Protein 9JFJ (pdb70)

Radius of gyration: 39.95 Å; Cα contacts (8 Å, |Δi|>4): 1536; chains: 4; bounding box: 92×127×70 Å

InterPro domains:
  IPR003594 Histidine kinase/HSP90-like ATPase domain [PF02518] (353-457)
  IPR003594 Histidine kinase/HSP90-like ATPase domain [SM00387] (352-458)
  IPR003661 Signal transduction histidine kinase, dimerisation/phosphoacceptor domain [PF00512] (245-307)
  IPR003661 Signal transduction histidine kinase, dimerisation/phosphoacceptor domain [SM00388] (244-310)
  IPR003661 Signal transduction histidine kinase, dimerisation/phosphoacceptor domain [cd00082] (242-306)
  IPR004358 Signal transduction histidine kinase-related protein, C-terminal [PR00344] (389-403)
  IPR004358 Signal transduction histidine kinase-related protein, C-terminal [PR00344] (407-417)
  IPR004358 Signal transduction histidine kinase-related protein, C-terminal [PR00344] (418-436)
  IPR004358 Signal transduction histidine kinase-related protein, C-terminal [PR00344] (442-455)
  IPR005467 Histidine kinase domain [PS50109] (251-458)
  IPR029151 Periplasmic sensor-like domain superfamily [SSF103190] (35-152)
  IPR036097 Signal transduction histidine kinase, dimerisation/phosphoacceptor domain superfamily [SSF47384] (231-307)
  IPR036890 Histidine kinase/HSP90-like ATPase superfamily [G3DSA:3.30.565.10] (310-462)
  IPR036890 Histidine kinase/HSP90-like ATPase superfamily [SSF55874] (300-456)

Organism: Escherichia coli (strain K12) (NCBI:txid83333)

B-factor: mean 94.65, std 24.34, range [53.26, 182.27]

Solvent-accessible surface area: 45719 Å² total; per-residue (Å²): 132,224,71,118,117,130,70,9,105,68,86,87,51,85,24,65,47,38,4,110,108,1,12,41,24,0,104,72,0,71,64,0,1,50,33,0,82,41,22,0,59,56,0,1,136,120,9,108,86,64,32,144,8,38,96,66,0,73,78,19,13,90,40,2,46,20,2,16,86,2,0,33,29,2,26,46,15,5,76,20,79,134,39,66,81,108,73,12,65,1,12,93,20,0,70,87,0,15,64,56,21,35,40,78,0,104,43,99,112,6,122,53,33,41,118,50,75,136,100,13,39,114,2,64,0,11,27,109,31,4,24,58,0,3,53,31,6,0,93,43,4,10,70,37,22,25,112,140,15,60,1,46,4,71,15,54,98,36,88,66,0,0,65,3,18,3,42,20,47,6,131,9,34,32,82,88,71,52,63,30,24,44,32,7,33,71,49,90,74,102,63,6,33,10,0,12,17,10,2,0,60,39,2,1,95,37,1,52,14,54,16,76,28,70,23,121,111,54,72,10,5,38,18,20,3,66,1,13,49,73,50,147,112,98,57,100,60,64,19,51,21,30,25,68,58,24,8,8,22,56,8,2,53,16,0,4,113,35,0,88,85,16,13,83,48,5,86,40,8,1,134,116,16,14,130,67,13,93,96,54,29,109,3,43,110,52,0,89,63,0,25,131,26,1,62,70,0,59,130,7,1,38,96,4,43,110,51,9,124,51,100,161,29,67,77,96,77,12,63,5,16,89,20,2,64,86,0,15,111,91,5,40,156,60,0,113,104,35,89,15,48,58,53,40,121,56,56,103,111,10,42,55,1,80,2,10,25,103,48,6,15,28,0,8,16,10,4,4,46,47,5,23,139,27,22,55,121,66,12,85,8,34,3,69,12,42,107,50,73,83,2,0,49,6,15,1,53,7,42,14,123,12,38,52,79,96,90,75,111,34,20,34,62,33,52,39,52,98,148,76,72,47,59,11,12,11,26,6,5,0,75,53,10,1,117,55,2,53,12,71,21,103,29,57,12,98,77,67,147,7,6,38,15,31,2,60,3,24,53,80,105,170,225,80,169,91,124,123,76,73,57,124,127,155,83,75,63,58,63,51,56,17,110,109,0,37,48,29,5,114,70,0,100,73,0,5,61,43,1,91,41,22,1,133,53,5,9,130,154,120,50,115,42,104,53,51,2,79,96,2,24,62,16,1,68,42,0,36,109,0,2,32,16,4,16,34,21,22,31,100,22,164,17,58,89,100,63,7,49,1,11,92,15,0,81,109,0,13,68,62,8,39,148,57,0,108,68,69,81,6,108,46,123,39,117,42,90,118,109,16,61,88,3,64,0,7,34,94,70,8,18,70,1,7,52,24,8,1,49,76,8,1,99,22,19,23,78,119,18,53,0,22,5,70,12,48,66,57,78,90,1,0,26,10,18,2,56,6,48,4,108,15,32,44,88,100,103,40,120,38,28,44,55,10,46,64,54,130,58,105,89,16,37,16,0,13,23,9,4,1,92,51,10,2,55,68,2,49,15,81,38,122,37,68,25,136,102,40,68,6,13,34,37,26,7,74,5,14,48,85,58,159,95,66,53,66,157,39,55,66,85,2,103,27,39,23,156,80,8,40,60,14,19,12,15,19,57,6,1,52,12,0,23,131,31,8,54,102,19,8,71,58,0,83,40,27,1,85,76,18,17,118,73,14,101,92,60,25,114,4,38,105,54,1,82,71,0,20,134,28,1,60,66,0,45,155,17,4,65,50,6,46,86,40,7,123,39,97,171,38,65,84,58,63,0,43,5,19,62,4,1,93,28,0,17,61,38,29,56,155,51,7,128,88,22,115,12,39,50,69,37,116,66,63,128,100,18,44,107,2,70,1,6,1,38,28,9,3,7,0,3,12,15,6,2,51,63,6,35,135,40,10,53,124,82,10,66,5,39,6,71,7,48,100,61,55,80,1,0,24,7,24,5,38,14,46,20,68,24,28,49,58,126,84,33,135,36,25,36,59,30,63,60,60,122,128,101,154,27,91,16,8,14,17,9,2,0,70,63,3,2,117,55,9,48,11,69,17,120,25,78,25,54,116,55,64,42,1,40,22,41,3,75,2,20,54,66,104

GO terms:
  GO:0004673 protein histidine kinase activity (F, IDA)
  GO:0005886 plasma membrane (C, IDA)
  GO:0036460 cellular response to cell envelope stress (P, IEP)
  GO:0046777 protein autophosphorylation (P, IDA)
  GO:0071284 cellular response to lead ion (P, IEP)
  GO:0071294 cellular response to zinc ion (P, IEP)
  GO:0007165 signal transduction (P, IDA)
  GO:0016020 membrane (C, IDA)

Sequence (928 aa):
SRQLLQDEMKRKEKLVALGHLAAGVAHEIRNPLSSIKGLAKYFAERAPAGGEAHQLAQVMAKEADRLNRVVSELLELVKPTHLALQAVDLNTLINHSLQLVSQDANSREIQLRFTANDTLPEIQADPDRLTQVLLNLYLNAIQAIGQHGVISVTASESGAGVKISVTDSGKGIAADQLDAIFTPYFTTKAEGTGLGLAVVHNIVEQHGGTIQVASQEGKGSTFTLWLPVNITQLLQDEMKRKEKLVALGHLAAGVAHEIRNPLSSIKGLAKYFAERAPAGGEAHQLAQVMAKEADRLNRVVSELLELVKPTHLALQAVDLNTLINHSLQLVSQDANSREIQLRFTANDTLPEIQADPDRLTQVLLNLYLNAIQAIGQHGVISVTASESGAGVKISVTDSGKGIAADQLDAIFTPYFTTKAEGTGLGLAVVHNIVEQHGGTIQVASQEGKGSTFTLWLPVNILRSRQLLQDEMKRKEKLVALGHLAAGVAHEIRNPLSSIKGLAKYFAERGGEAHQLAQVMAKEADRLNRVVSELLELVKPTHLALQAVDLNTLINHSLQLVSQDANSREIQLRFTANDTLPEIQADPDRLTQVLLNLYLNAIQAIGQHGVISVTASESGAGVKISVTDSGKGIAADQLDAIFTPYFTTKAEGTGLGLAVVHNIVEQHGGTIQVASQEGKGSTFTLWLPVNITMAYLRSRQLLQDEMKRKEKLVALGHLAAGVAHEIRNPLSSIKGLAKYFAERAPAGGEAHQLAQVMAKEADRLNRVVSELLELVKPTHLALQAVDLNTLINHSLQLVSQDANSREIQLRFTANDTLPEIQADPDRLTQVLLNLYLNAIQAIGQHGVISVTASESGAGVKISVTDSGKGIAADQLDAIFTPYFTTKAEGTGLGLAVVHNIVEQHGGTIQVASQEGKGSTFTLWLPVNI

Nearest PDB structures (foldseek):
  4q20-assembly1_B  TM=7.118E-01  e=1.678E-16  Caulobacter vibrioides CB15
  4q20-assembly1_A  TM=7.034E-01  e=3.995E-16  Caulobacter vibrioides CB15
  3a0w-assembly1_A  TM=9.115E-01  e=8.647E-14  Thermotoga maritima
  3a0y-assembly1_A  TM=9.146E-01  e=6.932E-13  Thermotoga maritima
  3a0r-assembly1_A-2  TM=7.101E-01  e=2.882E-14  Thermotoga maritima

Foldseek 3Di:
DVVVVVVVVVVVVVLQVVLVVLLVVLVVVLVVLVVLLVVLVVQLVVDDPPDPSNVVSVLSNLVSVLVNVLSVLVSLVSHPDDWPWDWADVVVLVVVLCVVCVVVCVVQAEAEAEDDDPPGGTATGRSVLVSLLVNLVVVVQCVFQSHNWYWYWYWDDDDAWIKIKIKIQGQWDDPVCQPCQLPAQDDPDPSDGSCSSVSNQSRLVSQVKDWHKDTDGNRIIMIMITGGRYSD/DVLVVVLVVLLVLLVLLVVLVVVLVVLPVCLVVLLVVLVVQLVVDDPPDPSNVVSVVSNVVSVVVNVVSVVSNVVSPDDAWPWDWADVVVLLVVLVVVCVPVCVVLAEAEDEDDDPPDGTATGHSVLVSLLSNLVVVVQCQLPRHDKYWYWYWADDDQWIKIKIKMQGQWDDPVCFVVLQDFQDDPDPDDGSRSSVSNQVRLVSQPWDKHKDIDGNGIIMIMIIGGRYD/DVVVVVVVVVVVVVCVPCVVLVVVLVVLVVVVVVLVVQLVVLVVQCVVPPVSVVVSVVSNLVSVLVNVLSVLVSLLSHPPDWPWDWADVVVLLVVLCVVCVVVCVQLQEAEADDDPVPDGTATGHSVLVSLLVNLVVVVLPVQAGRHWYWYWYWDDDPQKIKIKTKIQGQWDDPVCVVCQLPAPDDPDPRHNRRNSVSNVSRLVVQVKDWDKDIDGNGIIMIMIIGGRDSD/DDEDLDLVVLVVVLVVLLVLLVLLVVLVVVLVVQPVVLVVLLVVLVVQLVVDDPPDDSVVVSVVSNVVSVVVNVVSVVSNVVSDDDAADWDWADVVVLVVSLCVSCVVVCVVAVEAEEEDDPVPDGIAGAHSSLVSLLSNLVVVVLCVFAVHDKYWYWYKAADVQWIKIKIKHQGFKDQQPCQVVLLPAQDDDDPPDRSSRSVSVQSRLVSQVKDWDWDIHGRGITMIMIIGGRYD

Secondary structure (DSSP, 8-state):
-HHHHHHHHHHHHHHHHHHHHHHHHHHHHHHHHHHHHHHHHHHHHHSPTTSHHHHHHHHHHHHHHHHHHHHHHHHHHHSPP----EEE-HHHHHHHHHHHHHHHHHHTTEEEEE---TTPPPEEE-HHHHHHHHHHHHHHHHHHH-SSEEEEEEEEE-SSSEEEEEE--S----TTTTTGGGSTT--SSTT--TTHHHHHHHHHHHTT-EEEEEEETTTEEEEEEEE-SS--/-HHHHHHHHHHHHHHHHHHHHHHHHHHHHHHHHHHHHHHHHHHHSPTTSHHHHHHHHHHHHHHHHHHHHHHHHHHHSPPPP--EEE-HHHHHHHHHHHTHHHHHHTTEEEEE---TTPPPEEE-HHHHHHHHHHHHHHHHHH-SSSEEEEEEEEEETTEEEEEEEE-S----TTSSGGGGSTT--SSSSS-S-HHHHHHHHHHHHT-EEEEEEETTTEEEEEEEEES--/-HHHHHHHHHHHHHHHTTHHHHHHHHHHHHHHHHHHHHHHHHHHHHH---HHHHHHHHHHHHHHHHHHHHHHHHHHHS------EEE-HHHHHHHHHHHHHHHHHHTTEEEE----S-PPPEEE-HHHHHHHHHHHHHHHHHHHTTSEEEEEEEEEETTEEEEEEEE-SS---STTSGGGGSTT--SSSS--S-HHHHHHHHHHHTT-EEEEEEETTTEEEEEEEEESS--/------HHHHHHHHHHHHHHHHHHHHHHHHHHHHHHHHHHHHHHHHHHHHHSPTTSHHHHHHHHHHHHHHHHHHHHHHHHHHHSPPPP--EEE-HHHHHHHHHHHTHHHHHHTTEEEE----S-PPPEEE-HHHHHHHHHHHHHHHHHHSSSSEEEEEEEEE-SSEEEEEEEEESS---SSGGGGTTSTT---SSS--TTHHHHHHHHHHHHT-EEEEE--SSSEEEEEEEEES--

Structure (mmCIF, N/CA/C/O backbone):
data_9JFJ
#
_entry.id   9JFJ
#
_cell.length_a   127.870
_cell.length_b   121.790
_cell.length_c   88.430
_cell.angle_alpha   90.000
_cell.angle_beta   126.044
_cell.angle_gamma   90.000
#
_symmetry.space_group_name_H-M   'C 1 2 1'
#
loop_
_entity.id
_entity.type
_entity.pdbx_description
1 polymer 'Sensor histidine kinase ZraS'
2 non-polymer 'MAGNESIUM ION'
3 non-polymer "ADENOSINE-5'-DIPHOSPHATE"
#
loop_
_atom_site.group_PDB
_atom_site.id
_atom_site.type_symbol
_atom_site.label_atom_id
_atom_site.label_alt_id
_atom_site.label_comp_id
_atom_site.label_asym_id
_atom_site.label_entity_id
_atom_site.label_seq_id
_atom_site.pdbx_PDB_ins_code
_atom_site.Cartn_x
_atom_site.Cartn_y
_atom_site.Cartn_z
_atom_site.occupancy
_atom_site.B_iso_or_equiv
_atom_site.auth_seq_id
_atom_site.auth_comp_id
_atom_site.auth_asym_id
_atom_site.auth_atom_id
_atom_site.pdbx_PDB_model_num
ATOM 1 N N . SER A 1 7 ? 22.30072 -34.29628 9.92076 1.000 136.53091 228 SER A N 1
ATOM 2 C CA . SER A 1 7 ? 23.01887 -33.04337 10.26179 1.000 136.99895 228 SER A CA 1
ATOM 3 C C . SER A 1 7 ? 22.78596 -31.97131 9.19283 1.000 139.57434 228 SER A C 1
ATOM 4 O O . SER A 1 7 ? 22.52210 -30.81429 9.59588 1.000 145.73669 228 SER A O 1
ATOM 7 N N . ARG A 1 8 ? 22.84489 -32.33327 7.90981 1.000 133.19794 229 ARG A N 1
ATOM 8 C CA . ARG A 1 8 ? 22.71198 -31.32722 6.82785 1.000 138.17665 229 ARG A CA 1
ATOM 9 C C . ARG A 1 8 ? 21.35606 -30.63707 6.93991 1.000 141.81935 229 ARG A C 1
ATOM 10 O O . ARG A 1 8 ? 21.31019 -29.40706 6.81995 1.000 139.90376 229 ARG A O 1
ATOM 18 N N . GLN A 1 9 ? 20.29698 -31.40696 7.15791 1.000 150.20058 230 GLN A N 1
ATOM 19 C CA . GLN A 1 9 ? 18.92004 -30.87781 7.24296 1.000 150.10382 230 GLN A CA 1
ATOM 20 C C . GLN A 1 9 ? 18.77016 -30.04284 8.51599 1.000 153.92137 230 GLN A C 1
ATOM 21 O O . GLN A 1 9 ? 18.04527 -29.05175 8.46504 1.000 155.61212 230 GLN A O 1
ATOM 23 N N . LEU A 1 10 ? 19.42714 -30.44895 9.60896 1.000 149.21600 231 LEU A N 1
ATOM 24 C CA . LEU A 1 10 ? 19.25025 -29.74497 10.90599 1.000 149.44313 231 LEU A CA 1
ATOM 25 C C . LEU A 1 10 ? 19.81641 -28.33503 10.79102 1.000 149.97925 231 LEU A C 1
ATOM 26 O O . LEU A 1 10 ? 19.19152 -27.40198 11.31107 1.000 149.90517 231 LEU A O 1
ATOM 31 N N . LEU A 1 11 ? 20.98341 -28.20514 10.16700 1.000 150.07041 232 LEU A N 1
ATOM 32 C CA . LEU A 1 11 ? 21.57455 -26.86520 9.94203 1.000 151.07719 232 LEU A CA 1
ATOM 33 C C . LEU A 1 11 ? 20.65562 -26.08406 9.00108 1.000 151.11815 232 LEU A C 1
ATOM 34 O O . LEU A 1 11 ? 20.36275 -24.92004 9.30513 1.000 150.54068 232 LEU A O 1
ATOM 39 N N . GLN A 1 12 ? 20.17552 -26.72597 7.93807 1.000 147.52719 233 GLN A N 1
ATOM 40 C CA . GLN A 1 12 ? 19.23157 -26.06883 7.00712 1.000 143.36716 233 GLN A CA 1
ATOM 41 C C . GLN A 1 12 ? 18.06965 -25.53273 7.83816 1.000 148.27916 233 GLN A C 1
ATOM 42 O O . GLN A 1 12 ? 17.59677 -24.42867 7.52621 1.000 143.75555 233 GLN A O 1
ATOM 48 N N . ASP A 1 13 ? 17.67859 -26.25973 8.88815 1.000 169.09244 234 ASP A N 1
ATOM 49 C CA . ASP A 1 13 ? 16.54366 -25.83963 9.74819 1.000 168.35301 234 ASP A CA 1
ATOM 50 C C . ASP A 1 13 ? 16.94082 -24.63070 10.58822 1.000 168.34162 234 ASP A C 1
ATOM 51 O O . ASP A 1 13 ? 16.19893 -23.64162 10.58727 1.000 167.47884 234 ASP A O 1
ATOM 56 N N . GLU A 1 14 ? 18.05182 -24.71985 11.30719 1.000 150.09667 235 GLU A N 1
ATOM 57 C CA . GLU A 1 14 ? 18.36497 -23.58292 12.20122 1.000 144.79782 235 GLU A CA 1
ATOM 58 C C . GLU A 1 14 ? 18.51909 -22.35590 11.31526 1.000 131.85167 235 GLU A C 1
ATOM 59 O O . GLU A 1 14 ? 18.05222 -21.24187 11.69431 1.000 122.00878 235 GLU A O 1
ATOM 62 N N . MET A 1 15 ? 19.13903 -22.60093 10.12424 1.000 134.59860 236 MET A N 1
ATOM 63 C CA . MET A 1 15 ? 19.38214 -21.43593 9.24528 1.000 129.91828 236 MET A CA 1
ATOM 64 C C . MET A 1 15 ? 18.03420 -20.83576 8.85533 1.000 123.74959 236 MET A C 1
ATOM 65 O O . MET A 1 15 ? 17.94333 -19.60775 8.77637 1.000 120.57041 236 MET A O 1
ATOM 70 N N . LYS A 1 16 ? 17.03111 -21.62464 8.62832 1.000 118.03577 237 LYS A N 1
ATOM 71 C CA . LYS A 1 16 ? 15.67015 -21.17348 8.25837 1.000 112.27395 237 LYS A CA 1
ATOM 72 C C . LYS A 1 16 ? 14.99526 -20.42044 9.39841 1.000 109.41199 237 LYS A C 1
ATOM 73 O O . LYS A 1 16 ? 14.38837 -19.37937 9.11746 1.000 109.43344 237 LYS A O 1
ATOM 76 N N . ARG A 1 17 ? 15.09423 -20.89350 10.63039 1.000 96.55332 238 ARG A N 1
ATOM 77 C CA . ARG A 1 17 ? 14.47135 -20.08647 11.70444 1.000 97.54426 238 ARG A CA 1
ATOM 78 C C . ARG A 1 17 ? 15.15951 -18.71755 11.80547 1.000 95.79747 238 ARG A C 1
ATOM 79 O O . ARG A 1 17 ? 14.45163 -17.64847 11.95952 1.000 96.35829 238 ARG A O 1
ATOM 87 N N . LYS A 1 18 ? 16.47651 -18.68969 11.71844 1.000 93.59808 239 LYS A N 1
ATOM 88 C CA . LYS A 1 18 ? 17.16365 -17.39377 11.87147 1.000 96.72499 239 LYS A CA 1
ATOM 89 C C . LYS A 1 18 ? 16.71673 -16.50968 10.72351 1.000 89.08626 239 LYS A C 1
ATOM 90 O O . LYS A 1 18 ? 16.49186 -15.32466 10.94456 1.000 87.16180 239 LYS A O 1
ATOM 96 N N . GLU A 1 19 ? 16.56463 -17.09362 9.54849 1.000 90.28963 240 GLU A N 1
ATOM 97 C CA . GLU A 1 19 ? 16.21969 -16.32254 8.34153 1.000 92.29367 240 GLU A CA 1
ATOM 98 C C . GLU A 1 19 ? 14.84276 -15.71640 8.53458 1.000 84.38792 240 GLU A C 1
ATOM 99 O O . GLU A 1 19 ? 14.67488 -14.57137 8.20762 1.000 86.28984 240 GLU A O 1
ATOM 101 N N . LYS A 1 20 ? 13.91969 -16.48931 9.08258 1.000 83.27206 241 LYS A N 1
ATOM 102 C CA . LYS A 1 20 ? 12.55375 -15.97517 9.30563 1.000 83.77223 241 LYS A CA 1
ATOM 103 C C . LYS A 1 20 ? 12.65191 -14.78521 10.25266 1.000 78.58746 241 LYS A C 1
ATOM 104 O O . LYS A 1 20 ? 12.11702 -13.71314 9.90071 1.000 74.35352 241 LYS A O 1
ATOM 108 N N . LEU A 1 21 ? 13.45493 -14.79934 11.30365 1.000 75.35505 242 LEU A N 1
ATOM 109 C CA . LEU A 1 21 ? 13.45009 -13.59737 12.19069 1.000 76.36972 242 LEU A CA 1
ATOM 110 C C . LEU A 1 21 ? 14.01021 -12.35841 11.48172 1.000 78.75127 242 LEU A C 1
ATOM 111 O O . LEU A 1 21 ? 13.40834 -11.24034 11.59277 1.000 74.88034 242 LEU A O 1
ATOM 116 N N . VAL A 1 22 ? 15.13317 -12.51851 10.79169 1.000 74.18678 243 VAL A N 1
ATOM 117 C CA . VAL A 1 22 ? 15.77829 -11.36256 10.11671 1.000 81.13609 243 VAL A CA 1
ATOM 118 C C . VAL A 1 22 ? 14.85332 -10.81341 9.02975 1.000 68.80324 243 VAL A C 1
ATOM 119 O O . VAL A 1 22 ? 14.83846 -9.59441 8.81179 1.000 73.07939 243 VAL A O 1
ATOM 123 N N . ALA A 1 23 ? 14.14121 -11.69131 8.34774 1.000 69.69620 244 ALA A N 1
ATOM 124 C CA . ALA A 1 23 ? 13.20823 -11.27117 7.28777 1.000 75.25714 244 ALA A CA 1
ATOM 125 C C . ALA A 1 23 ? 12.07934 -10.44606 7.88583 1.000 68.87664 244 ALA A C 1
ATOM 126 O O . ALA A 1 23 ? 11.64443 -9.48999 7.24487 1.000 72.41690 244 ALA A O 1
ATOM 128 N N . LEU A 1 24 ? 11.58132 -10.87305 9.03583 1.000 58.26784 245 LEU A N 1
ATOM 129 C CA . LEU A 1 24 ? 10.49442 -10.13595 9.70288 1.000 68.90576 245 LEU A CA 1
ATOM 130 C C . LEU A 1 24 ? 11.06058 -8.76903 10.04191 1.000 64.51309 245 LEU A C 1
ATOM 131 O O . LEU A 1 24 ? 10.39568 -7.78794 9.74496 1.000 61.51041 245 LEU A O 1
ATOM 136 N N . GLY A 1 25 ? 12.30659 -8.72418 10.49688 1.000 61.96472 246 GLY A N 1
ATOM 137 C CA . GLY A 1 25 ? 12.91175 -7.40226 10.74592 1.000 69.09940 246 GLY A CA 1
ATOM 138 C C . GLY A 1 25 ? 12.97482 -6.52222 9.51194 1.000 72.36716 246 GLY A C 1
ATOM 139 O O . GLY A 1 25 ? 12.60995 -5.33418 9.59899 1.000 67.00059 246 GLY A O 1
ATOM 140 N N . HIS A 1 26 ? 13.33872 -7.12122 8.38992 1.000 70.54829 247 HIS A N 1
ATOM 141 C CA . HIS A 1 26 ? 13.46378 -6.36919 7.12394 1.000 68.05064 247 HIS A CA 1
ATOM 142 C C . HIS A 1 26 ? 12.09482 -5.84803 6.69699 1.000 68.88018 247 HIS A C 1
ATOM 143 O O . HIS A 1 26 ? 12.02194 -4.70800 6.26603 1.000 80.58235 247 HIS A O 1
ATOM 150 N N . LEU A 1 27 ? 11.07274 -6.66492 6.83198 1.000 62.98636 248 LEU A N 1
ATOM 151 C CA . LEU A 1 27 ? 9.72677 -6.24375 6.40003 1.000 74.03287 248 LEU A CA 1
ATOM 152 C C . LEU A 1 27 ? 9.24292 -5.13573 7.33908 1.000 77.38500 248 LEU A C 1
ATOM 153 O O . LEU A 1 27 ? 8.59601 -4.21064 6.85813 1.000 70.65906 248 LEU A O 1
ATOM 158 N N . ALA A 1 28 ? 9.57894 -5.22781 8.61707 1.000 67.74518 249 ALA A N 1
ATOM 159 C CA . ALA A 1 28 ? 9.17907 -4.21980 9.60411 1.000 67.62414 249 ALA A CA 1
ATOM 160 C C . ALA A 1 28 ? 9.82822 -2.88586 9.26115 1.000 68.06483 249 ALA A C 1
ATOM 161 O O . ALA A 1 28 ? 9.14333 -1.84779 9.35420 1.000 65.72873 249 ALA A O 1
ATOM 163 N N . ALA A 1 29 ? 11.08820 -2.93099 8.85711 1.000 66.27802 250 ALA A N 1
ATOM 164 C CA . ALA A 1 29 ? 11.76833 -1.69005 8.43814 1.000 69.01107 250 ALA A CA 1
ATOM 165 C C . ALA A 1 29 ? 11.04237 -1.08893 7.23718 1.000 66.55383 250 ALA A C 1
ATOM 166 O O . ALA A 1 29 ? 10.78151 0.14110 7.22423 1.000 68.56890 250 ALA A O 1
ATOM 168 N N . GLY A 1 30 ? 10.65025 -1.92885 6.29116 1.000 60.06025 251 GLY A N 1
ATOM 169 C CA . GLY A 1 30 ? 9.89629 -1.35473 5.16520 1.000 63.46803 251 GLY A CA 1
ATOM 170 C C . GLY A 1 30 ? 8.59437 -0.70460 5.58925 1.000 64.00333 251 GLY A C 1
ATOM 171 O O . GLY A 1 30 ? 8.24149 0.42046 5.07630 1.000 73.97221 251 GLY A O 1
ATOM 172 N N . VAL A 1 31 ? 7.87732 -1.37055 6.48124 1.000 58.57546 252 VAL A N 1
ATOM 173 C CA . VAL A 1 31 ? 6.56739 -0.81141 6.87329 1.000 60.89613 252 VAL A CA 1
ATOM 174 C C . VAL A 1 31 ? 6.80356 0.52854 7.57834 1.000 63.59032 252 VAL A C 1
ATOM 175 O O . VAL A 1 31 ? 6.04566 1.49563 7.35239 1.000 57.64914 252 VAL A O 1
ATOM 179 N N . ALA A 1 32 ? 7.85558 0.59339 8.37731 1.000 58.25809 253 ALA A N 1
ATOM 180 C CA . ALA A 1 32 ? 8.17674 1.84333 9.07535 1.000 65.36323 253 ALA A CA 1
ATOM 181 C C . ALA A 1 32 ? 8.52284 2.97133 8.09638 1.000 63.80451 253 ALA A C 1
ATOM 182 O O . ALA A 1 32 ? 8.10498 4.14136 8.33643 1.000 69.88120 253 ALA A O 1
ATOM 184 N N . HIS A 1 33 ? 9.20678 2.61929 7.01735 1.000 57.40649 254 HIS A N 1
ATOM 185 C CA . HIS A 1 33 ? 9.57987 3.61928 5.99938 1.000 65.33119 254 HIS A CA 1
ATOM 186 C C . HIS A 1 33 ? 8.30791 4.13445 5.33443 1.000 64.11285 254 HIS A C 1
ATOM 187 O O . HIS A 1 33 ? 8.25403 5.32146 5.06647 1.000 71.71980 254 HIS A O 1
ATOM 194 N N . GLU A 1 34 ? 7.33381 3.26656 5.16542 1.000 54.16200 255 GLU A N 1
ATOM 195 C CA . GLU A 1 34 ? 6.06684 3.67072 4.53146 1.000 67.71498 255 GLU A CA 1
ATOM 196 C C . GLU A 1 34 ? 5.24496 4.52378 5.50251 1.000 64.02198 255 GLU A C 1
ATOM 197 O O . GLU A 1 34 ? 4.47703 5.32389 5.00656 1.000 73.47712 255 GLU A O 1
ATOM 203 N N . ILE A 1 35 ? 5.34196 4.31773 6.81650 1.000 60.80362 256 ILE A N 1
ATOM 204 C CA . ILE A 1 35 ? 4.69408 5.17876 7.84955 1.000 69.73715 256 ILE A CA 1
ATOM 205 C C . ILE A 1 35 ? 5.31024 6.57270 7.75258 1.000 58.43830 256 ILE A C 1
ATOM 206 O O . ILE A 1 35 ? 4.55135 7.57478 7.68763 1.000 64.48062 256 ILE A O 1
ATOM 211 N N . ARG A 1 36 ? 6.61424 6.67456 7.52855 1.000 61.61617 257 ARG A N 1
ATOM 212 C CA . ARG A 1 36 ? 7.28339 7.99449 7.38358 1.000 65.55783 257 ARG A CA 1
ATOM 213 C C . ARG A 1 36 ? 6.68345 8.81260 6.23663 1.000 65.82847 257 ARG A C 1
ATOM 214 O O . ARG A 1 36 ? 6.68259 10.03159 6.33067 1.000 71.74924 257 ARG A O 1
ATOM 222 N N . ASN A 1 37 ? 6.19836 8.17169 5.18462 1.000 63.96409 258 ASN A N 1
ATOM 223 C CA . ASN A 1 37 ? 5.71942 8.96078 4.02965 1.000 59.54551 258 ASN A CA 1
ATOM 224 C C . ASN A 1 37 ? 4.43851 9.73691 4.32771 1.000 64.27082 258 ASN A C 1
ATOM 225 O O . ASN A 1 37 ? 4.46564 10.94492 4.12375 1.000 58.40627 258 ASN A O 1
ATOM 230 N N . PRO A 1 38 ? 3.32346 9.15102 4.81372 1.000 67.40902 259 PRO A N 1
ATOM 231 C CA . PRO A 1 38 ? 2.15755 9.91814 5.20877 1.000 55.01741 259 PRO A CA 1
ATOM 232 C C . PRO A 1 38 ? 2.41469 10.87007 6.38180 1.000 63.18859 259 PRO A C 1
ATOM 233 O O . PRO A 1 38 ? 1.81480 11.88413 6.40685 1.000 55.65162 259 PRO A O 1
ATOM 237 N N . LEU A 1 39 ? 3.33267 10.52693 7.27576 1.000 61.85428 260 LEU A N 1
ATOM 238 C CA . LEU A 1 39 ? 3.64280 11.45486 8.38279 1.000 59.40773 260 LEU A CA 1
ATOM 239 C C . LEU A 1 39 ? 4.29293 12.70681 7.80882 1.000 63.39644 260 LEU A C 1
ATOM 240 O O . LEU A 1 39 ? 3.95106 13.79383 8.25586 1.000 66.35662 260 LEU A O 1
ATOM 245 N N . SER A 1 40 ? 5.22188 12.53374 6.86979 1.000 61.12944 261 SER A N 1
ATOM 246 C CA . SER A 1 40 ? 5.89800 13.70068 6.26381 1.000 62.27983 261 SER A CA 1
ATOM 247 C C . SER A 1 40 ? 4.87507 14.51582 5.47687 1.000 64.90404 261 SER A C 1
ATOM 248 O O . SER A 1 40 ? 4.94321 15.73682 5.51291 1.000 56.74155 261 SER A O 1
ATOM 251 N N . SER A 1 41 ? 3.96198 13.84195 4.79487 1.000 57.34798 262 SER A N 1
ATOM 252 C CA . SER A 1 41 ? 2.88105 14.56210 4.10292 1.000 56.08895 262 SER A CA 1
ATOM 253 C C . SER A 1 41 ? 2.10015 15.29915 5.16796 1.000 62.90966 262 SER A C 1
ATOM 254 O O . SER A 1 41 ? 1.82428 16.47118 4.96401 1.000 63.16929 262 SER A O 1
ATOM 257 N N . ILE A 1 42 ? 1.74510 14.61515 6.25294 1.000 62.63730 263 ILE A N 1
ATOM 258 C CA . ILE A 1 42 ? 0.89421 15.33221 7.24699 1.000 58.59675 263 ILE A CA 1
ATOM 259 C C . ILE A 1 42 ? 1.66135 16.53610 7.78601 1.000 63.98203 263 ILE A C 1
ATOM 260 O O . ILE A 1 42 ? 1.07347 17.60517 7.87006 1.000 60.97596 263 ILE A O 1
ATOM 265 N N . LYS A 1 43 ? 2.94234 16.37295 8.06798 1.000 62.99137 264 LYS A N 1
ATOM 266 C CA . LYS A 1 43 ? 3.72748 17.47584 8.65700 1.000 63.67383 264 LYS A CA 1
ATOM 267 C C . LYS A 1 43 ? 3.75059 18.64687 7.69204 1.000 69.66770 264 LYS A C 1
ATOM 268 O O . LYS A 1 43 ? 3.53772 19.76988 8.14008 1.000 73.79272 264 LYS A O 1
ATOM 274 N N . GLY A 1 44 ? 3.97553 18.38889 6.41702 1.000 63.40534 265 GLY A N 1
ATOM 275 C CA . GLY A 1 44 ? 3.93564 19.53893 5.51306 1.000 66.18139 265 GLY A CA 1
ATOM 276 C C . GLY A 1 44 ? 2.57870 20.18208 5.40612 1.000 65.91376 265 GLY A C 1
ATOM 277 O O . GLY A 1 44 ? 2.53084 21.39709 5.44716 1.000 63.05857 265 GLY A O 1
ATOM 278 N N . LEU A 1 45 ? 1.52061 19.39321 5.27012 1.000 65.12826 266 LEU A N 1
ATOM 279 C CA . LEU A 1 45 ? 0.19268 20.01336 5.02517 1.000 62.94656 266 LEU A CA 1
ATOM 280 C C . LEU A 1 45 ? -0.30421 20.73238 6.27821 1.000 66.82491 266 LEU A C 1
ATOM 281 O O . LEU A 1 45 ? -1.01411 21.72446 6.14826 1.000 60.51800 266 LEU A O 1
ATOM 286 N N . ALA A 1 46 ? 0.07176 20.23829 7.45018 1.000 65.99174 267 ALA A N 1
ATOM 287 C CA . ALA A 1 46 ? -0.30414 20.91829 8.68421 1.000 59.25035 267 ALA A CA 1
ATOM 288 C C . ALA A 1 46 ? 0.42802 22.24321 8.83024 1.000 75.31157 267 ALA A C 1
ATOM 289 O O . ALA A 1 46 ? -0.16086 23.23026 9.27629 1.000 63.62381 267 ALA A O 1
ATOM 291 N N . LYS A 1 47 ? 1.66102 22.34508 8.33622 1.000 69.60076 268 LYS A N 1
ATOM 292 C CA . LYS A 1 47 ? 2.39416 23.64700 8.34224 1.000 67.57949 268 LYS A CA 1
ATOM 293 C C . LYS A 1 47 ? 1.70925 24.63911 7.39929 1.000 75.27604 268 LYS A C 1
ATOM 294 O O . LYS A 1 47 ? 1.57439 25.79911 7.77834 1.000 72.29055 268 LYS A O 1
ATOM 297 N N . TYR A 1 48 ? 1.35217 24.20119 6.20229 1.000 68.20152 269 TYR A N 1
ATOM 298 C CA . TYR A 1 48 ? 0.61525 25.06831 5.26833 1.000 73.23398 269 TYR A CA 1
ATOM 299 C C . TYR A 1 48 ? -0.63568 25.55242 5.96938 1.000 60.92791 269 TYR A C 1
ATOM 300 O O . TYR A 1 48 ? -0.86755 26.75145 5.97843 1.000 73.54767 269 TYR A O 1
ATOM 309 N N . PHE A 1 49 ? -1.40877 24.63349 6.53637 1.000 63.06859 270 PHE A N 1
ATOM 310 C CA . PHE A 1 49 ? -2.66770 25.12061 7.09641 1.000 64.13606 270 PHE A CA 1
ATOM 311 C C . PHE A 1 49 ? -2.42557 26.07954 8.25744 1.000 79.86198 270 PHE A C 1
ATOM 312 O O . PHE A 1 49 ? -3.16246 27.05762 8.41749 1.000 69.98097 270 PHE A O 1
ATOM 320 N N . ALA A 1 50 ? -1.42359 25.74440 9.08741 1.000 80.53335 271 ALA A N 1
ATOM 321 C CA . ALA A 1 50 ? -1.08346 26.66233 10.16943 1.000 79.56131 271 ALA A CA 1
ATOM 322 C C . ALA A 1 50 ? -0.71832 28.03231 9.62247 1.000 82.58966 271 ALA A C 1
ATOM 323 O O . ALA A 1 50 ? -1.18719 29.05934 10.12352 1.000 91.16222 271 ALA A O 1
ATOM 325 N N . GLU A 1 51 ? 0.14767 28.13125 8.58445 1.000 83.11596 272 GLU A N 1
ATOM 326 C CA . GLU A 1 51 ? 0.53480 29.40922 8.00549 1.000 73.03271 272 GLU A CA 1
ATOM 327 C C . GLU A 1 51 ? -0.66314 30.13638 7.41854 1.000 86.98009 272 GLU A C 1
ATOM 328 O O . GLU A 1 51 ? -0.81800 31.34739 7.61359 1.000 93.16802 272 GLU A O 1
ATOM 334 N N . ARG A 1 52 ? -1.57023 29.43950 6.76154 1.000 76.23941 273 ARG A N 1
ATOM 335 C CA . ARG A 1 52 ? -2.67516 30.16265 6.08159 1.000 80.91071 273 ARG A CA 1
ATOM 336 C C . ARG A 1 52 ? -3.78510 30.49974 7.07163 1.000 85.15465 273 ARG A C 1
ATOM 337 O O . ARG A 1 52 ? -4.54900 31.44183 6.80868 1.000 83.36112 273 ARG A O 1
ATOM 345 N N . ALA A 1 53 ? -3.85716 29.79371 8.19760 1.000 94.16368 274 ALA A N 1
ATOM 346 C CA . ALA A 1 53 ? -4.97811 30.00680 9.09764 1.000 100.31847 274 ALA A CA 1
ATOM 347 C C . ALA A 1 53 ? -4.85294 31.33776 9.84068 1.000 102.45740 274 ALA A C 1
ATOM 348 O O . ALA A 1 53 ? -3.74488 31.81763 10.08967 1.000 90.07625 274 ALA A O 1
ATOM 350 N N . PRO A 1 54 ? -5.98587 31.95487 10.19673 1.000 113.28772 275 PRO A N 1
ATOM 351 C CA . PRO A 1 54 ? -5.95071 33.17084 11.02377 1.000 113.89743 275 PRO A CA 1
ATOM 352 C C . PRO A 1 54 ? -5.24070 32.94972 12.35075 1.000 114.49145 275 PRO A C 1
ATOM 353 O O . PRO A 1 54 ? -5.64078 32.09573 13.14573 1.000 112.74909 275 PRO A O 1
ATOM 357 N N . ALA A 1 55 ? -4.19261 33.73059 12.60675 1.000 96.83116 276 ALA A N 1
ATOM 358 C CA . ALA A 1 55 ? -3.34861 33.50746 13.76872 1.000 98.26524 276 ALA A CA 1
ATOM 359 C C . ALA A 1 55 ? -4.12455 33.73950 15.06475 1.000 103.40463 276 ALA A C 1
ATOM 360 O O . ALA A 1 55 ? -5.14748 34.42461 15.09780 1.000 110.54714 276 ALA A O 1
ATOM 362 N N . GLY A 1 56 ? -3.62460 33.13140 16.13671 1.000 96.66636 277 GLY A N 1
ATOM 363 C CA . GLY A 1 56 ? -4.21455 33.28542 17.44973 1.000 96.33999 277 GLY A CA 1
ATOM 364 C C . GLY A 1 56 ? -5.40364 32.38755 17.70573 1.000 111.25084 277 GLY A C 1
ATOM 365 O O . GLY A 1 56 ? -5.69165 32.05154 18.85673 1.000 122.05194 277 GLY A O 1
ATOM 366 N N . GLY A 1 57 ? -6.09571 31.98366 16.64373 1.000 112.18146 278 GLY A N 1
ATOM 367 C CA . GLY A 1 57 ? -7.28880 31.17779 16.78373 1.000 114.63238 278 GLY A CA 1
ATOM 368 C C . GLY A 1 57 ? -6.98295 29.75474 17.21268 1.000 105.93914 278 GLY A C 1
ATOM 369 O O . GLY A 1 57 ? -5.84099 29.36361 17.45364 1.000 106.03417 278 GLY A O 1
ATOM 370 N N . GLU A 1 58 ? -8.05203 28.96786 17.32267 1.000 102.53174 279 GLU A N 1
ATOM 371 C CA . GLU A 1 58 ? -7.88718 27.56383 17.68762 1.000 114.49464 279 GLU A CA 1
ATOM 372 C C . GLU A 1 58 ? -7.31730 26.76280 16.53158 1.000 107.43238 279 GLU A C 1
ATOM 373 O O . GLU A 1 58 ? -6.53340 25.82771 16.74353 1.000 100.68882 279 GLU A O 1
ATOM 379 N N . ALA A 1 59 ? -7.68129 27.12289 15.29860 1.000 116.58296 280 ALA A N 1
ATOM 380 C CA . ALA A 1 59 ? -7.15939 26.41987 14.13456 1.000 110.30231 280 ALA A CA 1
ATOM 381 C C . ALA A 1 59 ? -5.64738 26.56370 14.03753 1.000 108.08510 280 ALA A C 1
ATOM 382 O O . ALA A 1 59 ? -4.94150 25.58363 13.76248 1.000 105.49322 280 ALA A O 1
ATOM 384 N N . HIS A 1 60 ? -5.13124 27.76664 14.27156 1.000 95.69804 281 HIS A N 1
ATOM 385 C CA . HIS A 1 60 ? -3.69122 27.98648 14.17054 1.000 94.81690 281 HIS A CA 1
ATOM 386 C C . HIS A 1 60 ? -2.93928 27.20536 15.24049 1.000 95.73773 281 HIS A C 1
ATOM 387 O O . HIS A 1 60 ? -1.93036 26.54626 14.95145 1.000 100.32665 281 HIS A O 1
ATOM 394 N N . GLN A 1 61 ? -3.50325 27.18738 16.43050 1.000 89.96606 282 GLN A N 1
ATOM 395 C CA . GLN A 1 61 ? -2.77830 26.51426 17.51946 1.000 95.22229 282 GLN A CA 1
ATOM 396 C C . GLN A 1 61 ? -2.78848 25.02327 17.20941 1.000 85.73790 282 GLN A C 1
ATOM 397 O O . GLN A 1 61 ? -1.72754 24.41015 17.28037 1.000 87.44618 282 GLN A O 1
ATOM 403 N N . LEU A 1 62 ? -3.94154 24.49842 16.81442 1.000 87.03611 283 LEU A N 1
ATOM 404 C CA . LEU A 1 62 ? -4.05671 23.07044 16.54837 1.000 87.36389 283 LEU A CA 1
ATOM 405 C C . LEU A 1 62 ? -3.15179 22.64738 15.40134 1.000 82.74916 283 LEU A C 1
ATOM 406 O O . LEU A 1 62 ? -2.48590 21.60730 15.47729 1.000 77.31870 283 LEU A O 1
ATOM 411 N N . ALA A 1 63 ? -3.09772 23.43841 14.32636 1.000 78.53121 284 ALA A N 1
ATOM 412 C CA . ALA A 1 63 ? -2.23479 23.08435 13.21133 1.000 80.01680 284 ALA A CA 1
ATOM 413 C C . ALA A 1 63 ? -0.76677 23.12917 13.61330 1.000 82.96285 284 ALA A C 1
ATOM 414 O O . ALA A 1 63 ? 0.02312 22.27410 13.19525 1.000 79.46366 284 ALA A O 1
ATOM 416 N N . GLN A 1 64 ? -0.38065 24.05910 14.46532 1.000 80.24289 285 GLN A N 1
ATOM 417 C CA . GLN A 1 64 ? 1.05936 24.09693 14.78129 1.000 81.20877 285 GLN A CA 1
ATOM 418 C C . GLN A 1 64 ? 1.39525 22.91986 15.69324 1.000 77.47255 285 GLN A C 1
ATOM 419 O O . GLN A 1 64 ? 2.46218 22.30575 15.50919 1.000 76.48011 285 GLN A O 1
ATOM 425 N N . VAL A 1 65 ? 0.49924 22.61593 16.62825 1.000 67.42025 286 VAL A N 1
ATOM 426 C CA . VAL A 1 65 ? 0.75414 21.49586 17.57121 1.000 71.99558 286 VAL A CA 1
ATOM 427 C C . VAL A 1 65 ? 0.81597 20.19889 16.77116 1.000 72.70921 286 VAL A C 1
ATOM 428 O O . VAL A 1 65 ? 1.70589 19.40778 17.03211 1.000 60.57456 286 VAL A O 1
ATOM 432 N N . MET A 1 66 ? -0.07207 20.03602 15.80518 1.000 65.31595 287 MET A N 1
ATOM 433 C CA . MET A 1 66 ? -0.06422 18.82705 14.96613 1.000 70.30414 287 MET A CA 1
ATOM 434 C C . MET A 1 66 ? 1.21775 18.74193 14.14210 1.000 68.87771 287 MET A C 1
ATOM 435 O O . MET A 1 66 ? 1.74262 17.65788 14.03505 1.000 62.05610 287 MET A O 1
ATOM 440 N N . ALA A 1 67 ? 1.72486 19.84589 13.61813 1.000 66.32202 288 ALA A N 1
ATOM 441 C CA . ALA A 1 67 ? 3.00384 19.81878 12.88610 1.000 65.84915 288 ALA A CA 1
ATOM 442 C C . ALA A 1 67 ? 4.12181 19.38962 13.81805 1.000 70.13534 288 ALA A C 1
ATOM 443 O O . ALA A 1 67 ? 4.96171 18.54654 13.42201 1.000 78.89571 288 ALA A O 1
ATOM 445 N N . LYS A 1 68 ? 4.12490 19.93358 15.02207 1.000 66.71340 289 LYS A N 1
ATOM 446 C CA . LYS A 1 68 ? 5.23489 19.58742 15.92304 1.000 71.14149 289 LYS A CA 1
ATOM 447 C C . LYS A 1 68 ? 5.13072 18.09242 16.21099 1.000 59.48939 289 LYS A C 1
ATOM 448 O O . LYS A 1 68 ? 6.16565 17.40531 16.22594 1.000 68.11771 289 LYS A O 1
ATOM 452 N N . GLU A 1 69 ? 3.90768 17.62055 16.38700 1.000 60.08461 290 GLU A N 1
ATOM 453 C CA . GLU A 1 69 ? 3.71153 16.19956 16.74395 1.000 66.75182 290 GLU A CA 1
ATOM 454 C C . GLU A 1 69 ? 4.14440 15.31555 15.58191 1.000 58.52660 290 GLU A C 1
ATOM 455 O O . GLU A 1 69 ? 4.70729 14.29748 15.86086 1.000 61.17710 290 GLU A O 1
ATOM 461 N N . ALA A 1 70 ? 3.85941 15.70863 14.34693 1.000 60.92599 291 ALA A N 1
ATOM 462 C CA . ALA A 1 70 ? 4.29330 14.93562 13.16890 1.000 62.52463 291 ALA A CA 1
ATOM 463 C C . ALA A 1 70 ? 5.80930 14.91046 13.08186 1.000 63.78111 291 ALA A C 1
ATOM 464 O O . ALA A 1 70 ? 6.35117 13.87141 12.76381 1.000 70.70499 291 ALA A O 1
ATOM 466 N N . ASP A 1 71 ? 6.47343 16.01437 13.37788 1.000 62.72347 292 ASP A N 1
ATOM 467 C CA . ASP A 1 71 ? 7.95442 15.94421 13.37584 1.000 68.86727 292 ASP A CA 1
ATOM 468 C C . ASP A 1 71 ? 8.42033 14.96612 14.45280 1.000 63.32160 292 ASP A C 1
ATOM 469 O O . ASP A 1 71 ? 9.35724 14.16702 14.20375 1.000 73.76924 292 ASP A O 1
ATOM 474 N N . ARG A 1 72 ? 7.79437 15.02915 15.62182 1.000 65.91298 293 ARG A N 1
ATOM 475 C CA . ARG A 1 72 ? 8.27230 14.16105 16.71678 1.000 64.70158 293 ARG A CA 1
ATOM 476 C C . ARG A 1 72 ? 8.05413 12.73709 16.24873 1.000 58.82139 293 ARG A C 1
ATOM 477 O O . ARG A 1 72 ? 8.90704 11.91399 16.50168 1.000 71.01212 293 ARG A O 1
ATOM 485 N N . LEU A 1 73 ? 6.94008 12.49724 15.58775 1.000 57.76493 294 LEU A N 1
ATOM 486 C CA . LEU A 1 73 ? 6.58792 11.14430 15.13071 1.000 62.90110 294 LEU A CA 1
ATOM 487 C C . LEU A 1 73 ? 7.57084 10.65522 14.07067 1.000 56.93965 294 LEU A C 1
ATOM 488 O O . LEU A 1 73 ? 7.89371 9.49919 14.10962 1.000 64.30748 294 LEU A O 1
ATOM 493 N N . ASN A 1 74 ? 7.99992 11.51021 13.15969 1.000 56.85067 295 ASN A N 1
ATOM 494 C CA . ASN A 1 74 ? 9.02385 11.08913 12.17565 1.000 64.93879 295 ASN A CA 1
ATOM 495 C C . ASN A 1 74 ? 10.30183 10.74096 12.91961 1.000 63.21560 295 ASN A C 1
ATOM 496 O O . ASN A 1 74 ? 10.86370 9.68691 12.63456 1.000 63.99544 295 ASN A O 1
ATOM 501 N N . ARG A 1 75 ? 10.65393 11.43788 13.93062 1.000 57.18041 296 ARG A N 1
ATOM 502 C CA . ARG A 1 75 ? 11.91491 11.09872 14.60458 1.000 57.42638 296 ARG A CA 1
ATOM 503 C C . ARG A 1 75 ? 11.73178 9.78171 15.35754 1.000 66.01607 296 ARG A C 1
ATOM 504 O O . ARG A 1 75 ? 12.70169 9.03360 15.43949 1.000 61.81897 296 ARG A O 1
ATOM 512 N N . VAL A 1 76 ? 10.53577 9.58283 15.88856 1.000 58.01164 297 VAL A N 1
ATOM 513 C CA . VAL A 1 76 ? 10.25164 8.33183 16.64053 1.000 57.60525 297 VAL A CA 1
ATOM 514 C C . VAL A 1 76 ? 10.35149 7.18086 15.65748 1.000 61.75580 297 VAL A C 1
ATOM 515 O O . VAL A 1 76 ? 11.03439 6.23277 15.98343 1.000 64.67834 297 VAL A O 1
ATOM 519 N N . VAL A 1 77 ? 9.76248 7.32196 14.47150 1.000 56.71873 298 VAL A N 1
ATOM 520 C CA . VAL A 1 77 ? 9.73034 6.24500 13.45547 1.000 61.09665 298 VAL A CA 1
ATOM 521 C C . VAL A 1 77 ? 11.13629 5.95086 12.94442 1.000 57.21596 298 VAL A C 1
ATOM 522 O O . VAL A 1 77 ? 11.45216 4.79784 12.76337 1.000 66.69073 298 VAL A O 1
ATOM 526 N N . SER A 1 78 ? 11.95040 6.96978 12.76644 1.000 56.44403 299 SER A N 1
ATOM 527 C CA . SER A 1 78 ? 13.33636 6.73264 12.32240 1.000 61.42712 299 SER A CA 1
ATOM 528 C C . SER A 1 78 ? 14.09430 5.91252 13.36435 1.000 58.89972 299 SER A C 1
ATOM 529 O O . SER A 1 78 ? 14.78618 4.93445 13.00230 1.000 65.96343 299 SER A O 1
ATOM 532 N N . GLU A 1 79 ? 13.92537 6.26949 14.63137 1.000 57.23174 300 GLU A N 1
ATOM 533 C CA . GLU A 1 79 ? 14.60330 5.47338 15.68832 1.000 64.09027 300 GLU A CA 1
ATOM 534 C C . GLU A 1 79 ? 14.02514 4.05244 15.77329 1.000 59.29806 300 GLU A C 1
ATOM 535 O O . GLU A 1 79 ? 14.77805 3.11835 16.08824 1.000 58.46121 300 GLU A O 1
ATOM 538 N N . LEU A 1 80 ? 12.72412 3.91060 15.56131 1.000 57.22586 301 LEU A N 1
ATOM 539 C CA . LEU A 1 80 ? 12.08498 2.58167 15.57928 1.000 60.30470 301 LEU A CA 1
ATOM 540 C C . LEU A 1 80 ? 12.69086 1.76064 14.45524 1.000 59.46480 301 LEU A C 1
ATOM 541 O O . LEU A 1 80 ? 12.87973 0.60961 14.66620 1.000 56.91735 301 LEU A O 1
ATOM 546 N N . LEU A 1 81 ? 12.93790 2.36365 13.29625 1.000 56.53056 302 LEU A N 1
ATOM 547 C CA . LEU A 1 81 ? 13.52379 1.66263 12.13222 1.000 60.28685 302 LEU A CA 1
ATOM 548 C C . LEU A 1 81 ? 14.92275 1.22446 12.53917 1.000 64.23037 302 LEU A C 1
ATOM 549 O O . LEU A 1 81 ? 15.27062 0.06342 12.32812 1.000 64.65496 302 LEU A O 1
ATOM 554 N N . GLU A 1 82 ? 15.63287 2.10335 13.21318 1.000 57.08296 303 GLU A N 1
ATOM 555 C CA . GLU A 1 82 ? 16.99984 1.74519 13.60714 1.000 60.85848 303 GLU A CA 1
ATOM 556 C C . GLU A 1 82 ? 16.93972 0.52916 14.52110 1.000 61.44839 303 GLU A C 1
ATOM 557 O O . GLU A 1 82 ? 17.82162 -0.31494 14.44005 1.000 73.97788 303 GLU A O 1
ATOM 563 N N . LEU A 1 83 ? 15.96274 0.49924 15.41312 1.000 61.96149 304 LEU A N 1
ATOM 564 C CA . LEU A 1 83 ? 15.79463 -0.64177 16.34508 1.000 58.22756 304 LEU A CA 1
ATOM 565 C C . LEU A 1 83 ? 15.31047 -1.92670 15.66405 1.000 64.69191 304 LEU A C 1
ATOM 566 O O . LEU A 1 83 ? 15.82336 -2.98177 16.03000 1.000 77.95317 304 LEU A O 1
ATOM 571 N N . VAL A 1 84 ? 14.37746 -1.84956 14.72207 1.000 60.92841 305 VAL A N 1
ATOM 572 C CA . VAL A 1 84 ? 13.75531 -3.06247 14.12405 1.000 57.09329 305 VAL A CA 1
ATOM 573 C C . VAL A 1 84 ? 14.65922 -3.65453 13.04901 1.000 71.16264 305 VAL A C 1
ATOM 574 O O . VAL A 1 84 ? 14.48708 -4.83150 12.71397 1.000 68.74805 305 VAL A O 1
ATOM 578 N N . LYS A 1 85 ? 15.60530 -2.86862 12.57301 1.000 74.00922 306 LYS A N 1
ATOM 579 C CA . LYS A 1 85 ? 16.49622 -3.32968 11.49797 1.000 65.09918 306 LYS A CA 1
ATOM 580 C C . LYS A 1 85 ? 17.33510 -4.48980 12.01991 1.000 71.54682 306 LYS A C 1
ATOM 581 O O . LYS A 1 85 ? 17.75114 -4.42188 13.17491 1.000 75.31066 306 LYS A O 1
ATOM 587 N N . PRO A 1 86 ? 17.57896 -5.55880 11.23787 1.000 80.83819 307 PRO A N 1
ATOM 588 C CA . PRO A 1 86 ? 18.46985 -6.63591 11.67481 1.000 84.63442 307 PRO A CA 1
ATOM 589 C C . PRO A 1 86 ? 19.85692 -6.10008 11.98580 1.000 87.13513 307 PRO A C 1
ATOM 590 O O . PRO A 1 86 ? 20.30302 -5.10411 11.41582 1.000 83.47445 307 PRO A O 1
ATOM 594 N N . THR A 1 87 ? 20.52287 -6.76718 12.92176 1.000 92.40549 308 THR A N 1
ATOM 595 C CA . THR A 1 87 ? 21.86792 -6.36735 13.31074 1.000 100.57579 308 THR A CA 1
ATOM 596 C C . THR A 1 87 ? 22.79789 -6.40241 12.10372 1.000 100.62480 308 THR A C 1
ATOM 597 O O . THR A 1 87 ? 22.91876 -7.42940 11.43168 1.000 108.99356 308 THR A O 1
ATOM 601 N N . HIS A 1 88 ? 23.43101 -5.26247 11.82074 1.000 103.93178 309 HIS A N 1
ATOM 602 C CA . HIS A 1 88 ? 24.35100 -5.15353 10.65873 1.000 102.49086 309 HIS A CA 1
ATOM 603 C C . HIS A 1 88 ? 25.51311 -4.24368 11.04973 1.000 90.58620 309 HIS A C 1
ATOM 604 O O . HIS A 1 88 ? 25.38524 -3.04066 10.85877 1.000 98.56007 309 HIS A O 1
ATOM 611 N N . LEU A 1 89 ? 26.59506 -4.80282 11.58968 1.000 82.93161 310 LEU A N 1
ATOM 612 C CA . LEU A 1 89 ? 27.70416 -3.95496 12.08269 1.000 85.48228 310 LEU A CA 1
ATOM 613 C C . LEU A 1 89 ? 28.90713 -4.00806 11.14066 1.000 87.09880 310 LEU A C 1
ATOM 614 O O . LEU A 1 89 ? 29.33700 -5.10910 10.81361 1.000 98.03488 310 LEU A O 1
ATOM 619 N N . ALA A 1 90 ? 29.42125 -2.85510 10.72969 1.000 77.50143 311 ALA A N 1
ATOM 620 C CA . ALA A 1 90 ? 30.60925 -2.75521 9.88066 1.000 80.93660 311 ALA A CA 1
ATOM 621 C C . ALA A 1 90 ? 31.81129 -2.58337 10.79664 1.000 75.79031 311 ALA A C 1
ATOM 622 O O . ALA A 1 90 ? 32.27142 -1.47243 11.04767 1.000 76.48146 311 ALA A O 1
ATOM 624 N N . LEU A 1 91 ? 32.32817 -3.70445 11.29859 1.000 84.05198 312 LEU A N 1
ATOM 625 C CA . LEU A 1 91 ? 33.40020 -3.66360 12.28156 1.000 87.39009 312 LEU A CA 1
ATOM 626 C C . LEU A 1 91 ? 34.67125 -3.06972 11.68856 1.000 89.27549 312 LEU A C 1
ATOM 627 O O . LEU A 1 91 ? 34.95621 -3.20071 10.49554 1.000 87.40152 312 LEU A O 1
ATOM 632 N N . GLN A 1 92 ? 35.43935 -2.40484 12.54656 1.000 88.24016 313 GLN A N 1
ATOM 633 C CA . GLN A 1 92 ? 36.67841 -1.75196 12.15355 1.000 92.74263 313 GLN A CA 1
ATOM 634 C C . GLN A 1 92 ? 37.49447 -1.47510 13.40854 1.000 96.57286 313 GLN A C 1
ATOM 635 O O . GLN A 1 92 ? 36.93252 -1.29007 14.49056 1.000 101.46251 313 GLN A O 1
ATOM 641 N N . ALA A 1 93 ? 38.81547 -1.47024 13.25651 1.000 114.88803 314 ALA A N 1
ATOM 642 C CA . ALA A 1 93 ? 39.70753 -1.14038 14.35850 1.000 115.78083 314 ALA A CA 1
ATOM 643 C C . ALA A 1 93 ? 39.79470 0.37461 14.47256 1.000 115.26862 314 ALA A C 1
ATOM 644 O O . ALA A 1 93 ? 40.27776 1.04558 13.55357 1.000 115.05719 314 ALA A O 1
ATOM 646 N N . VAL A 1 94 ? 39.32979 0.91762 15.59158 1.000 107.46977 315 VAL A N 1
ATOM 647 C CA . VAL A 1 94 ? 39.15895 2.35463 15.76064 1.000 111.30216 315 VAL A CA 1
ATOM 648 C C . VAL A 1 94 ? 39.89603 2.79951 17.01464 1.000 103.75855 315 VAL A C 1
ATOM 649 O O . VAL A 1 94 ? 39.92098 2.07947 18.02161 1.000 105.06926 315 VAL A O 1
ATOM 653 N N . ASP A 1 95 ? 40.53416 3.96444 16.93866 1.000 108.03951 316 ASP A N 1
ATOM 654 C CA . ASP A 1 95 ? 41.09226 4.59233 18.12467 1.000 111.81408 316 ASP A CA 1
ATOM 655 C C . ASP A 1 95 ? 39.97737 5.41844 18.75173 1.000 109.49127 316 ASP A C 1
ATOM 656 O O . ASP A 1 95 ? 39.34444 6.23553 18.07477 1.000 107.22431 316 ASP A O 1
ATOM 661 N N . LEU A 1 96 ? 39.73037 5.19842 20.04172 1.000 110.13769 317 LEU A N 1
ATOM 662 C CA . LEU A 1 96 ? 38.58946 5.83753 20.67877 1.000 106.93914 317 LEU A CA 1
ATOM 663 C C . LEU A 1 96 ? 38.82863 7.31649 20.92682 1.000 103.19748 317 LEU A C 1
ATOM 664 O O . LEU A 1 96 ? 37.87172 8.09760 20.94887 1.000 101.93605 317 LEU A O 1
ATOM 669 N N . ASN A 1 97 ? 40.08268 7.72834 21.12080 1.000 103.54599 318 ASN A N 1
ATOM 670 C CA . ASN A 1 97 ? 40.36184 9.13930 21.35585 1.000 99.88406 318 ASN A CA 1
ATOM 671 C C . ASN A 1 97 ? 39.92291 9.98739 20.17289 1.000 100.95311 318 ASN A C 1
ATOM 672 O O . ASN A 1 97 ? 39.25103 11.01146 20.33994 1.000 104.25927 318 ASN A O 1
ATOM 677 N N . THR A 1 98 ? 40.27083 9.55240 18.96086 1.000 96.70169 319 THR A N 1
ATOM 678 C CA . THR A 1 98 ? 39.89689 10.30248 17.76490 1.000 93.33833 319 THR A CA 1
ATOM 679 C C . THR A 1 98 ? 38.38789 10.36066 17.58494 1.000 87.71840 319 THR A C 1
ATOM 680 O O . THR A 1 98 ? 37.83400 11.41373 17.26099 1.000 86.60752 319 THR A O 1
ATOM 684 N N . LEU A 1 99 ? 37.71877 9.23972 17.84791 1.000 89.34281 320 LEU A N 1
ATOM 685 C CA . LEU A 1 99 ? 36.25176 9.14889 17.63694 1.000 89.35659 320 LEU A CA 1
ATOM 686 C C . LEU A 1 99 ? 35.54088 10.03694 18.65299 1.000 84.51257 320 LEU A C 1
ATOM 687 O O . LEU A 1 99 ? 34.59795 10.73706 18.29204 1.000 82.09774 320 LEU A O 1
ATOM 692 N N . ILE A 1 100 ? 35.99290 9.98684 19.88698 1.000 79.96216 321 ILE A N 1
ATOM 693 C CA . ILE A 1 100 ? 35.40802 10.81087 20.94202 1.000 83.59616 321 ILE A CA 1
ATOM 694 C C . ILE A 1 100 ? 35.63718 12.28886 20.64807 1.000 90.16596 321 ILE A C 1
ATOM 695 O O . ILE A 1 100 ? 34.72828 13.11295 20.82412 1.000 83.58385 321 ILE A O 1
ATOM 700 N N . ASN A 1 101 ? 36.84421 12.64474 20.20905 1.000 87.30690 322 ASN A N 1
ATOM 701 C CA . ASN A 1 101 ? 37.11836 14.02972 19.86109 1.000 85.19966 322 ASN A CA 1
ATOM 702 C C . ASN A 1 101 ? 36.22638 14.49186 18.71613 1.000 84.20727 322 ASN A C 1
ATOM 703 O O . ASN A 1 101 ? 35.73351 15.62391 18.72418 1.000 84.08737 322 ASN A O 1
ATOM 708 N N . HIS A 1 102 ? 36.01826 13.62992 17.72011 1.000 79.65833 323 HIS A N 1
ATOM 709 C CA . HIS A 1 102 ? 35.15428 13.99805 16.60414 1.000 77.36237 323 HIS A CA 1
ATOM 710 C C . HIS A 1 102 ? 33.71931 14.21420 17.06418 1.000 70.66990 323 HIS A C 1
ATOM 711 O O . HIS A 1 102 ? 33.05141 15.15829 16.63123 1.000 68.46663 323 HIS A O 1
ATOM 718 N N . SER A 1 103 ? 33.22324 13.35022 17.95216 1.000 63.40821 324 SER A N 1
ATOM 719 C CA . SER A 1 103 ? 31.86727 13.52235 18.47220 1.000 72.75461 324 SER A CA 1
ATOM 720 C C . SER A 1 103 ? 31.74543 14.81034 19.28325 1.000 74.20542 324 SER A C 1
ATOM 721 O O . SER A 1 103 ? 30.75251 15.54645 19.16930 1.000 71.58121 324 SER A O 1
ATOM 724 N N . LEU A 1 104 ? 32.74648 15.09120 20.11423 1.000 73.07965 325 LEU A N 1
ATOM 725 C CA . LEU A 1 104 ? 32.73964 16.32017 20.89728 1.000 69.12398 325 LEU A CA 1
ATOM 726 C C . LEU A 1 104 ? 32.75075 17.54220 19.99532 1.000 71.67682 325 LEU A C 1
ATOM 727 O O . LEU A 1 104 ? 32.04887 18.52527 20.25637 1.000 80.93835 325 LEU A O 1
ATOM 732 N N . GLN A 1 105 ? 33.54672 17.50715 18.92430 1.000 66.03031 326 GLN A N 1
ATOM 733 C CA . GLN A 1 105 ? 33.53082 18.60219 17.96334 1.000 74.62022 326 GLN A CA 1
ATOM 734 C C . GLN A 1 105 ? 32.18782 18.70336 17.25237 1.000 74.90382 326 GLN A C 1
ATOM 735 O O . GLN A 1 105 ? 31.76593 19.80442 16.88542 1.000 79.68521 326 GLN A O 1
ATOM 737 N N . LEU A 1 106 ? 31.51469 17.57144 17.04535 1.000 69.54969 327 LEU A N 1
ATOM 738 C CA . LEU A 1 106 ? 30.19068 17.60361 16.43438 1.000 73.13814 327 LEU A CA 1
ATOM 739 C C . LEU A 1 106 ? 29.18878 18.32069 17.33043 1.000 75.86363 327 LEU A C 1
ATOM 740 O O . LEU A 1 106 ? 28.31185 19.03981 16.83647 1.000 77.41293 327 LEU A O 1
ATOM 745 N N . VAL A 1 107 ? 29.34280 18.23463 18.65242 1.000 74.43322 328 VAL A N 1
ATOM 746 C CA . VAL A 1 107 ? 28.32789 18.83271 19.58547 1.000 77.32071 328 VAL A CA 1
ATOM 747 C C . VAL A 1 107 ? 28.83105 20.16564 20.13750 1.000 74.63972 328 VAL A C 1
ATOM 748 O O . VAL A 1 107 ? 28.04714 20.84870 20.83454 1.000 80.24685 328 VAL A O 1
ATOM 752 N N . SER A 1 108 ? 30.02709 20.58752 19.74149 1.000 80.22539 329 SER A N 1
ATOM 753 C CA . SER A 1 108 ? 30.66024 21.80943 20.29452 1.000 84.64392 329 SER A CA 1
ATOM 754 C C . SER A 1 108 ? 29.80337 23.04553 20.07258 1.000 82.31000 329 SER A C 1
ATOM 755 O O . SER A 1 108 ? 29.68948 23.83851 20.99661 1.000 80.49312 329 SER A O 1
ATOM 758 N N . GLN A 1 109 ? 29.25136 23.21563 18.88660 1.000 88.87212 330 GLN A N 1
ATOM 759 C CA . GLN A 1 109 ? 28.52850 24.47272 18.63866 1.000 89.36721 330 GLN A CA 1
ATOM 760 C C . GLN A 1 109 ? 27.34353 24.54082 19.58369 1.000 92.48659 330 GLN A C 1
ATOM 761 O O . GLN A 1 109 ? 27.16566 25.57582 20.23673 1.000 93.34314 330 GLN A O 1
ATOM 763 N N . ASP A 1 110 ? 26.58741 23.46090 19.67567 1.000 84.58394 331 ASP A N 1
ATOM 764 C CA . ASP A 1 110 ? 25.36543 23.48301 20.50970 1.000 89.36574 331 ASP A CA 1
ATOM 765 C C . ASP A 1 110 ? 25.76448 23.61991 21.98369 1.000 84.08884 331 ASP A C 1
ATOM 766 O O . ASP A 1 110 ? 25.01457 24.24197 22.73673 1.000 83.84083 331 ASP A O 1
ATOM 771 N N . ALA A 1 111 ? 26.92143 23.09377 22.36465 1.000 80.58349 332 ALA A N 1
ATOM 772 C CA . ALA A 1 111 ? 27.36748 23.26167 23.75864 1.000 81.72618 332 ALA A CA 1
ATOM 773 C C . ALA A 1 111 ? 27.69265 24.71763 24.04569 1.000 82.44524 332 ALA A C 1
ATOM 774 O O . ALA A 1 111 ? 27.22573 25.23364 25.05372 1.000 86.73354 332 ALA A O 1
ATOM 776 N N . ASN A 1 112 ? 28.43370 25.35458 23.15169 1.000 87.48809 333 ASN A N 1
ATOM 777 C CA . ASN A 1 112 ? 28.86486 26.74852 23.38773 1.000 84.43434 333 ASN A CA 1
ATOM 778 C C . ASN A 1 112 ? 27.61896 27.62966 23.39779 1.000 76.46729 333 ASN A C 1
ATOM 779 O O . ASN A 1 112 ? 27.55108 28.54964 24.20682 1.000 81.72367 333 ASN A O 1
ATOM 784 N N . SER A 1 113 ? 26.66491 27.32579 22.52680 1.000 78.71726 334 SER A N 1
ATOM 785 C CA . SER A 1 113 ? 25.45400 28.16893 22.45586 1.000 76.31322 334 SER A CA 1
ATOM 786 C C . SER A 1 113 ? 24.76802 28.09896 23.80887 1.000 84.48499 334 SER A C 1
ATOM 787 O O . SER A 1 113 ? 24.17914 29.10401 24.22992 1.000 84.82374 334 SER A O 1
ATOM 790 N N . ARG A 1 114 ? 24.84691 26.94193 24.45283 1.000 86.77609 335 ARG A N 1
ATOM 791 C CA . ARG A 1 114 ? 24.09592 26.78597 25.71884 1.000 88.88976 335 ARG A CA 1
ATOM 792 C C . ARG A 1 114 ? 25.07597 26.97682 26.87083 1.000 87.24377 335 ARG A C 1
ATOM 793 O O . ARG A 1 114 ? 24.63698 26.83783 28.04383 1.000 80.12461 335 ARG A O 1
ATOM 801 N N . GLU A 1 115 ? 26.31400 27.35469 26.52581 1.000 93.78846 336 GLU A N 1
ATOM 802 C CA . GLU A 1 115 ? 27.26606 27.60155 27.60680 1.000 94.15540 336 GLU A CA 1
ATOM 803 C C . GLU A 1 115 ? 27.52693 26.34649 28.43375 1.000 93.20765 336 GLU A C 1
ATOM 804 O O . GLU A 1 115 ? 27.32496 26.34547 29.64975 1.000 93.55283 336 GLU A O 1
ATOM 810 N N . ILE A 1 116 ? 27.97980 25.28046 27.77870 1.000 93.24948 337 ILE A N 1
ATOM 811 C CA . ILE A 1 116 ? 28.25967 24.01241 28.43965 1.000 83.80091 337 ILE A CA 1
ATOM 812 C C . ILE A 1 116 ? 29.67162 23.57827 28.06960 1.000 79.42427 337 ILE A C 1
ATOM 813 O O . ILE A 1 116 ? 30.03259 23.58127 26.88959 1.000 86.54371 337 ILE A O 1
ATOM 818 N N . GLN A 1 117 ? 30.45660 23.21514 29.07457 1.000 71.46741 338 GLN A N 1
ATOM 819 C CA . GLN A 1 117 ? 31.87156 22.92899 28.90053 1.000 81.95682 338 GLN A CA 1
ATOM 820 C C . GLN A 1 117 ? 32.07639 21.47698 28.49447 1.000 87.50144 338 GLN A C 1
ATOM 821 O O . GLN A 1 117 ? 31.47330 20.56803 29.07645 1.000 81.31238 338 GLN A O 1
ATOM 827 N N . LEU A 1 118 ? 32.92834 21.25992 27.49544 1.000 90.36989 339 LEU A N 1
ATOM 828 C CA . LEU A 1 118 ? 33.30018 19.92590 27.04739 1.000 79.34081 339 LEU A CA 1
ATOM 829 C C . LEU A 1 118 ? 34.66316 19.57072 27.63234 1.000 81.08634 339 LEU A C 1
ATOM 830 O O . LEU A 1 118 ? 35.63224 20.31662 27.45435 1.000 91.25204 339 LEU A O 1
ATOM 835 N N . ARG A 1 119 ? 34.73305 18.44169 28.32830 1.000 81.58241 340 ARG A N 1
ATOM 836 C CA . ARG A 1 119 ? 35.95801 17.99653 28.97126 1.000 90.00188 340 ARG A CA 1
ATOM 837 C C . ARG A 1 119 ? 36.27084 16.57351 28.53820 1.000 99.90428 340 ARG A C 1
ATOM 838 O O . ARG A 1 119 ? 35.40775 15.69161 28.61919 1.000 93.24819 340 ARG A O 1
ATOM 840 N N . PHE A 1 120 ? 37.49981 16.35039 28.08116 1.000 121.67115 341 PHE A N 1
ATOM 841 C CA . PHE A 1 120 ? 37.95565 15.01635 27.69611 1.000 122.21804 341 PHE A CA 1
ATOM 842 C C . PHE A 1 120 ? 39.46865 15.02919 27.58907 1.000 123.25787 341 PHE A C 1
ATOM 843 O O . PHE A 1 120 ? 40.03273 15.87115 26.87909 1.000 123.30749 341 PHE A O 1
ATOM 851 N N . THR A 1 121 ? 40.12556 14.10109 28.27602 1.000 112.75560 342 THR A N 1
ATOM 852 C CA . THR A 1 121 ? 41.56654 13.94393 28.19699 1.000 114.23734 342 THR A CA 1
ATOM 853 C C . THR A 1 121 ? 41.89138 12.64192 27.47593 1.000 122.50584 342 THR A C 1
ATOM 854 O O . THR A 1 121 ? 41.24627 11.61298 27.69191 1.000 119.92213 342 THR A O 1
ATOM 858 N N . ALA A 1 122 ? 42.87037 12.69684 26.58591 1.000 123.09356 343 ALA A N 1
ATOM 859 C CA . ALA A 1 122 ? 43.18621 11.51684 25.74686 1.000 122.09072 343 ALA A CA 1
ATOM 860 C C . ALA A 1 122 ? 44.35514 10.73868 26.32481 1.000 124.76570 343 ALA A C 1
ATOM 861 O O . ALA A 1 122 ? 45.29422 11.36456 26.82381 1.000 129.26963 343 ALA A O 1
ATOM 863 N N . ASN A 1 123 ? 44.28399 9.41569 26.26376 1.000 127.62657 344 ASN A N 1
ATOM 864 C CA . ASN A 1 123 ? 45.44491 8.59455 26.68571 1.000 131.25146 344 ASN A CA 1
ATOM 865 C C . ASN A 1 123 ? 45.89880 7.85654 25.43267 1.000 133.18435 344 ASN A C 1
ATOM 866 O O . ASN A 1 123 ? 45.12169 7.03565 24.93766 1.000 128.70617 344 ASN A O 1
ATOM 871 N N . ASP A 1 124 ? 47.04183 8.25143 24.87466 1.000 146.69393 345 ASP A N 1
ATOM 872 C CA . ASP A 1 124 ? 47.57273 7.59642 23.65062 1.000 146.94687 345 ASP A CA 1
ATOM 873 C C . ASP A 1 124 ? 47.88857 6.13537 23.98457 1.000 147.69868 345 ASP A C 1
ATOM 874 O O . ASP A 1 124 ? 48.08046 5.34538 23.04553 1.000 147.89427 345 ASP A O 1
ATOM 879 N N . THR A 1 125 ? 47.91356 5.79032 25.27655 1.000 132.17848 346 THR A N 1
ATOM 880 C CA . THR A 1 125 ? 48.13342 4.38628 25.69850 1.000 123.22948 346 THR A CA 1
ATOM 881 C C . THR A 1 125 ? 46.85632 3.60144 25.41050 1.000 125.59498 346 THR A C 1
ATOM 882 O O . THR A 1 125 ? 46.94418 2.37443 25.22546 1.000 129.27246 346 THR A O 1
ATOM 886 N N . LEU A 1 126 ? 45.72740 4.29357 25.28455 1.000 121.69024 347 LEU A N 1
ATOM 887 C CA . LEU A 1 126 ? 44.43931 3.58972 25.07656 1.000 123.36110 347 LEU A CA 1
ATOM 888 C C . LEU A 1 126 ? 44.51217 2.59675 23.89352 1.000 122.77536 347 LEU A C 1
ATOM 889 O O . LEU A 1 126 ? 44.93720 3.02874 22.80353 1.000 120.85862 347 LEU A O 1
ATOM 894 N N . PRO A 1 127 ? 44.09303 1.30679 24.02349 1.000 106.19947 348 PRO A N 1
ATOM 895 C CA . PRO A 1 127 ? 44.18490 0.36582 22.92545 1.000 113.19023 348 PRO A CA 1
ATOM 896 C C . PRO A 1 127 ? 43.00389 0.47899 21.95448 1.000 112.55441 348 PRO A C 1
ATOM 897 O O . PRO A 1 127 ? 41.94094 0.88109 22.36252 1.000 110.00085 348 PRO A O 1
ATOM 901 N N . GLU A 1 128 ? 43.22182 0.11401 20.69447 1.000 105.05104 349 GLU A N 1
ATOM 902 C CA . GLU A 1 128 ? 42.15481 0.25316 19.68050 1.000 96.89540 349 GLU A CA 1
ATOM 903 C C . GLU A 1 128 ? 41.07870 -0.79473 19.95048 1.000 103.30280 349 GLU A C 1
ATOM 904 O O . GLU A 1 128 ? 41.40560 -1.83478 20.53444 1.000 104.73397 349 GLU A O 1
ATOM 910 N N . ILE A 1 129 ? 39.84172 -0.51558 19.55052 1.000 99.69816 350 ILE A N 1
ATOM 911 C CA . ILE A 1 129 ? 38.71562 -1.45746 19.79552 1.000 99.32823 350 ILE A CA 1
ATOM 912 C C . ILE A 1 129 ? 38.12454 -1.90235 18.45651 1.000 96.42129 350 ILE A C 1
ATOM 913 O O . ILE A 1 129 ? 38.20261 -1.13232 17.49854 1.000 96.68855 350 ILE A O 1
ATOM 918 N N . GLN A 1 130 ? 37.58940 -3.11828 18.38749 1.000 91.08058 351 GLN A N 1
ATOM 919 C CA . GLN A 1 130 ? 36.87832 -3.57916 17.17149 1.000 92.90165 351 GLN A CA 1
ATOM 920 C C . GLN A 1 130 ? 35.43138 -3.12800 17.30454 1.000 84.91362 351 GLN A C 1
ATOM 921 O O . GLN A 1 130 ? 34.72933 -3.69595 18.14753 1.000 77.91286 351 GLN A O 1
ATOM 927 N N . ALA A 1 131 ? 35.01347 -2.16293 16.47858 1.000 81.72931 352 ALA A N 1
ATOM 928 C CA . ALA A 1 131 ? 33.66753 -1.61478 16.59363 1.000 77.70703 352 ALA A CA 1
ATOM 929 C C . ALA A 1 131 ? 33.28258 -0.91969 15.29766 1.000 68.45320 352 ALA A C 1
ATOM 930 O O . ALA A 1 131 ? 34.12959 -0.63176 14.44965 1.000 78.13564 352 ALA A O 1
ATOM 932 N N . ASP A 1 132 ? 31.98360 -0.65254 15.16270 1.000 63.56777 353 ASP A N 1
ATOM 933 C CA . ASP A 1 132 ? 31.46767 0.14255 14.05374 1.000 69.48132 353 ASP A CA 1
ATOM 934 C C . ASP A 1 132 ? 31.50784 1.60653 14.47179 1.000 77.62945 353 ASP A C 1
ATOM 935 O O . ASP A 1 132 ? 30.73491 2.00959 15.34782 1.000 67.89267 353 ASP A O 1
ATOM 940 N N . PRO A 1 133 ? 32.37892 2.42746 13.88180 1.000 77.81870 354 PRO A N 1
ATOM 941 C CA . PRO A 1 133 ? 32.52908 3.80842 14.37285 1.000 70.36292 354 PRO A CA 1
ATOM 942 C C . PRO A 1 133 ? 31.27818 4.65357 14.23290 1.000 68.04481 354 PRO A C 1
ATOM 943 O O . PRO A 1 133 ? 31.02429 5.50357 15.08994 1.000 71.67692 354 PRO A O 1
ATOM 947 N N . ASP A 1 134 ? 30.49013 4.45269 13.17892 1.000 73.97030 355 ASP A N 1
ATOM 948 C CA . ASP A 1 134 ? 29.29622 5.26583 12.99297 1.000 76.61911 355 ASP A CA 1
ATOM 949 C C . ASP A 1 134 ? 28.24521 4.99391 14.06199 1.000 74.99183 355 ASP A C 1
ATOM 950 O O . ASP A 1 134 ? 27.61633 5.93497 14.55403 1.000 78.26721 355 ASP A O 1
ATOM 955 N N . ARG A 1 135 ? 28.06108 3.73492 14.44995 1.000 80.81667 356 ARG A N 1
ATOM 956 C CA . ARG A 1 135 ? 27.10007 3.42799 15.50296 1.000 77.93962 356 ARG A CA 1
ATOM 957 C C . ARG A 1 135 ? 27.58016 3.92589 16.86197 1.000 75.78429 356 ARG A C 1
ATOM 958 O O . ARG A 1 135 ? 26.77423 4.40295 17.66800 1.000 75.82094 356 ARG A O 1
ATOM 966 N N . LEU A 1 136 ? 28.88315 3.82373 17.13293 1.000 71.19351 357 LEU A N 1
ATOM 967 C CA . LEU A 1 136 ? 29.42224 4.38363 18.36694 1.000 73.44001 357 LEU A CA 1
ATOM 968 C C . LEU A 1 136 ? 29.25041 5.89565 18.40399 1.000 71.69599 357 LEU A C 1
ATOM 969 O O . LEU A 1 136 ? 28.94450 6.46565 19.45502 1.000 62.71127 357 LEU A O 1
ATOM 974 N N . THR A 1 137 ? 29.35546 6.53568 17.25001 1.000 69.28350 358 THR A N 1
ATOM 975 C CA . THR A 1 137 ? 29.11062 7.99571 17.21907 1.000 71.90393 358 THR A CA 1
ATOM 976 C C . THR A 1 137 ? 27.64365 8.23986 17.56311 1.000 63.71646 358 THR A C 1
ATOM 977 O O . THR A 1 137 ? 27.38177 9.07186 18.41315 1.000 61.51156 358 THR A O 1
ATOM 981 N N . GLN A 1 138 ? 26.74356 7.49098 16.95111 1.000 67.27189 359 GLN A N 1
ATOM 982 C CA . GLN A 1 138 ? 25.29358 7.68413 17.16315 1.000 68.80876 359 GLN A CA 1
ATOM 983 C C . GLN A 1 138 ? 24.98160 7.49612 18.63915 1.000 70.44042 359 GLN A C 1
ATOM 984 O O . GLN A 1 138 ? 24.01167 8.07021 19.12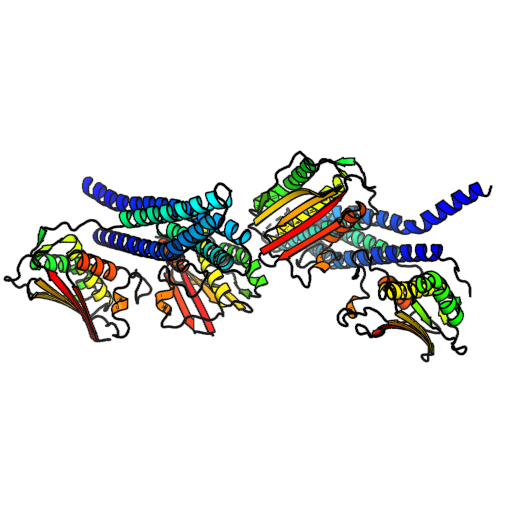119 1.000 66.62872 359 GLN A O 1
ATOM 990 N N . VAL A 1 139 ? 25.78552 6.68001 19.30110 1.000 61.64830 360 VAL A N 1
ATOM 991 C CA . VAL A 1 139 ? 25.50953 6.43299 20.74710 1.000 64.15346 360 VAL A CA 1
ATOM 992 C C . VAL A 1 139 ? 26.03868 7.60090 21.57013 1.000 64.71577 360 VAL A C 1
ATOM 993 O O . VAL A 1 139 ? 25.30076 8.11795 22.44416 1.000 66.72530 360 VAL A O 1
ATOM 997 N N . LEU A 1 140 ? 27.28171 7.98377 21.30411 1.000 67.08069 361 LEU A N 1
ATOM 998 C CA . LEU A 1 140 ? 27.90685 9.06167 22.08714 1.000 67.59250 361 LEU A CA 1
ATOM 999 C C . LEU A 1 140 ? 27.08599 10.32077 21.86520 1.000 62.92634 361 LEU A C 1
ATOM 1000 O O . LEU A 1 140 ? 26.82509 10.99477 22.82123 1.000 68.28576 361 LEU A O 1
ATOM 1005 N N . LEU A 1 141 ? 26.65199 10.57086 20.64922 1.000 62.21355 362 LEU A N 1
ATOM 1006 C CA . LEU A 1 141 ? 25.89412 11.79996 20.37228 1.000 64.55637 362 LEU A CA 1
ATOM 1007 C C . LEU A 1 141 ? 24.57313 11.77408 21.12131 1.000 63.47325 362 LEU A C 1
ATOM 1008 O O . LEU A 1 141 ? 24.19426 12.78110 21.59635 1.000 66.14373 362 LEU A O 1
ATOM 1013 N N . ASN A 1 142 ? 23.90001 10.63915 21.17429 1.000 61.80695 363 ASN A N 1
ATOM 1014 C CA . ASN A 1 142 ? 22.60601 10.52927 21.88031 1.000 71.49844 363 ASN A CA 1
ATOM 1015 C C . ASN A 1 142 ? 22.85008 10.84519 23.35432 1.000 65.81170 363 ASN A C 1
ATOM 1016 O O . ASN A 1 142 ? 22.13719 11.68125 23.91936 1.000 71.07164 363 ASN A O 1
ATOM 1021 N N . LEU A 1 143 ? 23.91203 10.28105 23.90927 1.000 63.20069 364 LEU A N 1
ATOM 1022 C CA . LEU A 1 143 ? 24.17410 10.54598 25.33528 1.000 64.04288 364 LEU A CA 1
ATOM 1023 C C . LEU A 1 143 ? 24.45227 12.03594 25.51632 1.000 69.29849 364 LEU A C 1
ATOM 1024 O O . LEU A 1 143 ? 23.90235 12.62297 26.45635 1.000 66.04210 364 LEU A O 1
ATOM 1029 N N . TYR A 1 144 ? 25.23331 12.62688 24.61832 1.000 65.13813 365 TYR A N 1
ATOM 1030 C CA . TYR A 1 144 ? 25.61947 14.04683 24.74136 1.000 69.63930 365 TYR A CA 1
ATOM 1031 C C . TYR A 1 144 ? 24.37657 14.91198 24.62942 1.000 66.39393 365 TYR A C 1
ATOM 1032 O O . TYR A 1 144 ? 24.26369 15.84496 25.37646 1.000 64.15079 365 TYR A O 1
ATOM 1041 N N . LEU A 1 145 ? 23.47951 14.58311 23.72043 1.000 63.05003 366 LEU A N 1
ATOM 1042 C CA . LEU A 1 145 ? 22.25859 15.37625 23.49549 1.000 62.77380 366 LEU A CA 1
ATOM 1043 C C . LEU A 1 145 ? 21.41061 15.29730 24.74851 1.000 67.36071 366 LEU A C 1
ATOM 1044 O O . LEU A 1 145 ? 20.86873 16.30335 25.15355 1.000 64.84574 366 LEU A O 1
ATOM 1049 N N . ASN A 1 146 ? 21.33449 14.11529 25.34147 1.000 67.57539 367 ASN A N 1
ATOM 1050 C CA . ASN A 1 146 ? 20.51450 13.93834 26.55148 1.000 64.54547 367 ASN A CA 1
ATOM 1051 C C . ASN A 1 146 ? 21.10163 14.83124 27.63550 1.000 65.35164 367 ASN A C 1
ATOM 1052 O O . ASN A 1 146 ? 20.35173 15.60030 28.28754 1.000 70.52246 367 ASN A O 1
ATOM 1057 N N . ALA A 1 147 ? 22.41363 14.80109 27.74747 1.000 65.20376 368 ALA A N 1
ATOM 1058 C CA . ALA A 1 147 ? 23.05574 15.58998 28.80548 1.000 67.53032 368 ALA A CA 1
ATOM 1059 C C . ALA A 1 147 ? 22.78190 17.07002 28.56854 1.000 75.29027 368 ALA A C 1
ATOM 1060 O O . ALA A 1 147 ? 22.44800 17.77502 29.52857 1.000 66.57196 368 ALA A O 1
ATOM 1062 N N . ILE A 1 148 ? 22.88592 17.50905 27.31955 1.000 65.19960 369 ILE A N 1
ATOM 1063 C CA . ILE A 1 148 ? 22.72707 18.94708 27.02160 1.000 66.81495 369 ILE A CA 1
ATOM 1064 C C . ILE A 1 148 ? 21.30412 19.29823 27.38165 1.000 76.10127 369 ILE A C 1
ATOM 1065 O O . ILE A 1 148 ? 21.14423 20.13522 28.18868 1.000 65.83810 369 ILE A O 1
ATOM 1070 N N . GLN A 1 149 ? 20.34202 18.49935 26.98064 1.000 64.80438 370 GLN A N 1
ATOM 1071 C CA . GLN A 1 149 ? 18.94207 18.89550 27.21069 1.000 75.41565 370 GLN A CA 1
ATOM 1072 C C . GLN A 1 149 ? 18.75612 19.04046 28.71570 1.000 73.55698 370 GLN A C 1
ATOM 1073 O O . GLN A 1 149 ? 18.27825 20.11550 29.13575 1.000 86.13856 370 GLN A O 1
ATOM 1079 N N . ALA A 1 150 ? 19.28304 18.08938 29.47665 1.000 66.21985 371 ALA A N 1
ATOM 1080 C CA . ALA A 1 150 ? 19.12707 18.10434 30.94566 1.000 70.43737 371 ALA A CA 1
ATOM 1081 C C . ALA A 1 150 ? 19.77922 19.30025 31.63368 1.000 70.25227 371 ALA A C 1
ATOM 1082 O O . ALA A 1 150 ? 19.11531 19.91529 32.46472 1.000 80.40906 371 ALA A O 1
ATOM 1084 N N . ILE A 1 151 ? 21.02325 19.62012 31.29867 1.000 67.90939 372 ILE A N 1
ATOM 1085 C CA . ILE A 1 151 ? 21.70040 20.82703 31.85369 1.000 73.36354 372 ILE A CA 1
ATOM 1086 C C . ILE A 1 151 ? 20.95153 22.09512 31.41675 1.000 71.89377 372 ILE A C 1
ATOM 1087 O O . ILE A 1 151 ? 20.78665 22.98411 32.25479 1.000 81.77259 372 ILE A O 1
ATOM 1092 N N . GLY A 1 152 ? 20.48151 22.17422 30.17177 1.000 76.43625 373 GLY A N 1
ATOM 1093 C CA . GLY A 1 152 ? 19.68163 23.31833 29.68583 1.000 74.58076 373 GLY A CA 1
ATOM 1094 C C . GLY A 1 152 ? 20.51476 24.53924 29.41385 1.000 79.78501 373 GLY A C 1
ATOM 1095 O O . GLY A 1 152 ? 20.12081 25.23532 28.46388 1.000 87.33186 373 GLY A O 1
ATOM 1096 N N . GLN A 1 153 ? 21.43082 24.89811 30.31884 1.000 86.86117 374 GLN A N 1
ATOM 1097 C CA . GLN A 1 153 ? 22.40394 25.97600 30.22385 1.000 86.60776 374 GLN A CA 1
ATOM 1098 C C . GLN A 1 153 ? 23.34495 25.89486 31.40983 1.000 79.05170 374 GLN A C 1
ATOM 1099 O O . GLN A 1 153 ? 22.99492 25.33786 32.45582 1.000 79.56687 374 GLN A O 1
ATOM 1105 N N . HIS A 1 154 ? 24.54201 26.45473 31.23782 1.000 75.02862 375 HIS A N 1
ATOM 1106 C CA . HIS A 1 154 ? 25.50606 26.63758 32.32480 1.000 92.21387 375 HIS A CA 1
ATOM 1107 C C . HIS A 1 154 ? 25.85092 25.29852 32.98475 1.000 95.61324 375 HIS A C 1
ATOM 1108 O O . HIS A 1 154 ? 25.55592 25.04151 34.15275 1.000 98.40577 375 HIS A O 1
ATOM 1115 N N . GLY A 1 155 ? 26.48881 24.44648 32.18871 1.000 113.52062 376 GLY A N 1
ATOM 1116 C CA . GLY A 1 155 ? 26.87868 23.13842 32.67665 1.000 114.05894 376 GLY A CA 1
ATOM 1117 C C . GLY A 1 155 ? 28.25161 22.68928 32.22360 1.000 114.98454 376 GLY A C 1
ATOM 1118 O O . GLY A 1 155 ? 29.09170 23.50420 31.83661 1.000 115.35314 376 GLY A O 1
ATOM 1119 N N . VAL A 1 156 ? 28.48647 21.38225 32.27355 1.000 90.38792 377 VAL A N 1
ATOM 1120 C CA . VAL A 1 156 ? 29.77740 20.79212 31.93450 1.000 87.65500 377 VAL A CA 1
ATOM 1121 C C . VAL A 1 156 ? 29.56822 19.30715 31.67945 1.000 88.76411 377 VAL A C 1
ATOM 1122 O O . VAL A 1 156 ? 28.81017 18.64021 32.38945 1.000 82.66014 377 VAL A O 1
ATOM 1126 N N . ILE A 1 157 ? 30.24214 18.79011 30.65142 1.000 90.48192 378 ILE A N 1
ATOM 1127 C CA . ILE A 1 157 ? 30.18298 17.37813 30.29137 1.000 74.10363 378 ILE A CA 1
ATOM 1128 C C . ILE A 1 157 ? 31.59792 16.82897 30.35032 1.000 72.23474 378 ILE A C 1
ATOM 1129 O O . ILE A 1 157 ? 32.50396 17.36489 29.70132 1.000 79.03819 378 ILE A O 1
ATOM 1134 N N . SER A 1 158 ? 31.78781 15.76492 31.11928 1.000 69.42849 379 SER A N 1
ATOM 1135 C CA . SER A 1 158 ? 33.09475 15.14377 31.27823 1.000 83.38323 379 SER A CA 1
ATOM 1136 C C . SER A 1 158 ? 33.06858 13.74580 30.67418 1.000 89.76170 379 SER A C 1
ATOM 1137 O O . SER A 1 158 ? 32.28049 12.89787 31.10017 1.000 78.59101 379 SER A O 1
ATOM 1140 N N . VAL A 1 159 ? 33.93453 13.50673 29.69615 1.000 93.24065 380 VAL A N 1
ATOM 1141 C CA . VAL A 1 159 ? 34.03937 12.21374 29.03710 1.000 97.63203 380 VAL A CA 1
ATOM 1142 C C . VAL A 1 159 ? 35.41731 11.65158 29.32905 1.000 96.68978 380 VAL A C 1
ATOM 1143 O O . VAL A 1 159 ? 36.42539 12.34747 29.15305 1.000 102.94721 380 VAL A O 1
ATOM 1147 N N . TH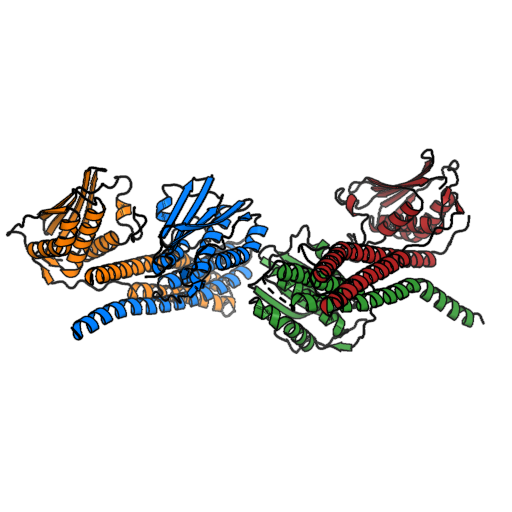R A 1 160 ? 35.46918 10.40456 29.78501 1.000 93.31157 381 THR A N 1
ATOM 1148 C CA . THR A 1 160 ? 36.75112 9.75241 29.98995 1.000 110.61758 381 THR A CA 1
ATOM 1149 C C . THR A 1 160 ? 36.69994 8.31743 29.48090 1.000 108.83365 381 THR A C 1
ATOM 1150 O O . THR A 1 160 ? 35.62587 7.71855 29.36591 1.000 96.58018 381 THR A O 1
ATOM 1154 N N . ALA A 1 161 ? 37.87588 7.78831 29.14886 1.000 115.66706 382 ALA A N 1
ATOM 1155 C CA . ALA A 1 161 ? 38.02971 6.44031 28.62481 1.000 113.59830 382 ALA A CA 1
ATOM 1156 C C . ALA A 1 161 ? 39.16165 5.74516 29.36976 1.000 115.09961 382 ALA A C 1
ATOM 1157 O O . ALA A 1 161 ? 40.23372 6.32803 29.56275 1.000 118.49791 382 ALA A O 1
ATOM 1159 N N . SER A 1 162 ? 38.92752 4.50317 29.77772 1.000 101.85138 383 SER A N 1
ATOM 1160 C CA . SER A 1 162 ? 39.89846 3.76703 30.58067 1.000 110.92009 383 SER A CA 1
ATOM 1161 C C . SER A 1 162 ? 39.83329 2.28905 30.23462 1.000 118.17895 383 SER A C 1
ATOM 1162 O O . SER A 1 162 ? 38.87322 1.81618 29.62563 1.000 110.39210 383 SER A O 1
ATOM 1165 N N . GLU A 1 163 ? 40.87822 1.56492 30.62257 1.000 122.72307 384 GLU A N 1
ATOM 1166 C CA . GLU A 1 163 ? 40.99105 0.13792 30.34552 1.000 120.39161 384 GLU A CA 1
ATOM 1167 C C . GLU A 1 163 ? 40.38099 -0.65805 31.49551 1.000 114.76054 384 GLU A C 1
ATOM 1168 O O . GLU A 1 163 ? 40.85002 -0.56414 32.63450 1.000 121.09485 384 GLU A O 1
ATOM 1174 N N . SER A 1 164 ? 39.34389 -1.43992 31.19950 1.000 101.12514 385 SER A N 1
ATOM 1175 C CA . SER A 1 164 ? 38.70882 -2.31389 32.18349 1.000 116.80036 385 SER A CA 1
ATOM 1176 C C . SER A 1 164 ? 38.90365 -3.75089 31.73443 1.000 119.90047 385 SER A C 1
ATOM 1177 O O . SER A 1 164 ? 38.31658 -4.17579 30.73043 1.000 121.03363 385 SER A O 1
ATOM 1180 N N . GLY A 1 165 ? 39.71858 -4.49401 32.47539 1.000 113.51024 386 GLY A N 1
ATOM 1181 C CA . GLY A 1 165 ? 39.99642 -5.87003 32.13133 1.000 122.69934 386 GLY A CA 1
ATOM 1182 C C . GLY A 1 165 ? 40.48237 -5.98603 30.70132 1.000 122.75952 386 GLY A C 1
ATOM 1183 O O . GLY A 1 165 ? 41.59641 -5.57315 30.37731 1.000 118.38850 386 GLY A O 1
ATOM 1184 N N . ALA A 1 166 ? 39.63629 -6.54991 29.84232 1.000 125.42828 387 ALA A N 1
ATOM 1185 C CA . ALA A 1 166 ? 39.94425 -6.58890 28.41831 1.000 123.05129 387 ALA A CA 1
ATOM 1186 C C . ALA A 1 166 ? 39.52438 -5.29582 27.73436 1.000 122.78359 387 ALA A C 1
ATOM 1187 O O . ALA A 1 166 ? 40.34144 -4.62989 27.08937 1.000 122.69293 387 ALA A O 1
ATOM 1189 N N . GLY A 1 167 ? 38.25843 -4.91169 27.87941 1.000 118.24712 388 GLY A N 1
ATOM 1190 C CA . GLY A 1 167 ? 37.69353 -3.82460 27.10346 1.000 116.31735 388 GLY A CA 1
ATOM 1191 C C . GLY A 1 167 ? 38.00370 -2.46065 27.67450 1.000 116.17414 388 GLY A C 1
ATOM 1192 O O . GLY A 1 167 ? 38.93074 -2.27478 28.46448 1.000 116.88385 388 GLY A O 1
ATOM 1193 N N . VAL A 1 168 ? 37.19980 -1.48255 27.25955 1.000 101.72653 389 VAL A N 1
ATOM 1194 C CA . VAL A 1 168 ? 37.35296 -0.10258 27.69560 1.000 101.50352 389 VAL A CA 1
ATOM 1195 C C . VAL A 1 168 ? 36.02103 0.42755 28.20265 1.000 96.35045 389 VAL A C 1
ATOM 1196 O O . VAL A 1 168 ? 34.95298 0.06169 27.69966 1.000 91.63430 389 VAL A O 1
ATOM 1200 N N . LYS A 1 169 ? 36.15116 1.36750 29.14068 1.000 93.55226 390 LYS A N 1
ATOM 1201 C CA . LYS A 1 169 ? 34.97425 2.01661 29.74273 1.000 92.01957 390 LYS A CA 1
ATOM 1202 C C . LYS A 1 169 ? 34.96340 3.48963 29.36078 1.000 93.46678 390 LYS A C 1
ATOM 1203 O O . LYS A 1 169 ? 35.90449 4.18151 29.74078 1.000 101.88693 390 LYS A O 1
ATOM 1209 N N . ILE A 1 170 ? 33.98343 3.92277 28.58581 1.000 91.67213 391 ILE A N 1
ATOM 1210 C CA . ILE A 1 170 ? 33.78658 5.32780 28.26587 1.000 91.99240 391 ILE A CA 1
ATOM 1211 C C . ILE A 1 170 ? 32.65566 5.82889 29.14791 1.000 92.16567 391 ILE A C 1
ATOM 1212 O O . ILE A 1 170 ? 31.52060 5.35002 29.04792 1.000 91.00087 391 ILE A O 1
ATOM 1217 N N . SER A 1 171 ? 32.96278 6.77183 30.03094 1.000 86.60509 392 SER A N 1
ATOM 1218 C CA . SER A 1 171 ? 31.96387 7.33491 30.92298 1.000 87.69506 392 SER A CA 1
ATOM 1219 C C . SER A 1 171 ? 31.73602 8.79795 30.57604 1.000 81.80374 392 SER A C 1
ATOM 1220 O O . SER A 1 171 ? 32.69311 9.56585 30.42704 1.000 79.86047 392 SER A O 1
ATOM 1223 N N . VAL A 1 172 ? 30.46306 9.15609 30.43608 1.000 74.01226 393 VAL A N 1
ATOM 1224 C CA . VAL A 1 172 ? 30.02420 10.50016 30.09514 1.000 83.63803 393 VAL A CA 1
ATOM 1225 C C . VAL A 1 172 ? 29.20829 11.00021 31.28017 1.000 83.26153 393 VAL A C 1
ATOM 1226 O O . VAL A 1 172 ? 28.15023 10.44231 31.59318 1.000 79.61788 393 VAL A O 1
ATOM 1230 N N . THR A 1 173 ? 29.70042 12.03613 31.94920 1.000 81.86649 394 THR A N 1
ATOM 1231 C CA . THR A 1 173 ? 29.07251 12.58016 33.14423 1.000 81.95735 394 THR A CA 1
ATOM 1232 C C . THR A 1 173 ? 28.56366 13.98422 32.85229 1.000 73.78159 394 THR A C 1
ATOM 1233 O O . THR A 1 173 ? 29.30974 14.82516 32.34130 1.000 69.71972 394 THR A O 1
ATOM 1237 N N . ASP A 1 174 ? 27.32069 14.22535 33.25933 1.000 73.13853 395 ASP A N 1
ATOM 1238 C CA . ASP A 1 174 ? 26.68684 15.55342 33.09439 1.000 78.81126 395 ASP A CA 1
ATOM 1239 C C . ASP A 1 174 ? 26.46894 16.20240 34.46742 1.000 77.67624 395 ASP A C 1
ATOM 1240 O O . ASP A 1 174 ? 26.76689 15.54633 35.46339 1.000 76.46937 395 ASP A O 1
ATOM 1245 N N . SER A 1 175 ? 25.98708 17.44445 34.50147 1.000 73.30811 396 SER A N 1
ATOM 1246 C CA . SER A 1 175 ? 25.75120 18.20044 35.75651 1.000 77.31476 396 SER A CA 1
ATOM 1247 C C . SER A 1 175 ? 24.30025 18.64260 35.77555 1.000 71.47142 396 SER A C 1
ATOM 1248 O O . SER A 1 175 ? 24.01438 19.67661 36.36660 1.000 87.69736 396 SER A O 1
ATOM 1251 N N . GLY A 1 176 ? 23.42115 17.88772 35.14055 1.000 75.12583 397 GLY A N 1
ATOM 1252 C CA . GLY A 1 176 ? 22.03019 18.32288 34.98860 1.000 70.50421 397 GLY A CA 1
ATOM 1253 C C . GLY A 1 176 ? 21.08017 17.88995 36.06160 1.000 76.98120 397 GLY A C 1
ATOM 1254 O O . GLY A 1 176 ? 21.54115 17.52386 37.13458 1.000 80.16079 397 GLY A O 1
ATOM 1255 N N . LYS A 1 177 ? 19.79816 17.84810 35.73163 1.000 78.51674 398 LYS A N 1
ATOM 1256 C CA . LYS A 1 177 ? 18.78516 17.63318 36.75265 1.000 71.44276 398 LYS A CA 1
ATOM 1257 C C . LYS A 1 177 ? 18.85402 16.24915 37.38360 1.000 83.21291 398 LYS A C 1
ATOM 1258 O O . LYS A 1 177 ? 18.30702 16.05217 38.47261 1.000 84.64658 398 LYS A O 1
ATOM 1264 N N . GLY A 1 178 ? 19.50789 15.29010 36.73255 1.000 88.05387 399 GLY A N 1
ATOM 1265 C CA . GLY A 1 178 ? 19.56175 13.93908 37.24850 1.000 71.52452 399 GLY A CA 1
ATOM 1266 C C . GLY A 1 178 ? 18.25467 13.20323 37.04151 1.000 80.03007 399 GLY A C 1
ATOM 1267 O O . GLY A 1 178 ? 17.30371 13.70336 36.44555 1.000 83.10440 399 GLY A O 1
ATOM 1268 N N . ILE A 1 179 ? 18.21654 11.97222 37.54947 1.000 74.34682 400 ILE A N 1
ATOM 1269 C CA . ILE A 1 179 ? 17.03344 11.11835 37.46146 1.000 82.21337 400 ILE A CA 1
ATOM 1270 C C . ILE A 1 179 ? 16.73341 10.55034 38.83945 1.000 87.12202 400 ILE A C 1
ATOM 1271 O O . ILE A 1 179 ? 17.64439 10.17221 39.58142 1.000 82.92654 400 ILE A O 1
ATOM 1276 N N . ALA A 1 180 ? 15.45041 10.49747 39.17848 1.000 81.60581 401 ALA A N 1
ATOM 1277 C CA . ALA A 1 180 ? 15.02237 9.86947 40.41747 1.000 88.38751 401 ALA A CA 1
ATOM 1278 C C . ALA A 1 180 ? 15.22620 8.36245 40.34541 1.000 89.75995 401 ALA A C 1
ATOM 1279 O O . ALA A 1 180 ? 15.18711 7.75250 39.27339 1.000 96.31274 401 ALA A O 1
ATOM 1281 N N . ALA A 1 181 ? 15.44216 7.75339 41.51438 1.000 89.82580 402 ALA A N 1
ATOM 1282 C CA . ALA A 1 181 ? 15.64800 6.30936 41.56733 1.000 96.42177 402 ALA A CA 1
ATOM 1283 C C . ALA A 1 181 ? 14.41891 5.54452 41.08933 1.000 94.95028 402 ALA A C 1
ATOM 1284 O O . ALA A 1 181 ? 14.54177 4.42252 40.58829 1.000 91.14664 402 ALA A O 1
ATOM 1286 N N . ASP A 1 182 ? 13.22897 6.12565 41.24738 1.000 99.23300 403 ASP A N 1
ATOM 1287 C CA . ASP A 1 182 ? 12.02089 5.48280 40.74439 1.000 100.31036 403 ASP A CA 1
ATOM 1288 C C . ASP A 1 182 ? 12.03684 5.38985 39.22438 1.000 99.79004 403 ASP A C 1
ATOM 1289 O O . ASP A 1 182 ? 11.64472 4.36591 38.65135 1.000 99.29323 403 ASP A O 1
ATOM 1291 N N . GLN A 1 183 ? 12.48195 6.44682 38.55741 1.000 105.81795 404 GLN A N 1
ATOM 1292 C CA . GLN A 1 183 ? 12.60492 6.46886 37.10841 1.000 103.72709 404 GLN A CA 1
ATOM 1293 C C . GLN A 1 183 ? 13.92784 5.89373 36.62035 1.000 101.46431 404 GLN A C 1
ATOM 1294 O O . GLN A 1 183 ? 14.13880 5.79175 35.40935 1.000 100.02356 404 GLN A O 1
ATOM 1300 N N . LEU A 1 184 ? 14.81482 5.50860 37.53732 1.000 99.93383 405 LEU A N 1
ATOM 1301 C CA . LEU A 1 184 ? 16.14476 5.03046 37.18227 1.000 95.29478 405 LEU A CA 1
ATOM 1302 C C . LEU A 1 184 ? 16.12759 3.70949 36.42723 1.000 100.30298 405 LEU A C 1
ATOM 1303 O O . LEU A 1 184 ? 17.18053 3.26739 35.96519 1.000 103.17452 405 LEU A O 1
ATOM 1308 N N . ASP A 1 185 ? 14.96852 3.06462 36.29723 1.000 113.98995 406 ASP A N 1
ATOM 1309 C CA . ASP A 1 185 ? 14.85736 1.81366 35.56219 1.000 115.81469 406 ASP A CA 1
ATOM 1310 C C . ASP A 1 185 ? 14.06234 1.92580 34.27221 1.000 109.70958 406 ASP A C 1
ATOM 1311 O O . ASP A 1 185 ? 14.38224 1.23279 33.30418 1.000 108.95886 406 ASP A O 1
ATOM 1316 N N . ALA A 1 186 ? 13.04544 2.78191 34.23027 1.000 89.41312 407 ALA A N 1
ATOM 1317 C CA . ALA A 1 186 ? 12.30443 3.02604 32.99729 1.000 94.69111 407 ALA A CA 1
ATOM 1318 C C . ALA A 1 186 ? 13.06051 3.93598 32.03731 1.000 79.08416 407 ALA A C 1
ATOM 1319 O O . ALA A 1 186 ? 12.57552 4.18808 30.93033 1.000 72.17570 407 ALA A O 1
ATOM 1321 N N . ILE A 1 187 ? 14.22858 4.43084 32.44330 1.000 82.06592 408 ILE A N 1
ATOM 1322 C CA . ILE A 1 187 ? 15.00066 5.35378 31.62831 1.000 81.91879 408 ILE A CA 1
ATOM 1323 C C . ILE A 1 187 ? 15.42856 4.73478 30.30528 1.000 74.74727 408 ILE A C 1
ATOM 1324 O O . ILE A 1 187 ? 15.43461 5.42282 29.27830 1.000 66.52938 408 ILE A O 1
ATOM 1329 N N . PHE A 1 188 ? 15.66642 3.43275 30.27923 1.000 71.97992 409 PHE A N 1
ATOM 1330 C CA . PHE A 1 188 ? 16.09331 2.76175 29.03419 1.000 69.65418 409 PHE A CA 1
ATOM 1331 C C . PHE A 1 188 ? 14.87623 2.13791 28.36020 1.000 64.25230 409 PHE A C 1
ATOM 1332 O O . PHE A 1 188 ? 15.04614 1.55293 27.29718 1.000 63.10625 409 PHE A O 1
ATOM 1340 N N . THR A 1 189 ? 13.70025 2.24902 28.98223 1.000 71.02159 410 THR A N 1
ATOM 1341 C CA . THR A 1 189 ? 12.51717 1.62617 28.41924 1.000 66.91255 410 THR A CA 1
ATOM 1342 C C . THR A 1 189 ? 12.09422 2.36526 27.15027 1.000 62.34661 410 THR A C 1
ATOM 1343 O O . THR A 1 189 ? 12.07736 3.59827 27.12432 1.000 66.90581 410 THR A O 1
ATOM 1347 N N . PRO A 1 190 ? 11.75912 1.64434 26.08426 1.000 61.99433 411 PRO A N 1
ATOM 1348 C CA . PRO A 1 190 ? 11.30716 2.29843 24.85929 1.000 67.31324 411 PRO A CA 1
ATOM 1349 C C . PRO A 1 190 ? 10.06026 3.13956 25.08135 1.000 60.83848 411 PRO A C 1
ATOM 1350 O O . PRO A 1 190 ? 9.17224 2.77763 25.85436 1.000 63.39778 411 PRO A O 1
ATOM 1354 N N . TYR A 1 191 ? 10.01637 4.28059 24.39139 1.000 62.68965 412 TYR A N 1
ATOM 1355 C CA . TYR A 1 191 ? 8.88547 5.20272 24.32745 1.000 60.43888 412 TYR A CA 1
ATOM 1356 C C . TYR A 1 191 ? 8.67059 5.98170 25.61748 1.000 77.10164 412 TYR A C 1
ATOM 1357 O O . TYR A 1 191 ? 7.62867 6.62781 25.77153 1.000 71.07139 412 TYR A O 1
ATOM 1366 N N . PHE A 1 192 ? 9.62561 5.95756 26.54046 1.000 70.16238 413 PHE A N 1
ATOM 1367 C CA . PHE A 1 192 ? 9.52072 6.68353 27.79749 1.000 70.13240 413 PHE A CA 1
ATOM 1368 C C . PHE A 1 192 ? 10.32186 7.96944 27.70551 1.000 74.20408 413 PHE A C 1
ATOM 1369 O O . PHE A 1 192 ? 11.53285 7.93831 27.46648 1.000 63.92443 413 PHE A O 1
ATOM 1377 N N . THR A 1 193 ? 9.64799 9.10051 27.91257 1.000 76.53619 414 THR A N 1
ATOM 1378 C CA . THR A 1 193 ? 10.32914 10.38143 27.88960 1.000 63.85931 414 THR A CA 1
ATOM 1379 C C . THR A 1 193 ? 9.63727 11.33948 28.84264 1.000 82.93333 414 THR A C 1
ATOM 1380 O O . THR A 1 193 ? 8.43426 11.24460 29.09567 1.000 81.65820 414 THR A O 1
ATOM 1384 N N . THR A 1 194 ? 10.44938 12.25137 29.38666 1.000 78.35361 415 THR A N 1
ATOM 1385 C CA . THR A 1 194 ? 9.94452 13.32340 30.25871 1.000 75.71168 415 THR A CA 1
ATOM 1386 C C . THR A 1 194 ? 9.90265 14.61943 29.44075 1.000 74.38764 415 THR A C 1
ATOM 1387 O O . THR A 1 194 ? 9.73978 15.66742 30.06779 1.000 75.51307 415 THR A O 1
ATOM 1391 N N . LYS A 1 195 ? 10.04361 14.55446 28.10975 1.000 67.06629 416 LYS A N 1
ATOM 1392 C CA . LYS A 1 195 ? 10.11272 15.76248 27.26679 1.000 66.10653 416 LYS A CA 1
ATOM 1393 C C . LYS A 1 195 ? 8.95670 15.76664 26.27281 1.000 71.98283 416 LYS A C 1
ATOM 1394 O O . LYS A 1 195 ? 8.64457 14.70970 25.73579 1.000 81.90250 416 LYS A O 1
ATOM 1400 N N . ALA A 1 196 ? 8.34883 16.92572 26.06387 1.000 65.95222 417 ALA A N 1
ATOM 1401 C CA . ALA A 1 196 ? 7.18882 17.04488 25.15290 1.000 73.47486 417 ALA A CA 1
ATOM 1402 C C . ALA A 1 196 ? 7.61976 16.87588 23.69888 1.000 72.23139 417 ALA A C 1
ATOM 1403 O O . ALA A 1 196 ? 6.75572 16.63201 22.84990 1.000 72.03395 417 ALA A O 1
ATOM 1405 N N . GLU A 1 197 ? 8.89378 17.10075 23.43086 1.000 63.92504 418 GLU A N 1
ATOM 1406 C CA . GLU A 1 197 ? 9.43574 16.98274 22.05785 1.000 73.07791 418 GLU A CA 1
ATOM 1407 C C . GLU A 1 197 ? 10.47862 15.87862 22.08878 1.000 74.98311 418 GLU A C 1
ATOM 1408 O O . GLU A 1 197 ? 11.50861 16.01353 21.42376 1.000 76.68261 418 GLU A O 1
ATOM 1411 N N . GLY A 1 198 ? 10.23252 14.85062 22.89775 1.000 68.73732 419 GLY A N 1
ATOM 1412 C CA . GLY A 1 198 ? 11.19540 13.75851 23.04269 1.000 67.53979 419 GLY A CA 1
ATOM 1413 C C . GLY A 1 198 ? 10.73324 12.46858 22.42266 1.000 62.04058 419 GLY A C 1
ATOM 1414 O O . GLY A 1 198 ? 9.52922 12.25072 22.32268 1.000 60.52192 419 GLY A O 1
ATOM 1415 N N . THR A 1 199 ? 11.68614 11.67749 21.97361 1.000 60.40268 420 THR A N 1
ATOM 1416 C CA . THR A 1 199 ? 11.38298 10.34154 21.44257 1.000 62.69796 420 THR A CA 1
ATOM 1417 C C . THR A 1 199 ? 11.91691 9.45044 22.53253 1.000 72.91149 420 THR A C 1
ATOM 1418 O O . THR A 1 199 ? 13.05194 9.66530 22.92551 1.000 85.06049 420 THR A O 1
ATOM 1422 N N . GLY A 1 200 ? 11.12382 8.55651 23.07951 1.000 60.46679 421 GLY A N 1
ATOM 1423 C CA . GLY A 1 200 ? 11.72276 7.78341 24.17047 1.000 64.91131 421 GLY A CA 1
ATOM 1424 C C . GLY A 1 200 ? 12.44661 6.59135 23.62241 1.000 67.36717 421 GLY A C 1
ATOM 1425 O O . GLY A 1 200 ? 12.23750 5.50235 24.13338 1.000 69.17599 421 GLY A O 1
ATOM 1426 N N . LEU A 1 201 ? 13.33361 6.80728 22.67240 1.000 60.40681 422 LEU A N 1
ATOM 1427 C CA . LEU A 1 201 ? 13.94047 5.65124 21.99435 1.000 60.11556 422 LEU A CA 1
ATOM 1428 C C . LEU A 1 201 ? 15.41050 5.93808 21.78132 1.000 62.42593 422 LEU A C 1
ATOM 1429 O O . LEU A 1 201 ? 16.08239 5.11602 21.18128 1.000 60.13569 422 LEU A O 1
ATOM 1434 N N . GLY A 1 202 ? 15.87764 7.07301 22.28035 1.000 60.66829 423 GLY A N 1
ATOM 1435 C CA . GLY A 1 202 ? 17.29866 7.33386 22.13633 1.000 60.87640 423 GLY A CA 1
ATOM 1436 C C . GLY A 1 202 ? 18.15358 6.39473 22.96427 1.000 66.70720 423 GLY A C 1
ATOM 1437 O O . GLY A 1 202 ? 19.13650 5.83264 22.47523 1.000 74.91560 423 GLY A O 1
ATOM 1438 N N . LEU A 1 203 ? 17.78058 6.19073 24.22627 1.000 62.01762 424 LEU A N 1
ATOM 1439 C CA . LEU A 1 203 ? 18.51750 5.24662 25.05422 1.000 63.36651 424 LEU A CA 1
ATOM 1440 C C . LEU A 1 203 ? 18.20333 3.80767 24.67618 1.000 62.38074 424 LEU A C 1
ATOM 1441 O O . LEU A 1 203 ? 19.03723 2.92357 24.89513 1.000 62.75179 424 LEU A O 1
ATOM 1446 N N . ALA A 1 204 ? 17.03428 3.55782 24.08420 1.000 61.78135 425 ALA A N 1
ATOM 1447 C CA . ALA A 1 204 ? 16.77212 2.24387 23.50216 1.000 61.44389 425 ALA A CA 1
ATOM 1448 C C . ALA A 1 204 ? 17.75506 1.94980 22.37413 1.000 61.14981 425 ALA A C 1
ATOM 1449 O O . ALA A 1 204 ? 18.30994 0.84874 22.28908 1.000 61.32366 425 ALA A O 1
ATOM 1451 N N . VAL A 1 205 ? 17.98215 2.93180 21.50116 1.000 61.94524 426 VAL A N 1
ATOM 1452 C CA . VAL A 1 205 ? 18.97011 2.77773 20.43113 1.000 60.52757 426 VAL A CA 1
ATOM 1453 C C . VAL A 1 205 ? 20.36011 2.60055 21.00909 1.000 62.06134 426 VAL A C 1
ATOM 1454 O O . VAL A 1 205 ? 21.15300 1.77648 20.52704 1.000 69.20466 426 VAL A O 1
ATOM 1458 N N . VAL A 1 206 ? 20.69222 3.37548 22.04211 1.000 65.53001 427 VAL A N 1
ATOM 1459 C CA . VAL A 1 206 ? 22.00322 3.24631 22.67807 1.000 65.07600 427 VAL A CA 1
ATOM 1460 C C . VAL A 1 206 ? 22.19507 1.82827 23.19902 1.000 64.45344 427 VAL A C 1
ATOM 1461 O O . VAL A 1 206 ? 23.23399 1.19516 22.97797 1.000 65.87941 427 VAL A O 1
ATOM 1465 N N . HIS A 1 207 ? 21.18003 1.30436 23.88402 1.000 64.48874 428 HIS A N 1
ATOM 1466 C CA . HIS A 1 207 ? 21.25989 -0.03567 24.43798 1.000 63.41551 428 HIS A CA 1
ATOM 1467 C C . HIS A 1 207 ? 21.38175 -1.08264 23.33594 1.000 67.59402 428 HIS A C 1
ATOM 1468 O O . HIS A 1 207 ? 22.17165 -2.01874 23.45289 1.000 67.19123 428 HIS A O 1
ATOM 1475 N N . ASN A 1 208 ? 20.60074 -0.93752 22.26596 1.000 67.65831 429 ASN A N 1
ATOM 1476 C CA . ASN A 1 208 ? 20.66961 -1.89849 21.16793 1.000 61.91239 429 ASN A CA 1
ATOM 1477 C C . ASN A 1 208 ? 22.05859 -1.91462 20.54389 1.000 71.56385 429 ASN A C 1
ATOM 1478 O O . ASN A 1 208 ? 22.62046 -2.98568 20.29084 1.000 74.24040 429 ASN A O 1
ATOM 1483 N N . ILE A 1 209 ? 22.62872 -0.73668 20.29792 1.000 65.55286 430 ILE A N 1
ATOM 1484 C CA . ILE A 1 209 ? 23.93971 -0.67480 19.65789 1.000 70.57356 430 ILE A CA 1
ATOM 1485 C C . ILE A 1 209 ? 25.01266 -1.24895 20.57385 1.000 73.88946 430 ILE A C 1
ATOM 1486 O O . ILE A 1 209 ? 25.91457 -1.96804 20.12080 1.000 70.97104 430 ILE A O 1
ATOM 1491 N N . VAL A 1 210 ? 24.94473 -0.94799 21.87286 1.000 68.16864 431 VAL A N 1
ATOM 1492 C CA . VAL A 1 210 ? 25.95969 -1.47914 22.77882 1.000 66.96433 431 VAL A CA 1
ATOM 1493 C C . VAL A 1 210 ? 25.76353 -2.97512 22.99977 1.000 74.67877 431 VAL A C 1
ATOM 1494 O O . VAL A 1 210 ? 26.71146 -3.69324 23.32472 1.000 65.54218 431 VAL A O 1
ATOM 1498 N N . GLU A 1 211 ? 24.54047 -3.46898 22.80778 1.000 71.89456 432 GLU A N 1
ATOM 1499 C CA . GLU A 1 211 ? 24.29631 -4.90395 22.87674 1.000 73.48457 432 GLU A CA 1
ATOM 1500 C C . GLU A 1 211 ? 24.90320 -5.60598 21.67470 1.000 71.18340 432 GLU A C 1
ATOM 1501 O O . GLU A 1 211 ? 25.56509 -6.64006 21.81065 1.000 65.47163 432 GLU A O 1
ATOM 1507 N N . GLN A 1 212 ? 24.67924 -5.05391 20.47772 1.000 75.02568 433 GLN A N 1
ATOM 1508 C CA . GLN A 1 212 ? 25.26914 -5.62494 19.27169 1.000 71.67813 433 GLN A CA 1
ATOM 1509 C C . GLN A 1 212 ? 26.78714 -5.66011 19.35965 1.000 67.76592 433 GLN A C 1
ATOM 1510 O O . GLN A 1 212 ? 27.42603 -6.52616 18.75461 1.000 84.48723 433 GLN A O 1
ATOM 1516 N N . HIS A 1 213 ? 27.37826 -4.73720 20.10967 1.000 68.11155 434 HIS A N 1
ATOM 1517 C CA . HIS A 1 213 ? 28.81827 -4.70037 20.30964 1.000 65.27280 434 HIS A CA 1
ATOM 1518 C C . HIS A 1 213 ? 29.29020 -5.59146 21.44659 1.000 66.27263 434 HIS A C 1
ATOM 1519 O O . HIS A 1 213 ? 30.49820 -5.68060 21.68256 1.000 74.33242 434 HIS A O 1
ATOM 1526 N N . GLY A 1 214 ? 28.37314 -6.23838 22.16359 1.000 66.35939 435 GLY A N 1
ATOM 1527 C CA . GLY A 1 214 ? 28.76608 -7.06747 23.28655 1.000 67.35688 435 GLY A CA 1
ATOM 1528 C C . GLY A 1 214 ? 29.21819 -6.31756 24.51457 1.000 78.60259 435 GLY A C 1
ATOM 1529 O O . GLY A 1 214 ? 29.97815 -6.86467 25.31753 1.000 83.99368 435 GLY A O 1
ATOM 1530 N N . GLY A 1 215 ? 28.78033 -5.07052 24.68662 1.000 72.61566 436 GLY A N 1
ATOM 1531 C CA . GLY A 1 215 ? 29.13645 -4.27160 25.83364 1.000 75.51506 436 GLY A CA 1
ATOM 1532 C C . GLY A 1 215 ? 27.94250 -3.98349 26.72968 1.000 76.95738 436 GLY A C 1
ATOM 1533 O O . GLY A 1 215 ? 26.84444 -4.51037 26.54469 1.000 70.21556 436 GLY A O 1
ATOM 1534 N N . THR A 1 216 ? 28.17762 -3.11355 27.70871 1.000 80.43297 437 THR A N 1
ATOM 1535 C CA . THR A 1 216 ? 27.17068 -2.80848 28.71474 1.000 87.25397 437 THR A CA 1
ATOM 1536 C C . THR A 1 216 ? 27.01385 -1.30447 28.87480 1.000 76.94714 437 THR A C 1
ATOM 1537 O O . THR A 1 216 ? 27.97894 -0.54757 28.75980 1.000 74.30117 437 THR A O 1
ATOM 1541 N N . ILE A 1 217 ? 25.78091 -0.88634 29.14684 1.000 79.16814 438 ILE A N 1
ATOM 1542 C CA . ILE A 1 217 ? 25.44407 0.48369 29.51790 1.000 80.36300 438 ILE A CA 1
ATOM 1543 C C . ILE A 1 217 ? 24.86910 0.48970 30.92891 1.000 88.05910 438 ILE A C 1
ATOM 1544 O O . ILE A 1 217 ? 23.93703 -0.26320 31.23091 1.000 88.09450 438 ILE A O 1
ATOM 1549 N N . GLN A 1 218 ? 25.44722 1.32361 31.79292 1.000 91.54403 439 GLN A N 1
ATOM 1550 C CA . GLN A 1 218 ? 24.93027 1.49862 33.14594 1.000 84.92774 439 GLN A CA 1
ATOM 1551 C C . GLN A 1 218 ? 24.90744 2.98361 33.46200 1.000 81.94522 439 GLN A C 1
ATOM 1552 O O . GLN A 1 218 ? 25.60252 3.78455 32.83201 1.000 82.05344 439 GLN A O 1
ATOM 1558 N N . VAL A 1 219 ? 24.08651 3.35867 34.43903 1.000 78.88475 440 VAL A N 1
ATOM 1559 C CA . VAL A 1 219 ? 23.87667 4.76368 34.76208 1.000 88.81429 440 VAL A CA 1
ATOM 1560 C C . VAL A 1 219 ? 23.83073 4.94363 36.27409 1.000 80.93623 440 VAL A C 1
ATOM 1561 O O . VAL A 1 219 ? 23.18066 4.16968 36.98408 1.000 91.14284 440 VAL A O 1
ATOM 1565 N N . ALA A 1 220 ? 24.52685 5.96954 36.76411 1.000 84.00297 441 ALA A N 1
ATOM 1566 C CA . ALA A 1 220 ? 24.50393 6.34849 38.17112 1.000 87.43078 441 ALA A CA 1
ATOM 1567 C C . ALA A 1 220 ? 24.14509 7.82253 38.26518 1.000 85.53952 441 ALA A C 1
ATOM 1568 O O . ALA A 1 220 ? 24.86818 8.66547 37.74019 1.000 89.85282 441 ALA A O 1
ATOM 1570 N N . SER A 1 221 ? 23.04014 8.13063 38.94122 1.000 92.30341 442 SER A N 1
ATOM 1571 C CA . SER A 1 221 ? 22.52630 9.48969 38.96628 1.000 91.00909 442 SER A CA 1
ATOM 1572 C C . SER A 1 221 ? 22.11138 9.89268 40.37130 1.000 87.86682 442 SER A C 1
ATOM 1573 O O . SER A 1 221 ? 21.54630 9.09072 41.11629 1.000 93.68798 442 SER A O 1
ATOM 1576 N N . GLN A 1 222 ? 22.39552 11.14664 40.72734 1.000 102.11653 443 GLN A N 1
ATOM 1577 C CA . GLN A 1 222 ? 21.90362 11.77065 41.95137 1.000 106.80655 443 GLN A CA 1
ATOM 1578 C C . GLN A 1 222 ? 21.12775 13.01575 41.54643 1.000 101.95202 443 GLN A C 1
ATOM 1579 O O . GLN A 1 222 ? 21.70885 13.96171 41.00245 1.000 99.44594 443 GLN A O 1
ATOM 1585 N N . GLU A 1 223 ? 19.82076 13.00889 41.80846 1.000 97.82919 444 GLU A N 1
ATOM 1586 C CA . GLU A 1 223 ? 18.93386 14.05201 41.31752 1.000 93.85756 444 GLU A CA 1
ATOM 1587 C C . GLU A 1 223 ? 19.42503 15.42794 41.73856 1.000 94.83974 444 GLU A C 1
ATOM 1588 O O . GLU A 1 223 ? 19.67608 15.67687 42.91956 1.000 101.99453 444 GLU A O 1
ATOM 1594 N N . GLY A 1 224 ? 19.56510 16.31795 40.76358 1.000 88.59736 445 GLY A N 1
ATOM 1595 C CA . GLY A 1 224 ? 20.11226 17.64389 40.97962 1.000 96.16562 445 GLY A CA 1
ATOM 1596 C C . GLY A 1 224 ? 21.62126 17.70072 40.90558 1.000 97.20836 445 GLY A C 1
ATOM 1597 O O . GLY A 1 224 ? 22.18235 18.64468 40.34860 1.000 91.34684 445 GLY A O 1
ATOM 1598 N N . LYS A 1 225 ? 22.30016 16.69762 41.46653 1.000 97.51418 446 LYS A N 1
ATOM 1599 C CA . LYS A 1 225 ? 23.75816 16.66246 41.40850 1.000 100.01119 446 LYS A CA 1
ATOM 1600 C C . LYS A 1 225 ? 24.24309 16.36446 39.99848 1.000 99.99108 446 LYS A C 1
ATOM 1601 O O . LYS A 1 225 ? 25.12815 17.05238 39.47648 1.000 98.26060 446 LYS A O 1
ATOM 1603 N N . GLY A 1 226 ? 23.68496 15.34554 39.36445 1.000 97.09743 447 GLY A N 1
ATOM 1604 C CA . GLY A 1 226 ? 24.06689 15.00255 38.00743 1.000 95.32619 447 GLY A CA 1
ATOM 1605 C C . GLY A 1 226 ? 24.05672 13.49855 37.79738 1.000 83.81435 447 GLY A C 1
ATOM 1606 O O . GLY A 1 226 ? 23.77465 12.72155 38.70136 1.000 87.08431 447 GLY A O 1
ATOM 1607 N N . SER A 1 227 ? 24.41165 13.11656 36.57536 1.000 89.48458 448 SER A N 1
ATOM 1608 C CA . SER A 1 227 ? 24.33048 11.72658 36.14731 1.000 89.46245 448 SER A CA 1
ATOM 1609 C C . SER A 1 227 ? 25.61642 11.32246 35.44127 1.000 87.90221 448 SER A C 1
ATOM 1610 O O . SER A 1 227 ? 26.36650 12.16740 34.95928 1.000 86.79591 448 SER A O 1
ATOM 1613 N N . THR A 1 228 ? 25.86227 10.01744 35.40722 1.000 85.12998 449 THR A N 1
ATOM 1614 C CA . THR A 1 228 ? 27.02419 9.44733 34.73517 1.000 85.43220 449 THR A CA 1
ATOM 1615 C C . THR A 1 228 ? 26.59803 8.17440 34.01914 1.000 84.11710 449 THR A C 1
ATOM 1616 O O . THR A 1 228 ? 26.07195 7.24944 34.65312 1.000 77.99981 449 THR A O 1
ATOM 1620 N N . PHE A 1 229 ? 26.84600 8.13842 32.70713 1.000 81.97774 450 PHE A N 1
ATOM 1621 C CA . PHE A 1 229 ? 26.53285 6.94648 31.88610 1.000 85.44887 450 PHE A CA 1
ATOM 1622 C C . PHE A 1 229 ? 27.85676 6.28035 31.54904 1.000 80.16130 450 PHE A C 1
ATOM 1623 O O . PHE A 1 229 ? 28.72082 6.94127 30.98004 1.000 69.14149 450 PHE A O 1
ATOM 1631 N N . THR A 1 230 ? 27.96163 5.01332 31.94799 1.000 79.75930 451 THR A N 1
ATOM 1632 C CA . THR A 1 230 ? 29.21054 4.24719 31.73394 1.000 87.77376 451 THR A CA 1
ATOM 1633 C C . THR A 1 230 ? 28.99740 3.16725 30.68191 1.000 83.37229 451 THR A C 1
ATOM 1634 O O . THR A 1 230 ? 27.99632 2.46736 30.75090 1.000 73.17490 451 THR A O 1
ATOM 1638 N N . LEU A 1 231 ? 29.93636 3.05418 29.76188 1.000 83.92709 452 LEU A N 1
ATOM 1639 C CA . LEU A 1 231 ? 29.87923 2.14222 28.62885 1.000 82.28021 452 LEU A CA 1
ATOM 1640 C C . LEU A 1 231 ? 31.07313 1.21109 28.69979 1.000 84.71892 452 LEU A C 1
ATOM 1641 O O . LEU A 1 231 ? 32.21318 1.67096 28.78778 1.000 85.52424 452 LEU A O 1
ATOM 1646 N N . TRP A 1 232 ? 30.81398 -0.08888 28.64975 1.000 80.06692 453 TRP A N 1
ATOM 1647 C CA . TRP A 1 232 ? 31.86787 -1.08100 28.52569 1.000 80.08846 453 TRP A CA 1
ATOM 1648 C C . TRP A 1 232 ? 31.81277 -1.67994 27.13167 1.000 80.38157 453 TRP A C 1
ATOM 1649 O O . TRP A 1 232 ? 30.79270 -2.25581 26.73367 1.000 75.57638 453 TRP A O 1
ATOM 1660 N N . LEU A 1 233 ? 32.91277 -1.55104 26.39465 1.000 83.65245 454 LEU A N 1
ATOM 1661 C CA . LEU A 1 233 ? 32.99668 -2.04200 25.03263 1.000 77.67542 454 LEU A CA 1
ATOM 1662 C C . LEU A 1 233 ? 34.19657 -2.97613 24.93057 1.000 85.18704 454 LEU A C 1
ATOM 1663 O O . LEU A 1 233 ? 35.29762 -2.62227 25.37856 1.000 85.86675 454 LEU A O 1
ATOM 1668 N N . PRO A 1 234 ? 34.02743 -4.16409 24.35553 1.000 87.20598 455 PRO A N 1
ATOM 1669 C CA . PRO A 1 234 ? 35.11332 -5.14921 24.37047 1.000 79.76085 455 PRO A CA 1
ATOM 1670 C C . PRO A 1 234 ? 36.22134 -4.78230 23.39946 1.000 81.77333 455 PRO A C 1
ATOM 1671 O O . PRO A 1 234 ? 35.97337 -4.26224 22.30648 1.000 84.21095 455 PRO A O 1
ATOM 1675 N N . VAL A 1 235 ? 37.45831 -5.06346 23.81042 1.000 84.58566 456 VAL A N 1
ATOM 1676 C CA . VAL A 1 235 ? 38.59332 -4.83555 22.93140 1.000 81.68953 456 VAL A CA 1
ATOM 1677 C C . VAL A 1 235 ? 38.51919 -5.75850 21.71937 1.000 91.21796 456 VAL A C 1
ATOM 1678 O O . VAL A 1 235 ? 38.88620 -5.36751 20.60738 1.000 91.39637 456 VAL A O 1
ATOM 1682 N N . ASN A 1 236 ? 37.98106 -6.96145 21.92534 1.000 96.80463 457 ASN A N 1
ATOM 1683 C CA . ASN A 1 236 ? 37.81792 -7.93539 20.82131 1.000 82.55249 457 ASN A CA 1
ATOM 1684 C C . ASN A 1 236 ? 36.35088 -8.31423 20.77433 1.000 83.56283 457 ASN A C 1
ATOM 1685 O O . ASN A 1 236 ? 35.81386 -8.67820 21.81333 1.000 82.08557 457 ASN A O 1
ATOM 1690 N N . ILE A 1 237 ? 35.70986 -8.21512 19.62035 1.000 88.79991 458 ILE A N 1
ATOM 1691 C CA . ILE A 1 237 ? 34.23484 -8.41795 19.58238 1.000 88.07879 458 ILE A CA 1
ATOM 1692 C C . ILE A 1 237 ? 33.91669 -9.84793 19.98934 1.000 99.66031 458 ILE A C 1
ATOM 1693 O O . ILE A 1 237 ? 32.78267 -10.10082 20.41736 1.000 104.07415 458 ILE A O 1
ATOM 1698 N N . THR A 1 238 ? 34.90059 -10.73303 19.86228 1.000 113.29188 459 THR A N 1
ATOM 1699 C CA . THR A 1 238 ? 34.65843 -12.16902 20.13324 1.000 113.80824 459 THR A CA 1
ATOM 1700 C C . THR A 1 238 ? 35.49041 -12.60915 21.33420 1.000 114.87904 459 THR A C 1
ATOM 1701 O O . THR A 1 238 ? 36.71440 -12.69628 21.16117 1.000 115.89433 459 THR A O 1
ATOM 1705 N N . GLN B 1 9 ? 22.81672 -25.25196 23.18974 1.000 117.02857 230 GLN B N 1
ATOM 1706 C CA . GLN B 1 9 ? 22.63638 -23.77901 23.24803 1.000 119.77093 230 GLN B CA 1
ATOM 1707 C C . GLN B 1 9 ? 21.83972 -23.31889 22.03385 1.000 127.04835 230 GLN B C 1
ATOM 1708 O O . GLN B 1 9 ? 21.65250 -22.10190 21.89008 1.000 127.47293 230 GLN B O 1
ATOM 1710 N N . LEU B 1 10 ? 21.41523 -24.24878 21.18047 1.000 121.26167 231 LEU B N 1
ATOM 1711 C CA . LEU B 1 10 ? 20.54256 -23.86969 20.04425 1.000 123.16789 231 LEU B CA 1
ATOM 1712 C C . LEU B 1 10 ? 19.20125 -23.49114 20.66385 1.000 120.77406 231 LEU B C 1
ATOM 1713 O O . LEU B 1 10 ? 18.46930 -22.70716 20.05678 1.000 121.63074 231 LEU B O 1
ATOM 1718 N N . LEU B 1 11 ? 18.91495 -24.03749 21.83662 1.000 121.72029 232 LEU B N 1
ATOM 1719 C CA . LEU B 1 11 ? 17.68160 -23.72195 22.59625 1.000 117.89923 232 LEU B CA 1
ATOM 1720 C C . LEU B 1 11 ? 17.76512 -22.27204 23.04363 1.000 118.37513 232 LEU B C 1
ATOM 1721 O O . LEU B 1 11 ? 16.73797 -21.58526 23.02242 1.000 116.31591 232 LEU B O 1
ATOM 1723 N N . GLN B 1 12 ? 18.94987 -21.85588 23.47216 1.000 117.35185 233 GLN B N 1
ATOM 1724 C CA . GLN B 1 12 ? 19.12538 -20.47296 23.96556 1.000 119.00133 233 GLN B CA 1
ATOM 1725 C C . GLN B 1 12 ? 18.81859 -19.52475 22.81068 1.000 123.28175 233 GLN B C 1
ATOM 1726 O O . GLN B 1 12 ? 18.14229 -18.50795 23.03668 1.000 121.62074 233 GLN B O 1
ATOM 1732 N N . ASP B 1 13 ? 19.28510 -19.86335 21.61377 1.000 123.14867 234 ASP B N 1
ATOM 1733 C CA . ASP B 1 13 ? 19.03435 -19.01712 20.42888 1.000 120.20402 234 ASP B CA 1
ATOM 1734 C C . ASP B 1 13 ? 17.53142 -18.94439 20.17935 1.000 116.98760 234 ASP B C 1
ATOM 1735 O O . ASP B 1 13 ? 17.03226 -17.83945 19.95344 1.000 117.27992 234 ASP B O 1
ATOM 1740 N N . GLU B 1 14 ? 16.84065 -20.07256 20.24583 1.000 111.51435 235 GLU B N 1
ATOM 1741 C CA . GLU B 1 14 ? 15.39275 -20.03181 19.93931 1.000 108.51811 235 GLU B CA 1
ATOM 1742 C C . GLU B 1 14 ? 14.71018 -19.16621 20.98728 1.000 108.07366 235 GLU B C 1
ATOM 1743 O O . GLU B 1 14 ? 13.77015 -18.46234 20.63811 1.000 107.55669 235 GLU B O 1
ATOM 1749 N N . MET B 1 15 ? 15.15874 -19.25042 22.23442 1.000 117.68868 236 MET B N 1
ATOM 1750 C CA . MET B 1 15 ? 14.58617 -18.38480 23.29542 1.000 119.33184 236 MET B CA 1
ATOM 1751 C C . MET B 1 15 ? 14.79098 -16.92066 22.90985 1.000 117.37439 236 MET B C 1
ATOM 1752 O O . MET B 1 15 ? 13.80881 -16.16889 22.93268 1.000 116.37237 236 MET B O 1
ATOM 1757 N N . LYS B 1 16 ? 16.02202 -16.54331 22.57839 1.000 109.72560 237 LYS B N 1
ATOM 1758 C CA . LYS B 1 16 ? 16.37284 -15.14714 22.21886 1.000 101.60704 237 LYS B CA 1
ATOM 1759 C C . LYS B 1 16 ? 15.49015 -14.65006 21.06566 1.000 92.82303 237 LYS B C 1
ATOM 1760 O O . LYS B 1 16 ? 15.10488 -13.48515 21.09680 1.000 85.87720 237 LYS B O 1
ATOM 1762 N N . ARG B 1 17 ? 15.21970 -15.50388 20.07735 1.000 90.40646 238 ARG B N 1
ATOM 1763 C CA . ARG B 1 17 ? 14.38403 -15.10978 18.92714 1.000 85.35811 238 ARG B CA 1
ATOM 1764 C C . ARG B 1 17 ? 12.98678 -14.79522 19.42771 1.000 84.40986 238 ARG B C 1
ATOM 1765 O O . ARG B 1 17 ? 12.35875 -13.84923 18.92472 1.000 90.80266 238 ARG B O 1
ATOM 1773 N N . LYS B 1 18 ? 12.49762 -15.60755 20.34834 1.000 81.24430 239 LYS B N 1
ATOM 1774 C CA . LYS B 1 18 ? 11.13038 -15.38298 20.86590 1.000 85.44117 239 LYS B CA 1
ATOM 1775 C C . LYS B 1 18 ? 11.12482 -14.04716 21.60322 1.000 79.37978 239 LYS B C 1
ATOM 1776 O O . LYS B 1 18 ? 10.17571 -13.24232 21.42107 1.000 77.59555 239 LYS B O 1
ATOM 1778 N N . GLU B 1 19 ? 12.19650 -13.79510 22.33467 1.000 76.70701 240 GLU B N 1
ATOM 1779 C CA . GLU B 1 19 ? 12.29295 -12.51525 23.06102 1.000 81.49991 240 GLU B CA 1
ATOM 1780 C C . GLU B 1 19 ? 12.25406 -11.36602 22.05528 1.000 74.03127 240 GLU B C 1
ATOM 1781 O O . GLU B 1 19 ? 11.53575 -10.39524 22.31726 1.000 67.51483 240 GLU B O 1
ATOM 1787 N N . LYS B 1 20 ? 12.97549 -11.49559 20.94951 1.000 68.29857 241 LYS B N 1
ATOM 1788 C CA . LYS B 1 20 ? 13.01263 -10.43333 19.91578 1.000 76.25333 241 LYS B CA 1
ATOM 1789 C C . LYS B 1 20 ? 11.63982 -10.22748 19.28334 1.000 77.64530 241 LYS B C 1
ATOM 1790 O O . LYS B 1 20 ? 11.26463 -9.07151 19.09148 1.000 74.26581 241 LYS B O 1
ATOM 1796 N N . LEU B 1 21 ? 10.90515 -11.29958 19.01381 1.000 78.82773 242 LEU B N 1
ATOM 1797 C CA . LEU B 1 21 ? 9.53631 -11.12175 18.46735 1.000 78.98752 242 LEU B CA 1
ATOM 1798 C C . LEU B 1 21 ? 8.66678 -10.37618 19.48422 1.000 76.32482 242 LEU B C 1
ATOM 1799 O O . LEU B 1 21 ? 7.88673 -9.50026 19.07015 1.000 79.14822 242 LEU B O 1
ATOM 1804 N N . VAL B 1 22 ? 8.79339 -10.71747 20.76218 1.000 62.72028 243 VAL B N 1
ATOM 1805 C CA . VAL B 1 22 ? 7.91988 -10.05591 21.77203 1.000 69.92936 243 VAL B CA 1
ATOM 1806 C C . VAL B 1 22 ? 8.28954 -8.58183 21.79252 1.000 64.44104 243 VAL B C 1
ATOM 1807 O O . VAL B 1 22 ? 7.38932 -7.72405 21.87640 1.000 69.43633 243 VAL B O 1
ATOM 1811 N N . ALA B 1 23 ? 9.57952 -8.31452 21.68905 1.000 66.53186 244 ALA B N 1
ATOM 1812 C CA . ALA B 1 23 ? 10.05020 -6.92142 21.71756 1.000 71.78254 244 ALA B CA 1
ATOM 1813 C C . ALA B 1 23 ? 9.48546 -6.15226 20.53054 1.000 71.04825 244 ALA B C 1
ATOM 1814 O O . ALA B 1 23 ? 9.10814 -4.99338 20.70069 1.000 63.15111 244 ALA B O 1
ATOM 1816 N N . LEU B 1 24 ? 9.48103 -6.77197 19.35739 1.000 69.93066 245 LEU B N 1
ATOM 1817 C CA . LEU B 1 24 ? 8.98931 -6.08479 18.14738 1.000 66.69546 245 LEU B CA 1
ATOM 1818 C C . LEU B 1 24 ? 7.51319 -5.81216 18.32991 1.000 64.95509 245 LEU B C 1
ATOM 1819 O O . LEU B 1 24 ? 7.05610 -4.75116 17.92300 1.000 69.32458 245 LEU B O 1
ATOM 1824 N N . GLY B 1 25 ? 6.79914 -6.70648 18.99043 1.000 63.65959 246 GLY B N 1
ATOM 1825 C CA . GLY B 1 25 ? 5.37400 -6.45386 19.24498 1.000 57.17808 246 GLY B CA 1
ATOM 1826 C C . GLY B 1 25 ? 5.17741 -5.23411 20.10720 1.000 63.20061 246 GLY B C 1
ATOM 1827 O O . GLY B 1 25 ? 4.34935 -4.38421 19.76111 1.000 71.72822 246 GLY B O 1
ATOM 1828 N N . HIS B 1 26 ? 5.96501 -5.13819 21.16951 1.000 57.76275 247 HIS B N 1
ATOM 1829 C CA . HIS B 1 26 ? 5.85642 -3.98944 22.09275 1.000 60.19522 247 HIS B CA 1
ATOM 1830 C C . HIS B 1 26 ? 6.21740 -2.71118 21.36020 1.000 69.65914 247 HIS B C 1
ATOM 1831 O O . HIS B 1 26 ? 5.47614 -1.73138 21.47816 1.000 65.93510 247 HIS B O 1
ATOM 1838 N N . LEU B 1 27 ? 7.29569 -2.74976 20.59458 1.000 63.81483 248 LEU B N 1
ATOM 1839 C CA . LEU B 1 27 ? 7.72466 -1.52050 19.92303 1.000 64.16502 248 LEU B CA 1
ATOM 1840 C C . LEU B 1 27 ? 6.58691 -1.10552 18.99072 1.000 61.03930 248 LEU B C 1
ATOM 1841 O O . LEU B 1 27 ? 6.20665 0.07239 18.98087 1.000 70.46271 248 LEU B O 1
ATOM 1846 N N . ALA B 1 28 ? 5.99637 -2.05849 18.29927 1.000 59.23284 249 ALA B N 1
ATOM 1847 C CA . ALA B 1 28 ? 4.96464 -1.69248 17.31799 1.000 56.18144 249 ALA B CA 1
ATOM 1848 C C . ALA B 1 28 ? 3.75326 -1.10591 18.01069 1.000 61.00494 249 ALA B C 1
ATOM 1849 O O . ALA B 1 28 ? 3.20623 -0.12891 17.50873 1.000 64.99176 249 ALA B O 1
ATOM 1851 N N . ALA B 1 29 ? 3.34499 -1.70627 19.11740 1.000 56.58723 250 ALA B N 1
ATOM 1852 C CA . ALA B 1 29 ? 2.13564 -1.22871 19.80107 1.000 58.68126 250 ALA B CA 1
ATOM 1853 C C . ALA B 1 29 ? 2.40214 0.17523 20.31051 1.000 57.13774 250 ALA B C 1
ATOM 1854 O O . ALA B 1 29 ? 1.51799 1.01705 20.22540 1.000 66.86200 250 ALA B O 1
ATOM 1856 N N . GLY B 1 30 ? 3.61092 0.40338 20.78501 1.000 57.52171 251 GLY B N 1
ATOM 1857 C CA . GLY B 1 30 ? 3.94946 1.75935 21.22246 1.000 65.21886 251 GLY B CA 1
ATOM 1858 C C . GLY B 1 30 ? 3.88266 2.74961 20.08168 1.000 62.46124 251 GLY B C 1
ATOM 1859 O O . GLY B 1 30 ? 3.22337 3.78042 20.25269 1.000 65.48239 251 GLY B O 1
ATOM 1860 N N . VAL B 1 31 ? 4.51013 2.48103 18.94784 1.000 57.12652 252 VAL B N 1
ATOM 1861 C CA . VAL B 1 31 ? 4.46829 3.50528 17.87607 1.000 62.47708 252 VAL B CA 1
ATOM 1862 C C . VAL B 1 31 ? 3.01740 3.69906 17.45959 1.000 60.36549 252 VAL B C 1
ATOM 1863 O O . VAL B 1 31 ? 2.65127 4.81106 17.13373 1.000 61.59089 252 VAL B O 1
ATOM 1867 N N . ALA B 1 32 ? 2.20958 2.66785 17.59905 1.000 64.65654 253 ALA B N 1
ATOM 1868 C CA . ALA B 1 32 ? 0.83174 2.75466 17.09057 1.000 68.05891 253 ALA B CA 1
ATOM 1869 C C . ALA B 1 32 ? 0.04221 3.67327 17.98351 1.000 67.96315 253 ALA B C 1
ATOM 1870 O O . ALA B 1 32 ? -0.73478 4.46622 17.49342 1.000 75.28041 253 ALA B O 1
ATOM 1872 N N . HIS B 1 33 ? 0.24278 3.51600 19.26654 1.000 60.73324 254 HIS B N 1
ATOM 1873 C CA . HIS B 1 33 ? -0.42376 4.42663 20.19752 1.000 75.60998 254 HIS B CA 1
ATOM 1874 C C . HIS B 1 33 ? 0.00301 5.86278 19.96102 1.000 76.30448 254 HIS B C 1
ATOM 1875 O O . HIS B 1 33 ? -0.83914 6.77163 19.81594 1.000 81.73496 254 HIS B O 1
ATOM 1882 N N . GLU B 1 34 ? 1.31798 6.09609 19.89556 1.000 69.48068 255 GLU B N 1
ATOM 1883 C CA . GLU B 1 34 ? 1.81875 7.44925 19.71207 1.000 73.15872 255 GLU B CA 1
ATOM 1884 C C . GLU B 1 34 ? 1.30609 8.06045 18.40703 1.000 68.41091 255 GLU B C 1
ATOM 1885 O O . GLU B 1 34 ? 0.95684 9.24138 18.36119 1.000 67.24524 255 GLU B O 1
ATOM 1890 N N . ILE B 1 35 ? 1.18765 7.25868 17.36279 1.000 75.69047 256 ILE B N 1
ATOM 1891 C CA . ILE B 1 35 ? 0.74200 7.81189 16.06277 1.000 67.12073 256 ILE B CA 1
ATOM 1892 C C . ILE B 1 35 ? -0.76906 7.98955 16.11326 1.000 73.42663 256 ILE B C 1
ATOM 1893 O O . ILE B 1 35 ? -1.27407 8.94558 15.53831 1.000 74.45980 256 ILE B O 1
ATOM 1898 N N . ARG B 1 36 ? -1.48912 7.10822 16.80779 1.000 75.53268 257 ARG B N 1
ATOM 1899 C CA . ARG B 1 36 ? -2.97609 7.13391 16.72225 1.000 75.06151 257 ARG B CA 1
ATOM 1900 C C . ARG B 1 36 ? -3.64463 8.25957 17.51628 1.000 75.97719 257 ARG B C 1
ATOM 1901 O O . ARG B 1 36 ? -4.72557 8.68544 17.08799 1.000 76.18909 257 ARG B O 1
ATOM 1909 N N . ASN B 1 37 ? -3.06813 8.70243 18.62860 1.000 87.48116 258 ASN B N 1
ATOM 1910 C CA . ASN B 1 37 ? -3.79964 9.76308 19.37259 1.000 88.88934 258 ASN B CA 1
ATOM 1911 C C . ASN B 1 37 ? -3.91062 11.04526 18.53886 1.000 89.39228 258 ASN B C 1
ATOM 1912 O O . ASN B 1 37 ? -5.02171 11.57504 18.45359 1.000 89.81335 258 ASN B O 1
ATOM 1917 N N . PRO B 1 38 ? -2.85050 11.55866 17.89037 1.000 76.22734 259 PRO B N 1
ATOM 1918 C CA . PRO B 1 38 ? -2.97944 12.71684 17.01761 1.000 69.85579 259 PRO B CA 1
ATOM 1919 C C . PRO B 1 38 ? -3.85894 12.46994 15.78823 1.000 75.72715 259 PRO B C 1
ATOM 1920 O O . PRO B 1 38 ? -4.52398 13.37190 15.37221 1.000 72.36195 259 PRO B O 1
ATOM 1924 N N . LEU B 1 39 ? -3.83847 11.25608 15.24094 1.000 70.96891 260 LEU B N 1
ATOM 1925 C CA . LEU B 1 39 ? -4.53595 11.00424 13.95863 1.000 73.63369 260 LEU B CA 1
ATOM 1926 C C . LEU B 1 39 ? -5.95009 11.52591 14.03024 1.000 60.59888 260 LEU B C 1
ATOM 1927 O O . LEU B 1 39 ? -6.36092 12.24404 13.12427 1.000 62.01465 260 LEU B O 1
ATOM 1932 N N . SER B 1 40 ? -6.66938 11.13350 15.05988 1.000 58.11054 261 SER B N 1
ATOM 1933 C CA . SER B 1 40 ? -8.08646 11.60320 15.01548 1.000 58.28558 261 SER B CA 1
ATOM 1934 C C . SER B 1 40 ? -8.14982 13.13417 15.05983 1.000 69.14681 261 SER B C 1
ATOM 1935 O O . SER B 1 40 ? -8.95068 13.76018 14.30169 1.000 66.42607 261 SER B O 1
ATOM 1938 N N . SER B 1 41 ? -7.28825 13.73816 15.87829 1.000 65.02387 262 SER B N 1
ATOM 1939 C CA . SER B 1 41 ? -7.41057 15.21914 15.86861 1.000 63.48347 262 SER B CA 1
ATOM 1940 C C . SER B 1 41 ? -7.08522 15.84354 14.50288 1.000 69.81504 262 SER B C 1
ATOM 1941 O O . SER B 1 41 ? -7.75230 16.81448 14.15087 1.000 66.79020 262 SER B O 1
ATOM 1944 N N . ILE B 1 42 ? -6.08984 15.33494 13.78212 1.000 69.17200 263 ILE B N 1
ATOM 1945 C CA . ILE B 1 42 ? -5.67647 15.84235 12.44539 1.000 62.82751 263 ILE B CA 1
ATOM 1946 C C . ILE B 1 42 ? -6.85309 15.67332 11.49492 1.000 58.83920 263 ILE B C 1
ATOM 1947 O O . ILE B 1 42 ? -7.12800 16.57945 10.71704 1.000 59.11557 263 ILE B O 1
ATOM 1952 N N . LYS B 1 43 ? -7.54088 14.56515 11.59540 1.000 58.51876 264 LYS B N 1
ATOM 1953 C CA . LYS B 1 43 ? -8.61848 14.34715 10.62296 1.000 58.41742 264 LYS B CA 1
ATOM 1954 C C . LYS B 1 43 ? -9.71080 15.35783 10.90981 1.000 61.87488 264 LYS B C 1
ATOM 1955 O O . LYS B 1 43 ? -10.33656 15.82793 9.95969 1.000 59.61507 264 LYS B O 1
ATOM 1961 N N . GLY B 1 44 ? -9.95033 15.64447 12.18679 1.000 64.99843 265 GLY B N 1
ATOM 1962 C CA . GLY B 1 44 ? -10.95365 16.70319 12.42368 1.000 60.38202 265 GLY B CA 1
ATOM 1963 C C . GLY B 1 44 ? -10.54277 18.07740 11.92617 1.000 60.84429 265 GLY B C 1
ATOM 1964 O O . GLY B 1 44 ? -11.38972 18.75435 11.36902 1.000 61.45288 265 GLY B O 1
ATOM 1965 N N . LEU B 1 45 ? -9.31095 18.48662 12.16671 1.000 60.79710 266 LEU B N 1
ATOM 1966 C CA . LEU B 1 45 ? -8.75707 19.77985 11.71223 1.000 61.19214 266 LEU B CA 1
ATOM 1967 C C . LEU B 1 45 ? -8.88753 19.82319 10.19419 1.000 66.60510 266 LEU B C 1
ATOM 1968 O O . LEU B 1 45 ? -9.34957 20.84121 9.67727 1.000 75.14332 266 LEU B O 1
ATOM 1973 N N . ALA B 1 46 ? -8.50505 18.74844 9.51907 1.000 71.77918 267 ALA B N 1
ATOM 1974 C CA . ALA B 1 46 ? -8.66650 18.68376 8.05599 1.000 70.70758 267 ALA B CA 1
ATOM 1975 C C . ALA B 1 46 ? -10.12845 18.95851 7.74553 1.000 70.79892 267 ALA B C 1
ATOM 1976 O O . ALA B 1 46 ? -10.39431 19.77067 6.86163 1.000 73.06269 267 ALA B O 1
ATOM 1978 N N . LYS B 1 47 ? -11.03356 18.28814 8.45704 1.000 65.11811 268 LYS B N 1
ATOM 1979 C CA . LYS B 1 47 ? -12.46348 18.46990 8.11956 1.000 67.88304 268 LYS B CA 1
ATOM 1980 C C . LYS B 1 47 ? -12.86090 19.91875 8.39877 1.000 82.11440 268 LYS B C 1
ATOM 1981 O O . LYS B 1 47 ? -13.49872 20.53582 7.51869 1.000 87.82415 268 LYS B O 1
ATOM 1987 N N . TYR B 1 48 ? -12.43043 20.47857 9.52607 1.000 78.42614 269 TYR B N 1
ATOM 1988 C CA . TYR B 1 48 ? -12.83582 21.88943 9.71526 1.000 80.31649 269 TYR B CA 1
ATOM 1989 C C . TYR B 1 48 ? -12.26960 22.76383 8.59768 1.000 82.91917 269 TYR B C 1
ATOM 1990 O O . TYR B 1 48 ? -13.04355 23.51481 7.99858 1.000 85.08597 269 TYR B O 1
ATOM 1999 N N . PHE B 1 49 ? -10.99145 22.61219 8.27111 1.000 78.64582 270 PHE B N 1
ATOM 2000 C CA . PHE B 1 49 ? -10.42330 23.55656 7.27854 1.000 77.58887 270 PHE B CA 1
ATOM 2001 C C . PHE B 1 49 ? -11.16778 23.37872 5.96023 1.000 76.17819 270 PHE B C 1
ATOM 2002 O O . PHE B 1 49 ? -11.43875 24.36082 5.28737 1.000 86.93082 270 PHE B O 1
ATOM 2010 N N . ALA B 1 50 ? -11.49639 22.14673 5.62181 1.000 75.49391 271 ALA B N 1
ATOM 2011 C CA . ALA B 1 50 ? -12.16686 21.88089 4.33850 1.000 78.25211 271 ALA B CA 1
ATOM 2012 C C . ALA B 1 50 ? -13.55897 22.48359 4.28114 1.000 79.51053 271 ALA B C 1
ATOM 2013 O O . ALA B 1 50 ? -13.91873 23.05276 3.25615 1.000 80.14889 271 ALA B O 1
ATOM 2015 N N . GLU B 1 51 ? -14.33033 22.33716 5.34983 1.000 82.63712 272 GLU B N 1
ATOM 2016 C CA . GLU B 1 51 ? -15.66647 22.96487 5.34849 1.000 79.96352 272 GLU B CA 1
ATOM 2017 C C . GLU B 1 51 ? -15.48377 24.48093 5.26693 1.000 82.08609 272 GLU B C 1
ATOM 2018 O O . GLU B 1 51 ? -16.25765 25.11693 4.54280 1.000 83.47695 272 GLU B O 1
ATOM 2024 N N . ARG B 1 52 ? -14.48615 25.03498 5.95443 1.000 81.00646 273 ARG B N 1
ATOM 2025 C CA . ARG B 1 52 ? -14.34948 26.51101 5.96084 1.000 82.23339 273 ARG B CA 1
ATOM 2026 C C . ARG B 1 52 ? -13.93409 27.01544 4.58711 1.000 85.05925 273 ARG B C 1
ATOM 2027 O O . ARG B 1 52 ? -14.47916 28.04042 4.15416 1.000 93.45932 273 ARG B O 1
ATOM 2029 N N . ALA B 1 53 ? -12.99970 26.33380 3.93128 1.000 82.40615 274 ALA B N 1
ATOM 2030 C CA . ALA B 1 53 ? -12.44634 26.78723 2.66859 1.000 82.81058 274 ALA B CA 1
ATOM 2031 C C . ALA B 1 53 ? -13.48992 26.69527 1.55619 1.000 84.38641 274 ALA B C 1
ATOM 2032 O O . ALA B 1 53 ? -14.42177 25.89105 1.62966 1.000 75.14913 274 ALA B O 1
ATOM 2034 N N . PRO B 1 54 ? -13.36072 27.51755 0.51844 1.000 83.22036 275 PRO B N 1
ATOM 2035 C CA . PRO B 1 54 ? -14.26928 27.40663 -0.62692 1.000 82.93198 275 PRO B CA 1
ATOM 2036 C C . PRO B 1 54 ? -14.06072 26.09486 -1.36516 1.000 87.87134 275 PRO B C 1
ATOM 2037 O O . PRO B 1 54 ? -12.96759 25.52910 -1.38190 1.000 85.54527 275 PRO B O 1
ATOM 2041 N N . ALA B 1 55 ? -15.13839 25.61577 -1.98067 1.000 97.88898 276 ALA B N 1
ATOM 2042 C CA . ALA B 1 55 ? -15.09085 24.34795 -2.69396 1.000 98.90245 276 ALA B CA 1
ATOM 2043 C C . ALA B 1 55 ? -14.23943 24.47745 -3.94962 1.000 101.26181 276 ALA B C 1
ATOM 2044 O O . ALA B 1 55 ? -14.43334 25.39260 -4.75247 1.000 97.77179 276 ALA B O 1
ATOM 2046 N N . GLY B 1 56 ? -13.29816 23.55069 -4.11650 1.000 97.79763 277 GLY B N 1
ATOM 2047 C CA . GLY B 1 56 ? -12.43774 23.52817 -5.27520 1.000 81.66714 277 GLY B CA 1
ATOM 2048 C C . GLY B 1 56 ? -11.08695 24.18142 -5.08255 1.000 83.11738 277 GLY B C 1
ATOM 2049 O O . GLY B 1 56 ? -10.14661 23.83580 -5.80229 1.000 93.46606 277 GLY B O 1
ATOM 2050 N N . GLY B 1 57 ? -10.95750 25.10022 -4.13628 1.000 82.04319 278 GLY B N 1
ATOM 2051 C CA . GLY B 1 57 ? -9.70372 25.79145 -3.94165 1.000 73.50767 278 GLY B CA 1
ATOM 2052 C C . GLY B 1 57 ? -8.59469 24.87058 -3.47348 1.000 62.84969 278 GLY B C 1
ATOM 2053 O O . GLY B 1 57 ? -8.78651 23.68148 -3.22783 1.000 80.30060 278 GLY B O 1
ATOM 2054 N N . GLU B 1 58 ? -7.39785 25.44382 -3.36390 1.000 64.16285 279 GLU B N 1
ATOM 2055 C CA . GLU B 1 58 ? -6.24082 24.64798 -2.97168 1.000 65.75567 279 GLU B CA 1
ATOM 2056 C C . GLU B 1 58 ? -6.34925 24.19460 -1.52182 1.000 71.02476 279 GLU B C 1
ATOM 2057 O O . GLU B 1 58 ? -5.93612 23.08061 -1.18495 1.000 73.58455 279 GLU B O 1
ATOM 2063 N N . ALA B 1 59 ? -6.89975 25.03827 -0.64782 1.000 70.34980 280 ALA B N 1
ATOM 2064 C CA . ALA B 1 59 ? -7.06717 24.64489 0.74802 1.000 64.55716 280 ALA B CA 1
ATOM 2065 C C . ALA B 1 59 ? -8.01295 23.46265 0.87839 1.000 61.67446 280 ALA B C 1
ATOM 2066 O O . ALA B 1 59 ? -7.77404 22.55151 1.67326 1.000 61.13219 280 ALA B O 1
ATOM 2068 N N . HIS B 1 60 ? -9.09067 23.45960 0.08900 1.000 62.02542 281 HIS B N 1
ATOM 2069 C CA . HIS B 1 60 ? -10.03743 22.34739 0.10639 1.000 66.13316 281 HIS B CA 1
ATOM 2070 C C . HIS B 1 60 ? -9.35500 21.03663 -0.27068 1.000 72.01840 281 HIS B C 1
ATOM 2071 O O . HIS B 1 60 ? -9.46304 20.03043 0.45003 1.000 66.68893 281 HIS B O 1
ATOM 2078 N N . GLN B 1 61 ? -8.69658 21.02506 -1.42245 1.000 69.84052 282 GLN B N 1
ATOM 2079 C CA . GLN B 1 61 ? -8.09912 19.76831 -1.92654 1.000 62.09944 282 GLN B CA 1
ATOM 2080 C C . GLN B 1 61 ? -7.04337 19.28531 -0.95227 1.000 64.48599 282 GLN B C 1
ATOM 2081 O O . GLN B 1 61 ? -7.02622 18.10524 -0.63655 1.000 61.86320 282 GLN B O 1
ATOM 2087 N N . LEU B 1 62 ? -6.22374 20.19737 -0.47675 1.000 60.12101 283 LEU B N 1
ATOM 2088 C CA . LEU B 1 62 ? -5.13999 19.82939 0.44655 1.000 60.35406 283 LEU B CA 1
ATOM 2089 C C . LEU B 1 62 ? -5.71735 19.27795 1.75121 1.000 67.47001 283 LEU B C 1
ATOM 2090 O O . LEU B 1 62 ? -5.08536 18.39694 2.32922 1.000 73.73236 283 LEU B O 1
ATOM 2095 N N . ALA B 1 63 ? -6.84663 19.79958 2.21793 1.000 59.54367 284 ALA B N 1
ATOM 2096 C CA . ALA B 1 63 ? -7.49796 19.28314 3.44256 1.000 68.65880 284 ALA B CA 1
ATOM 2097 C C . ALA B 1 63 ? -7.96257 17.84108 3.25104 1.000 58.94167 284 ALA B C 1
ATOM 2098 O O . ALA B 1 63 ? -7.71271 16.97892 4.14593 1.000 58.54197 284 ALA B O 1
ATOM 2100 N N . GLN B 1 64 ? -8.56310 17.57123 2.09976 1.000 60.72243 285 GLN B N 1
ATOM 2101 C CA . GLN B 1 64 ? -8.98368 16.19221 1.79427 1.000 70.46922 285 GLN B CA 1
ATOM 2102 C C . GLN B 1 64 ? -7.72548 15.32950 1.75952 1.000 61.71996 285 GLN B C 1
ATOM 2103 O O . GLN B 1 64 ? -7.75643 14.21936 2.30124 1.000 60.24660 285 GLN B O 1
ATOM 2109 N N . VAL B 1 65 ? -6.65039 15.86187 1.20104 1.000 57.75252 286 VAL B N 1
ATOM 2110 C CA . VAL B 1 65 ? -5.41217 15.07018 1.07630 1.000 57.20147 286 VAL B CA 1
ATOM 2111 C C . VAL B 1 65 ? -4.91460 14.73695 2.47740 1.000 57.00504 286 VAL B C 1
ATOM 2112 O O . VAL B 1 65 ? -4.56043 13.59297 2.68225 1.000 67.06309 286 VAL B O 1
ATOM 2116 N N . MET B 1 66 ? -4.92115 15.68672 3.40563 1.000 57.40907 287 MET B N 1
ATOM 2117 C CA . MET B 1 66 ? -4.42360 15.45349 4.78375 1.000 57.83276 287 MET B CA 1
ATOM 2118 C C . MET B 1 66 ? -5.29662 14.40413 5.47818 1.000 57.11898 287 MET B C 1
ATOM 2119 O O . MET B 1 66 ? -4.75966 13.50209 6.14915 1.000 56.76630 287 MET B O 1
ATOM 2124 N N . ALA B 1 67 ? -6.59656 14.48090 5.25772 1.000 57.34703 288 ALA B N 1
ATOM 2125 C CA . ALA B 1 67 ? -7.46356 13.46955 5.88116 1.000 64.10211 288 ALA B CA 1
ATOM 2126 C C . ALA B 1 67 ? -7.12306 12.08076 5.35795 1.000 56.50594 288 ALA B C 1
ATOM 2127 O O . ALA B 1 67 ? -7.00614 11.09859 6.15975 1.000 59.34748 288 ALA B O 1
ATOM 2129 N N . LYS B 1 68 ? -6.94957 12.00011 4.04699 1.000 58.40301 289 LYS B N 1
ATOM 2130 C CA . LYS B 1 68 ? -6.67305 10.69233 3.42477 1.000 55.81073 289 LYS B CA 1
ATOM 2131 C C . LYS B 1 68 ? -5.34113 10.18549 3.94713 1.000 55.50213 289 LYS B C 1
ATOM 2132 O O . LYS B 1 68 ? -5.22995 9.00247 4.16589 1.000 65.21268 289 LYS B O 1
ATOM 2138 N N . GLU B 1 69 ? -4.38840 11.07766 4.13370 1.000 55.70398 290 GLU B N 1
ATOM 2139 C CA . GLU B 1 69 ? -3.05650 10.70183 4.64809 1.000 55.48465 290 GLU B CA 1
ATOM 2140 C C . GLU B 1 69 ? -3.14590 10.15846 6.06693 1.000 55.45288 290 GLU B C 1
ATOM 2141 O O . GLU B 1 69 ? -2.49177 9.16354 6.33992 1.000 60.39723 290 GLU B O 1
ATOM 2147 N N . ALA B 1 70 ? -3.96234 10.76308 6.91878 1.000 55.81387 291 ALA B N 1
ATOM 2148 C CA . ALA B 1 70 ? -4.15770 10.19771 8.26357 1.000 58.28210 291 ALA B CA 1
ATOM 2149 C C . ALA B 1 70 ? -4.77636 8.79859 8.16500 1.000 55.43088 291 ALA B C 1
ATOM 2150 O O . ALA B 1 70 ? -4.25938 7.86155 8.80796 1.000 55.44421 291 ALA B O 1
ATOM 2152 N N . ASP B 1 71 ? -5.76700 8.63559 7.29160 1.000 58.28340 292 ASP B N 1
ATOM 2153 C CA . ASP B 1 71 ? -6.34764 7.28250 7.12806 1.000 54.94441 292 ASP B CA 1
ATOM 2154 C C . ASP B 1 71 ? -5.28925 6.28085 6.64020 1.000 60.48882 292 ASP B C 1
ATOM 2155 O O . ASP B 1 71 ? -5.27117 5.13474 7.13093 1.000 64.39732 292 ASP B O 1
ATOM 2160 N N . ARG B 1 72 ? -4.42400 6.68827 5.71862 1.000 54.49059 293 ARG B N 1
ATOM 2161 C CA . ARG B 1 72 ? -3.37160 5.80463 5.16578 1.000 62.88056 293 ARG B CA 1
ATOM 2162 C C . ARG B 1 72 ? -2.34392 5.45360 6.23607 1.000 54.15196 293 ARG B C 1
ATOM 2163 O O . ARG B 1 72 ? -1.80566 4.36073 6.18600 1.000 60.83137 293 ARG B O 1
ATOM 2171 N N . LEU B 1 73 ? -2.01044 6.39646 7.10042 1.000 54.91691 294 LEU B N 1
ATOM 2172 C CA . LEU B 1 73 ? -1.07178 6.12140 8.20470 1.000 62.56770 294 LEU B CA 1
ATOM 2173 C C . LEU B 1 73 ? -1.71189 5.09904 9.13122 1.000 57.29529 294 LEU B C 1
ATOM 2174 O O . LEU B 1 73 ? -1.01684 4.18909 9.56125 1.000 58.92761 294 LEU B O 1
ATOM 2179 N N . ASN B 1 74 ? -3.01200 5.23169 9.36278 1.000 55.84341 295 ASN B N 1
ATOM 2180 C CA . ASN B 1 74 ? -3.66507 4.19335 10.18729 1.000 61.46841 295 ASN B CA 1
ATOM 2181 C C . ASN B 1 74 ? -3.50952 2.86756 9.46302 1.000 62.26627 295 ASN B C 1
ATOM 2182 O O . ASN B 1 74 ? -3.07954 1.92150 10.10495 1.000 63.50675 295 ASN B O 1
ATOM 2187 N N . ARG B 1 75 ? -3.74804 2.83282 8.16193 1.000 57.71569 296 ARG B N 1
ATOM 2188 C CA . ARG B 1 75 ? -3.64850 1.52101 7.48664 1.000 57.40607 296 ARG B CA 1
ATOM 2189 C C . ARG B 1 75 ? -2.22443 0.97429 7.62903 1.000 56.62149 296 ARG B C 1
ATOM 2190 O O . ARG B 1 75 ? -2.08527 -0.20775 7.91579 1.000 69.48682 296 ARG B O 1
ATOM 2198 N N . VAL B 1 76 ? -1.21355 1.80255 7.46559 1.000 53.55126 297 VAL B N 1
ATOM 2199 C CA . VAL B 1 76 ? 0.17554 1.28285 7.50997 1.000 59.73311 297 VAL B CA 1
ATOM 2200 C C . VAL B 1 76 ? 0.53514 0.79759 8.91798 1.000 65.01082 297 VAL B C 1
ATOM 2201 O O . VAL B 1 76 ? 1.26132 -0.21029 9.05000 1.000 69.51282 297 VAL B O 1
ATOM 2205 N N . VAL B 1 77 ? 0.08661 1.51124 9.94500 1.000 60.97853 298 VAL B N 1
ATOM 2206 C CA . VAL B 1 77 ? 0.35320 1.05896 11.34398 1.000 66.17297 298 VAL B CA 1
ATOM 2207 C C . VAL B 1 77 ? -0.38860 -0.26127 11.60639 1.000 67.94962 298 VAL B C 1
ATOM 2208 O O . VAL B 1 77 ? 0.17635 -1.14231 12.28238 1.000 67.24972 298 VAL B O 1
ATOM 2212 N N . SER B 1 78 ? -1.59437 -0.39741 11.06092 1.000 66.89773 299 SER B N 1
ATOM 2213 C CA . SER B 1 78 ? -2.33914 -1.66361 11.19834 1.000 64.49523 299 SER B CA 1
ATOM 2214 C C . SER B 1 78 ? -1.52266 -2.75926 10.54037 1.000 64.27947 299 SER B C 1
ATOM 2215 O O . SER B 1 78 ? -1.39364 -3.81638 11.13216 1.000 68.56110 299 SER B O 1
ATOM 2218 N N . GLU B 1 79 ? -0.92531 -2.46485 9.39366 1.000 68.69608 300 GLU B N 1
ATOM 2219 C CA . GLU B 1 79 ? -0.07484 -3.45450 8.69573 1.000 61.68122 300 GLU B CA 1
ATOM 2220 C C . GLU B 1 79 ? 1.11293 -3.84845 9.57306 1.000 63.72512 300 GLU B C 1
ATOM 2221 O O . GLU B 1 79 ? 1.36015 -5.04642 9.69686 1.000 71.24461 300 GLU B O 1
ATOM 2227 N N . LEU B 1 80 ? 1.78949 -2.89045 10.19154 1.000 62.57899 301 LEU B N 1
ATOM 2228 C CA . LEU B 1 80 ? 2.97229 -3.26838 10.99888 1.000 59.87157 301 LEU B CA 1
ATOM 2229 C C . LEU B 1 80 ? 2.49207 -4.16876 12.12949 1.000 69.04834 301 LEU B C 1
ATOM 2230 O O . LEU B 1 80 ? 3.13720 -5.20369 12.41147 1.000 65.03417 301 LEU B O 1
ATOM 2235 N N . LEU B 1 81 ? 1.36678 -3.80416 12.72717 1.000 65.02065 302 LEU B N 1
ATOM 2236 C CA . LEU B 1 81 ? 0.89453 -4.58354 13.88481 1.000 62.62592 302 LEU B CA 1
ATOM 2237 C C . LEU B 1 81 ? 0.54300 -5.99651 13.44434 1.000 69.09203 302 LEU B C 1
ATOM 2238 O O . LEU B 1 81 ? 0.87894 -6.91761 14.16323 1.000 68.06822 302 LEU B O 1
ATOM 2243 N N . GLU B 1 82 ? -0.11055 -6.14638 12.30106 1.000 70.00716 303 GLU B N 1
ATOM 2244 C CA . GLU B 1 82 ? -0.49307 -7.48134 11.79960 1.000 75.26334 303 GLU B CA 1
ATOM 2245 C C . GLU B 1 82 ? 0.75922 -8.29599 11.47885 1.000 75.22261 303 GLU B C 1
ATOM 2246 O O . GLU B 1 82 ? 0.74241 -9.50505 11.70455 1.000 78.00118 303 GLU B O 1
ATOM 2252 N N . LEU B 1 83 ? 1.79028 -7.65863 10.94238 1.000 71.39236 304 LEU B N 1
ATOM 2253 C CA . LEU B 1 83 ? 3.06354 -8.35128 10.65068 1.000 65.77976 304 LEU B CA 1
ATOM 2254 C C . LEU B 1 83 ? 3.64818 -8.88046 11.95076 1.000 67.42456 304 LEU B C 1
ATOM 2255 O O . LEU B 1 83 ? 4.13843 -10.01536 11.95166 1.000 66.91010 304 LEU B O 1
ATOM 2260 N N . VAL B 1 84 ? 3.61162 -8.14574 13.04493 1.000 69.03044 305 VAL B N 1
ATOM 2261 C CA . VAL B 1 84 ? 4.30929 -8.63588 14.26906 1.000 59.04614 305 VAL B CA 1
ATOM 2262 C C . VAL B 1 84 ? 3.34915 -9.45030 15.12951 1.000 63.47234 305 VAL B C 1
ATOM 2263 O O . VAL B 1 84 ? 3.79090 -9.98345 16.14755 1.000 62.01224 305 VAL B O 1
ATOM 2267 N N . LYS B 1 85 ? 2.10234 -9.55847 14.67804 1.000 64.38033 306 LYS B N 1
ATOM 2268 C CA . LYS B 1 85 ? 1.07624 -10.32188 15.42248 1.000 62.27498 306 LYS B CA 1
ATOM 2269 C C . LYS B 1 85 ? 1.55151 -11.76981 15.56730 1.000 69.72676 306 LYS B C 1
ATOM 2270 O O . LYS B 1 85 ? 1.95900 -12.34347 14.55131 1.000 71.27023 306 LYS B O 1
ATOM 2276 N N . PRO B 1 86 ? 1.52121 -12.40211 16.76613 1.000 76.20000 307 PRO B N 1
ATOM 2277 C CA . PRO B 1 86 ? 2.05045 -13.74603 16.92700 1.000 74.34731 307 PRO B CA 1
ATOM 2278 C C . PRO B 1 86 ? 1.17592 -14.82206 16.27942 1.000 71.27309 307 PRO B C 1
ATOM 2279 O O . PRO B 1 86 ? -0.00608 -14.60329 16.15204 1.000 59.34665 307 PRO B O 1
ATOM 2283 N N . THR B 1 87 ? 1.80532 -15.91682 15.86338 1.000 69.78725 308 THR B N 1
ATOM 2284 C CA . THR B 1 87 ? 1.07079 -17.04083 15.23184 1.000 76.83055 308 THR B CA 1
ATOM 2285 C C . THR B 1 87 ? 0.12356 -17.66229 16.24835 1.000 78.17343 308 THR B C 1
ATOM 2286 O O . THR B 1 87 ? 0.46614 -17.67950 17.42747 1.000 67.90275 308 THR B O 1
ATOM 2290 N N . HIS B 1 88 ? -0.97014 -18.23842 15.77381 1.000 83.09460 309 HIS B N 1
ATOM 2291 C CA . HIS B 1 88 ? -1.96833 -18.85285 16.67030 1.000 83.20823 309 HIS B CA 1
ATOM 2292 C C . HIS B 1 88 ? -1.35229 -20.08288 17.32522 1.000 79.48585 309 HIS B C 1
ATOM 2293 O O . HIS B 1 88 ? -0.27504 -20.50854 16.89751 1.000 78.72663 309 HIS B O 1
ATOM 2300 N N . LEU B 1 89 ? -1.98256 -20.58327 18.37587 1.000 71.26116 310 LEU B N 1
ATOM 2301 C CA . LEU B 1 89 ? -1.37359 -21.69832 19.13482 1.000 78.21578 310 LEU B CA 1
ATOM 2302 C C . LEU B 1 89 ? -1.50403 -23.01217 18.38245 1.000 67.60434 310 LEU B C 1
ATOM 2303 O O . LEU B 1 89 ? -2.56276 -23.24126 17.78701 1.000 65.80381 310 LEU B O 1
ATOM 2308 N N . ALA B 1 90 ? -0.44786 -23.81494 18.42064 1.000 57.48447 311 ALA B N 1
ATOM 2309 C CA . ALA B 1 90 ? -0.52436 -25.17682 17.86128 1.000 74.62968 311 ALA B CA 1
ATOM 2310 C C . ALA B 1 90 ? -1.15256 -26.03923 18.94985 1.000 75.31529 311 ALA B C 1
ATOM 2311 O O . ALA B 1 90 ? -0.41172 -26.63226 19.73497 1.000 56.69803 311 ALA B O 1
ATOM 2313 N N . LEU B 1 91 ? -2.47657 -26.09153 18.98435 1.000 72.00936 312 LEU B N 1
ATOM 2314 C CA . LEU B 1 91 ? -3.16282 -26.77195 20.09494 1.000 71.71183 312 LEU B CA 1
ATOM 2315 C C . LEU B 1 91 ? -3.11442 -28.27790 19.91659 1.000 75.83648 312 LEU B C 1
ATOM 2316 O O . LEU B 1 91 ? -3.61494 -28.78376 18.90928 1.000 79.76410 312 LEU B O 1
ATOM 2321 N N . GLN B 1 92 ? -2.52863 -28.94101 20.89064 1.000 69.50132 313 GLN B N 1
ATOM 2322 C CA . GLN B 1 92 ? -2.37830 -30.42697 20.88833 1.000 76.71525 313 GLN B CA 1
ATOM 2323 C C . GLN B 1 92 ? -2.51271 -30.92135 22.33517 1.000 80.54562 313 GLN B C 1
ATOM 2324 O O . GLN B 1 92 ? -2.45922 -30.08856 23.23539 1.000 81.09592 313 GLN B O 1
ATOM 2330 N N . ALA B 1 93 ? -2.70951 -32.22245 22.55378 1.000 76.32512 314 ALA B N 1
ATOM 2331 C CA . ALA B 1 93 ? -2.91489 -32.72783 23.92858 1.000 78.33270 314 ALA B CA 1
ATOM 2332 C C . ALA B 1 93 ? -1.56910 -32.88970 24.61003 1.000 75.28536 314 ALA B C 1
ATOM 2333 O O . ALA B 1 93 ? -0.69175 -33.50536 24.00920 1.000 79.07321 314 ALA B O 1
ATOM 2335 N N . VAL B 1 94 ? -1.42166 -32.33496 25.80822 1.000 75.09494 315 VAL B N 1
ATOM 2336 C CA . VAL B 1 94 ? -0.09189 -32.38482 26.47269 1.000 79.34443 315 VAL B CA 1
ATOM 2337 C C . VAL B 1 94 ? -0.19228 -32.94719 27.89052 1.000 85.11643 315 VAL B C 1
ATOM 2338 O O . VAL B 1 94 ? -1.05466 -32.47957 28.64832 1.000 76.16174 315 VAL B O 1
ATOM 2342 N N . ASP B 1 95 ? 0.66481 -33.91508 28.22959 1.000 81.76810 316 ASP B N 1
ATOM 2343 C CA . ASP B 1 95 ? 0.72342 -34.42341 29.62049 1.000 89.89073 316 ASP B CA 1
ATOM 2344 C C . ASP B 1 95 ? 1.72997 -33.53536 30.31807 1.000 83.20147 316 ASP B C 1
ATOM 2345 O O . ASP B 1 95 ? 2.90211 -33.56400 29.93949 1.000 78.62040 316 ASP B O 1
ATOM 2350 N N . LEU B 1 96 ? 1.27044 -32.77670 31.30009 1.000 82.11313 317 LEU B N 1
ATOM 2351 C CA . LEU B 1 96 ? 2.17201 -31.79564 31.88965 1.000 80.83642 317 LEU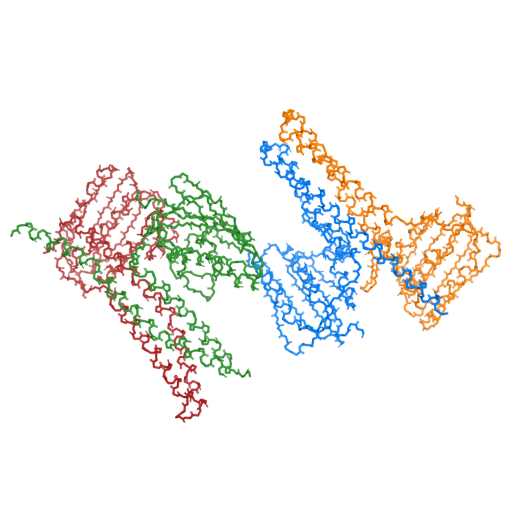 B CA 1
ATOM 2352 C C . LEU B 1 96 ? 3.28386 -32.42959 32.70190 1.000 83.05369 317 LEU B C 1
ATOM 2353 O O . LEU B 1 96 ? 4.33966 -31.81240 32.87044 1.000 86.38488 317 LEU B O 1
ATOM 2358 N N . ASN B 1 97 ? 3.08494 -33.64376 33.22154 1.000 88.57527 31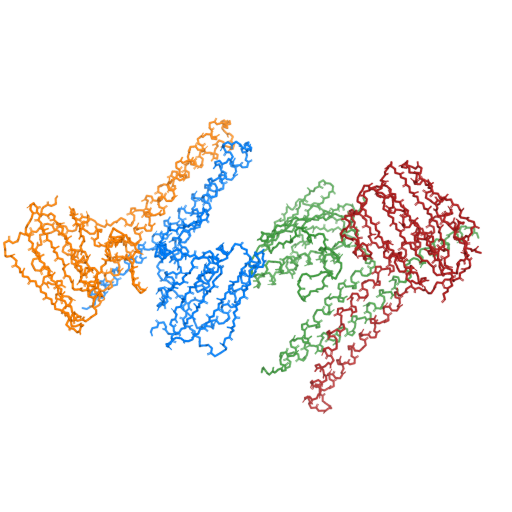8 ASN B N 1
ATOM 2359 C CA . ASN B 1 97 ? 4.15180 -34.28071 33.98277 1.000 89.27367 318 ASN B CA 1
ATOM 2360 C C . ASN B 1 97 ? 5.37817 -34.51323 33.11016 1.000 84.87293 318 ASN B C 1
ATOM 2361 O O . ASN B 1 97 ? 6.50696 -34.19607 33.50164 1.000 73.84171 318 ASN B O 1
ATOM 2366 N N . THR B 1 98 ? 5.13672 -35.05399 31.92394 1.000 80.31808 319 THR B N 1
ATOM 2367 C CA . THR B 1 98 ? 6.24811 -35.31152 30.99628 1.000 85.51247 319 THR B CA 1
ATOM 2368 C C . THR B 1 98 ? 6.91494 -33.97729 30.66585 1.000 88.05241 319 THR B C 1
ATOM 2369 O O . THR B 1 98 ? 8.15191 -33.90503 30.70631 1.000 89.09938 319 THR B O 1
ATOM 2373 N N . LEU B 1 99 ? 6.11082 -32.95940 30.37580 1.000 80.52812 320 LEU B N 1
ATOM 2374 C CA . LEU B 1 99 ? 6.69168 -31.66217 29.96833 1.000 84.01520 320 LEU B CA 1
ATOM 2375 C C . LEU B 1 99 ? 7.50614 -31.07127 31.10377 1.000 82.93183 320 LEU B C 1
ATOM 2376 O O . LEU B 1 99 ? 8.58913 -30.59796 30.83527 1.000 85.42316 320 LEU B O 1
ATOM 2381 N N . ILE B 1 100 ? 6.98570 -31.09068 32.32157 1.000 79.60055 321 ILE B N 1
ATOM 2382 C CA . ILE B 1 100 ? 7.73315 -30.43178 33.42100 1.000 82.16159 321 ILE B CA 1
ATOM 2383 C C . ILE B 1 100 ? 9.05426 -31.18053 33.57430 1.000 87.97921 321 ILE B C 1
ATOM 2384 O O . ILE B 1 100 ? 10.09105 -30.55135 33.78983 1.000 86.35537 321 ILE B O 1
ATOM 2389 N N . ASN B 1 101 ? 9.01261 -32.49850 33.42797 1.000 87.90302 322 ASN B N 1
ATOM 2390 C CA . ASN B 1 101 ? 10.24173 -33.30527 33.59922 1.000 80.65043 322 ASN B CA 1
ATOM 2391 C C . ASN B 1 101 ? 11.26304 -32.94178 32.52268 1.000 91.97212 322 ASN B C 1
ATOM 2392 O O . ASN B 1 101 ? 12.42686 -32.70361 32.87216 1.000 95.48474 322 ASN B O 1
ATOM 2397 N N . HIS B 1 102 ? 10.83047 -32.87057 31.27054 1.000 91.64318 323 HIS B N 1
ATOM 2398 C CA . HIS B 1 102 ? 11.74279 -32.49710 30.16296 1.000 92.86732 323 HIS B CA 1
ATOM 2399 C C . HIS B 1 102 ? 12.30139 -31.10504 30.43650 1.000 92.15092 323 HIS B C 1
ATOM 2400 O O . HIS B 1 102 ? 13.50342 -30.89873 30.22999 1.000 93.69608 323 HIS B O 1
ATOM 2407 N N . SER B 1 103 ? 11.46001 -30.20535 30.92841 1.000 91.64231 324 SER B N 1
ATOM 2408 C CA . SER B 1 103 ? 11.89561 -28.81531 31.17191 1.000 92.45896 324 SER B CA 1
ATOM 2409 C C . SER B 1 103 ? 12.99824 -28.81232 32.20931 1.000 95.17890 324 SER B C 1
ATOM 2410 O O . SER B 1 103 ? 14.01717 -28.15304 31.99484 1.000 95.10608 324 SER B O 1
ATOM 2413 N N . LEU B 1 104 ? 12.79601 -29.56263 33.27805 1.000 92.23059 325 LEU B N 1
ATOM 2414 C CA . LEU B 1 104 ? 13.80262 -29.57567 34.36142 1.000 95.17010 325 LEU B CA 1
ATOM 2415 C C . LEU B 1 104 ? 15.08496 -30.20625 33.83073 1.000 102.28253 325 LEU B C 1
ATOM 2416 O O . LEU B 1 104 ? 16.16472 -29.76111 34.21123 1.000 105.29177 325 LEU B O 1
ATOM 2421 N N . GLN B 1 105 ? 14.94550 -31.23007 32.95143 1.000 102.62752 326 GLN B N 1
ATOM 2422 C CA . GLN B 1 105 ? 16.09888 -31.97467 32.35367 1.000 103.79548 326 GLN B CA 1
ATOM 2423 C C . GLN B 1 105 ? 16.90300 -31.03727 31.45919 1.000 109.55130 326 GLN B C 1
ATOM 2424 O O . GLN B 1 105 ? 18.14207 -31.20398 31.38160 1.000 113.28749 326 GLN B O 1
ATOM 2430 N N . LEU B 1 106 ? 16.21904 -30.11026 30.78916 1.000 106.95209 327 LEU B N 1
ATOM 2431 C CA . LEU B 1 106 ? 16.89513 -29.11091 29.93365 1.000 104.33389 327 LEU B CA 1
ATOM 2432 C C . LEU B 1 106 ? 17.69359 -28.16995 30.83717 1.000 105.83273 327 LEU B C 1
ATOM 2433 O O . LEU B 1 106 ? 18.59862 -27.49163 30.34266 1.000 102.85531 327 LEU B O 1
ATOM 2438 N N . VAL B 1 107 ? 17.37412 -28.16333 32.12606 1.000 109.79901 328 VAL B N 1
ATOM 2439 C CA . VAL B 1 107 ? 18.08859 -27.32741 33.08352 1.000 113.19139 328 VAL B CA 1
ATOM 2440 C C . VAL B 1 107 ? 18.99944 -28.14943 33.99365 1.000 127.74786 328 VAL B C 1
ATOM 2441 O O . VAL B 1 107 ? 19.67200 -27.59149 34.86803 1.000 131.00218 328 VAL B O 1
ATOM 2445 N N . SER B 1 108 ? 19.07681 -29.46436 33.77236 1.000 129.39116 329 SER B N 1
ATOM 2446 C CA . SER B 1 108 ? 19.70866 -30.35745 34.73837 1.000 133.72517 329 SER B CA 1
ATOM 2447 C C . SER B 1 108 ? 21.17851 -30.01918 34.95599 1.000 143.72129 329 SER B C 1
ATOM 2448 O O . SER B 1 108 ? 21.62405 -29.84636 36.09619 1.000 149.06385 329 SER B O 1
ATOM 2451 N N . GLN B 1 109 ? 21.95288 -29.92374 33.87229 1.000 155.17756 330 GLN B N 1
ATOM 2452 C CA . GLN B 1 109 ? 23.39779 -29.74946 34.01586 1.000 159.05527 330 GLN B CA 1
ATOM 2453 C C . GLN B 1 109 ? 23.73926 -28.39753 34.63631 1.000 157.86124 330 GLN B C 1
ATOM 2454 O O . GLN B 1 109 ? 24.57391 -28.30857 35.54463 1.000 160.46698 330 GLN B O 1
ATOM 2460 N N . ASP B 1 110 ? 23.10020 -27.32856 34.15034 1.000 150.56445 331 ASP B N 1
ATOM 2461 C CA . ASP B 1 110 ? 23.38572 -25.99862 34.67676 1.000 150.89607 331 ASP B CA 1
ATOM 2462 C C . ASP B 1 110 ? 23.00616 -25.90106 36.15065 1.000 154.93596 331 ASP B C 1
ATOM 2463 O O . ASP B 1 110 ? 23.74074 -25.30710 36.94906 1.000 152.56645 331 ASP B O 1
ATOM 2465 N N . ALA B 1 111 ? 21.86115 -26.47641 36.52610 1.000 157.44673 332 ALA B N 1
ATOM 2466 C CA . ALA B 1 111 ? 21.47265 -26.48884 37.92895 1.000 156.90940 332 ALA B CA 1
ATOM 2467 C C . ALA B 1 111 ? 22.45452 -27.29682 38.76711 1.000 158.54733 332 ALA B C 1
ATOM 2468 O O . ALA B 1 111 ? 22.80103 -26.89802 39.88733 1.000 159.16003 332 ALA B O 1
ATOM 2470 N N . ASN B 1 112 ? 22.91596 -28.43559 38.24300 1.000 153.54284 333 ASN B N 1
ATOM 2471 C CA . ASN B 1 112 ? 23.84888 -29.27257 38.98514 1.000 151.29157 333 ASN B CA 1
ATOM 2472 C C . ASN B 1 112 ? 25.15262 -28.53334 39.25079 1.000 157.49081 333 ASN B C 1
ATOM 2473 O O . ASN B 1 112 ? 25.62419 -28.47652 40.39298 1.000 150.34820 333 ASN B O 1
ATOM 2478 N N . SER B 1 113 ? 25.74787 -27.95096 38.20615 1.000 164.65619 334 SER B N 1
ATOM 2479 C CA . SER B 1 113 ? 27.03166 -27.27371 38.36878 1.000 165.95436 334 SER B CA 1
ATOM 2480 C C . SER B 1 113 ? 26.90806 -26.07397 39.29703 1.000 166.02858 334 SER B C 1
ATOM 2481 O O . SER B 1 113 ? 27.76970 -25.85498 40.15539 1.000 172.08567 334 SER B O 1
ATOM 2484 N N . ARG B 1 114 ? 25.84094 -25.29417 39.15183 1.000 158.09699 335 ARG B N 1
ATOM 2485 C CA . ARG B 1 114 ? 25.62437 -24.13242 40.00003 1.000 153.46063 335 ARG B CA 1
ATOM 2486 C C . ARG B 1 114 ? 25.08395 -24.49888 41.37675 1.000 151.80457 335 ARG B C 1
ATOM 2487 O O . ARG B 1 114 ? 24.69348 -23.59514 42.12682 1.000 147.34042 335 ARG B O 1
ATOM 2489 N N . GLU B 1 115 ? 25.05612 -25.78796 41.71842 1.000 150.76593 336 GLU B N 1
ATOM 2490 C CA . GLU B 1 115 ? 24.54976 -26.27339 43.00212 1.000 143.22141 336 GLU B CA 1
ATOM 2491 C C . GLU B 1 115 ? 23.09558 -25.82476 43.21070 1.000 135.72118 336 GLU B C 1
ATOM 2492 O O . GLU B 1 115 ? 22.77208 -25.04305 44.10578 1.000 135.85991 336 GLU B O 1
ATOM 2498 N N . ILE B 1 116 ? 22.23601 -26.31974 42.32927 1.000 137.35153 337 ILE B N 1
ATOM 2499 C CA . ILE B 1 116 ? 20.80593 -26.04407 42.38282 1.000 127.97265 337 ILE B CA 1
ATOM 2500 C C . ILE B 1 116 ? 20.06822 -27.37223 42.39823 1.000 126.69122 337 ILE B C 1
ATOM 2501 O O . ILE B 1 116 ? 20.35271 -28.25497 41.58012 1.000 128.63738 337 ILE B O 1
ATOM 2503 N N . GLN B 1 117 ? 19.12691 -27.51667 43.32885 1.000 116.81123 338 GLN B N 1
ATOM 2504 C CA . GLN B 1 117 ? 18.37713 -28.75387 43.47628 1.000 119.27895 338 GLN B CA 1
ATOM 2505 C C . GLN B 1 117 ? 17.06940 -28.67897 42.70182 1.000 117.24644 338 GLN B C 1
ATOM 2506 O O . GLN B 1 117 ? 16.37016 -27.66213 42.73381 1.000 109.88999 338 GLN B O 1
ATOM 2508 N N . LEU B 1 118 ? 16.76090 -29.73986 41.95845 1.000 118.16344 339 LEU B N 1
ATOM 2509 C CA . LEU B 1 118 ? 15.53621 -29.75593 41.12400 1.000 118.40535 339 LEU B CA 1
ATOM 2510 C C . LEU B 1 118 ? 14.51121 -30.72130 41.71840 1.000 114.30384 339 LEU B C 1
ATOM 2511 O O . LEU B 1 118 ? 14.73351 -31.93723 41.62918 1.000 112.70869 339 LEU B O 1
ATOM 2516 N N . ARG B 1 119 ? 13.41190 -30.19567 42.25412 1.000 105.29681 340 ARG B N 1
ATOM 2517 C CA . ARG B 1 119 ? 12.43684 -31.06705 42.93556 1.000 103.85943 340 ARG B CA 1
ATOM 2518 C C . ARG B 1 119 ? 11.06305 -30.98020 42.29908 1.000 99.92885 340 ARG B C 1
ATOM 2519 O O . ARG B 1 119 ? 10.50682 -29.88232 42.28015 1.000 99.76439 340 ARG B O 1
ATOM 2521 N N . PHE B 1 120 ? 10.52447 -32.10421 41.84161 1.000 97.25505 341 PHE B N 1
ATOM 2522 C CA . PHE B 1 120 ? 9.13666 -32.11439 41.32011 1.000 94.44037 341 PHE B CA 1
ATOM 2523 C C . PHE B 1 120 ? 8.50984 -33.46461 41.64655 1.000 76.91676 341 PHE B C 1
ATOM 2524 O O . PHE B 1 120 ? 9.18013 -34.48342 41.47155 1.000 93.63402 341 PHE B O 1
ATOM 2532 N N . THR B 1 121 ? 7.25568 -33.46299 42.07909 1.000 76.49245 342 THR B N 1
ATOM 2533 C 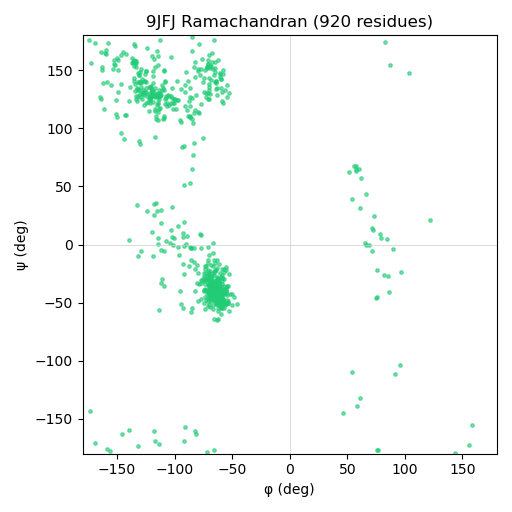CA . THR B 1 121 ? 6.54289 -34.74320 42.27752 1.000 92.79123 342 THR B CA 1
ATOM 2534 C C . THR B 1 121 ? 5.35825 -34.75622 41.31009 1.000 92.50566 342 THR B C 1
ATOM 2535 O O . THR B 1 121 ? 4.59503 -33.78339 41.31505 1.000 84.90105 342 THR B O 1
ATOM 2539 N N . ALA B 1 122 ? 5.22277 -35.82507 40.53078 1.000 90.99243 343 ALA B N 1
ATOM 2540 C CA . ALA B 1 122 ? 4.16716 -35.90605 39.50238 1.000 87.62382 343 ALA B CA 1
ATOM 2541 C C . ALA B 1 122 ? 2.85709 -36.47647 40.03877 1.000 86.10384 343 ALA B C 1
ATOM 2542 O O . ALA B 1 122 ? 2.90401 -37.42765 40.82655 1.000 102.52488 343 ALA B O 1
ATOM 2544 N N . ASN B 1 123 ? 1.73313 -35.92761 39.60149 1.000 85.32318 344 ASN B N 1
ATOM 2545 C CA . ASN B 1 123 ? 0.42011 -36.48600 39.98288 1.000 86.45808 344 ASN B CA 1
ATOM 2546 C C . ASN B 1 123 ? -0.06928 -37.24781 38.76352 1.000 80.75140 344 ASN B C 1
ATOM 2547 O O . ASN B 1 123 ? -0.20403 -36.62858 37.70862 1.000 88.83507 344 ASN B O 1
ATOM 2552 N N . ASP B 1 124 ? -0.32905 -38.53390 38.91911 1.000 82.06707 345 ASP B N 1
ATOM 2553 C CA . ASP B 1 124 ? -0.70344 -39.36770 37.75377 1.000 82.71286 345 ASP B CA 1
ATOM 2554 C C . ASP B 1 124 ? -2.11838 -39.00192 37.34434 1.000 78.47565 345 ASP B C 1
ATOM 2555 O O . ASP B 1 124 ? -2.47391 -39.24172 36.20016 1.000 84.56879 345 ASP B O 1
ATOM 2557 N N . THR B 1 125 ? -2.85286 -38.35530 38.27424 1.000 79.43026 346 THR B N 1
ATOM 2558 C CA . THR B 1 125 ? -4.28983 -38.09957 38.04578 1.000 82.02688 346 THR B CA 1
ATOM 2559 C C . THR B 1 125 ? -4.41787 -36.74942 37.34606 1.000 83.87461 346 THR B C 1
ATOM 2560 O O . THR B 1 125 ? -5.54985 -36.36160 37.03474 1.000 76.33310 346 THR B O 1
ATOM 2564 N N . LEU B 1 126 ? -3.33792 -36.08012 37.07461 1.000 84.44050 347 LEU B N 1
ATOM 2565 C CA . LEU B 1 126 ? -3.40499 -34.77298 36.44691 1.000 83.99073 347 LEU B CA 1
ATOM 2566 C C . LEU B 1 126 ? -3.85243 -34.90873 34.99971 1.000 67.34194 347 LEU B C 1
ATOM 2567 O O . LEU B 1 126 ? -3.22899 -35.66141 34.23575 1.000 81.14809 347 LEU B O 1
ATOM 2572 N N . PRO B 1 127 ? -4.91043 -34.22586 34.58049 1.000 80.26867 348 PRO B N 1
ATOM 2573 C CA . PRO B 1 127 ? -5.40290 -34.38964 33.21027 1.000 81.18807 348 PRO B CA 1
ATOM 2574 C C . PRO B 1 127 ? -4.46166 -33.76718 32.19577 1.000 79.31411 348 PRO B C 1
ATOM 2575 O O . PRO B 1 127 ? -3.64397 -32.89708 32.50227 1.000 82.26379 348 PRO B O 1
ATOM 2579 N N . GLU B 1 128 ? -4.58911 -34.23891 30.96161 1.000 84.88415 349 GLU B N 1
ATOM 2580 C CA . GLU B 1 128 ? -3.82983 -33.68447 29.84602 1.000 87.12956 349 GLU B CA 1
ATOM 2581 C C . GLU B 1 128 ? -4.62884 -32.56249 29.20200 1.000 87.95303 349 GLU B C 1
ATOM 2582 O O . GLU B 1 128 ? -5.81670 -32.72668 28.90453 1.000 95.31523 349 GLU B O 1
ATOM 2584 N N . ILE B 1 129 ? -3.98902 -31.41630 28.98551 1.000 90.32162 350 ILE B N 1
ATOM 2585 C CA . ILE B 1 129 ? -4.69712 -30.22534 28.52554 1.000 88.79798 350 ILE B CA 1
ATOM 2586 C C . ILE B 1 129 ? -4.43062 -30.01792 27.04269 1.000 84.29366 350 ILE B C 1
ATOM 2587 O O . ILE B 1 129 ? -3.48130 -30.56557 26.47590 1.000 75.77992 350 ILE B O 1
ATOM 2592 N N . GLN B 1 130 ? -5.29057 -29.21696 26.41757 1.000 86.77106 351 GLN B N 1
ATOM 2593 C CA . GLN B 1 130 ? -5.07816 -28.79758 25.03475 1.000 82.61276 351 GLN B CA 1
ATOM 2594 C C . GLN B 1 130 ? -4.20145 -27.55239 25.05237 1.000 79.32636 351 GLN B C 1
ATOM 2595 O O . GLN B 1 130 ? -4.64983 -26.47859 25.46447 1.000 85.68030 351 GLN B O 1
ATOM 2601 N N . ALA B 1 131 ? -2.95626 -27.68501 24.61379 1.000 71.48826 352 ALA B N 1
ATOM 2602 C CA . ALA B 1 131 ? -2.00153 -26.58982 24.70540 1.000 77.75773 352 ALA B CA 1
ATOM 2603 C C . ALA B 1 131 ? -0.90911 -26.78532 23.65775 1.000 75.75234 352 ALA B C 1
ATOM 2604 O O . ALA B 1 131 ? -0.94261 -27.72113 22.85651 1.000 75.15873 352 ALA B O 1
ATOM 2606 N N . ASP B 1 132 ? 0.05968 -25.86711 23.67633 1.000 77.34204 353 ASP B N 1
ATOM 2607 C CA . ASP B 1 132 ? 1.23301 -25.91564 22.81174 1.000 77.35282 353 ASP B CA 1
ATOM 2608 C C . ASP B 1 132 ? 2.43676 -26.24258 23.68210 1.000 64.60140 353 ASP B C 1
ATOM 2609 O O . ASP B 1 132 ? 2.90330 -25.37867 24.43948 1.000 70.90933 353 ASP B O 1
ATOM 2614 N N . PRO B 1 133 ? 2.99108 -27.46043 23.56200 1.000 76.28657 354 PRO B N 1
ATOM 2615 C CA . PRO B 1 133 ? 4.07885 -27.83540 24.41331 1.000 78.77378 354 PRO B CA 1
ATOM 2616 C C . PRO B 1 133 ? 5.28470 -26.91610 24.27197 1.000 79.38116 354 PRO B C 1
ATOM 2617 O O . PRO B 1 133 ? 5.76426 -26.54323 25.26223 1.000 79.48563 354 PRO B O 1
ATOM 2621 N N . ASP B 1 134 ? 5.68805 -26.54171 23.06321 1.000 79.04991 355 ASP B N 1
ATOM 2622 C CA . ASP B 1 134 ? 6.95893 -25.78540 22.93285 1.000 77.86801 355 ASP B CA 1
ATOM 2623 C C . ASP B 1 134 ? 6.86837 -24.44760 23.66615 1.000 70.35873 355 ASP B C 1
ATOM 2624 O O . ASP B 1 134 ? 7.78503 -24.12358 24.40556 1.000 68.02955 355 ASP B O 1
ATOM 2629 N N . ARG B 1 135 ? 5.76327 -23.74281 23.51492 1.000 69.28237 356 ARG B N 1
ATOM 2630 C CA . ARG B 1 135 ? 5.56674 -22.43702 24.18816 1.000 70.99401 356 ARG B CA 1
ATOM 2631 C C . ARG B 1 135 ? 5.48622 -22.58540 25.71210 1.000 77.35649 356 ARG B C 1
ATOM 2632 O O . ARG B 1 135 ? 5.97076 -21.69847 26.43649 1.000 67.80105 356 ARG B O 1
ATOM 2640 N N . LEU B 1 136 ? 4.81728 -23.63567 26.18460 1.000 76.70052 357 LEU B N 1
ATOM 2641 C CA . LEU B 1 136 ? 4.71180 -23.86104 27.63751 1.000 70.05958 357 LEU B CA 1
ATOM 2642 C C . LEU B 1 136 ? 6.11068 -24.16186 28.15194 1.000 68.55601 357 LEU B C 1
ATOM 2643 O O . LEU B 1 136 ? 6.45918 -23.69704 29.23218 1.000 68.64462 357 LEU B O 1
ATOM 2648 N N . THR B 1 137 ? 6.86913 -24.91050 27.36903 1.000 63.32039 358 THR B N 1
ATOM 2649 C CA . THR B 1 137 ? 8.24707 -25.25529 27.75545 1.000 71.64421 358 THR B CA 1
ATOM 2650 C C . THR B 1 137 ? 9.02475 -23.95514 27.84205 1.000 78.86774 358 THR B C 1
ATOM 2651 O O . THR B 1 137 ? 9.82941 -23.86618 28.72936 1.000 75.11091 358 THR B O 1
ATOM 2655 N N . GLN B 1 138 ? 8.79187 -23.02197 26.92119 1.000 74.70901 359 GLN B N 1
ATOM 2656 C CA . GLN B 1 138 ? 9.47458 -21.70382 26.92576 1.000 74.39444 359 GLN B CA 1
ATOM 2657 C C . GLN B 1 138 ? 9.11295 -20.92220 28.18582 1.000 72.75127 359 GLN B C 1
ATOM 2658 O O . GLN B 1 138 ? 10.04061 -20.47916 28.86626 1.000 74.73027 359 GLN B O 1
ATOM 2664 N N . VAL B 1 139 ? 7.83781 -20.91858 28.56236 1.000 68.03903 360 VAL B N 1
ATOM 2665 C CA . VAL B 1 139 ? 7.47820 -20.23796 29.83439 1.000 70.84720 360 VAL B CA 1
ATOM 2666 C C . VAL B 1 139 ? 8.24194 -20.90807 30.97351 1.000 77.64842 360 VAL B C 1
ATOM 2667 O O . VAL B 1 139 ? 8.84748 -20.17814 31.78390 1.000 78.97770 360 VAL B O 1
ATOM 2671 N N . LEU B 1 140 ? 8.27422 -22.23907 30.99619 1.000 74.58419 361 LEU B N 1
ATOM 2672 C CA . LEU B 1 140 ? 8.89996 -22.93621 32.14325 1.000 79.91571 361 LEU B CA 1
ATOM 2673 C C . LEU B 1 140 ? 10.38288 -22.62589 32.17186 1.000 85.10852 361 LEU B C 1
ATOM 2674 O O . LEU B 1 140 ? 10.88243 -22.32104 33.24012 1.000 87.18557 361 LEU B O 1
ATOM 2679 N N . LEU B 1 141 ? 11.03030 -22.64547 31.02210 1.000 77.63055 362 LEU B N 1
ATOM 2680 C CA . LEU B 1 141 ? 12.49027 -22.44514 30.98967 1.000 78.66601 362 LEU B CA 1
ATOM 2681 C C . LEU B 1 141 ? 12.75078 -21.02720 31.46811 1.000 91.55174 362 LEU B C 1
ATOM 2682 O O . LEU B 1 141 ? 13.67947 -20.84217 32.22750 1.000 95.69191 362 LEU B O 1
ATOM 2687 N N . ASN B 1 142 ? 11.92773 -20.07727 31.04305 1.000 84.71831 363 ASN B N 1
ATOM 2688 C CA . ASN B 1 142 ? 12.16328 -18.66732 31.42847 1.000 89.98529 363 ASN B CA 1
ATOM 2689 C C . ASN B 1 142 ? 12.04970 -18.56171 32.94646 1.000 92.82487 363 ASN B C 1
ATOM 2690 O O . ASN B 1 142 ? 12.98935 -18.03366 33.58593 1.000 93.41869 363 ASN B O 1
ATOM 2695 N N . LEU B 1 143 ? 11.00463 -19.16208 33.50593 1.000 91.80571 364 LEU B N 1
ATOM 2696 C CA . LEU B 1 143 ? 10.81407 -19.02647 34.96390 1.000 92.67260 364 LEU B CA 1
ATOM 2697 C C . LEU B 1 143 ? 12.02396 -19.65337 35.65418 1.000 91.27069 364 LEU B C 1
ATOM 2698 O O . LEU B 1 143 ? 12.62750 -18.99845 36.52056 1.000 89.41193 364 LEU B O 1
ATOM 2703 N N . TYR B 1 144 ? 12.44839 -20.81516 35.17306 1.000 90.04359 365 TYR B N 1
ATOM 2704 C CA . TYR B 1 144 ? 13.55731 -21.53208 35.83628 1.000 94.36493 365 TYR B CA 1
ATOM 2705 C C . TYR B 1 144 ? 14.84215 -20.72078 35.77095 1.000 97.59467 365 TYR B C 1
ATOM 2706 O O . TYR B 1 144 ? 15.57779 -20.70986 36.75922 1.000 91.57417 365 TYR B O 1
ATOM 2715 N N . LEU B 1 145 ? 15.15044 -20.13543 34.61620 1.000 99.95046 366 LEU B N 1
ATOM 2716 C CA . LEU B 1 145 ? 16.43834 -19.42211 34.45584 1.000 102.80500 366 LEU B CA 1
ATOM 2717 C C . LEU B 1 145 ? 16.39874 -18.20534 35.36612 1.000 103.91386 366 LEU B C 1
ATOM 2718 O O . LEU B 1 145 ? 17.39443 -17.92628 36.05355 1.000 108.14870 366 LEU B O 1
ATOM 2723 N N . ASN B 1 146 ? 15.24759 -17.55860 35.40186 1.000 99.30231 367 ASN B N 1
ATOM 2724 C CA . ASN B 1 146 ? 15.18002 -16.34481 36.22813 1.000 102.84536 367 ASN B CA 1
ATOM 2725 C C . ASN B 1 146 ? 15.45360 -16.78510 37.66013 1.000 105.01722 367 ASN B C 1
ATOM 2726 O O . ASN B 1 146 ? 16.21719 -16.09711 38.37257 1.000 106.71185 367 ASN B O 1
ATOM 2731 N N . ALA B 1 147 ? 14.86470 -17.90933 38.05964 1.000 108.44954 368 ALA B N 1
ATOM 2732 C CA . ALA B 1 147 ? 15.00130 -18.39964 39.44857 1.000 106.25763 368 ALA B CA 1
ATOM 2733 C C . ALA B 1 147 ? 16.44626 -18.76240 39.78201 1.000 102.79986 368 ALA B C 1
ATOM 2734 O O . ALA B 1 147 ? 16.88980 -18.46657 40.89224 1.000 106.13398 368 ALA B O 1
ATOM 2736 N N . ILE B 1 148 ? 17.13074 -19.41002 38.85410 1.000 98.50382 369 ILE B N 1
ATOM 2737 C CA . ILE B 1 148 ? 18.54874 -19.77677 39.09652 1.000 104.84247 369 ILE B CA 1
ATOM 2738 C C . ILE B 1 148 ? 19.33839 -18.48863 39.25512 1.000 105.32647 369 ILE B C 1
ATOM 2739 O O . ILE B 1 148 ? 20.17206 -18.40266 40.13445 1.000 104.40337 369 ILE B O 1
ATOM 2744 N N . GLN B 1 149 ? 19.05447 -17.48549 38.43726 1.000 116.53483 370 GLN B N 1
ATOM 2745 C CA . GLN B 1 149 ? 19.86117 -16.24133 38.49386 1.000 107.15105 370 GLN B CA 1
ATOM 2746 C C . GLN B 1 149 ? 19.59554 -15.58672 39.84892 1.000 113.94253 370 GLN B C 1
ATOM 2747 O O . GLN B 1 149 ? 20.53120 -14.99665 40.42041 1.000 113.00427 370 GLN B O 1
ATOM 2753 N N . ALA B 1 150 ? 18.36139 -15.70811 40.33844 1.000 125.14368 371 ALA B N 1
ATOM 2754 C CA . ALA B 1 150 ? 18.00578 -15.13751 41.65545 1.000 127.90555 371 ALA B CA 1
ATOM 2755 C C . ALA B 1 150 ? 18.91351 -15.69858 42.75365 1.000 131.89258 371 ALA B C 1
ATOM 2756 O O . ALA B 1 150 ? 19.02599 -15.04880 43.79185 1.000 136.58236 371 ALA B O 1
ATOM 2758 N N . ILE B 1 151 ? 19.53884 -16.84738 42.53159 1.000 128.03282 372 ILE B N 1
ATOM 2759 C CA . ILE B 1 151 ? 20.47160 -17.39342 43.52080 1.000 131.58425 372 ILE B CA 1
ATOM 2760 C C . ILE B 1 151 ? 21.52005 -18.22401 42.79398 1.000 131.39276 372 ILE B C 1
ATOM 2761 O O . ILE B 1 151 ? 21.20948 -19.30395 42.28160 1.000 135.41396 372 ILE B O 1
ATOM 2763 N N . GLY B 1 152 ? 22.76695 -17.74873 42.79455 1.000 128.61595 373 GLY B N 1
ATOM 2764 C CA . GLY B 1 152 ? 23.81037 -18.44732 42.06276 1.000 124.50989 373 GLY B CA 1
ATOM 2765 C C . GLY B 1 152 ? 24.10547 -19.82839 42.61353 1.000 141.70825 373 GLY B C 1
ATOM 2766 O O . GLY B 1 152 ? 24.21096 -20.79818 41.85633 1.000 146.76037 373 GLY B O 1
ATOM 2767 N N . GLN B 1 153 ? 24.24402 -19.94268 43.93155 1.000 152.93532 374 GLN B N 1
ATOM 2768 C CA . GLN B 1 153 ? 24.60006 -21.19876 44.57237 1.000 153.54034 374 GLN B CA 1
ATOM 2769 C C . GLN B 1 153 ? 23.72366 -21.39725 45.79901 1.000 152.59835 374 GLN B C 1
ATOM 2770 O O . GLN B 1 153 ? 23.18825 -20.43550 46.35405 1.000 152.94965 374 GLN B O 1
ATOM 2776 N N . HIS B 1 154 ? 23.57579 -22.65938 46.21165 1.000 134.28169 375 HIS B N 1
ATOM 2777 C CA . HIS B 1 154 ? 22.84044 -23.03184 47.42129 1.000 136.41490 375 HIS B CA 1
ATOM 2778 C C . HIS B 1 154 ? 21.38036 -22.57414 47.33587 1.000 123.08776 375 HIS B C 1
ATOM 2779 O O . HIS B 1 154 ? 20.90790 -21.72343 48.08991 1.000 117.02529 375 HIS B O 1
ATOM 2781 N N . GLY B 1 155 ? 20.67684 -23.17407 46.38147 1.000 118.55645 376 GLY B N 1
ATOM 2782 C CA . GLY B 1 155 ? 19.25785 -22.93834 46.22901 1.000 116.31997 376 GLY B CA 1
ATOM 2783 C C . GLY B 1 155 ? 18.53627 -24.20941 45.83444 1.000 113.72767 376 GLY B C 1
ATOM 2784 O O . GLY B 1 155 ? 19.15264 -25.19017 45.40443 1.000 110.11316 376 GLY B O 1
ATOM 2785 N N . VAL B 1 156 ? 17.21621 -24.17874 45.98997 1.000 111.82418 377 VAL B N 1
ATOM 2786 C CA . VAL B 1 156 ? 16.35059 -25.28484 45.61539 1.000 103.90968 377 VAL B CA 1
ATOM 2787 C C . VAL B 1 156 ? 15.25880 -24.75486 44.69712 1.000 111.56129 377 VAL B C 1
ATOM 2788 O O . VAL B 1 156 ? 14.80050 -23.61700 44.85123 1.000 103.35756 377 VAL B O 1
ATOM 2792 N N . ILE B 1 157 ? 14.90935 -25.54169 43.67380 1.000 109.00740 378 ILE B N 1
ATOM 2793 C CA . ILE B 1 157 ? 13.83861 -25.13469 42.71851 1.000 108.54189 378 ILE B CA 1
ATOM 2794 C C . ILE B 1 157 ? 12.69679 -26.13697 42.82885 1.000 102.43340 378 ILE B C 1
ATOM 2795 O O . ILE B 1 157 ? 12.91317 -27.30284 42.49465 1.000 103.00924 378 ILE B O 1
ATOM 2800 N N . SER B 1 158 ? 11.52253 -25.68033 43.25754 1.000 97.99126 379 SER B N 1
ATOM 2801 C CA . SER B 1 158 ? 10.39365 -26.60564 43.48990 1.000 96.54539 379 SER B CA 1
ATOM 2802 C C . SER B 1 158 ? 9.26594 -26.31465 42.51756 1.000 89.91533 379 SER B C 1
ATOM 2803 O O . SER B 1 158 ? 8.78670 -25.18475 42.49366 1.000 93.46763 379 SER B O 1
ATOM 2806 N N . VAL B 1 159 ? 8.81643 -27.33258 41.80315 1.000 83.72004 380 VAL B N 1
ATOM 2807 C CA . VAL B 1 159 ? 7.68373 -27.16560 40.85878 1.000 88.78120 380 VAL B CA 1
ATOM 2808 C C . VAL B 1 159 ? 6.56877 -28.10696 41.31615 1.000 94.03714 380 VAL B C 1
ATOM 2809 O O . VAL B 1 159 ? 6.87991 -29.25397 41.63898 1.000 99.69500 380 VAL B O 1
ATOM 2813 N N . THR B 1 160 ? 5.33564 -27.61425 41.39582 1.000 90.39145 381 THR B N 1
ATOM 2814 C CA . THR B 1 160 ? 4.18568 -28.45260 41.78920 1.000 83.07909 381 THR B CA 1
ATOM 2815 C C . THR B 1 160 ? 3.09302 -28.28759 40.74384 1.000 84.88706 381 THR B C 1
ATOM 2816 O O . THR B 1 160 ? 2.94696 -27.18549 40.22606 1.000 91.47810 381 THR B O 1
ATOM 2820 N N . ALA B 1 161 ? 2.37637 -29.36067 40.43032 1.000 92.39797 382 ALA B N 1
ATOM 2821 C CA . ALA B 1 161 ? 1.30973 -29.31266 39.41095 1.000 85.28475 382 ALA B CA 1
ATOM 2822 C C . ALA B 1 161 ? 0.04065 -29.90908 39.99634 1.000 89.56256 382 ALA B C 1
ATOM 2823 O O . ALA B 1 161 ? 0.13165 -30.95322 40.63812 1.000 89.47473 382 ALA B O 1
ATOM 2825 N N . SER B 1 162 ? -1.09442 -29.25828 39.78209 1.000 85.90623 383 SER B N 1
ATOM 2826 C CA . SER B 1 162 ? -2.31656 -29.72272 40.45453 1.000 87.41220 383 SER B CA 1
ATOM 2827 C C . SER B 1 162 ? -3.54935 -29.35479 39.65617 1.000 84.68334 383 SER B C 1
ATOM 2828 O O . SER B 1 162 ? -3.51533 -28.34962 38.97743 1.000 85.63426 383 SER B O 1
ATOM 2831 N N . GLU B 1 163 ? -4.62725 -30.10508 39.84060 1.000 86.77563 384 GLU B N 1
ATOM 2832 C CA . GLU B 1 163 ? -5.89209 -29.74220 39.17723 1.000 91.49242 384 GLU B CA 1
ATOM 2833 C C . GLU B 1 163 ? -6.53563 -28.61853 39.98127 1.000 92.92269 384 GLU B C 1
ATOM 2834 O O . GLU B 1 163 ? -6.27208 -28.54977 41.18638 1.000 93.29216 384 GLU B O 1
ATOM 2840 N N . SER B 1 164 ? -7.30758 -27.75454 39.32220 1.000 93.76329 385 SER B N 1
ATOM 2841 C CA . SER B 1 164 ? -7.99706 -26.63585 39.95922 1.000 100.10976 385 SER B CA 1
ATOM 2842 C C . SER B 1 164 ? -9.10583 -26.17387 39.03293 1.000 98.25759 385 SER B C 1
ATOM 2843 O O . SER B 1 164 ? -8.82453 -25.70654 37.92014 1.000 101.25510 385 SER B O 1
ATOM 2846 N N . GLY B 1 165 ? -10.35096 -26.29926 39.48345 1.000 100.29907 386 GLY B N 1
ATOM 2847 C CA . GLY B 1 165 ? -11.47275 -25.91030 38.64713 1.000 96.99448 386 GLY B CA 1
ATOM 2848 C C . GLY B 1 165 ? -11.46010 -26.68198 37.34695 1.000 100.07798 386 GLY B C 1
ATOM 2849 O O . GLY B 1 165 ? -11.17882 -27.88491 37.30676 1.000 100.85969 386 GLY B O 1
ATOM 2850 N N . ALA B 1 166 ? -11.76686 -25.98179 36.26101 1.000 102.77676 387 ALA B N 1
ATOM 2851 C CA . ALA B 1 166 ? -11.59725 -26.54242 34.92193 1.000 103.47429 387 ALA B CA 1
ATOM 2852 C C . ALA B 1 166 ? -10.22113 -26.20598 34.36452 1.000 105.03423 387 ALA B C 1
ATOM 2853 O O . ALA B 1 166 ? -10.09084 -25.69468 33.25469 1.000 101.60631 387 ALA B O 1
ATOM 2855 N N . GLY B 1 167 ? -9.17934 -26.48794 35.13482 1.000 130.44465 388 GLY B N 1
ATOM 2856 C CA . GLY B 1 167 ? -7.84325 -26.15554 34.68939 1.000 127.49489 388 GLY B CA 1
ATOM 2857 C C . GLY B 1 167 ? -6.78443 -26.78052 35.56762 1.000 129.70440 388 GLY B C 1
ATOM 2858 O O . GLY B 1 167 ? -7.07458 -27.58380 36.45532 1.000 129.75398 388 GLY B O 1
ATOM 2859 N N . VAL B 1 168 ? -5.52745 -26.38319 35.36118 1.000 92.15978 389 VAL B N 1
ATOM 2860 C CA . VAL B 1 168 ? -4.38260 -26.94312 36.12346 1.000 86.14008 389 VAL B CA 1
ATOM 2861 C C . VAL B 1 168 ? -3.54304 -25.77705 36.62204 1.000 78.60031 389 VAL B C 1
ATOM 2862 O O . VAL B 1 168 ? -3.50701 -24.77088 35.92530 1.000 90.02217 389 VAL B O 1
ATOM 2866 N N . LYS B 1 169 ? -2.90643 -25.90820 37.78824 1.000 71.11168 390 LYS B N 1
ATOM 2867 C CA . LYS B 1 169 ? -2.04387 -24.84214 38.34082 1.000 77.24955 390 LYS B CA 1
ATOM 2868 C C . LYS B 1 169 ? -0.62381 -25.36187 38.50320 1.000 79.57524 390 LYS B C 1
ATOM 2869 O O . LYS B 1 169 ? -0.44680 -26.41097 39.10601 1.000 88.51247 390 LYS B O 1
ATOM 2873 N N . ILE B 1 170 ? 0.34022 -24.62952 37.97473 1.000 76.11982 391 ILE B N 1
ATOM 2874 C CA . ILE B 1 170 ? 1.76426 -25.02024 38.09215 1.000 81.45932 391 ILE B CA 1
ATOM 2875 C C . ILE B 1 170 ? 2.45673 -23.91127 38.86768 1.000 82.28380 391 ILE B C 1
ATOM 2876 O O . ILE B 1 170 ? 2.32062 -22.75821 38.47291 1.000 88.45460 391 ILE B O 1
ATOM 2881 N N . SER B 1 171 ? 3.17943 -24.25437 39.92485 1.000 90.36846 392 SER B N 1
ATOM 2882 C CA . SER B 1 171 ? 3.81489 -23.22543 40.76834 1.000 90.69799 392 SER B CA 1
ATOM 2883 C C . SER B 1 171 ? 5.31195 -23.46110 40.74882 1.000 92.37905 392 SER B C 1
ATOM 2884 O O . SER B 1 171 ? 5.71513 -24.60206 40.95069 1.000 99.81325 392 SER B O 1
ATOM 2887 N N . VAL B 1 172 ? 6.09981 -22.42286 40.50436 1.000 79.19102 393 VAL B N 1
ATOM 2888 C CA . VAL B 1 172 ? 7.57183 -22.59155 40.55685 1.000 82.97688 393 VAL B CA 1
ATOM 2889 C C . VAL B 1 172 ? 8.07722 -21.78973 41.74023 1.000 91.04609 393 VAL B C 1
ATOM 2890 O O . VAL B 1 172 ? 7.92696 -20.56975 41.71047 1.000 104.15800 393 VAL B O 1
ATOM 2894 N N . THR B 1 173 ? 8.67801 -22.45983 42.72129 1.000 90.79362 394 THR B N 1
ATOM 2895 C CA . THR B 1 173 ? 9.14142 -21.78703 43.95562 1.000 93.90456 394 THR B CA 1
ATOM 2896 C C . THR B 1 173 ? 10.65142 -21.92072 44.03914 1.000 101.02044 394 THR B C 1
ATOM 2897 O O . THR B 1 173 ? 11.16175 -23.01054 43.77206 1.000 107.42164 394 THR B O 1
ATOM 2901 N N . ASP B 1 174 ? 11.32206 -20.82765 44.35864 1.000 104.87396 395 ASP B N 1
ATOM 2902 C CA . ASP B 1 174 ? 12.79905 -20.84633 44.40118 1.000 110.36611 395 ASP B CA 1
ATOM 2903 C C . ASP B 1 174 ? 13.29944 -20.16953 45.67052 1.000 120.42700 395 ASP B C 1
ATOM 2904 O O . ASP B 1 174 ? 12.53805 -19.37384 46.25244 1.000 120.97151 395 ASP B O 1
ATOM 2909 N N . SER B 1 175 ? 14.50535 -20.50637 46.10988 1.000 123.00195 396 SER B N 1
ATOM 2910 C CA . SER B 1 175 ? 15.12279 -19.79050 47.22028 1.000 131.05044 396 SER B CA 1
ATOM 2911 C C . SER B 1 175 ? 15.59365 -18.41229 46.77978 1.000 136.31549 396 SER B C 1
ATOM 2912 O O . SER B 1 175 ? 15.38317 -17.41951 47.48695 1.000 131.28400 396 SER B O 1
ATOM 2915 N N . GLY B 1 176 ? 16.24505 -18.33886 45.62104 1.000 173.33626 397 GLY B N 1
ATOM 2916 C CA . GLY B 1 176 ? 16.52002 -17.08464 44.93644 1.000 173.35268 397 GLY B CA 1
ATOM 2917 C C . GLY B 1 176 ? 17.07146 -15.98573 45.82191 1.000 173.53322 397 GLY B C 1
ATOM 2918 O O . GLY B 1 176 ? 17.80916 -16.23580 46.78212 1.000 174.14684 397 GLY B O 1
ATOM 2919 N N . LYS B 1 177 ? 16.67030 -14.74174 45.50107 1.000 141.50876 398 LYS B N 1
ATOM 2920 C CA . LYS B 1 177 ? 17.05874 -13.55885 46.31149 1.000 127.84822 398 LYS B CA 1
ATOM 2921 C C . LYS B 1 177 ? 15.80946 -12.72220 46.59224 1.000 124.27064 398 LYS B C 1
ATOM 2922 O O . LYS B 1 177 ? 15.92196 -11.77436 47.37452 1.000 126.54357 398 LYS B O 1
ATOM 2928 N N . GLY B 1 178 ? 14.68176 -13.02429 45.94676 1.000 126.13259 399 GLY B N 1
ATOM 2929 C CA . GLY B 1 178 ? 13.42948 -12.32565 46.27648 1.000 122.16592 399 GLY B CA 1
ATOM 2930 C C . GLY B 1 178 ? 13.20447 -11.03551 45.52671 1.000 131.72644 399 GLY B C 1
ATOM 2931 O O . GLY B 1 178 ? 14.18648 -10.41619 45.10522 1.000 121.44482 399 GLY B O 1
ATOM 2932 N N . ILE B 1 179 ? 11.93844 -10.65376 45.38134 1.000 130.81814 400 ILE B N 1
ATOM 2933 C CA . ILE B 1 179 ? 11.56840 -9.38168 44.71152 1.000 129.49567 400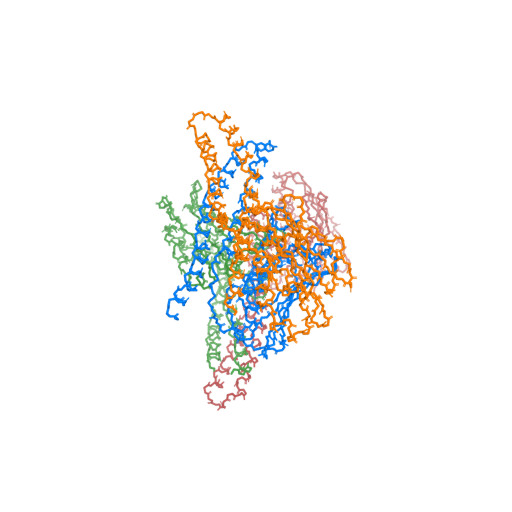 ILE B CA 1
ATOM 2934 C C . ILE B 1 179 ? 10.69987 -8.62111 45.70739 1.000 132.70281 400 ILE B C 1
ATOM 2935 O O . ILE B 1 179 ? 9.80780 -9.24545 46.28391 1.000 133.03236 400 ILE B O 1
ATOM 2940 N N . ALA B 1 180 ? 10.94952 -7.32810 45.88479 1.000 131.85248 401 ALA B N 1
ATOM 2941 C CA . ALA B 1 180 ? 10.11401 -6.50850 46.78569 1.000 128.14828 401 ALA B CA 1
ATOM 2942 C C . ALA B 1 180 ? 8.68319 -6.46669 46.27418 1.000 132.70260 401 ALA B C 1
ATOM 2943 O O . ALA B 1 180 ? 8.47167 -6.67045 45.07605 1.000 133.36323 401 ALA B O 1
ATOM 2945 N N . ALA B 1 181 ? 7.74580 -6.16312 47.16291 1.000 131.66013 402 ALA B N 1
ATOM 2946 C CA . ALA B 1 181 ? 6.34593 -6.08933 46.75642 1.000 136.84222 402 ALA B CA 1
ATOM 2947 C C . ALA B 1 181 ? 5.98285 -4.74026 46.14862 1.000 150.83109 402 ALA B C 1
ATOM 2948 O O . ALA B 1 181 ? 4.92805 -4.62334 45.51326 1.000 150.14161 402 ALA B O 1
ATOM 2950 N N . ASP B 1 182 ? 6.82256 -3.71512 46.32717 1.000 168.14456 403 ASP B N 1
ATOM 2951 C CA . ASP B 1 182 ? 6.53248 -2.41104 45.74539 1.000 167.67201 403 ASP B CA 1
ATOM 2952 C C . ASP B 1 182 ? 6.69203 -2.39764 44.23145 1.000 167.61278 403 ASP B C 1
ATOM 2953 O O . ASP B 1 182 ? 6.24905 -1.44358 43.58952 1.000 169.14038 403 ASP B O 1
ATOM 2955 N N . GLN B 1 183 ? 7.30946 -3.42536 43.65342 1.000 152.43632 404 GLN B N 1
ATOM 2956 C CA . GLN B 1 183 ? 7.45602 -3.56698 42.20644 1.000 145.28032 404 GLN B CA 1
ATOM 2957 C C . GLN B 1 183 ? 6.99846 -4.97699 41.84893 1.000 140.73190 404 GLN B C 1
ATOM 2958 O O . GLN B 1 183 ? 7.81269 -5.90179 41.77600 1.000 135.28403 404 GLN B O 1
ATOM 2964 N N . LEU B 1 184 ? 5.69558 -5.14322 41.62342 1.000 140.64400 405 LEU B N 1
ATOM 2965 C CA . LEU B 1 184 ? 5.10696 -6.44929 41.36589 1.000 139.78286 405 LEU B CA 1
ATOM 2966 C C . LEU B 1 184 ? 4.55251 -6.58807 39.95665 1.000 139.40768 405 LEU B C 1
ATOM 2967 O O . LEU B 1 184 ? 4.93497 -7.50381 39.23057 1.000 137.27970 405 LEU B O 1
ATOM 2972 N N . ASP B 1 185 ? 3.64445 -5.69518 39.55354 1.000 141.65407 406 ASP B N 1
ATOM 2973 C CA . ASP B 1 185 ? 3.13296 -5.73696 38.18734 1.000 143.03187 406 ASP B CA 1
ATOM 2974 C C . ASP B 1 185 ? 4.21323 -5.34048 37.19083 1.000 140.52475 406 ASP B C 1
ATOM 2975 O O . ASP B 1 185 ? 4.29176 -5.90619 36.09172 1.000 141.69075 406 ASP B O 1
ATOM 2980 N N . ALA B 1 186 ? 5.08189 -4.40438 37.57537 1.000 132.80769 407 ALA B N 1
ATOM 2981 C CA . ALA B 1 186 ? 6.13311 -3.92993 36.68287 1.000 129.05333 407 ALA B CA 1
ATOM 2982 C C . ALA B 1 186 ? 7.08550 -5.03862 36.27995 1.000 123.91971 407 ALA B C 1
ATOM 2983 O O . ALA B 1 186 ? 7.81682 -4.88222 35.29725 1.000 125.31260 407 ALA B O 1
ATOM 2985 N N . ILE B 1 187 ? 7.09348 -6.15879 37.00668 1.000 128.36327 408 ILE B N 1
ATOM 2986 C CA . ILE B 1 187 ? 7.96386 -7.26451 36.64472 1.000 119.32926 408 ILE B CA 1
ATOM 2987 C C . ILE B 1 187 ? 7.52448 -7.88529 35.32041 1.000 114.11551 408 ILE B C 1
ATOM 2988 O O . ILE B 1 187 ? 8.35387 -8.44693 34.59158 1.000 100.14747 408 ILE B O 1
ATOM 2993 N N . PHE B 1 188 ? 6.23758 -7.79649 34.97697 1.000 111.53407 409 PHE B N 1
ATOM 2994 C CA . PHE B 1 188 ? 5.74616 -8.35429 33.72565 1.000 103.98992 409 PHE B CA 1
ATOM 2995 C C . PHE B 1 188 ? 5.88738 -7.40797 32.53893 1.000 113.31244 409 PHE B C 1
ATOM 2996 O O . PHE B 1 188 ? 5.72689 -7.85273 31.39877 1.000 103.35148 409 PHE B O 1
ATOM 3004 N N . THR B 1 189 ? 6.16801 -6.13597 32.77735 1.000 116.44465 410 THR B N 1
ATOM 3005 C CA . THR B 1 189 ? 6.25720 -5.17868 31.68261 1.000 109.51174 410 THR B CA 1
ATOM 3006 C C . THR B 1 189 ? 7.50556 -5.45021 30.85200 1.000 101.54751 410 THR B C 1
ATOM 3007 O O . THR B 1 189 ? 8.58540 -5.64710 31.41634 1.000 101.67209 410 THR B O 1
ATOM 3011 N N . PRO B 1 190 ? 7.39405 -5.47691 29.52495 1.000 101.69642 411 PRO B N 1
ATOM 3012 C CA . PRO B 1 190 ? 8.57940 -5.71244 28.69332 1.000 93.97476 411 PRO B CA 1
ATOM 3013 C C . PRO B 1 190 ? 9.64009 -4.64526 28.90597 1.000 94.17094 411 PRO B C 1
ATOM 3014 O O . PRO B 1 190 ? 9.32873 -3.48340 29.18314 1.000 102.81187 411 PRO B O 1
ATOM 3018 N N . TYR B 1 191 ? 10.90022 -5.06896 28.80332 1.000 91.98827 412 TYR B N 1
ATOM 3019 C CA . TYR B 1 191 ? 12.09797 -4.25473 28.98396 1.000 93.34025 412 TYR B CA 1
ATOM 3020 C C . TYR B 1 191 ? 12.31836 -3.87504 30.44013 1.000 102.30162 412 TYR B C 1
ATOM 3021 O O . TYR B 1 191 ? 13.10406 -2.95893 30.71264 1.000 100.00130 412 TYR B O 1
ATOM 3030 N N . PHE B 1 192 ? 11.61718 -4.54542 31.36271 1.000 110.39039 413 PHE B N 1
ATOM 3031 C CA . PHE B 1 192 ? 11.82559 -4.29973 32.81585 1.000 112.54434 413 PHE B CA 1
ATOM 3032 C C . PHE B 1 192 ? 12.75762 -5.36166 33.39993 1.000 115.06932 413 PHE B C 1
ATOM 3033 O O . PHE B 1 192 ? 12.41391 -6.54372 33.30251 1.000 115.03465 413 PHE B O 1
ATOM 3041 N N . THR B 1 193 ? 13.85329 -4.94057 34.03243 1.000 108.86384 414 THR B N 1
ATOM 3042 C CA . THR B 1 193 ? 14.84831 -5.89149 34.57656 1.000 105.98553 414 THR B CA 1
ATOM 3043 C C . THR B 1 193 ? 15.59074 -5.25661 35.74598 1.000 102.58005 414 THR B C 1
ATOM 3044 O O . THR B 1 193 ? 15.70246 -4.02959 35.76432 1.000 111.65697 414 THR B O 1
ATOM 3048 N N . THR B 1 194 ? 16.04858 -6.07473 36.69095 1.000 108.49814 415 THR B N 1
ATOM 3049 C CA . THR B 1 194 ? 16.78904 -5.57786 37.87134 1.000 103.28291 415 THR B CA 1
ATOM 3050 C C . THR B 1 194 ? 18.23318 -6.04951 37.76475 1.000 108.80072 415 THR B C 1
ATOM 3051 O O . THR B 1 194 ? 18.92381 -6.06061 38.79099 1.000 116.59516 415 THR B O 1
ATOM 3055 N N . LYS B 1 195 ? 18.66070 -6.44413 36.57081 1.000 105.16189 416 LYS B N 1
ATOM 3056 C CA . LYS B 1 195 ? 20.08084 -6.83578 36.43823 1.000 109.95484 416 LYS B CA 1
ATOM 3057 C C . LYS B 1 195 ? 20.74107 -6.04136 35.31866 1.000 124.07509 416 LYS B C 1
ATOM 3058 O O . LYS B 1 195 ? 20.04134 -5.69628 34.36049 1.000 126.08280 416 LYS B O 1
ATOM 3064 N N . ALA B 1 196 ? 22.02794 -5.72612 35.47320 1.000 137.05115 417 ALA B N 1
ATOM 3065 C CA . ALA B 1 196 ? 22.69811 -4.85273 34.48866 1.000 137.32254 417 ALA B CA 1
ATOM 3066 C C . ALA B 1 196 ? 22.74375 -5.53739 33.13351 1.000 138.08464 417 ALA B C 1
ATOM 3067 O O . ALA B 1 196 ? 22.35997 -4.90523 32.14252 1.000 142.62364 417 ALA B O 1
ATOM 3069 N N . GLU B 1 197 ? 23.16104 -6.79529 33.10135 1.000 131.18188 418 GLU B N 1
ATOM 3070 C CA . GLU B 1 197 ? 23.08867 -7.51799 31.81515 1.000 127.06407 418 GLU B CA 1
ATOM 3071 C C . GLU B 1 197 ? 21.67983 -8.07328 31.71451 1.000 128.12648 418 GLU B C 1
ATOM 3072 O O . GLU B 1 197 ? 20.96046 -8.04168 32.71525 1.000 128.49627 418 GLU B O 1
ATOM 3074 N N . GLY B 1 198 ? 21.29436 -8.52808 30.53525 1.000 144.94593 419 GLY B N 1
ATOM 3075 C CA . GLY B 1 198 ? 19.98454 -9.18034 30.41662 1.000 143.88236 419 GLY B CA 1
ATOM 3076 C C . GLY B 1 198 ? 18.93659 -8.31341 29.77345 1.000 142.59823 419 GLY B C 1
ATOM 3077 O O . GLY B 1 198 ? 18.97625 -7.09145 29.94576 1.000 143.25200 419 GLY B O 1
ATOM 3078 N N . THR B 1 199 ? 18.02099 -8.94644 29.05596 1.000 125.53368 420 THR B N 1
ATOM 3079 C CA . THR B 1 199 ? 16.90304 -8.20355 28.46874 1.000 112.08621 420 THR B CA 1
ATOM 3080 C C . THR B 1 199 ? 15.85962 -8.12604 29.56138 1.000 110.42123 420 THR B C 1
ATOM 3081 O O . THR B 1 199 ? 16.11734 -8.64925 30.64335 1.000 115.00396 420 THR B O 1
ATOM 3085 N N . GLY B 1 200 ? 14.74257 -7.47723 29.29813 1.000 107.27033 421 GLY B N 1
ATOM 3086 C CA . GLY B 1 200 ? 13.64522 -7.47071 30.27573 1.000 101.21144 421 GLY B CA 1
ATOM 3087 C C . GLY B 1 200 ? 12.48661 -8.16581 29.62915 1.000 97.07331 421 GLY B C 1
ATOM 3088 O O . GLY B 1 200 ? 11.35044 -7.73411 29.82984 1.000 91.70612 421 GLY B O 1
ATOM 3089 N N . LEU B 1 201 ? 12.77912 -9.18955 28.83600 1.000 95.90441 422 LEU B N 1
ATOM 3090 C CA . LEU B 1 201 ? 11.68954 -9.78860 28.03646 1.000 88.89954 422 LEU B CA 1
ATOM 3091 C C . LEU B 1 201 ? 11.24369 -11.18480 28.47696 1.000 85.04315 422 LEU B C 1
ATOM 3092 O O . LEU B 1 201 ? 10.22598 -11.62890 27.95048 1.000 74.85315 422 LEU B O 1
ATOM 3097 N N . GLY B 1 202 ? 11.89748 -11.82789 29.44604 1.000 89.80972 423 GLY B N 1
ATOM 3098 C CA . GLY B 1 202 ? 11.51068 -13.20305 29.72957 1.000 87.70182 423 GLY B CA 1
ATOM 3099 C C . GLY B 1 202 ? 10.07654 -13.32548 30.20802 1.000 78.14633 423 GLY B C 1
ATOM 3100 O O . GLY B 1 202 ? 9.26591 -14.04652 29.61355 1.000 63.75085 423 GLY B O 1
ATOM 3101 N N . LEU B 1 203 ? 9.73699 -12.62082 31.29006 1.000 72.81757 424 LEU B N 1
ATOM 3102 C CA . LEU B 1 203 ? 8.36882 -12.66724 31.77456 1.000 73.51383 424 LEU B CA 1
ATOM 3103 C C . LEU B 1 203 ? 7.38605 -12.06522 30.78435 1.000 79.84167 424 LEU B C 1
ATOM 3104 O O . LEU B 1 203 ? 6.20110 -12.39049 30.84384 1.000 77.61103 424 LEU B O 1
ATOM 3109 N N . ALA B 1 204 ? 7.85019 -11.21089 29.87272 1.000 76.44454 425 ALA B N 1
ATOM 3110 C CA . ALA B 1 204 ? 6.97248 -10.75682 28.79751 1.000 66.47859 425 ALA B CA 1
ATOM 3111 C C . ALA B 1 204 ? 6.57106 -11.91469 27.89709 1.000 71.96224 425 ALA B C 1
ATOM 3112 O O . ALA B 1 204 ? 5.39822 -12.05087 27.53863 1.000 74.51485 425 ALA B O 1
ATOM 3114 N N . VAL B 1 205 ? 7.53238 -12.77139 27.53723 1.000 74.43889 426 VAL B N 1
ATOM 3115 C CA . VAL B 1 205 ? 7.20692 -13.98028 26.78581 1.000 84.53829 426 VAL B CA 1
ATOM 3116 C C . VAL B 1 205 ? 6.28383 -14.87868 27.59126 1.000 73.33717 426 VAL B C 1
ATOM 3117 O O . VAL B 1 205 ? 5.33615 -15.46276 27.05177 1.000 71.20585 426 VAL B O 1
ATOM 3121 N N . VAL B 1 206 ? 6.55939 -15.01194 28.89133 1.000 73.18993 427 VAL B N 1
ATOM 3122 C CA . VAL B 1 206 ? 5.72726 -15.85233 29.74682 1.000 77.00315 427 VAL B CA 1
ATOM 3123 C C . VAL B 1 206 ? 4.28116 -15.36764 29.72242 1.000 74.42864 427 VAL B C 1
ATOM 3124 O O . VAL B 1 206 ? 3.34742 -16.14880 29.49989 1.000 73.24320 427 VAL B O 1
ATOM 3128 N N . HIS B 1 207 ? 4.07780 -14.06874 29.94466 1.000 74.39387 428 HIS B N 1
ATOM 3129 C CA . HIS B 1 207 ? 2.73566 -13.50705 29.96531 1.000 75.55674 428 HIS B CA 1
ATOM 3130 C C . HIS B 1 207 ? 2.06918 -13.61986 28.60404 1.000 78.87323 428 HIS B C 1
ATOM 3131 O O . HIS B 1 207 ? 0.87328 -13.92211 28.52153 1.000 70.25638 428 HIS B O 1
ATOM 3138 N N . ASN B 1 208 ? 2.81652 -13.38843 27.52436 1.000 82.07165 429 ASN B N 1
ATOM 3139 C CA . ASN B 1 208 ? 2.23903 -13.50124 26.19013 1.000 84.63204 429 ASN B CA 1
ATOM 3140 C C . ASN B 1 208 ? 1.73544 -14.91329 25.93260 1.000 76.83981 429 ASN B C 1
ATOM 3141 O O . ASN B 1 208 ? 0.61165 -15.11142 25.46414 1.000 74.75851 429 ASN B O 1
ATOM 3146 N N . ILE B 1 209 ? 2.54754 -15.91719 26.27365 1.000 79.10792 430 ILE B N 1
ATOM 3147 C CA . ILE B 1 209 ? 2.14893 -17.29722 26.02717 1.000 83.59790 430 ILE B CA 1
ATOM 3148 C C . ILE B 1 209 ? 0.97070 -17.68669 26.91165 1.000 77.82436 430 ILE B C 1
ATOM 3149 O O . ILE B 1 209 ? 0.01601 -18.32779 26.45015 1.000 78.28633 430 ILE B O 1
ATOM 3154 N N . VAL B 1 210 ? 1.00515 -17.29900 28.18976 1.000 66.78033 431 VAL B N 1
ATOM 3155 C CA . VAL B 1 210 ? -0.07111 -17.65846 29.10928 1.000 81.95900 431 VAL B CA 1
ATOM 3156 C C . VAL B 1 210 ? -1.38708 -17.04164 28.65495 1.000 83.33443 431 VAL B C 1
ATOM 3157 O O . VAL B 1 210 ? -2.41990 -17.71985 28.58541 1.000 82.57711 431 VAL B O 1
ATOM 3161 N N . GLU B 1 211 ? -1.36925 -15.74756 28.32727 1.000 93.63671 432 GLU B N 1
ATOM 3162 C CA . GLU B 1 211 ? -2.58322 -15.08871 27.86199 1.000 89.38629 432 GLU B CA 1
ATOM 3163 C C . GLU B 1 211 ? -3.04861 -15.65349 26.52468 1.000 83.86865 432 GLU B C 1
ATOM 3164 O O . GLU B 1 211 ? -4.25651 -15.70269 26.26323 1.000 85.16975 432 GLU B O 1
ATOM 3170 N N . GLN B 1 212 ? -2.11221 -16.07608 25.67492 1.000 76.34014 433 GLN B N 1
ATOM 3171 C CA . GLN B 1 212 ? -2.49561 -16.73486 24.43062 1.000 80.23277 433 GLN B CA 1
ATOM 3172 C C . GLN B 1 212 ? -3.25843 -18.02110 24.71503 1.000 84.76851 433 GLN B C 1
ATOM 3173 O O . GLN B 1 212 ? -4.28614 -18.30217 24.08559 1.000 77.04773 433 GLN B O 1
ATOM 3179 N N . HIS B 1 213 ? -2.76760 -18.81222 25.67402 1.000 84.84288 434 HIS B N 1
ATOM 3180 C CA . HIS B 1 213 ? -3.45446 -20.05246 26.02647 1.000 89.12922 434 HIS B CA 1
ATOM 3181 C C . HIS B 1 213 ? -4.84073 -19.77290 26.59203 1.000 87.91323 434 HIS B C 1
ATOM 3182 O O . HIS B 1 213 ? -5.81544 -20.42603 26.21352 1.000 100.95981 434 HIS B O 1
ATOM 3189 N N . GLY B 1 214 ? -4.95327 -18.79914 27.48623 1.000 82.63025 435 GLY B N 1
ATOM 3190 C CA . GLY B 1 214 ? -6.22855 -18.47957 28.07784 1.000 84.91473 435 GLY B CA 1
ATOM 3191 C C . GLY B 1 214 ? -6.20607 -18.60293 29.58482 1.000 84.87737 435 GLY B C 1
ATOM 3192 O O . GLY B 1 214 ? -7.25929 -18.66432 30.22542 1.000 84.28705 435 GLY B O 1
ATOM 3193 N N . GLY B 1 215 ? -5.00628 -18.53180 30.12927 1.000 76.31920 436 GLY B N 1
ATOM 3194 C CA . GLY B 1 215 ? -4.88277 -18.69612 31.57628 1.000 78.86294 436 GLY B CA 1
ATOM 3195 C C . GLY B 1 215 ? -4.33929 -17.47117 32.25677 1.000 81.15254 436 GLY B C 1
ATOM 3196 O O . GLY B 1 215 ? -4.40531 -16.39804 31.66101 1.000 94.77321 436 GLY B O 1
ATOM 3197 N N . THR B 1 216 ? -3.81769 -17.63935 33.46492 1.000 70.75659 437 THR B N 1
ATOM 3198 C CA . THR B 1 216 ? -3.35023 -16.48243 34.24337 1.000 83.84670 437 THR B CA 1
ATOM 3199 C C . THR B 1 216 ? -1.98339 -16.78128 34.86080 1.000 80.73510 437 THR B C 1
ATOM 3200 O O . THR B 1 216 ? -1.63817 -17.94923 34.96764 1.000 86.04328 437 THR B O 1
ATOM 3204 N N . ILE B 1 217 ? -1.22573 -15.74519 35.17132 1.000 78.28319 438 ILE B N 1
ATOM 3205 C CA . ILE B 1 217 ? 0.05105 -15.95908 35.89374 1.000 79.53066 438 ILE B CA 1
ATOM 3206 C C . ILE B 1 217 ? 0.05641 -14.99337 37.07397 1.000 89.44033 438 ILE B C 1
ATOM 3207 O O . ILE B 1 217 ? -0.46677 -13.88544 36.91305 1.000 90.29712 438 ILE B O 1
ATOM 3212 N N . GLN B 1 218 ? 0.51909 -15.44755 38.24103 1.000 100.72712 439 GLN B N 1
ATOM 3213 C CA . GLN B 1 218 ? 0.49746 -14.63986 39.48522 1.000 100.90780 439 GLN B CA 1
ATOM 3214 C C . GLN B 1 218 ? 1.84425 -14.82573 40.18066 1.000 102.28795 439 GLN B C 1
ATOM 3215 O O . GLN B 1 218 ? 2.49857 -15.82751 39.89766 1.000 105.43274 439 GLN B O 1
ATOM 3221 N N . VAL B 1 219 ? 2.25373 -13.88284 41.02804 1.000 95.49858 440 VAL B N 1
ATOM 3222 C CA . VAL B 1 219 ? 3.61453 -13.95869 41.63752 1.000 94.74900 440 VAL B CA 1
ATOM 3223 C C . VAL B 1 219 ? 3.53893 -13.75107 43.14454 1.000 104.12072 440 VAL B C 1
ATOM 3224 O O . VAL B 1 219 ? 2.66361 -12.99437 43.58441 1.000 105.43218 440 VAL B O 1
ATOM 3228 N N . ALA B 1 220 ? 4.40081 -14.43106 43.89769 1.000 102.82752 441 ALA B N 1
ATOM 3229 C CA . ALA B 1 220 ? 4.51423 -14.19839 45.34879 1.000 101.76984 441 ALA B CA 1
ATOM 3230 C C . ALA B 1 220 ? 6.00209 -14.10714 45.67235 1.000 107.37284 441 ALA B C 1
ATOM 3231 O O . ALA B 1 220 ? 6.74345 -14.97487 45.20941 1.000 105.73104 441 ALA B O 1
ATOM 3233 N N . SER B 1 221 ? 6.43460 -13.09723 46.42575 1.000 112.42661 442 SER B N 1
ATOM 3234 C CA . SER B 1 221 ? 7.89250 -12.99296 46.63831 1.000 115.48762 442 SER B CA 1
ATOM 3235 C C . SER B 1 221 ? 8.23087 -12.37121 47.98358 1.000 128.66313 442 SER B C 1
ATOM 3236 O O . SER B 1 221 ? 7.67352 -11.30241 48.29064 1.000 125.10512 442 SER B O 1
ATOM 3239 N N . GLN B 1 222 ? 9.13074 -13.01819 48.73375 1.000 134.18889 443 GLN B N 1
ATOM 3240 C CA . GLN B 1 222 ? 9.59716 -12.48140 50.00405 1.000 134.23011 443 GLN B CA 1
ATOM 3241 C C . GLN B 1 222 ? 11.08015 -12.17704 49.85866 1.000 134.97919 443 GLN B C 1
ATOM 3242 O O . GLN B 1 222 ? 11.87945 -13.07979 49.57673 1.000 134.42281 443 GLN B O 1
ATOM 3248 N N . GLU B 1 223 ? 11.44280 -10.90800 50.04710 1.000 138.21829 444 GLU B N 1
ATOM 3249 C CA . GLU B 1 223 ? 12.81679 -10.47964 49.82270 1.000 136.70271 444 GLU B CA 1
ATOM 3250 C C . GLU B 1 223 ? 13.77463 -11.24765 50.72687 1.000 139.53276 444 GLU B C 1
ATOM 3251 O O . GLU B 1 223 ? 13.52123 -11.42500 51.92073 1.000 146.32401 444 GLU B O 1
ATOM 3253 N N . GLY B 1 224 ? 14.87294 -11.71427 50.14415 1.000 128.77772 445 GLY B N 1
ATOM 3254 C CA . GLY B 1 224 ? 15.82187 -12.54423 50.84929 1.000 130.16643 445 GLY B CA 1
ATOM 3255 C C . GLY B 1 224 ? 15.38111 -13.97538 51.05979 1.000 134.87690 445 GLY B C 1
ATOM 3256 O O . GLY B 1 224 ? 16.23423 -14.84524 51.26788 1.000 137.96998 445 GLY B O 1
ATOM 3257 N N . LYS B 1 225 ? 14.07619 -14.25265 51.01424 1.000 135.88173 446 LYS B N 1
ATOM 3258 C CA . LYS B 1 225 ? 13.56241 -15.59882 51.23373 1.000 136.37982 446 LYS B CA 1
ATOM 3259 C C . LYS B 1 225 ? 13.41205 -16.36554 49.92849 1.000 132.69453 446 LYS B C 1
ATOM 3260 O O . LYS B 1 225 ? 13.98134 -17.45137 49.77843 1.000 130.83823 446 LYS B O 1
ATOM 3266 N N . GLY B 1 226 ? 12.68328 -15.79946 48.95936 1.000 129.87342 447 GLY B N 1
ATOM 3267 C CA . GLY B 1 226 ? 12.55690 -16.45617 47.64816 1.000 122.56646 447 GLY B CA 1
ATOM 3268 C C . GLY B 1 226 ? 11.30007 -16.04927 46.91480 1.000 114.71079 447 GLY B C 1
ATOM 3269 O O . GLY B 1 226 ? 10.60470 -15.15255 47.40876 1.000 115.42628 447 GLY B O 1
ATOM 3270 N N . SER B 1 227 ? 11.00963 -16.70306 45.79053 1.000 105.35687 448 SER B N 1
ATOM 3271 C CA . SER B 1 227 ? 9.86183 -16.27112 44.96322 1.000 105.02898 448 SER B CA 1
ATOM 3272 C C . SER B 1 227 ? 9.01726 -17.45219 44.49363 1.000 104.79995 448 SER B C 1
ATOM 3273 O O . SER B 1 227 ? 9.59761 -18.49298 44.17759 1.000 103.64515 448 SER B O 1
ATOM 3276 N N . THR B 1 228 ? 7.69925 -17.27946 44.43119 1.000 103.87291 449 THR B N 1
ATOM 3277 C CA . THR B 1 228 ? 6.81969 -18.32852 43.86062 1.000 96.50955 449 THR B CA 1
ATOM 3278 C C . THR B 1 228 ? 6.02698 -17.74441 42.68947 1.000 94.93609 449 THR B C 1
ATOM 3279 O O . THR B 1 228 ? 5.33768 -16.74662 42.90846 1.000 95.41279 449 THR B O 1
ATOM 3283 N N . PHE B 1 229 ? 6.08955 -18.37511 41.51334 1.000 92.31541 450 PHE B N 1
ATOM 3284 C CA . PHE B 1 229 ? 5.30288 -17.93000 40.33416 1.000 89.32561 450 PHE B CA 1
ATOM 3285 C C . PHE B 1 229 ? 4.27222 -18.99516 40.03753 1.000 86.44723 450 PHE B C 1
ATOM 3286 O O . PHE B 1 229 ? 4.63852 -20.16105 39.93938 1.000 90.71459 450 PHE B O 1
ATOM 3294 N N . THR B 1 230 ? 2.94422 -18.73441 39.87811 1.000 84.85389 451 THR B N 1
ATOM 3295 C CA . THR B 1 230 ? 1.80649 -19.66962 39.71547 1.000 80.59149 451 THR B CA 1
ATOM 3296 C C . THR B 1 230 ? 1.14294 -19.46744 38.35628 1.000 81.14855 451 THR B C 1
ATOM 3297 O O . THR B 1 230 ? 0.89882 -18.32540 37.98647 1.000 84.25248 451 THR B O 1
ATOM 3301 N N . LEU B 1 231 ? 0.95645 -20.54730 37.60795 1.000 76.74391 452 LEU B N 1
ATOM 3302 C CA . LEU B 1 231 ? 0.36692 -20.48810 36.25475 1.000 78.06320 452 LEU B CA 1
ATOM 3303 C C . LEU B 1 231 ? -0.93691 -21.26539 36.27609 1.000 79.59030 452 LEU B C 1
ATOM 3304 O O . LEU B 1 231 ? -0.89280 -22.41448 36.67782 1.000 80.60792 452 LEU B O 1
ATOM 3309 N N . TRP B 1 232 ? -2.03788 -20.68053 35.83483 1.000 78.67492 453 TRP B N 1
ATOM 3310 C CA . TRP B 1 232 ? -3.27765 -21.47077 35.69019 1.000 79.19003 453 TRP B CA 1
ATOM 3311 C C . TRP B 1 232 ? -3.52809 -21.57646 34.19807 1.000 78.17300 453 TRP B C 1
ATOM 3312 O O . TRP B 1 232 ? -3.37606 -20.57626 33.52337 1.000 88.55792 453 TRP B O 1
ATOM 3319 N N . LEU B 1 233 ? -3.81765 -22.76941 33.71468 1.000 77.77315 454 LEU B N 1
ATOM 3320 C CA . LEU B 1 233 ? -4.03708 -22.97411 32.27155 1.000 85.77280 454 LEU B CA 1
ATOM 3321 C C . LEU B 1 233 ? -5.34485 -23.74536 32.11288 1.000 89.93464 454 LEU B C 1
ATOM 3322 O O . LEU B 1 233 ? -5.56896 -24.62361 32.93459 1.000 88.44276 454 LEU B O 1
ATOM 3327 N N . PRO B 1 234 ? -6.23456 -23.46631 31.12963 1.000 93.39238 455 PRO B N 1
ATOM 3328 C CA . PRO B 1 234 ? -7.41632 -24.28954 30.97600 1.000 92.78459 455 PRO B CA 1
ATOM 3329 C C . PRO B 1 234 ? -7.14981 -25.69835 30.43475 1.000 94.24906 455 PRO B C 1
ATOM 3330 O O . PRO B 1 234 ? -6.16153 -25.88897 29.79007 1.000 97.20812 455 PRO B O 1
ATOM 3334 N N . VAL B 1 235 ? -8.03371 -26.64062 30.73720 1.000 91.03767 456 VAL B N 1
ATOM 3335 C CA . VAL B 1 235 ? -7.91221 -28.02446 30.19291 1.000 90.25711 456 VAL B CA 1
ATOM 3336 C C . VAL B 1 235 ? -8.37267 -28.05321 28.74074 1.000 90.11631 456 VAL B C 1
ATOM 3337 O O . VAL B 1 235 ? -7.65225 -28.61084 27.90486 1.000 92.11451 456 VAL B O 1
ATOM 3341 N N . ASN B 1 236 ? -9.51670 -27.44439 28.44947 1.000 91.97069 457 ASN B N 1
ATOM 3342 C CA . ASN B 1 236 ? -9.97822 -27.34315 27.04433 1.000 96.44837 457 ASN B CA 1
ATOM 3343 C C . ASN B 1 236 ? -10.20145 -25.86113 26.77361 1.000 102.78991 457 ASN B C 1
ATOM 3344 O O . ASN B 1 236 ? -10.96885 -25.21848 27.49948 1.000 102.02174 457 ASN B O 1
ATOM 3346 N N . ILE B 1 237 ? -9.50920 -25.33574 25.77498 1.000 111.47755 458 ILE B N 1
ATOM 3347 C CA . ILE B 1 237 ? -9.59842 -23.88169 25.50031 1.000 113.38583 458 ILE B CA 1
ATOM 3348 C C . ILE B 1 237 ? -11.03534 -23.56991 25.08086 1.000 116.41798 458 ILE B C 1
ATOM 3349 O O . ILE B 1 237 ? -11.55673 -22.53213 25.51792 1.000 120.36894 458 ILE B O 1
ATOM 3354 N N . LEU C 1 5 ? 45.97001 82.56634 -18.47256 1.000 95.49866 226 LEU C N 1
ATOM 3355 C CA . LEU C 1 5 ? 44.48701 82.62512 -18.48121 1.000 92.60541 226 LEU C CA 1
ATOM 3356 C C . LEU C 1 5 ? 43.92355 82.04739 -17.19029 1.000 83.71359 226 LEU C C 1
ATOM 3357 O O . LEU C 1 5 ? 44.56143 81.17564 -16.61578 1.000 88.61943 226 LEU C O 1
ATOM 3362 N N . ARG C 1 6 ? 42.80828 82.58035 -16.73390 1.000 83.85267 227 ARG C N 1
ATOM 3363 C CA . ARG C 1 6 ? 42.10383 82.13958 -15.51908 1.000 91.22307 227 ARG C CA 1
ATOM 3364 C C . ARG C 1 6 ? 41.69914 80.69245 -15.75886 1.000 82.40565 227 ARG C C 1
ATOM 3365 O O . ARG C 1 6 ? 41.83787 79.89272 -14.84358 1.000 82.16565 227 ARG C O 1
ATOM 3373 N N . SER C 1 7 ? 41.28170 80.38606 -16.98095 1.000 82.69310 228 SER C N 1
ATOM 3374 C CA . SER C 1 7 ? 40.85703 79.01391 -17.30276 1.000 86.81556 228 SER C CA 1
ATOM 3375 C C . SER C 1 7 ? 42.02607 78.06515 -17.06301 1.000 78.03410 228 SER C C 1
ATOM 3376 O O . SER C 1 7 ? 41.80904 76.95124 -16.61379 1.000 72.90356 228 SER C O 1
ATOM 3379 N N . ARG C 1 8 ? 43.21915 78.49823 -17.40162 1.000 76.88837 229 ARG C N 1
ATOM 3380 C CA . ARG C 1 8 ? 44.41617 77.67847 -17.16089 1.000 77.86818 229 ARG C CA 1
ATOM 3381 C C . ARG C 1 8 ? 44.62457 77.48290 -15.67375 1.000 80.85941 229 ARG C C 1
ATOM 3382 O O . ARG C 1 8 ? 44.93457 76.35505 -15.29531 1.000 81.25640 229 ARG C O 1
ATOM 3390 N N . GLN C 1 9 ? 44.50308 78.53510 -14.86909 1.000 85.83086 230 GLN C N 1
ATOM 3391 C CA . GLN C 1 9 ? 44.76051 78.25653 -13.42690 1.000 80.11828 230 GLN C CA 1
ATOM 3392 C C . GLN C 1 9 ? 43.59239 77.44951 -12.86218 1.000 71.47411 230 GLN C C 1
ATOM 3393 O O . GLN C 1 9 ? 43.81710 76.71580 -11.91988 1.000 71.66547 230 GLN C O 1
ATOM 3399 N N . LEU C 1 10 ? 42.39961 77.59119 -13.42672 1.000 72.21653 231 LEU C N 1
ATOM 3400 C CA . LEU C 1 10 ? 41.26355 76.77814 -13.01198 1.000 72.36513 231 LEU C CA 1
ATOM 3401 C C . LEU C 1 10 ? 41.60379 75.29517 -13.06543 1.000 73.85600 231 LEU C C 1
ATOM 3402 O O . LEU C 1 10 ? 41.35249 74.54739 -12.11533 1.000 76.39242 231 LEU C O 1
ATOM 3407 N N . LEU C 1 11 ? 42.18732 74.85295 -14.18307 1.000 78.76656 232 LEU C N 1
ATOM 3408 C CA . LEU C 1 11 ? 42.60357 73.45998 -14.29951 1.000 70.18425 232 LEU C CA 1
ATOM 3409 C C . LEU C 1 11 ? 43.64918 73.11242 -13.24998 1.000 69.36458 232 LEU C C 1
ATOM 3410 O O . LEU C 1 11 ? 43.58007 72.04658 -12.61672 1.000 69.12148 232 LEU C O 1
ATOM 3415 N N . GLN C 1 12 ? 44.62697 73.99561 -13.05080 1.000 69.34448 233 GLN C N 1
ATOM 3416 C CA . GLN C 1 12 ? 45.66359 73.73103 -12.05529 1.000 72.24914 233 GLN C CA 1
ATOM 3417 C C . GLN C 1 12 ? 45.08201 73.65133 -10.65152 1.000 75.18680 233 GLN C C 1
ATOM 3418 O O . GLN C 1 12 ? 45.49479 72.81361 -9.84812 1.000 67.96384 233 GLN C O 1
ATOM 3424 N N . ASP C 1 13 ? 44.12974 74.52628 -10.33016 1.000 79.32065 234 ASP C N 1
ATOM 3425 C CA . ASP C 1 13 ? 43.50719 74.51055 -9.01541 1.000 81.39992 234 ASP C CA 1
ATOM 3426 C C . ASP C 1 13 ? 42.71829 73.23049 -8.80240 1.000 69.13419 234 ASP C C 1
ATOM 3427 O O . ASP C 1 13 ? 42.78692 72.62279 -7.72821 1.000 77.95668 234 ASP C O 1
ATOM 3432 N N . GLU C 1 14 ? 41.96778 72.80111 -9.81760 1.000 69.34925 235 GLU C N 1
ATOM 3433 C CA . GLU C 1 14 ? 41.23291 71.54803 -9.69757 1.000 79.94881 235 GLU C CA 1
ATOM 3434 C C . GLU C 1 14 ? 42.17599 70.37223 -9.47985 1.000 81.89153 235 GLU C C 1
ATOM 3435 O O . GLU C 1 14 ? 41.92375 69.51142 -8.62873 1.000 92.81656 235 GLU C O 1
ATOM 3437 N N . MET C 1 15 ? 43.28431 70.33219 -10.22637 1.000 76.45245 236 MET C N 1
ATOM 3438 C CA . MET C 1 15 ? 44.21340 69.22236 -10.07668 1.000 75.99348 236 MET C CA 1
ATOM 3439 C C . MET C 1 15 ? 44.90883 69.24583 -8.71939 1.000 72.88925 236 MET C C 1
ATOM 3440 O O . MET C 1 15 ? 45.08972 68.19302 -8.09603 1.000 78.76412 236 MET C O 1
ATOM 3445 N N . LYS C 1 16 ? 45.30246 70.42702 -8.24555 1.000 84.99105 237 LYS C N 1
ATOM 3446 C CA . LYS C 1 16 ? 45.91488 70.53146 -6.92132 1.000 85.00725 237 LYS C CA 1
ATOM 3447 C C . LYS C 1 16 ? 44.94349 70.09462 -5.83461 1.000 87.48694 237 LYS C C 1
ATOM 3448 O O . LYS C 1 16 ? 45.32220 69.37693 -4.89726 1.000 74.18914 237 LYS C O 1
ATOM 3454 N N . ARG C 1 17 ? 43.68548 70.51840 -5.95026 1.000 98.93518 238 ARG C N 1
ATOM 3455 C CA . ARG C 1 17 ? 42.66413 70.11952 -4.99458 1.000 98.60915 238 ARG C CA 1
ATOM 3456 C C . ARG C 1 17 ? 42.50834 68.60750 -4.96523 1.000 98.24214 238 ARG C C 1
ATOM 3457 O O . ARG C 1 17 ? 42.48998 67.99379 -3.89507 1.000 107.02950 238 ARG C O 1
ATOM 3465 N N . LYS C 1 18 ? 42.40192 67.98217 -6.14211 1.000 91.59148 239 LYS C N 1
ATOM 3466 C CA . LYS C 1 18 ? 42.22815 66.53513 -6.17279 1.000 96.98193 239 LYS C CA 1
ATOM 3467 C C . LYS C 1 18 ? 43.47205 65.79845 -5.68206 1.000 87.90860 239 LYS C C 1
ATOM 3468 O O . LYS C 1 18 ? 43.35594 64.73860 -5.06283 1.000 87.82157 239 LYS C O 1
ATOM 3471 N N . GLU C 1 19 ? 44.67906 66.33256 -5.89870 1.000 91.85578 240 GLU C N 1
ATOM 3472 C CA . GLU C 1 19 ? 45.91703 65.55884 -5.54897 1.000 92.20148 240 GLU C CA 1
ATOM 3473 C C . GLU C 1 19 ? 46.31837 65.79029 -4.08286 1.000 90.16697 240 GLU C C 1
ATOM 3474 O O . GLU C 1 19 ? 47.10127 64.97155 -3.54831 1.000 94.55523 240 GLU C O 1
ATOM 3477 N N . LYS C 1 20 ? 45.82095 66.85839 -3.44436 1.000 94.37612 241 LYS C N 1
ATOM 3478 C CA . LYS C 1 20 ? 46.12133 67.00782 -2.02328 1.000 92.96011 241 LYS C CA 1
ATOM 3479 C C . LYS C 1 20 ? 45.40713 65.95395 -1.18629 1.000 82.67054 241 LYS C C 1
ATOM 3480 O O . LYS C 1 20 ? 45.85671 65.63031 -0.08101 1.000 85.43650 241 LYS C O 1
ATOM 3482 N N . LEU C 1 21 ? 44.31442 65.39465 -1.69660 1.000 94.59149 242 LEU C N 1
ATOM 3483 C CA . LEU C 1 21 ? 43.47623 64.48774 -0.92671 1.000 96.11833 242 LEU C CA 1
ATOM 3484 C C . LEU C 1 21 ? 43.83551 63.01575 -1.09116 1.000 93.97167 242 LEU C C 1
ATOM 3485 O O . LEU C 1 21 ? 43.31531 62.18988 -0.33115 1.000 94.06338 242 LEU C O 1
ATOM 3490 N N . VAL C 1 22 ? 44.59500 62.64258 -2.12273 1.000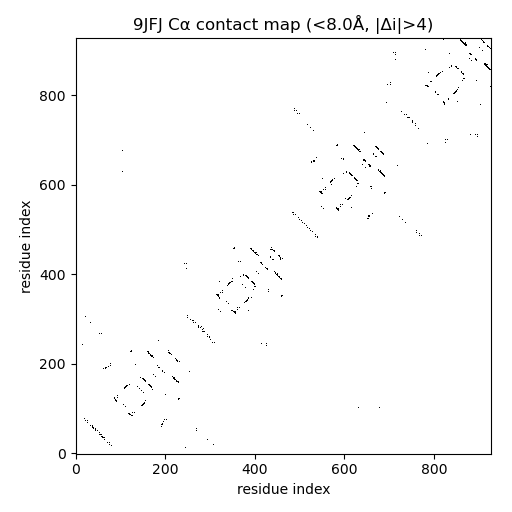 84.84200 243 VAL C N 1
ATOM 3491 C CA . VAL C 1 22 ? 44.80032 61.18554 -2.37325 1.000 91.25035 243 VAL C CA 1
ATOM 3492 C C . VAL C 1 22 ? 46.26833 60.81378 -2.27253 1.000 83.21805 243 VAL C C 1
ATOM 3493 O O . VAL C 1 22 ? 46.57549 59.62983 -2.24008 1.000 79.66423 243 VAL C O 1
ATOM 3497 N N . ALA C 1 23 ? 47.13715 61.79692 -2.18843 1.000 86.46438 244 ALA C N 1
ATOM 3498 C CA . ALA C 1 23 ? 48.57422 61.46512 -2.23274 1.000 94.50861 244 ALA C CA 1
ATOM 3499 C C . ALA C 1 23 ? 48.95993 60.41746 -1.19329 1.000 81.10309 244 ALA C C 1
ATOM 3500 O O . ALA C 1 23 ? 49.65823 59.47146 -1.56274 1.000 85.62341 244 ALA C O 1
ATOM 3502 N N . LEU C 1 24 ? 48.58238 60.60974 0.05850 1.000 80.29481 245 LEU C N 1
ATOM 3503 C CA . LEU C 1 24 ? 49.06209 59.64509 1.07096 1.000 77.91677 245 LEU C CA 1
ATOM 3504 C C . LEU C 1 24 ? 48.42242 58.30191 0.75506 1.000 76.19989 245 LEU C C 1
ATOM 3505 O O . LEU C 1 24 ? 49.12152 57.29604 0.85863 1.000 78.86143 245 LEU C O 1
ATOM 3510 N N . GLY C 1 25 ? 47.15658 58.31262 0.35952 1.000 72.23555 246 GLY C N 1
ATOM 3511 C CA . GLY C 1 25 ? 46.51894 57.05642 -0.04741 1.000 72.54345 246 GLY C CA 1
ATOM 3512 C C . GLY C 1 25 ? 47.39446 56.30728 -1.02683 1.000 80.59702 246 GLY C C 1
ATOM 3513 O O . GLY C 1 25 ? 47.55556 55.09835 -0.84944 1.000 86.82764 246 GLY C O 1
ATOM 3514 N N . HIS C 1 26 ? 47.94578 57.00009 -2.01779 1.000 70.77553 247 HIS C N 1
ATOM 3515 C CA . HIS C 1 26 ? 48.77631 56.36392 -3.06327 1.000 77.25150 247 HIS C CA 1
ATOM 3516 C C . HIS C 1 26 ? 50.01413 55.73127 -2.43057 1.000 78.70761 247 HIS C C 1
ATOM 3517 O O . HIS C 1 26 ? 50.26141 54.56424 -2.68715 1.000 76.84478 247 HIS C O 1
ATOM 3524 N N . LEU C 1 27 ? 50.77971 56.50059 -1.68046 1.000 75.05568 248 LEU C N 1
ATOM 3525 C CA . LEU C 1 27 ? 51.98350 55.99994 -1.02481 1.000 78.98467 248 LEU C CA 1
ATOM 3526 C C . LEU C 1 27 ? 51.67131 54.78613 -0.15862 1.000 77.52245 248 LEU C C 1
ATOM 3527 O O . LEU C 1 27 ? 52.47042 53.84527 -0.08102 1.000 87.18534 248 LEU C O 1
ATOM 3532 N N . ALA C 1 28 ? 50.50604 54.78114 0.48889 1.000 71.38616 249 ALA C N 1
ATOM 3533 C CA . ALA C 1 28 ? 50.11086 53.63730 1.30304 1.000 80.78560 249 ALA C CA 1
ATOM 3534 C C . ALA C 1 28 ? 49.95440 52.38705 0.45331 1.000 74.18471 249 ALA C C 1
ATOM 3535 O O . ALA C 1 28 ? 50.39639 51.29922 0.84979 1.000 80.42852 249 ALA C O 1
ATOM 3537 N N . ALA C 1 29 ? 49.32187 52.51464 -0.71299 1.000 74.80234 250 ALA C N 1
ATOM 3538 C CA . ALA C 1 29 ? 49.19142 51.37538 -1.61474 1.000 76.96612 250 ALA C CA 1
ATOM 3539 C C . ALA C 1 29 ? 50.55967 50.86346 -2.04402 1.000 69.24888 250 ALA C C 1
ATOM 3540 O O . ALA C 1 29 ? 50.80087 49.64748 -2.09959 1.000 85.50465 250 ALA C O 1
ATOM 3542 N N . GLY C 1 30 ? 51.48264 51.78253 -2.28188 1.000 69.35310 251 GLY C N 1
ATOM 3543 C CA . GLY C 1 30 ? 52.80890 51.36959 -2.75521 1.000 73.25802 251 GLY C CA 1
ATOM 3544 C C . GLY C 1 30 ? 53.52359 50.51797 -1.73068 1.000 73.08094 251 GLY C C 1
ATOM 3545 O O . GLY C 1 30 ? 54.16590 49.53896 -2.13314 1.000 82.92674 251 GLY C O 1
ATOM 3546 N N . VAL C 1 31 ? 53.41700 50.87030 -0.45382 1.000 73.80426 252 VAL C N 1
ATOM 3547 C CA . VAL C 1 31 ? 54.20567 50.13870 0.57771 1.000 74.45271 252 VAL C CA 1
ATOM 3548 C C . VAL C 1 31 ? 53.49672 48.82269 0.91877 1.000 75.40313 252 VAL C C 1
ATOM 3549 O O . VAL C 1 31 ? 54.18570 47.86889 1.28932 1.000 82.34997 252 VAL C O 1
ATOM 3553 N N . ALA C 1 32 ? 52.16774 48.85148 0.85820 1.000 83.39865 253 ALA C N 1
ATOM 3554 C CA . ALA C 1 32 ? 51.36778 47.65245 1.17419 1.000 87.32213 253 ALA C CA 1
ATOM 3555 C C . ALA C 1 32 ? 51.73836 46.55923 0.18264 1.000 83.60268 253 ALA C C 1
ATOM 3556 O O . ALA C 1 32 ? 51.70137 45.38333 0.54995 1.000 91.24865 253 ALA C O 1
ATOM 3558 N N . HIS C 1 33 ? 52.08482 46.95595 -1.03732 1.000 75.64290 254 HIS C N 1
ATOM 3559 C CA . HIS C 1 33 ? 52.44639 45.96172 -2.06689 1.000 79.47292 254 HIS C CA 1
ATOM 3560 C C . HIS C 1 33 ? 53.86335 45.47100 -1.79616 1.000 80.59953 254 HIS C C 1
ATOM 3561 O O . HIS C 1 33 ? 54.15465 44.31496 -2.10873 1.000 86.76884 254 HIS C O 1
ATOM 3568 N N . GLU C 1 34 ? 54.70199 46.32528 -1.22304 1.000 74.75503 255 GLU C N 1
ATOM 3569 C CA . GLU C 1 34 ? 56.07390 45.88757 -0.88035 1.000 80.32062 255 GLU C CA 1
ATOM 3570 C C . GLU C 1 34 ? 55.98562 44.77384 0.16592 1.000 73.08881 255 GLU C C 1
ATOM 3571 O O . GLU C 1 34 ? 56.86076 43.90996 0.15052 1.000 82.13935 255 GLU C O 1
ATOM 3577 N N . ILE C 1 35 ? 54.96626 44.78393 1.02149 1.000 77.15565 256 ILE C N 1
ATOM 3578 C CA . ILE C 1 35 ? 54.75600 43.68817 2.01870 1.000 77.76652 256 ILE C CA 1
ATOM 3579 C C . ILE C 1 35 ? 54.64649 42.33696 1.30902 1.000 74.22678 256 ILE C C 1
ATOM 3580 O O . ILE C 1 35 ? 55.37346 41.39117 1.71558 1.000 73.71454 256 ILE C O 1
ATOM 3585 N N . ARG C 1 36 ? 53.93098 42.28755 0.18573 1.000 74.33144 257 ARG C N 1
ATOM 3586 C CA . ARG C 1 36 ? 53.64244 40.99033 -0.47004 1.000 70.93625 257 ARG C CA 1
ATOM 3587 C C . ARG C 1 36 ? 54.92569 40.24143 -0.80630 1.000 71.31511 257 ARG C C 1
ATOM 3588 O O . ARG C 1 36 ? 54.94778 39.03348 -0.60796 1.000 82.25204 257 ARG C O 1
ATOM 3596 N N . ASN C 1 37 ? 55.98075 40.93247 -1.18604 1.000 74.24626 258 ASN C N 1
ATOM 3597 C CA . ASN C 1 37 ? 57.20303 40.21054 -1.59833 1.000 81.53428 258 ASN C CA 1
ATOM 3598 C C . ASN C 1 37 ? 57.78662 39.46795 -0.38588 1.000 76.87253 258 ASN C C 1
ATOM 3599 O O . ASN C 1 37 ? 57.84384 38.24894 -0.47353 1.000 75.80840 258 ASN C O 1
ATOM 3604 N N . PRO C 1 38 ? 58.27307 40.08133 0.72716 1.000 79.84398 259 PRO C N 1
ATOM 3605 C CA . PRO C 1 38 ? 58.74570 39.28970 1.85757 1.000 76.48996 259 PRO C CA 1
ATOM 3606 C C . PRO C 1 38 ? 57.69460 38.32771 2.43539 1.000 67.61542 259 PRO C C 1
ATOM 3607 O O . PRO C 1 38 ? 58.11054 37.32390 2.93184 1.000 72.61326 259 PRO C O 1
ATOM 3611 N N . LEU C 1 39 ? 56.39859 38.64250 2.36276 1.000 64.13187 260 LEU C N 1
ATOM 3612 C CA . LEU C 1 39 ? 55.37153 37.69247 2.81758 1.000 67.87220 260 LEU C CA 1
ATOM 3613 C C . LEU C 1 39 ? 55.55805 36.40529 2.03801 1.000 79.27088 260 LEU C C 1
ATOM 3614 O O . LEU C 1 39 ? 55.64594 35.35147 2.64833 1.000 76.02565 260 LEU C O 1
ATOM 3619 N N . SER C 1 40 ? 55.56059 36.51193 0.71698 1.000 72.22188 261 SER C N 1
ATOM 3620 C CA . SER C 1 40 ? 55.69112 35.30972 -0.13864 1.000 80.34110 261 SER C CA 1
ATOM 3621 C C . SER C 1 40 ? 57.01911 34.60698 0.13412 1.000 78.01881 261 SER C C 1
ATOM 3622 O O . SER C 1 40 ? 57.02025 33.37501 0.22945 1.000 75.84392 261 SER C O 1
ATOM 3625 N N . SER C 1 41 ? 58.10395 35.35417 0.26337 1.000 74.63128 262 SER C N 1
ATOM 3626 C CA . SER C 1 41 ? 59.33291 34.61445 0.60709 1.000 69.57741 262 SER C CA 1
ATOM 3627 C C . SER C 1 41 ? 59.02946 33.91776 1.91815 1.000 83.51635 262 SER C C 1
ATOM 3628 O O . SER C 1 41 ? 59.52853 32.80989 2.12166 1.000 79.18825 262 SER C O 1
ATOM 3631 N N . ILE C 1 42 ? 58.22000 34.55087 2.77364 1.000 80.56726 263 ILE C N 1
ATOM 3632 C CA . ILE C 1 42 ? 58.05456 33.83620 4.07276 1.000 75.17809 263 ILE C CA 1
ATOM 3633 C C . ILE C 1 42 ? 57.13581 32.61502 3.89871 1.000 86.75177 263 ILE C C 1
ATOM 3634 O O . ILE C 1 42 ? 57.53779 31.52420 4.32517 1.000 82.12251 263 ILE C O 1
ATOM 3639 N N . LYS C 1 43 ? 55.95704 32.79569 3.29616 1.000 89.33586 264 LYS C N 1
ATOM 3640 C CA . LYS C 1 43 ? 54.97428 31.69450 3.11104 1.000 83.68236 264 LYS C CA 1
ATOM 3641 C C . LYS C 1 43 ? 55.67372 30.50942 2.45466 1.000 91.72019 264 LYS C C 1
ATOM 3642 O O . LYS C 1 43 ? 55.43671 29.37250 2.88087 1.000 90.53284 264 LYS C O 1
ATOM 3648 N N . GLY C 1 44 ? 56.50611 30.78127 1.45494 1.000 104.70968 265 GLY C N 1
ATOM 3649 C CA . GLY C 1 44 ? 57.19957 29.69817 0.73152 1.000 105.10493 265 GLY C CA 1
ATOM 3650 C C . GLY C 1 44 ? 58.17230 28.96555 1.62713 1.000 106.24538 265 GLY C C 1
ATOM 3651 O O . GLY C 1 44 ? 58.15947 27.72955 1.62746 1.000 106.79439 265 GLY C O 1
ATOM 3652 N N . LEU C 1 45 ? 59.00388 29.70787 2.35028 1.000 89.89627 266 LEU C N 1
ATOM 3653 C CA . LEU C 1 45 ? 60.02662 29.05425 3.19289 1.000 88.76646 266 LEU C CA 1
ATOM 3654 C C . LEU C 1 45 ? 59.31024 28.35046 4.34378 1.000 93.49451 266 LEU C C 1
ATOM 3655 O O . LEU C 1 45 ? 59.85117 27.36067 4.84428 1.000 96.42642 266 LEU C O 1
ATOM 3660 N N . ALA C 1 46 ? 58.14000 28.84940 4.74615 1.000 100.97897 267 ALA C N 1
ATOM 3661 C CA . ALA C 1 46 ? 57.35569 28.11655 5.73102 1.000 103.51398 267 ALA C CA 1
ATOM 3662 C C . ALA C 1 46 ? 56.91611 26.76634 5.18520 1.000 104.63354 267 ALA C C 1
ATOM 3663 O O . ALA C 1 46 ? 57.01697 25.74454 5.86952 1.000 103.20044 267 ALA C O 1
ATOM 3665 N N . LYS C 1 47 ? 56.41864 26.70993 3.95701 1.000 104.97882 268 LYS C N 1
ATOM 3666 C CA . LYS C 1 47 ? 56.07606 25.37074 3.42523 1.000 96.29994 268 LYS C CA 1
ATOM 3667 C C . LYS C 1 47 ? 57.36218 24.55592 3.41899 1.000 98.55882 268 LYS C C 1
ATOM 3668 O O . LYS C 1 47 ? 57.35214 23.42005 3.89029 1.000 101.98339 268 LYS C O 1
ATOM 3674 N N . TYR C 1 48 ? 58.48827 25.12197 3.00031 1.000 97.97606 269 TYR C N 1
ATOM 3675 C CA . TYR C 1 48 ? 59.72244 24.29312 2.89606 1.000 94.51347 269 TYR C CA 1
ATOM 3676 C C . TYR C 1 48 ? 59.99898 23.57952 4.21537 1.000 93.38742 269 TYR C C 1
ATOM 3677 O O . TYR C 1 48 ? 60.21017 22.36255 4.19279 1.000 97.68585 269 TYR C O 1
ATOM 3686 N N . PHE C 1 49 ? 59.98841 24.30082 5.32417 1.000 86.88663 270 PHE C N 1
ATOM 3687 C CA . PHE C 1 49 ? 60.39896 23.68023 6.61151 1.000 88.43297 270 PHE C CA 1
ATOM 3688 C C . PHE C 1 49 ? 59.34388 22.70122 7.12633 1.000 89.65114 270 PHE C C 1
ATOM 3689 O O . PHE C 1 49 ? 59.70572 21.75646 7.83274 1.000 95.14567 270 PHE C O 1
ATOM 3697 N N . ALA C 1 50 ? 58.07798 22.93595 6.81273 1.000 94.18420 271 ALA C N 1
ATOM 3698 C CA . ALA C 1 50 ? 57.01995 21.98591 7.21954 1.000 104.85502 271 ALA C CA 1
ATOM 3699 C C . ALA C 1 50 ? 57.12046 20.65272 6.47395 1.000 115.13996 271 ALA C C 1
ATOM 3700 O O . ALA C 1 50 ? 57.08233 19.60389 7.13322 1.000 113.05266 271 ALA C O 1
ATOM 3702 N N . GLU C 1 51 ? 57.26301 20.69938 5.15199 1.000 129.51724 272 GLU C N 1
ATOM 3703 C CA . GLU C 1 51 ? 57.32353 19.46917 4.32935 1.000 129.65191 272 GLU C CA 1
ATOM 3704 C C . GLU C 1 51 ? 58.58850 18.68444 4.68110 1.000 130.93769 272 GLU C C 1
ATOM 3705 O O . GLU C 1 51 ? 58.53269 17.45242 4.63741 1.000 131.45938 272 GLU C O 1
ATOM 3711 N N . ARG C 1 52 ? 59.69028 19.37068 4.96138 1.000 102.64804 273 ARG C N 1
ATOM 3712 C CA . ARG C 1 52 ? 60.93420 18.68397 5.38309 1.000 99.78336 273 ARG C CA 1
ATOM 3713 C C . ARG C 1 52 ? 60.77466 18.22034 6.82915 1.000 107.81865 273 ARG C C 1
ATOM 3714 O O . ARG C 1 52 ? 61.13871 17.06247 7.11362 1.000 105.29333 273 ARG C O 1
ATOM 3722 N N . GLY C 1 56 ? 58.60964 12.33388 13.64283 1.000 109.67207 277 GLY C N 1
ATOM 3723 C CA . GLY C 1 56 ? 57.52031 13.15586 14.13915 1.000 124.30883 277 GLY C CA 1
ATOM 3724 C C . GLY C 1 56 ? 57.87967 13.93125 15.38509 1.000 131.01166 277 GLY C C 1
ATOM 3725 O O . GLY C 1 56 ? 57.02727 14.17836 16.23967 1.000 124.65231 277 GLY C O 1
ATOM 3726 N N . GLY C 1 57 ? 59.14557 14.32446 15.48552 1.000 137.34205 278 GLY C N 1
ATOM 3727 C CA . GLY C 1 57 ? 59.62598 15.05084 16.63953 1.000 134.86188 278 GLY C CA 1
ATOM 3728 C C . GLY C 1 57 ? 59.00173 16.42678 16.75889 1.000 136.69813 278 GLY C C 1
ATOM 3729 O O . GLY C 1 57 ? 58.09099 16.81145 16.02240 1.000 137.57577 278 GLY C O 1
ATOM 3730 N N . GLU C 1 58 ? 59.46520 17.14813 17.77489 1.000 135.86608 279 GLU C N 1
ATOM 3731 C CA . GLU C 1 58 ? 58.91290 18.49511 18.02229 1.000 141.93707 279 GLU C CA 1
ATOM 3732 C C . GLU C 1 58 ? 59.07533 19.28779 16.73214 1.000 141.76287 279 GLU C C 1
ATOM 3733 O O . GLU C 1 58 ? 58.35526 20.26264 16.56458 1.000 138.34327 279 GLU C O 1
ATOM 3739 N N . ALA C 1 59 ? 59.96677 18.84167 15.84764 1.000 155.11749 280 ALA C N 1
ATOM 3740 C CA . ALA C 1 59 ? 60.25017 19.63138 14.62855 1.000 154.39004 280 ALA C CA 1
ATOM 3741 C C . ALA C 1 59 ? 58.99751 19.75697 13.76698 1.000 153.05017 280 ALA C C 1
ATOM 3742 O O . ALA C 1 59 ? 58.63550 20.89182 13.40452 1.000 152.15249 280 ALA C O 1
ATOM 3744 N N . HIS C 1 60 ? 58.30776 18.64681 13.55199 1.000 132.72451 281 HIS C N 1
ATOM 3745 C CA . HIS C 1 60 ? 57.13413 18.70440 12.66248 1.000 131.92118 281 HIS C CA 1
ATOM 3746 C C . HIS C 1 60 ? 56.14572 19.66443 13.30081 1.000 135.61581 281 HIS C C 1
ATOM 3747 O O . HIS C 1 60 ? 55.63689 20.54616 12.58435 1.000 132.44226 281 HIS C O 1
ATOM 3754 N N . GLN C 1 61 ? 55.95618 19.55476 14.61476 1.000 136.33364 282 GLN C N 1
ATOM 3755 C CA . GLN C 1 61 ? 54.92678 20.38279 15.28710 1.000 133.33126 282 GLN C CA 1
ATOM 3756 C C . GLN C 1 61 ? 55.27262 21.85681 15.15484 1.000 128.31885 282 GLN C C 1
ATOM 3757 O O . GLN C 1 61 ? 54.38766 22.62858 14.79126 1.000 125.55452 282 GLN C O 1
ATOM 3759 N N . LEU C 1 62 ? 56.52647 22.20306 15.40128 1.000 125.42179 283 LEU C N 1
ATOM 3760 C CA . LEU C 1 62 ? 56.90527 23.62811 15.38405 1.000 122.53968 283 LEU C CA 1
ATOM 3761 C C . LEU C 1 62 ? 56.69379 24.14969 13.97082 1.000 122.96834 283 LEU C C 1
ATOM 3762 O O . LEU C 1 62 ? 56.12070 25.22757 13.81028 1.000 116.37407 283 LEU C O 1
ATOM 3767 N N . ALA C 1 63 ? 57.10332 23.35249 12.99221 1.000 130.05264 284 ALA C N 1
ATOM 3768 C CA . ALA C 1 63 ? 56.95685 23.77008 11.58903 1.000 128.99493 284 ALA C CA 1
ATOM 3769 C C . ALA C 1 63 ? 55.48792 24.04180 11.33334 1.000 129.20119 284 ALA C C 1
ATOM 3770 O O . ALA C 1 63 ? 55.15101 25.08360 10.76291 1.000 127.76065 284 ALA C O 1
ATOM 3772 N N . GLN C 1 64 ? 54.65088 23.10379 11.73224 1.000 117.38290 285 GLN C N 1
ATOM 3773 C CA . GLN C 1 64 ? 53.22098 23.24851 11.46360 1.000 116.79593 285 GLN C CA 1
ATOM 3774 C C . GLN C 1 64 ? 52.68455 24.55059 12.03602 1.000 105.34413 285 GLN C C 1
ATOM 3775 O O . GLN C 1 64 ? 51.88672 25.24730 11.38849 1.000 104.60800 285 GLN C O 1
ATOM 3781 N N . VAL C 1 65 ? 53.10098 24.90598 13.25510 1.000 105.96237 286 VAL C N 1
ATOM 3782 C CA . VAL C 1 65 ? 52.70956 26.20007 13.81758 1.000 106.28291 286 VAL C CA 1
ATOM 3783 C C . VAL C 1 65 ? 53.23576 27.33492 12.95250 1.000 98.00320 286 VAL C C 1
ATOM 3784 O O . VAL C 1 65 ? 52.53472 28.31974 12.69593 1.000 99.46279 286 VAL C O 1
ATOM 3788 N N . MET C 1 66 ? 54.48496 27.21998 12.50705 1.000 92.62210 287 MET C N 1
ATOM 3789 C CA . MET C 1 66 ? 55.05918 28.23982 11.63102 1.000 99.95335 287 MET C CA 1
ATOM 3790 C C . MET C 1 66 ? 54.22869 28.41136 10.36662 1.000 100.41569 287 MET C C 1
ATOM 3791 O O . MET C 1 66 ? 53.91470 29.53720 9.95718 1.000 96.66326 287 MET C O 1
ATOM 3796 N N . ALA C 1 67 ? 53.86312 27.30013 9.73577 1.000 100.36087 288 ALA C N 1
ATOM 3797 C CA . ALA C 1 67 ? 53.11264 27.35969 8.48744 1.000 100.29742 288 ALA C CA 1
ATOM 3798 C C . ALA C 1 67 ? 51.72346 27.93854 8.70369 1.000 96.19988 288 ALA C C 1
ATOM 3799 O O . ALA C 1 67 ? 51.24269 28.72925 7.88528 1.000 99.21394 288 ALA C O 1
ATOM 3801 N N . LYS C 1 68 ? 51.05906 27.55574 9.79452 1.000 93.23482 289 LYS C N 1
ATOM 3802 C CA . LYS C 1 68 ? 49.73886 28.10463 10.07581 1.000 95.12360 289 LYS C CA 1
ATOM 3803 C C . LYS C 1 68 ? 49.80953 29.60371 10.34744 1.000 101.50402 289 LYS C C 1
ATOM 3804 O O . LYS C 1 68 ? 48.96861 30.37746 9.87087 1.000 105.96254 289 LYS C O 1
ATOM 3807 N N . GLU C 1 69 ? 50.82214 30.03507 11.10875 1.000 98.04741 290 GLU C N 1
ATOM 3808 C CA . GLU C 1 69 ? 51.00583 31.46016 11.36544 1.000 94.76298 290 GLU C CA 1
ATOM 3809 C C . GLU C 1 69 ? 51.26727 32.21285 10.06934 1.000 94.05664 290 GLU C C 1
ATOM 3810 O O . GLU C 1 69 ? 50.74119 33.31172 9.86082 1.000 102.15764 290 GLU C O 1
ATOM 3812 N N . ALA C 1 70 ? 52.08372 31.63773 9.18084 1.000 89.09328 291 ALA C N 1
ATOM 3813 C CA . ALA C 1 70 ? 52.36717 32.28842 7.90978 1.000 91.89958 291 ALA C CA 1
ATOM 3814 C C . ALA C 1 70 ? 51.12252 32.35600 7.03524 1.000 97.84783 291 ALA C C 1
ATOM 3815 O O . ALA C 1 70 ? 50.92770 33.32578 6.29790 1.000 101.52026 291 ALA C O 1
ATOM 3817 N N . ASP C 1 71 ? 50.27865 31.32690 7.09616 1.000 93.52542 292 ASP C N 1
ATOM 3818 C CA . ASP C 1 71 ? 49.00694 31.37352 6.37562 1.000 98.77683 292 ASP C CA 1
ATOM 3819 C C . ASP C 1 71 ? 48.13056 32.50353 6.89594 1.000 103.27582 292 ASP C C 1
ATOM 3820 O O . ASP C 1 71 ? 47.53678 33.25223 6.11249 1.000 115.82681 292 ASP C O 1
ATOM 3825 N N . ARG C 1 72 ? 48.04998 32.63988 8.21887 1.000 93.99617 293 ARG C N 1
ATOM 3826 C CA . ARG C 1 72 ? 47.28858 33.74493 8.80225 1.000 105.49535 293 ARG C CA 1
ATOM 3827 C C . ARG C 1 72 ? 47.84758 35.08389 8.34312 1.000 108.39302 293 ARG C C 1
ATOM 3828 O O . ARG C 1 72 ? 47.09059 35.99668 7.99155 1.000 110.45098 293 ARG C O 1
ATOM 3836 N N . LEU C 1 73 ? 49.17455 35.21908 8.35964 1.000 102.35718 294 LEU C N 1
ATOM 3837 C CA . LEU C 1 73 ? 49.80255 36.46906 7.94357 1.000 100.04252 294 LEU C CA 1
ATOM 3838 C C . LEU C 1 73 ? 49.49111 36.78062 6.48935 1.000 100.82102 294 LEU C C 1
ATOM 3839 O O . LEU C 1 73 ? 49.18510 37.92548 6.14191 1.000 102.36585 294 LEU C O 1
ATOM 3844 N N . ASN C 1 74 ? 49.55863 35.77039 5.62165 1.000 99.11694 295 ASN C N 1
ATOM 3845 C CA . ASN C 1 74 ? 49.26019 35.99097 4.21047 1.000 101.01624 295 ASN C CA 1
ATOM 3846 C C . ASN C 1 74 ? 47.82020 36.44671 4.03674 1.000 104.47763 295 ASN C C 1
ATOM 3847 O O . ASN C 1 74 ? 47.54437 37.39847 3.30136 1.000 107.30708 295 ASN C O 1
ATOM 3852 N N . ARG C 1 75 ? 46.88300 35.78676 4.72552 1.000 109.36182 296 ARG C N 1
ATOM 3853 C CA . ARG C 1 75 ? 45.48401 36.16352 4.57883 1.000 112.76805 296 ARG C CA 1
ATOM 3854 C C . ARG C 1 75 ? 45.22659 37.57662 5.08034 1.000 112.33099 296 ARG C C 1
ATOM 3855 O O . ARG C 1 75 ? 44.53476 38.35934 4.41483 1.000 112.71618 296 ARG C O 1
ATOM 3863 N N . VAL C 1 76 ? 45.77705 37.93002 6.24747 1.000 107.30294 297 VAL C N 1
ATOM 3864 C CA . VAL C 1 76 ? 45.51163 39.25713 6.79500 1.000 104.33106 297 VAL C CA 1
ATOM 3865 C C . VAL C 1 76 ? 46.15684 40.32798 5.92398 1.000 95.59964 297 VAL C C 1
ATOM 3866 O O . VAL C 1 76 ? 45.57178 41.39384 5.69745 1.000 99.75474 297 VAL C O 1
ATOM 3870 N N . VAL C 1 77 ? 47.36109 40.06402 5.41556 1.000 96.38219 298 VAL C N 1
ATOM 3871 C CA . VAL C 1 77 ? 48.02731 41.03988 4.55858 1.000 94.57624 298 VAL C CA 1
ATOM 3872 C C . VAL C 1 77 ? 47.23682 41.24142 3.27519 1.000 98.15345 298 VAL C C 1
ATOM 3873 O O . VAL C 1 77 ? 47.05985 42.37727 2.81281 1.000 101.59663 298 VAL C O 1
ATOM 3877 N N . SER C 1 78 ? 46.74623 40.15319 2.67528 1.000 101.82588 299 SER C N 1
ATOM 3878 C CA . SER C 1 78 ? 45.96373 40.28974 1.45191 1.000 105.05571 299 SER C CA 1
ATOM 3879 C C . SER C 1 78 ? 44.66352 41.04862 1.69816 1.000 100.52045 299 SER C C 1
ATOM 3880 O O . SER C 1 78 ? 44.28073 41.91035 0.89276 1.000 102.44554 299 SER C O 1
ATOM 3883 N N . GLU C 1 79 ? 43.97909 40.75282 2.80195 1.000 91.77696 300 GLU C N 1
ATOM 3884 C CA . GLU C 1 79 ? 42.74786 41.47373 3.11123 1.000 98.56530 300 GLU C CA 1
ATOM 3885 C C . GLU C 1 79 ? 43.02454 42.94984 3.36095 1.000 95.93743 300 GLU C C 1
ATOM 3886 O O . GLU C 1 79 ? 42.28162 43.81860 2.88040 1.000 96.67038 300 GLU C O 1
ATOM 3888 N N . LEU C 1 80 ? 44.09319 43.25519 4.09732 1.000 92.68045 301 LEU C N 1
ATOM 3889 C CA . LEU C 1 80 ? 44.46288 44.64631 4.33810 1.000 92.51187 301 LEU C CA 1
ATOM 3890 C C . LEU C 1 80 ? 44.77433 45.36200 3.03203 1.000 94.66057 301 LEU C C 1
ATOM 3891 O O . LEU C 1 80 ? 44.35825 46.50488 2.82755 1.000 93.26118 301 LEU C O 1
ATOM 3896 N N . LEU C 1 81 ? 45.51380 44.69986 2.14052 1.000 92.49638 302 LEU C N 1
ATOM 3897 C CA . LEU C 1 81 ? 45.85625 45.31157 0.86550 1.000 94.78330 302 LEU C CA 1
ATOM 3898 C C . LEU C 1 81 ? 44.61356 45.58816 0.03290 1.000 94.61219 302 LEU C C 1
ATOM 3899 O O . LEU C 1 81 ? 44.50968 46.63697 -0.61142 1.000 106.60232 302 LEU C O 1
ATOM 3901 N N . GLU C 1 82 ? 43.66170 44.65802 0.03375 1.000 93.86091 303 GLU C N 1
ATOM 3902 C CA . GLU C 1 82 ? 42.41697 44.89765 -0.69184 1.000 97.45063 303 GLU C CA 1
ATOM 3903 C C . GLU C 1 82 ? 41.63254 46.04670 -0.06948 1.000 94.23325 303 GLU C C 1
ATOM 3904 O O . GLU C 1 82 ? 40.96973 46.80741 -0.77996 1.000 90.46947 303 GLU C O 1
ATOM 3906 N N . LEU C 1 83 ? 41.69596 46.18307 1.25551 1.000 92.08092 304 LEU C N 1
ATOM 3907 C CA . LEU C 1 83 ? 40.93552 47.23015 1.92891 1.000 95.46364 304 LEU C CA 1
ATOM 3908 C C . LEU C 1 83 ? 41.53143 48.61216 1.67678 1.000 101.95897 304 LEU C C 1
ATOM 3909 O O . LEU C 1 83 ? 40.81643 49.56197 1.34822 1.000 102.55433 304 LEU C O 1
ATOM 3914 N N . VAL C 1 84 ? 42.85135 48.73540 1.83331 1.000 100.11913 305 VAL C N 1
ATOM 3915 C CA . VAL C 1 84 ? 43.49016 50.04649 1.83222 1.000 94.96051 305 VAL C CA 1
ATOM 3916 C C . VAL C 1 84 ? 43.38564 50.71610 0.46399 1.000 109.01370 305 VAL C C 1
ATOM 3917 O O . VAL C 1 84 ? 43.19450 51.93805 0.37658 1.000 121.59990 305 VAL C O 1
ATOM 3921 N N . LYS C 1 85 ? 43.48720 49.94783 -0.60675 1.000 110.09620 306 LYS C N 1
ATOM 3922 C CA . LYS C 1 85 ? 43.50067 50.53747 -1.93391 1.000 119.65076 306 LYS C CA 1
ATOM 3923 C C . LYS C 1 85 ? 42.12774 51.10317 -2.28264 1.000 131.24743 306 LYS C C 1
ATOM 3924 O O . LYS C 1 85 ? 41.10266 50.52713 -1.90392 1.000 127.27395 306 LYS C O 1
ATOM 3926 N N . PRO C 1 86 ? 42.07588 52.23097 -2.99697 1.000 150.83800 307 PRO C N 1
ATOM 3927 C CA . PRO C 1 86 ? 40.78503 52.70064 -3.52164 1.000 150.40339 307 PRO C CA 1
ATOM 3928 C C . PRO C 1 86 ? 40.10956 51.69530 -4.43365 1.000 150.83294 307 PRO C C 1
ATOM 3929 O O . PRO C 1 86 ? 38.87961 51.73109 -4.55818 1.000 148.95197 307 PRO C O 1
ATOM 3933 N N . THR C 1 87 ? 40.87096 50.81123 -5.08309 1.000 160.67831 308 THR C N 1
ATOM 3934 C CA . THR C 1 87 ? 40.34242 49.62497 -5.75899 1.000 160.40671 308 THR C CA 1
ATOM 3935 C C . THR C 1 87 ? 39.27680 50.00454 -6.79355 1.000 160.31757 308 THR C C 1
ATOM 3936 O O . THR C 1 87 ? 38.08878 49.70641 -6.64497 1.000 159.99962 308 THR C O 1
ATOM 3938 N N . HIS C 1 88 ? 39.74214 50.68432 -7.83853 1.000 148.47268 309 HIS C N 1
ATOM 3939 C CA . HIS C 1 88 ? 38.84253 51.11090 -8.90203 1.000 145.55586 309 HIS C CA 1
ATOM 3940 C C . HIS C 1 88 ? 38.07093 49.92364 -9.45703 1.000 146.10000 309 HIS C C 1
ATOM 3941 O O . HIS C 1 88 ? 38.62618 48.84366 -9.67651 1.000 143.46793 309 HIS C O 1
ATOM 3948 N N . LEU C 1 89 ? 36.77800 50.12939 -9.67863 1.000 137.50438 310 LEU C N 1
ATOM 3949 C CA . LEU C 1 89 ? 35.86031 49.06416 -10.04673 1.000 121.25551 310 LEU C CA 1
ATOM 3950 C C . LEU C 1 89 ? 35.88797 48.87975 -11.55867 1.000 111.33341 310 LEU C C 1
ATOM 3951 O O . LEU C 1 89 ? 35.55615 49.80750 -12.30506 1.000 112.95503 310 LEU C O 1
ATOM 3956 N N . ALA C 1 90 ? 36.27833 47.68669 -12.00218 1.000 104.91655 311 ALA C N 1
ATOM 3957 C CA . ALA C 1 90 ? 36.31898 47.36131 -13.42708 1.000 104.35934 311 ALA C CA 1
ATOM 3958 C C . ALA C 1 90 ? 34.92823 46.91998 -13.88054 1.000 102.30213 311 ALA C C 1
ATOM 3959 O O . ALA C 1 90 ? 34.63348 45.73889 -14.06135 1.000 95.69434 311 ALA C O 1
ATOM 3961 N N . LEU C 1 91 ? 34.05616 47.91781 -14.05918 1.000 101.22667 312 LEU C N 1
ATOM 3962 C CA . LEU C 1 91 ? 32.65833 47.64453 -14.36270 1.000 96.89067 312 LEU C CA 1
ATOM 3963 C C . LEU C 1 91 ? 32.51399 46.85715 -15.65554 1.000 96.25880 312 LEU C C 1
ATOM 3964 O O . LEU C 1 91 ? 33.24837 47.06900 -16.62629 1.000 96.55204 312 LEU C O 1
ATOM 3969 N N . GLN C 1 92 ? 31.55512 45.94101 -15.65470 1.000 91.07101 313 GLN C N 1
ATOM 3970 C CA . GLN C 1 92 ? 31.20473 45.15964 -16.83564 1.000 95.60832 313 GLN C CA 1
ATOM 3971 C C . GLN C 1 92 ? 29.84272 44.52851 -16.59404 1.000 88.46353 313 GLN C C 1
ATOM 3972 O O . GLN C 1 92 ? 29.34525 44.50575 -15.46524 1.000 87.39506 313 GLN C O 1
ATOM 3978 N N . ALA C 1 93 ? 29.24225 44.03313 -17.66716 1.000 90.92296 314 ALA C N 1
ATOM 3979 C CA . ALA C 1 93 ? 27.96531 43.33598 -17.57151 1.000 89.30463 314 ALA C CA 1
ATOM 3980 C C . ALA C 1 93 ? 28.21231 41.91114 -17.09602 1.000 99.19271 314 ALA C C 1
ATOM 3981 O O . ALA C 1 93 ? 28.83473 41.11204 -17.80554 1.000 98.36493 314 ALA C O 1
ATOM 3983 N N . VAL C 1 94 ? 27.73185 41.59240 -15.89613 1.000 99.22681 315 VAL C N 1
ATOM 3984 C CA . VAL C 1 94 ? 27.88780 40.26658 -15.30971 1.000 99.93043 315 VAL C CA 1
ATOM 3985 C C . VAL C 1 94 ? 26.53590 39.57238 -15.31609 1.000 100.61578 315 VAL C C 1
ATOM 3986 O O . VAL C 1 94 ? 25.51566 40.17933 -14.96168 1.000 89.22238 315 VAL C O 1
ATOM 3990 N N . ASP C 1 95 ? 26.57322 38.26930 -15.61972 1.000 121.31941 316 ASP C N 1
ATOM 3991 C CA . ASP C 1 95 ? 25.36828 37.41517 -15.48299 1.000 120.72516 316 ASP C CA 1
ATOM 3992 C C . ASP C 1 95 ? 25.59082 36.73156 -14.14872 1.000 120.52721 316 ASP C C 1
ATOM 3993 O O . ASP C 1 95 ? 26.58388 36.00274 -14.03110 1.000 120.53214 316 ASP C O 1
ATOM 3998 N N . LEU C 1 96 ? 24.72338 36.97970 -13.18315 1.000 98.77983 317 LEU C N 1
ATOM 3999 C CA . LEU C 1 96 ? 24.98288 36.44810 -11.82689 1.000 100.91025 317 LEU C CA 1
ATOM 4000 C C . LEU C 1 96 ? 24.94809 34.91510 -11.80449 1.000 99.99633 317 LEU C C 1
ATOM 4001 O O . LEU C 1 96 ? 25.71285 34.33342 -11.03401 1.000 88.94838 317 LEU C O 1
ATOM 4006 N N . ASN C 1 97 ? 24.14554 34.28776 -12.65266 1.000 99.04861 318 ASN C N 1
ATOM 4007 C CA . ASN C 1 97 ? 24.12772 32.83178 -12.56927 1.000 96.50744 318 ASN C CA 1
ATOM 4008 C C . ASN C 1 97 ? 25.53386 32.25994 -12.70853 1.000 95.20811 318 ASN C C 1
ATOM 4009 O O . ASN C 1 97 ? 25.99562 31.48324 -11.86112 1.000 94.30387 318 ASN C O 1
ATOM 4014 N N . THR C 1 98 ? 26.21524 32.70676 -13.75236 1.000 94.45480 319 THR C N 1
ATOM 4015 C CA . THR C 1 98 ? 27.57642 32.20288 -14.01565 1.000 91.21105 319 THR C CA 1
ATOM 4016 C C . THR C 1 98 ? 28.47087 32.59433 -12.84838 1.000 83.32249 319 THR C C 1
ATOM 4017 O O . THR C 1 98 ? 29.21480 31.73857 -12.37883 1.000 79.81443 319 THR C O 1
ATOM 4021 N N . LEU C 1 99 ? 28.35649 33.82544 -12.37076 1.000 86.72802 320 LEU C N 1
ATOM 4022 C CA . LEU C 1 99 ? 29.29898 34.26687 -11.31848 1.000 86.30945 320 LEU C CA 1
ATOM 4023 C C . LEU C 1 99 ? 29.11558 33.42318 -10.06433 1.000 78.04328 320 LEU C C 1
ATOM 4024 O O . LEU C 1 99 ? 30.11243 32.92746 -9.55178 1.000 78.93490 320 LEU C O 1
ATOM 4029 N N . ILE C 1 100 ? 27.86943 33.22211 -9.64280 1.000 80.75217 321 ILE C N 1
ATOM 4030 C CA . ILE C 1 100 ? 27.62001 32.45242 -8.39570 1.000 84.90134 321 ILE C CA 1
ATOM 4031 C C . ILE C 1 100 ? 28.08931 31.01342 -8.61411 1.000 75.24975 321 ILE C C 1
ATOM 4032 O O . ILE C 1 100 ? 28.70702 30.45876 -7.71670 1.000 74.63086 321 ILE C O 1
ATOM 4037 N N . ASN C 1 101 ? 27.84289 30.45907 -9.79506 1.000 65.51573 322 ASN C N 1
ATOM 4038 C CA . ASN C 1 101 ? 28.24021 29.05505 -10.05751 1.000 83.63342 322 ASN C CA 1
ATOM 4039 C C . ASN C 1 101 ? 29.76118 28.93530 -9.95884 1.000 82.11963 322 ASN C C 1
ATOM 4040 O O . ASN C 1 101 ? 30.23709 27.95052 -9.39937 1.000 84.98913 322 ASN C O 1
ATOM 4045 N N . HIS C 1 102 ? 30.48027 29.90326 -10.50380 1.000 76.69254 323 HIS C N 1
ATOM 4046 C CA . HIS C 1 102 ? 31.95626 29.88148 -10.46017 1.000 80.05731 323 HIS C CA 1
ATOM 4047 C C . HIS C 1 102 ? 32.42263 30.02194 -9.01701 1.000 81.28261 323 HIS C C 1
ATOM 4048 O O . HIS C 1 102 ? 33.30856 29.27218 -8.59744 1.000 84.47895 323 HIS C O 1
ATOM 4055 N N . SER C 1 103 ? 31.80119 30.92705 -8.28252 1.000 79.66061 324 SER C N 1
ATOM 4056 C CA . SER C 1 103 ? 32.22456 31.18949 -6.89441 1.000 78.01973 324 SER C CA 1
ATOM 4057 C C . SER C 1 103 ? 31.99140 29.93268 -6.07517 1.000 77.68223 324 SER C C 1
ATOM 4058 O O . SER C 1 103 ? 32.79707 29.63903 -5.18975 1.000 77.42965 324 SER C O 1
ATOM 4061 N N . LEU C 1 104 ? 30.90062 29.23744 -6.36544 1.000 76.74409 325 LEU C N 1
ATOM 4062 C CA . LEU C 1 104 ? 30.57347 28.02661 -5.58025 1.000 80.95610 325 LEU C CA 1
ATOM 4063 C C . LEU C 1 104 ? 31.57077 26.92366 -5.91953 1.000 80.74816 325 LEU C C 1
ATOM 4064 O O . LEU C 1 104 ? 31.95150 26.18496 -5.01217 1.000 82.16994 325 LEU C O 1
ATOM 4069 N N . GLN C 1 105 ? 32.03331 26.83139 -7.16331 1.000 83.71578 326 GLN C N 1
ATOM 4070 C CA . GLN C 1 105 ? 33.06558 25.80546 -7.44860 1.000 84.59022 326 GLN C CA 1
ATOM 4071 C C . GLN C 1 105 ? 34.38825 26.21683 -6.80815 1.000 77.75480 326 GLN C C 1
ATOM 4072 O O . GLN C 1 105 ? 35.15723 25.32603 -6.45358 1.000 80.06234 326 GLN C O 1
ATOM 4074 N N . LEU C 1 106 ? 34.64600 27.51090 -6.67339 1.000 75.29831 327 LEU C N 1
ATOM 4075 C CA . LEU C 1 106 ? 35.87166 27.86227 -5.97497 1.000 83.22841 327 LEU C CA 1
ATOM 4076 C C . LEU C 1 106 ? 35.92115 27.27366 -4.56579 1.000 83.08113 327 LEU C C 1
ATOM 4077 O O . LEU C 1 106 ? 37.00393 27.11597 -3.99429 1.000 81.61702 327 LEU C O 1
ATOM 4079 N N . VAL C 1 107 ? 34.75695 26.97464 -3.99520 1.000 78.96068 328 VAL C N 1
ATOM 4080 C CA . VAL C 1 107 ? 34.72943 26.49802 -2.58408 1.000 81.16249 328 VAL C CA 1
ATOM 4081 C C . VAL C 1 107 ? 34.29961 25.02398 -2.51386 1.000 86.96547 328 VAL C C 1
ATOM 4082 O O . VAL C 1 107 ? 34.36823 24.45329 -1.41968 1.000 83.77827 328 VAL C O 1
ATOM 4086 N N . SER C 1 108 ? 33.92117 24.41762 -3.63886 1.000 81.08032 329 SER C N 1
ATOM 4087 C CA . SER C 1 108 ? 33.45540 23.00454 -3.68967 1.000 88.83204 329 SER C CA 1
ATOM 4088 C C . SER C 1 108 ? 34.34820 22.04788 -2.89504 1.000 93.74282 329 SER C C 1
ATOM 4089 O O . SER C 1 108 ? 33.79798 21.28402 -2.10806 1.000 88.37064 329 SER C O 1
ATOM 4092 N N . GLN C 1 109 ? 35.66029 22.05702 -3.10148 1.000 96.24719 330 GLN C N 1
ATOM 4093 C CA . GLN C 1 109 ? 36.45613 21.03632 -2.38787 1.000 99.82286 330 GLN C CA 1
ATOM 4094 C C . GLN C 1 109 ? 36.24147 21.21670 -0.88601 1.000 94.60998 330 GLN C C 1
ATOM 4095 O O . GLN C 1 109 ? 35.85035 20.24382 -0.24591 1.000 102.08874 330 GLN C O 1
ATOM 4101 N N . ASP C 1 110 ? 36.48108 22.41588 -0.35624 1.000 104.89277 331 ASP C N 1
ATOM 4102 C CA . ASP C 1 110 ? 36.37044 22.58626 1.08867 1.000 106.22173 331 ASP C CA 1
ATOM 4103 C C . ASP C 1 110 ? 34.96428 22.27319 1.58316 1.000 104.15886 331 ASP C C 1
ATOM 4104 O O . ASP C 1 110 ? 34.80490 21.73046 2.68124 1.000 102.36219 331 ASP C O 1
ATOM 4109 N N . ALA C 1 111 ? 33.94357 22.60482 0.79264 1.000 99.31505 332 ALA C N 1
ATOM 4110 C CA . ALA C 1 111 ? 32.57646 22.26373 1.16916 1.000 92.38759 332 ALA C CA 1
ATOM 4111 C C . ALA C 1 111 ? 32.37366 20.75471 1.20848 1.000 93.99829 332 ALA C C 1
ATOM 4112 O O . ALA C 1 111 ? 31.71635 20.23086 2.11635 1.000 88.35789 332 ALA C O 1
ATOM 4114 N N . ASN C 1 112 ? 32.92517 20.04052 0.22991 1.000 97.09053 333 ASN C N 1
ATOM 4115 C CA . ASN C 1 112 ? 32.78940 18.59149 0.19325 1.000 87.16799 333 ASN C CA 1
ATOM 4116 C C . ASN C 1 112 ? 33.59003 17.91491 1.30077 1.000 87.93140 333 ASN C C 1
ATOM 4117 O O . ASN C 1 112 ? 33.15295 16.89399 1.83586 1.000 85.25663 333 ASN C O 1
ATOM 4122 N N . SER C 1 113 ? 34.75681 18.46117 1.64711 1.000 92.16534 334 SER C N 1
ATOM 4123 C CA . SER C 1 113 ? 35.55044 17.87258 2.71961 1.000 94.78842 334 SER C CA 1
ATOM 4124 C C . SER C 1 113 ? 34.83286 17.97784 4.05928 1.000 97.79974 334 SER C C 1
ATOM 4125 O O . SER C 1 113 ? 34.87565 17.04007 4.86655 1.000 102.40325 334 SER C O 1
ATOM 4128 N N . ARG C 1 114 ? 34.16959 19.10481 4.31869 1.000 99.81809 335 ARG C N 1
ATOM 4129 C CA . ARG C 1 114 ? 33.42004 19.31104 5.54632 1.000 97.24495 335 ARG C CA 1
ATOM 4130 C C . ARG C 1 114 ? 31.95815 18.89779 5.41981 1.000 95.29716 335 ARG C C 1
ATOM 4131 O O . ARG C 1 114 ? 31.13375 19.33889 6.22535 1.000 93.21760 335 ARG C O 1
ATOM 4139 N N . GLU C 1 115 ? 31.62669 18.07548 4.42590 1.000 90.75516 336 GLU C N 1
ATOM 4140 C CA . GLU C 1 115 ? 30.27884 17.53723 4.25447 1.000 88.43054 336 GLU C CA 1
ATOM 4141 C C . GLU C 1 115 ? 29.23169 18.64707 4.21673 1.000 90.50402 336 GLU C C 1
ATOM 4142 O O . GLU C 1 115 ? 28.13648 18.52606 4.76830 1.000 90.52655 336 GLU C O 1
ATOM 4146 N N . ILE C 1 116 ? 29.57781 19.74794 3.55658 1.000 91.41064 337 ILE C N 1
ATOM 4147 C CA . ILE C 1 116 ? 28.70270 20.90378 3.42290 1.000 82.41145 337 ILE C CA 1
ATOM 4148 C C . ILE C 1 116 ? 28.05429 20.85231 2.04864 1.000 78.30016 337 ILE C C 1
ATOM 4149 O O . ILE C 1 116 ? 28.75173 20.76614 1.02995 1.000 76.51673 337 ILE C O 1
ATOM 4154 N N . GLN C 1 117 ? 26.72829 20.90511 2.01906 1.000 70.50536 338 GLN C N 1
ATOM 4155 C CA . GLN C 1 117 ? 25.98782 20.88867 0.77075 1.000 70.00822 338 GLN C CA 1
ATOM 4156 C C . GLN C 1 117 ? 25.75682 22.30850 0.27927 1.000 73.63861 338 GLN C C 1
ATOM 4157 O O . GLN C 1 117 ? 25.42037 23.20066 1.05989 1.000 77.33954 338 GLN C O 1
ATOM 4163 N N . LEU C 1 118 ? 25.94534 22.51118 -1.01770 1.000 74.67311 339 LEU C N 1
ATOM 4164 C CA . LEU C 1 118 ? 25.76942 23.81098 -1.64513 1.000 70.31395 339 LEU C CA 1
ATOM 4165 C C . LEU C 1 118 ? 24.56482 23.74756 -2.56962 1.000 70.25597 339 LEU C C 1
ATOM 4166 O O . LEU C 1 118 ? 24.46930 22.85531 -3.41442 1.000 81.34529 339 LEU C O 1
ATOM 4171 N N . ARG C 1 119 ? 23.64261 24.69047 -2.40327 1.000 65.88365 340 ARG C N 1
ATOM 4172 C CA . ARG C 1 119 ? 22.40293 24.71508 -3.15980 1.000 75.55206 340 ARG C CA 1
ATOM 4173 C C . ARG C 1 119 ? 22.32408 26.00486 -3.95718 1.000 78.50359 340 ARG C C 1
ATOM 4174 O O . ARG C 1 119 ? 22.55069 27.09304 -3.41238 1.000 74.45425 340 ARG C O 1
ATOM 4182 N N . PHE C 1 120 ? 22.00464 25.88546 -5.24428 1.000 76.33852 341 PHE C N 1
ATOM 4183 C CA . PHE C 1 120 ? 21.82083 27.04420 -6.10567 1.000 76.53493 341 PHE C CA 1
ATOM 4184 C C . PHE C 1 120 ? 21.09143 26.61775 -7.36887 1.000 78.84241 341 PHE C C 1
ATOM 4185 O O . PHE C 1 120 ? 21.54285 25.70563 -8.06743 1.000 90.91168 341 PHE C O 1
ATOM 4193 N N . THR C 1 121 ? 19.98045 27.28351 -7.65852 1.000 75.09100 342 THR C N 1
ATOM 4194 C CA . THR C 1 121 ? 19.25700 27.10607 -8.91177 1.000 87.56923 342 THR C CA 1
ATOM 4195 C C . THR C 1 121 ? 19.18010 28.45587 -9.60417 1.000 90.94524 342 THR C C 1
ATOM 4196 O O . THR C 1 121 ? 18.74370 29.43997 -8.99962 1.000 91.31735 342 THR C O 1
ATOM 4200 N N . ALA C 1 122 ? 19.59663 28.50058 -10.86801 1.000 90.45943 343 ALA C N 1
ATOM 4201 C CA . ALA C 1 122 ? 19.61076 29.74638 -11.61234 1.000 103.65251 343 ALA C CA 1
ATOM 4202 C C . ALA C 1 122 ? 18.23998 30.01202 -12.21899 1.000 112.97705 343 ALA C C 1
ATOM 4203 O O . ALA C 1 122 ? 17.69140 29.16575 -12.93199 1.000 110.89221 343 ALA C O 1
ATOM 4205 N N . ASN C 1 123 ? 17.68969 31.19302 -11.93754 1.000 108.79712 344 ASN C N 1
ATOM 4206 C CA . ASN C 1 123 ? 16.37086 31.53969 -12.45719 1.000 117.95456 344 ASN C CA 1
ATOM 4207 C C . ASN C 1 123 ? 16.40647 31.71928 -13.96923 1.000 125.79213 344 ASN C C 1
ATOM 4208 O O . ASN C 1 123 ? 15.40579 31.46395 -14.65358 1.000 128.12435 344 ASN C O 1
ATOM 4213 N N . ASP C 1 124 ? 17.53762 32.19430 -14.49588 1.000 145.33741 345 ASP C N 1
ATOM 4214 C CA . ASP C 1 124 ? 17.79720 32.34295 -15.92681 1.000 146.74859 345 ASP C CA 1
ATOM 4215 C C . ASP C 1 124 ? 16.98630 33.48467 -16.53446 1.000 146.58587 345 ASP C C 1
ATOM 4216 O O . ASP C 1 124 ? 17.16174 33.81638 -17.70948 1.000 148.35857 345 ASP C O 1
ATOM 4221 N N . THR C 1 125 ? 16.10588 34.08376 -15.74500 1.000 127.74893 346 THR C N 1
ATOM 4222 C CA . THR C 1 125 ? 15.46285 35.33756 -16.10761 1.000 121.07891 346 THR C CA 1
ATOM 4223 C C . THR C 1 125 ? 16.08437 36.52185 -15.38167 1.000 118.03640 346 THR C C 1
ATOM 4224 O O . THR C 1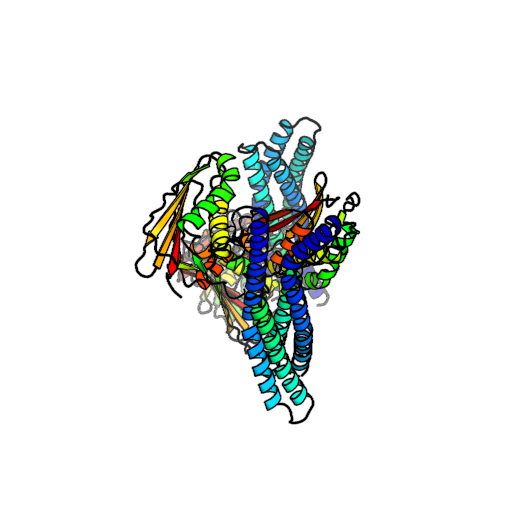 125 ? 15.57526 37.64175 -15.49919 1.000 114.64009 346 THR C O 1
ATOM 4228 N N . LEU C 1 126 ? 17.16509 36.29721 -14.64315 1.000 114.74068 347 LEU C N 1
ATOM 4229 C CA . LEU C 1 126 ? 17.80963 37.37150 -13.90817 1.000 114.78397 347 LEU C CA 1
ATOM 4230 C C . LEU C 1 126 ? 18.51990 38.31534 -14.87713 1.000 115.51017 347 LEU C C 1
ATOM 4231 O O . LEU C 1 126 ? 19.34830 37.87824 -15.68466 1.000 114.11869 347 LEU C O 1
ATOM 4236 N N . PRO C 1 127 ? 18.22069 39.60831 -14.82460 1.000 125.26422 348 PRO C N 1
ATOM 4237 C CA . PRO C 1 127 ? 18.94491 40.56719 -15.66756 1.000 128.63899 348 PRO C CA 1
ATOM 4238 C C . PRO C 1 127 ? 20.39170 40.70751 -15.23899 1.000 126.45114 348 PRO C C 1
ATOM 4239 O O . PRO C 1 127 ? 20.74925 40.48888 -14.07778 1.000 125.93393 348 PRO C O 1
ATOM 4243 N N . GLU C 1 128 ? 21.23906 41.07538 -16.19773 1.000 112.55769 349 GLU C N 1
ATOM 4244 C CA . GLU C 1 128 ? 22.64791 41.29765 -15.93220 1.000 105.91134 349 GLU C CA 1
ATOM 4245 C C . GLU C 1 128 ? 22.84038 42.56290 -15.10246 1.000 102.82864 349 GLU C C 1
ATOM 4246 O O . GLU C 1 128 ? 21.95022 43.41380 -15.01206 1.000 102.53940 349 GLU C O 1
ATOM 4252 N N . ILE C 1 129 ? 24.01911 42.68324 -14.50399 1.000 99.15119 350 ILE C N 1
ATOM 4253 C CA . ILE C 1 129 ? 24.30556 43.77753 -13.58517 1.000 99.27971 350 ILE C CA 1
ATOM 4254 C C . ILE C 1 129 ? 25.62163 44.44162 -13.96079 1.000 100.12846 350 ILE C C 1
ATOM 4255 O O . ILE C 1 129 ? 26.52395 43.80360 -14.50424 1.000 101.05674 350 ILE C O 1
ATOM 4260 N N . GLN C 1 130 ? 25.69333 45.74170 -13.69412 1.000 93.50092 351 GLN C N 1
ATOM 4261 C CA . GLN C 1 130 ? 26.96830 46.45083 -13.87877 1.000 94.45882 351 GLN C CA 1
ATOM 4262 C C . GLN C 1 130 ? 27.80380 46.21930 -12.62336 1.000 89.32530 351 GLN C C 1
ATOM 4263 O O . GLN C 1 130 ? 27.41928 46.73953 -11.56666 1.000 84.32374 351 GLN C O 1
ATOM 4269 N N . ALA C 1 131 ? 28.90696 45.49942 -12.75170 1.000 83.50303 352 ALA C N 1
ATOM 4270 C CA . ALA C 1 131 ? 29.78352 45.23785 -11.62026 1.000 81.43790 352 ALA C CA 1
ATOM 4271 C C . ALA C 1 131 ? 31.07883 44.62090 -12.12454 1.000 88.79120 352 ALA C C 1
ATOM 4272 O O . ALA C 1 131 ? 31.21637 44.29260 -13.30240 1.000 95.94009 352 ALA C O 1
ATOM 4274 N N . ASP C 1 132 ? 32.03346 44.45929 -11.20410 1.000 91.83562 353 ASP C N 1
ATOM 4275 C CA . ASP C 1 132 ? 33.31868 43.85140 -11.50739 1.000 97.11663 353 ASP C CA 1
ATOM 4276 C C . ASP C 1 132 ? 33.32468 42.41353 -11.02600 1.000 98.92782 353 ASP C C 1
ATOM 4277 O O . ASP C 1 132 ? 33.10921 42.17582 -9.82702 1.000 91.21610 353 ASP C O 1
ATOM 4282 N N . PRO C 1 133 ? 33.54720 41.43232 -11.90664 1.000 104.74116 354 PRO C N 1
ATOM 4283 C CA . PRO C 1 133 ? 33.52721 40.02944 -11.46126 1.000 106.07150 354 PRO C CA 1
ATOM 4284 C C . PRO C 1 133 ? 34.50879 39.71388 -10.34476 1.000 106.60884 354 PRO C C 1
ATOM 4285 O O . PRO C 1 133 ? 34.18953 38.90908 -9.46368 1.000 108.28979 354 PRO C O 1
ATOM 4289 N N . ASP C 1 134 ? 35.71171 40.25506 -10.34140 1.000 115.70218 355 ASP C N 1
ATOM 4290 C CA . ASP C 1 134 ? 36.71934 39.89447 -9.34588 1.000 116.84501 355 ASP C CA 1
ATOM 4291 C C . ASP C 1 134 ? 36.28069 40.27279 -7.93817 1.000 112.36923 355 ASP C C 1
ATOM 4292 O O . ASP C 1 134 ? 36.34242 39.44905 -7.01592 1.000 116.26400 355 ASP C O 1
ATOM 4297 N N . ARG C 1 135 ? 35.80743 41.57477 -7.76372 1.000 104.17193 356 ARG C N 1
ATOM 4298 C CA . ARG C 1 135 ? 35.44480 42.02908 -6.42700 1.000 106.69098 356 ARG C CA 1
ATOM 4299 C C . ARG C 1 135 ? 34.18469 41.32903 -5.93334 1.000 95.04248 356 ARG C C 1
ATOM 4300 O O . ARG C 1 135 ? 34.08124 40.99334 -4.74829 1.000 93.06069 356 ARG C O 1
ATOM 4308 N N . LEU C 1 136 ? 33.22810 41.08865 -6.82668 1.000 94.65204 357 LEU C N 1
ATOM 4309 C CA . LEU C 1 136 ? 32.02705 40.35158 -6.44498 1.000 89.18824 357 LEU C CA 1
ATOM 4310 C C . LEU C 1 136 ? 32.36509 38.91974 -6.05745 1.000 94.23441 357 LEU C C 1
ATOM 4311 O O . LEU C 1 136 ? 31.81477 38.37292 -5.09654 1.000 92.59344 357 LEU C O 1
ATOM 4316 N N . THR C 1 137 ? 33.27850 38.28467 -6.80089 1.000 98.01178 358 THR C N 1
ATOM 4317 C CA . THR C 1 137 ? 33.71654 36.93683 -6.44334 1.000 84.89515 358 THR C CA 1
ATOM 4318 C C . THR C 1 137 ? 34.38797 36.92629 -5.08306 1.000 90.18452 358 THR C C 1
ATOM 4319 O O . THR C 1 137 ? 34.19177 36.00248 -4.29189 1.000 94.13177 358 THR C O 1
ATOM 4323 N N . GLN C 1 138 ? 35.21571 37.93249 -4.80098 1.000 88.28353 359 GLN C N 1
ATOM 4324 C CA . GLN C 1 138 ? 35.89015 37.96994 -3.50471 1.000 92.25149 359 GLN C CA 1
ATOM 4325 C C . GLN C 1 138 ? 34.89165 38.18210 -2.37119 1.000 92.28779 359 GLN C C 1
ATOM 4326 O O . GLN C 1 138 ? 35.02627 37.59942 -1.28897 1.000 93.77655 359 GLN C O 1
ATOM 4332 N N . VAL C 1 139 ? 33.87063 39.00789 -2.61284 1.000 82.42334 360 VAL C N 1
ATOM 4333 C CA . VAL C 1 139 ? 32.79220 39.16400 -1.64134 1.000 82.04250 360 VAL C CA 1
ATOM 4334 C C . VAL C 1 139 ? 32.10628 37.82897 -1.38626 1.000 86.46631 360 VAL C C 1
ATOM 4335 O O . VAL C 1 139 ? 31.92386 37.40625 -0.23423 1.000 81.29458 360 VAL C O 1
ATOM 4339 N N . LEU C 1 140 ? 31.71483 37.14062 -2.45924 1.000 82.54140 361 LEU C N 1
ATOM 4340 C CA . LEU C 1 140 ? 31.02896 35.86556 -2.31519 1.000 78.08472 361 LEU C CA 1
ATOM 4341 C C . LEU C 1 140 ? 31.91982 34.84188 -1.62753 1.000 82.66196 361 LEU C C 1
ATOM 4342 O O . LEU C 1 140 ? 31.43961 34.01102 -0.85651 1.000 76.74776 361 LEU C O 1
ATOM 4347 N N . LEU C 1 141 ? 33.22691 34.90000 -1.88300 1.000 86.96548 362 LEU C N 1
ATOM 4348 C CA . LEU C 1 141 ? 34.14680 33.94829 -1.27635 1.000 84.80531 362 LEU C CA 1
ATOM 4349 C C . LEU C 1 141 ? 34.28913 34.19572 0.21664 1.000 84.81147 362 LEU C C 1
ATOM 4350 O O . LEU C 1 141 ? 34.32494 33.24994 1.00591 1.000 92.77554 362 LEU C O 1
ATOM 4355 N N . ASN C 1 142 ? 34.40178 35.45885 0.62635 1.000 77.58881 363 ASN C N 1
ATOM 4356 C CA . ASN C 1 142 ? 34.43113 35.74724 2.05428 1.000 89.21710 363 ASN C CA 1
ATOM 4357 C C . ASN C 1 142 ? 33.14091 35.29823 2.72386 1.000 85.91432 363 ASN C C 1
ATOM 4358 O O . ASN C 1 142 ? 33.16054 34.69953 3.81403 1.000 87.92353 363 ASN C O 1
ATOM 4363 N N . LEU C 1 143 ? 32.00716 35.54489 2.06231 1.000 82.12942 364 LEU C N 1
ATOM 4364 C CA . LEU C 1 143 ? 30.72302 35.06284 2.55990 1.000 77.49889 364 LEU C CA 1
ATOM 4365 C C . LEU C 1 143 ? 30.74416 33.55089 2.74432 1.000 87.07499 364 LEU C C 1
ATOM 4366 O O . LEU C 1 143 ? 30.37279 33.03013 3.80231 1.000 80.11131 364 LEU C O 1
ATOM 4371 N N . TYR C 1 144 ? 31.19270 32.82868 1.71871 1.000 78.91403 365 TYR C N 1
ATOM 4372 C CA . TYR C 1 144 ? 31.18389 31.37269 1.75310 1.000 76.81873 365 TYR C CA 1
ATOM 4373 C C . TYR C 1 144 ? 32.11151 30.84112 2.83864 1.000 84.83010 365 TYR C C 1
ATOM 4374 O O . TYR C 1 144 ? 31.76334 29.91226 3.56974 1.000 84.82845 365 TYR C O 1
ATOM 4383 N N . LEU C 1 145 ? 33.31338 31.40532 2.94699 1.000 80.31663 366 LEU C N 1
ATOM 4384 C CA . LEU C 1 145 ? 34.27404 30.92773 3.93752 1.000 89.28700 366 LEU C CA 1
ATOM 4385 C C . LEU C 1 145 ? 33.76041 31.13104 5.35425 1.000 91.65479 366 LEU C C 1
ATOM 4386 O O . LEU C 1 145 ? 33.85618 30.22728 6.19554 1.000 92.94010 366 LEU C O 1
ATOM 4391 N N . ASN C 1 146 ? 33.16113 32.28502 5.61269 1.000 83.11103 367 ASN C N 1
ATOM 4392 C CA . ASN C 1 146 ? 32.69051 32.57833 6.98641 1.000 89.37881 367 ASN C CA 1
ATOM 4393 C C . ASN C 1 146 ? 31.49852 31.67823 7.27615 1.000 91.92643 367 ASN C C 1
ATOM 4394 O O . ASN C 1 146 ? 31.38311 31.20052 8.40423 1.000 87.10638 367 ASN C O 1
ATOM 4399 N N . ALA C 1 147 ? 30.65397 31.46184 6.27685 1.000 92.74005 368 ALA C N 1
ATOM 4400 C CA . ALA C 1 147 ? 29.54603 30.53173 6.46364 1.000 80.72115 368 ALA C CA 1
ATOM 4401 C C . ALA C 1 147 ? 30.04913 29.11287 6.70124 1.000 90.69949 368 ALA C C 1
ATOM 4402 O O . ALA C 1 147 ? 29.41793 28.34397 7.43518 1.000 85.91236 368 ALA C O 1
ATOM 4404 N N . ILE C 1 148 ? 31.17644 28.74986 6.08981 1.000 92.28770 369 ILE C N 1
ATOM 4405 C CA . ILE C 1 148 ? 31.72257 27.40999 6.25540 1.000 85.76390 369 ILE C CA 1
ATOM 4406 C C . ILE C 1 148 ? 32.24200 27.21345 7.67068 1.000 89.70218 369 ILE C C 1
ATOM 4407 O O . ILE C 1 148 ? 31.90586 26.22958 8.33880 1.000 99.29377 369 ILE C O 1
ATOM 4412 N N . GLN C 1 149 ? 32.97165 28.20468 8.15071 1.000 89.23734 370 GLN C N 1
ATOM 4413 C CA . GLN C 1 149 ? 33.53009 28.11913 9.51097 1.000 91.40240 370 GLN C CA 1
ATOM 4414 C C . GLN C 1 149 ? 32.36966 28.23023 10.49545 1.000 87.51374 370 GLN C C 1
ATOM 4415 O O . GLN C 1 149 ? 32.50627 27.72155 11.60565 1.000 92.42860 370 GLN C O 1
ATOM 4421 N N . ALA C 1 150 ? 31.27873 28.86997 10.10082 1.000 84.70466 371 ALA C N 1
ATOM 4422 C CA . ALA C 1 150 ? 30.09737 28.90503 10.95331 1.000 89.77496 371 ALA C CA 1
ATOM 4423 C C . ALA C 1 150 ? 29.44153 27.53095 11.03541 1.000 87.09053 371 ALA C C 1
ATOM 4424 O O . ALA C 1 150 ? 29.01914 27.10319 12.11335 1.000 80.36670 371 ALA C O 1
ATOM 4426 N N . ILE C 1 151 ? 29.35311 26.83263 9.90356 1.000 88.14842 372 ILE C N 1
ATOM 4427 C CA . ILE C 1 151 ? 28.71431 25.52054 9.88465 1.000 82.41609 372 ILE C CA 1
ATOM 4428 C C . ILE C 1 151 ? 29.55414 24.49986 10.64128 1.000 86.69314 372 ILE C C 1
ATOM 4429 O O . ILE C 1 151 ? 29.02792 23.70200 11.42427 1.000 87.35402 372 ILE C O 1
ATOM 4434 N N . GLY C 1 152 ? 30.84826 24.49497 10.35883 1.000 84.99152 373 GLY C N 1
ATOM 4435 C CA . GLY C 1 152 ? 31.71215 23.48127 10.97247 1.000 82.56745 373 GLY C CA 1
ATOM 4436 C C . GLY C 1 152 ? 31.90471 22.31204 10.03886 1.000 92.17219 373 GLY C C 1
ATOM 4437 O O . GLY C 1 152 ? 32.70908 22.44091 9.11717 1.000 99.38128 373 GLY C O 1
ATOM 4438 N N . GLN C 1 153 ? 31.23076 21.19001 10.29688 1.000 95.70286 374 GLN C N 1
ATOM 4439 C CA . GLN C 1 153 ? 31.44628 19.96583 9.49431 1.000 95.58110 374 GLN C CA 1
ATOM 4440 C C . GLN C 1 153 ? 30.13558 19.37550 8.98492 1.000 94.04658 374 GLN C C 1
ATOM 4441 O O . GLN C 1 153 ? 30.21700 18.33934 8.34323 1.000 98.28191 374 GLN C O 1
ATOM 4447 N N . HIS C 1 154 ? 28.97634 19.88743 9.36529 1.000 78.92702 375 HIS C N 1
ATOM 4448 C CA . HIS C 1 154 ? 27.75268 19.29409 8.76393 1.000 80.40626 375 HIS C CA 1
ATOM 4449 C C . HIS C 1 154 ? 26.70164 20.36487 8.49720 1.000 81.39939 375 HIS C C 1
ATOM 4450 O O . HIS C 1 154 ? 26.15115 20.90005 9.46682 1.000 80.02017 375 HIS C O 1
ATOM 4457 N N . GLY C 1 155 ? 26.41813 20.65248 7.22900 1.000 81.87940 376 GLY C N 1
ATOM 4458 C CA . GLY C 1 155 ? 25.48109 21.74628 6.96031 1.000 80.10844 376 GLY C CA 1
ATOM 4459 C C . GLY C 1 155 ? 25.10267 21.92483 5.51110 1.000 80.20513 376 GLY C C 1
ATOM 4460 O O . GLY C 1 155 ? 25.59913 21.17567 4.67651 1.000 74.43351 376 GLY C O 1
ATOM 4461 N N . VAL C 1 156 ? 24.19264 22.85263 5.26147 1.000 82.42976 377 VAL C N 1
ATOM 4462 C CA . VAL C 1 156 ? 23.83218 23.20520 3.87122 1.000 84.05195 377 VAL C CA 1
ATOM 4463 C C . VAL C 1 156 ? 23.95203 24.72417 3.71086 1.000 83.05268 377 VAL C C 1
ATOM 4464 O O . VAL C 1 156 ? 23.42656 25.44433 4.57044 1.000 83.06630 377 VAL C O 1
ATOM 4468 N N . ILE C 1 157 ? 24.65340 25.19099 2.67402 1.000 81.79726 378 ILE C N 1
ATOM 4469 C CA . ILE C 1 157 ? 24.70732 26.64692 2.36565 1.000 67.49782 378 ILE C CA 1
ATOM 4470 C C . ILE C 1 157 ? 23.85882 26.83945 1.11124 1.000 71.31371 378 ILE C C 1
ATOM 4471 O O . ILE C 1 157 ? 24.06933 26.12422 0.13952 1.000 69.47605 378 ILE C O 1
ATOM 4476 N N . SER C 1 158 ? 22.89066 27.73933 1.16559 1.000 71.96486 379 SER C N 1
ATOM 4477 C CA . SER C 1 158 ? 21.96812 27.93988 0.02315 1.000 75.71685 379 SER C CA 1
ATOM 4478 C C . SER C 1 158 ? 22.07613 29.37576 -0.48920 1.000 76.24929 379 SER C C 1
ATOM 4479 O O . SER C 1 158 ? 21.98165 30.29897 0.32451 1.000 77.31264 379 SER C O 1
ATOM 4482 N N . VAL C 1 159 ? 22.26965 29.54443 -1.79516 1.000 81.26356 380 VAL C N 1
ATOM 4483 C CA . VAL C 1 159 ? 22.40371 30.89729 -2.39947 1.000 75.63574 380 VAL C CA 1
ATOM 4484 C C . VAL C 1 159 ? 21.17704 31.13888 -3.26706 1.000 74.83847 380 VAL C C 1
ATOM 4485 O O . VAL C 1 159 ? 20.83650 30.26861 -4.06296 1.000 76.77653 380 VAL C O 1
ATOM 4489 N N . THR C 1 160 ? 20.52279 32.26584 -3.05664 1.000 80.73016 381 THR C N 1
ATOM 4490 C CA . THR C 1 160 ? 19.31006 32.61646 -3.81225 1.000 81.85307 381 THR C CA 1
ATOM 4491 C C . THR C 1 160 ? 19.61718 33.91030 -4.55347 1.000 83.35597 381 THR C C 1
ATOM 4492 O O . THR C 1 160 ? 20.35183 34.72556 -4.00238 1.000 81.58973 381 THR C O 1
ATOM 4496 N N . ALA C 1 161 ? 19.08267 34.06590 -5.75773 1.000 81.79544 382 ALA C N 1
ATOM 4497 C CA . ALA C 1 161 ? 19.28180 35.31972 -6.50499 1.000 84.60772 382 ALA C CA 1
ATOM 4498 C C . ALA C 1 161 ? 18.01406 35.68434 -7.25462 1.000 84.94270 382 ALA C C 1
ATOM 4499 O O . ALA C 1 161 ? 17.67657 34.98503 -8.20558 1.000 76.75800 382 ALA C O 1
ATOM 4501 N N . SER C 1 162 ? 17.35973 36.76036 -6.82719 1.000 85.56074 383 SER C N 1
ATOM 4502 C CA . SER C 1 162 ? 16.10094 37.13500 -7.45983 1.000 89.63267 383 SER C CA 1
ATOM 4503 C C . SER C 1 162 ? 16.09583 38.63393 -7.72123 1.000 102.42737 383 SER C C 1
ATOM 4504 O O . SER C 1 162 ? 16.99555 39.36318 -7.30005 1.000 100.99006 383 SER C O 1
ATOM 4507 N N . GLU C 1 163 ? 15.06907 39.09059 -8.42879 1.000 115.65879 384 GLU C N 1
ATOM 4508 C CA . GLU C 1 163 ? 14.96003 40.48847 -8.82322 1.000 115.65449 384 GLU C CA 1
ATOM 4509 C C . GLU C 1 163 ? 14.06451 41.23661 -7.84480 1.000 119.11639 384 GLU C C 1
ATOM 4510 O O . GLU C 1 163 ? 12.91547 40.84550 -7.61918 1.000 126.83229 384 GLU C O 1
ATOM 4512 N N . SER C 1 164 ? 14.59311 42.31684 -7.26687 1.000 117.64001 385 SER C N 1
ATOM 4513 C CA . SER C 1 164 ? 13.85260 43.19098 -6.36242 1.000 115.27611 385 SER C CA 1
ATOM 4514 C C . SER C 1 164 ? 13.78469 44.55879 -7.03082 1.000 130.30300 385 SER C C 1
ATOM 4515 O O . SER C 1 164 ? 14.69150 45.38596 -6.87966 1.000 125.79977 385 SER C O 1
ATOM 4518 N N . GLY C 1 165 ? 12.70497 44.78943 -7.77934 1.000 130.61432 386 GLY C N 1
ATOM 4519 C CA . GLY C 1 165 ? 12.54308 46.05421 -8.47675 1.000 134.05857 386 GLY C CA 1
ATOM 4520 C C . GLY C 1 165 ? 13.66546 46.29311 -9.47134 1.000 132.22693 386 GLY C C 1
ATOM 4521 O O . GLY C 1 165 ? 14.02193 45.42494 -10.27095 1.000 128.21493 386 GLY C O 1
ATOM 4522 N N . ALA C 1 166 ? 14.23226 47.49820 -9.41243 1.000 134.66762 387 ALA C N 1
ATOM 4523 C CA . ALA C 1 166 ? 15.35357 47.86914 -10.26605 1.000 136.44220 387 ALA C CA 1
ATOM 4524 C C . ALA C 1 166 ? 16.67146 47.27245 -9.80134 1.000 130.54132 387 ALA C C 1
ATOM 4525 O O . ALA C 1 166 ? 17.72464 47.62946 -10.34399 1.000 126.01596 387 ALA C O 1
ATOM 4527 N N . GLY C 1 167 ? 16.64717 46.38272 -8.81411 1.000 137.92697 388 GLY C N 1
ATOM 4528 C CA . GLY C 1 167 ? 17.86907 45.76502 -8.34742 1.000 137.42394 388 GLY C CA 1
ATOM 4529 C C . GLY C 1 167 ? 17.76224 44.26204 -8.23406 1.000 136.72245 388 GLY C C 1
ATOM 4530 O O . GLY C 1 167 ? 16.75449 43.67078 -8.62232 1.000 136.42888 388 GLY C O 1
ATOM 4531 N N . VAL C 1 168 ? 18.79110 43.62533 -7.69045 1.000 113.01700 389 VAL C N 1
ATOM 4532 C CA . VAL C 1 168 ? 18.83224 42.18338 -7.53004 1.000 104.67441 389 VAL C CA 1
ATOM 4533 C C . VAL C 1 168 ? 19.26969 41.87283 -6.11078 1.000 100.66269 389 VAL C C 1
ATOM 4534 O O . VAL C 1 168 ? 20.23939 42.44411 -5.59952 1.000 93.92703 389 VAL C O 1
ATOM 4538 N N . LYS C 1 169 ? 18.53755 40.96290 -5.47084 1.000 93.54424 390 LYS C N 1
ATOM 4539 C CA . LYS C 1 169 ? 18.82404 40.51331 -4.11859 1.000 84.29305 390 LYS C CA 1
ATOM 4540 C C . LYS C 1 169 ? 19.44227 39.12438 -4.17296 1.000 86.53785 390 LYS C C 1
ATOM 4541 O O . LYS C 1 169 ? 18.90067 38.21813 -4.81594 1.000 84.05627 390 LYS C O 1
ATOM 4544 N N . ILE C 1 170 ? 20.58701 38.97273 -3.51043 1.000 79.23205 391 ILE C N 1
ATOM 4545 C CA . ILE C 1 170 ? 21.31415 37.71886 -3.41679 1.000 84.21340 391 ILE C CA 1
ATOM 4546 C C . ILE C 1 170 ? 21.37359 37.34226 -1.94466 1.000 76.62011 391 ILE C C 1
ATOM 4547 O O . ILE C 1 170 ? 21.87713 38.11056 -1.11965 1.000 74.85618 391 ILE C O 1
ATOM 4552 N N . SER C 1 171 ? 20.86862 36.15828 -1.61555 1.000 78.93051 392 SER C N 1
ATOM 4553 C CA . SER C 1 171 ? 20.77011 35.69764 -0.24047 1.000 75.66361 392 SER C CA 1
ATOM 4554 C C . SER C 1 171 ? 21.67720 34.49383 -0.04176 1.000 66.96691 392 SER C C 1
ATOM 4555 O O . SER C 1 171 ? 21.62966 33.54061 -0.82252 1.000 71.94733 392 SER C O 1
ATOM 4558 N N . VAL C 1 172 ? 22.50675 34.55223 0.99758 1.000 65.52299 393 VAL C N 1
ATOM 4559 C CA . VAL C 1 172 ? 23.37674 33.45746 1.39624 1.000 71.11659 393 VAL C CA 1
ATOM 4560 C C . VAL C 1 172 ? 22.89423 32.98576 2.76017 1.000 76.18874 393 VAL C C 1
ATOM 4561 O O . VAL C 1 172 ? 22.99971 33.72105 3.74801 1.000 79.49152 393 VAL C O 1
ATOM 4565 N N . THR C 1 173 ? 22.25839 31.80868 2.79722 1.000 74.77742 394 THR C N 1
ATOM 4566 C CA . THR C 1 173 ? 21.71594 31.23494 4.05815 1.000 71.60972 394 THR C CA 1
ATOM 4567 C C . THR C 1 173 ? 22.56992 30.05319 4.50883 1.000 71.84681 394 THR C C 1
ATOM 4568 O O . THR C 1 173 ? 22.78239 29.14900 3.71316 1.000 68.67893 394 THR C O 1
ATOM 4572 N N . ASP C 1 174 ? 23.02639 30.07259 5.75401 1.000 73.22588 395 ASP C N 1
ATOM 4573 C CA . ASP C 1 174 ? 23.84231 28.97687 6.31966 1.000 69.47342 395 ASP C CA 1
ATOM 4574 C C . ASP C 1 174 ? 23.13389 28.36909 7.53052 1.000 79.89377 395 ASP C C 1
ATOM 4575 O O . ASP C 1 174 ? 22.19359 28.99209 8.02596 1.000 69.07609 395 ASP C O 1
ATOM 4580 N N . SER C 1 175 ? 23.53790 27.16426 7.92402 1.000 73.57502 396 SER C N 1
ATOM 4581 C CA . SER C 1 175 ? 22.91353 26.42647 9.04896 1.000 75.66653 396 SER C CA 1
ATOM 4582 C C . SER C 1 175 ? 23.93407 26.35792 10.17441 1.000 78.80613 396 SER C C 1
ATOM 4583 O O . SER C 1 175 ? 23.94091 25.36712 10.89668 1.000 80.09114 396 SER C O 1
ATOM 4586 N N . GLY C 1 176 ? 24.79788 27.35707 10.26150 1.000 79.87038 397 GLY C N 1
ATOM 4587 C CA . GLY C 1 176 ? 25.87247 27.34150 11.26296 1.000 80.75925 397 GLY C CA 1
ATOM 4588 C C . GLY C 1 176 ? 25.48481 27.77083 12.66468 1.000 80.92367 397 GLY C C 1
ATOM 4589 O O . GLY C 1 176 ? 24.28568 27.84673 12.95115 1.000 81.00989 397 GLY C O 1
ATOM 4590 N N . LYS C 1 177 ? 26.47942 28.10519 13.48400 1.000 77.01863 398 LYS C N 1
ATOM 4591 C CA . LYS C 1 177 ? 26.24377 28.38955 14.91583 1.000 86.20871 398 LYS C CA 1
ATOM 4592 C C . LYS C 1 177 ? 25.38050 29.61649 15.15313 1.000 94.92786 398 LYS C C 1
ATOM 4593 O O . LYS C 1 177 ? 24.95799 29.79673 16.29390 1.000 110.87782 398 LYS C O 1
ATOM 4599 N N . GLY C 1 178 ? 25.20579 30.46519 14.15783 1.000 93.31136 399 GLY C N 1
ATOM 4600 C CA . GLY C 1 178 ? 24.44251 31.69715 14.39817 1.000 100.29175 399 GLY C CA 1
ATOM 4601 C C . GLY C 1 178 ? 25.30610 32.77543 15.00424 1.000 101.74219 399 GLY C C 1
ATOM 4602 O O . GLY C 1 178 ? 26.45299 32.48370 15.36581 1.000 100.02334 399 GLY C O 1
ATOM 4603 N N . ILE C 1 179 ? 24.74787 33.97239 15.14868 1.000 105.72249 400 ILE C N 1
ATOM 4604 C CA . ILE C 1 179 ? 25.53949 35.11965 15.65370 1.000 112.79622 400 ILE C CA 1
ATOM 4605 C C . ILE C 1 179 ? 24.72193 35.81982 16.73317 1.000 120.16394 400 ILE C C 1
ATOM 4606 O O . ILE C 1 179 ? 23.52999 36.05759 16.50560 1.000 121.34589 400 ILE C O 1
ATOM 4608 N N . ALA C 1 180 ? 25.35241 36.14122 17.85735 1.000 127.49927 401 ALA C N 1
ATOM 4609 C CA . ALA C 1 180 ? 24.57787 36.76439 18.92185 1.000 135.24199 401 ALA C CA 1
ATOM 4610 C C . ALA C 1 180 ? 24.03787 38.10919 18.47126 1.000 137.27716 401 ALA C C 1
ATOM 4611 O O . ALA C 1 180 ? 24.75501 38.91513 17.86834 1.000 136.88789 401 ALA C O 1
ATOM 4613 N N . ALA C 1 181 ? 22.75571 38.35209 18.75765 1.000 143.62287 402 ALA C N 1
ATOM 4614 C CA . ALA C 1 181 ? 22.12071 39.59288 18.32905 1.000 144.22201 402 ALA C CA 1
ATOM 4615 C C . ALA C 1 181 ? 22.78628 40.81614 18.94600 1.000 145.57790 402 ALA C C 1
ATOM 4616 O O . ALA C 1 181 ? 22.82739 41.87898 18.31873 1.000 142.65020 402 ALA C O 1
ATOM 4618 N N . ASP C 1 182 ? 23.29978 40.69255 20.17225 1.000 150.88261 403 ASP C N 1
ATOM 4619 C CA . ASP C 1 182 ? 23.98235 41.81782 20.79523 1.000 150.49831 403 ASP C CA 1
ATOM 4620 C C . ASP C 1 182 ? 25.28561 42.14681 20.07769 1.000 149.71324 403 ASP C C 1
ATOM 4621 O O . ASP C 1 182 ? 25.61851 43.32281 19.90451 1.000 149.86854 403 ASP C O 1
ATOM 4623 N N . GLN C 1 183 ? 25.96497 41.11377 19.57326 1.000 140.13680 404 GLN C N 1
ATOM 4624 C CA . GLN C 1 183 ? 27.23825 41.32876 18.83774 1.000 135.51111 404 GLN C CA 1
ATOM 4625 C C . GLN C 1 183 ? 26.98488 41.34231 17.33363 1.000 130.78972 404 GLN C C 1
ATOM 4626 O O . GLN C 1 183 ? 27.96621 41.26025 16.58206 1.000 122.80405 404 GLN C O 1
ATOM 4632 N N . LEU C 1 184 ? 25.73104 41.49301 16.90906 1.000 136.33652 405 LEU C N 1
ATOM 4633 C CA . LEU C 1 184 ? 25.45167 41.37358 15.45197 1.000 125.84469 405 LEU C CA 1
ATOM 4634 C C . LEU C 1 184 ? 26.23587 42.40147 14.62702 1.000 128.51773 405 LEU C C 1
ATOM 4635 O O . LEU C 1 184 ? 27.01330 41.99234 13.73946 1.000 128.35616 405 LEU C O 1
ATOM 4640 N N . ASP C 1 185 ? 26.04858 43.69550 14.86259 1.000 148.81101 406 ASP C N 1
ATOM 4641 C CA . ASP C 1 185 ? 26.65682 44.71135 13.95757 1.000 151.62300 406 ASP C CA 1
ATOM 4642 C C . ASP C 1 185 ? 28.18680 44.71858 13.99622 1.000 149.08574 406 ASP C C 1
ATOM 4643 O O . ASP C 1 185 ? 28.78114 45.19640 13.01534 1.000 149.11445 406 ASP C O 1
ATOM 4648 N N . ALA C 1 186 ? 28.80341 44.24896 15.07360 1.000 128.59409 407 ALA C N 1
ATOM 4649 C CA . ALA C 1 186 ? 30.27637 44.34919 15.14420 1.000 122.36468 407 ALA C CA 1
ATOM 4650 C C . ALA C 1 186 ? 30.89195 43.46499 14.07270 1.000 119.50861 407 ALA C C 1
ATOM 4651 O O . ALA C 1 186 ? 32.09504 43.58210 13.82217 1.000 113.60664 407 ALA C O 1
ATOM 4653 N N . ILE C 1 187 ? 30.08932 42.59871 13.48059 1.000 121.57511 408 ILE C N 1
ATOM 4654 C CA . ILE C 1 187 ? 30.61487 41.59953 12.52209 1.000 109.88738 408 ILE C CA 1
ATOM 4655 C C . ILE C 1 187 ? 31.32728 42.23731 11.33921 1.000 107.13629 408 ILE C C 1
ATOM 4656 O O . ILE C 1 187 ? 31.98365 41.48124 10.72369 1.000 105.07354 408 ILE C O 1
ATOM 4661 N N . PHE C 1 188 ? 31.11424 43.50318 10.98778 1.000 104.06193 409 PHE C N 1
ATOM 4662 C CA . PHE C 1 188 ? 31.86360 44.16500 9.92092 1.000 102.29910 409 PHE C CA 1
ATOM 4663 C C . PHE C 1 188 ? 33.04326 44.97631 10.43919 1.000 102.75278 409 PHE C C 1
ATOM 4664 O O . PHE C 1 188 ? 33.83954 45.45121 9.62240 1.000 99.72645 409 PHE C O 1
ATOM 4672 N N . THR C 1 189 ? 33.16868 45.15769 11.74520 1.000 104.36471 410 THR C N 1
ATOM 4673 C CA . THR C 1 189 ? 34.25534 45.95599 12.28644 1.000 102.76789 410 THR C CA 1
ATOM 4674 C C . THR C 1 189 ? 35.59858 45.31309 11.95118 1.000 105.84453 410 THR C C 1
ATOM 4675 O O . THR C 1 189 ? 35.78265 44.11319 12.19458 1.000 113.92659 410 THR C O 1
ATOM 4679 N N . PRO C 1 190 ? 36.54371 46.06008 11.37837 1.000 106.89824 411 PRO C N 1
ATOM 4680 C CA . PRO C 1 190 ? 37.85392 45.48918 11.07208 1.000 101.81941 411 PRO C CA 1
ATOM 4681 C C . PRO C 1 190 ? 38.53848 44.93562 12.31352 1.000 105.72107 411 PRO C C 1
ATOM 4682 O O . PRO C 1 190 ? 38.38694 45.45290 13.42032 1.000 110.12983 411 PRO C O 1
ATOM 4686 N N . TYR C 1 191 ? 39.30272 43.86167 12.10613 1.000 107.83037 412 TYR C N 1
ATOM 4687 C CA . TYR C 1 191 ? 40.09537 43.22107 13.14964 1.000 109.84736 412 TYR C CA 1
ATOM 4688 C C . TYR C 1 191 ? 39.22597 42.70125 14.29142 1.000 116.20674 412 TYR C C 1
ATOM 4689 O O . TYR C 1 191 ? 39.65049 42.65963 15.44861 1.000 119.01752 412 TYR C O 1
ATOM 4698 N N . PHE C 1 192 ? 38.00216 42.29199 13.97301 1.000 118.80635 413 PHE C N 1
ATOM 4699 C CA . PHE C 1 192 ? 37.09985 41.66212 14.92280 1.000 119.70631 413 PHE C CA 1
ATOM 4700 C C . PHE C 1 192 ? 36.89124 40.21697 14.49711 1.000 126.56709 413 PHE C C 1
ATOM 4701 O O . PHE C 1 192 ? 36.49776 39.95461 13.35301 1.000 122.66921 413 PHE C O 1
ATOM 4709 N N . THR C 1 193 ? 37.15399 39.28226 15.41047 1.000 127.83343 414 THR C N 1
ATOM 4710 C CA . THR C 1 193 ? 37.02333 37.86816 15.09980 1.000 123.92350 414 THR C CA 1
ATOM 4711 C C . THR C 1 193 ? 36.67491 37.09345 16.36086 1.000 122.61076 414 THR C C 1
ATOM 4712 O O . THR C 1 193 ? 37.37847 37.18782 17.36814 1.000 122.99319 414 THR C O 1
ATOM 4716 N N . THR C 1 194 ? 35.57204 36.34227 16.30060 1.000 132.55724 415 THR C N 1
ATOM 4717 C CA . THR C 1 194 ? 35.28573 35.38852 17.36974 1.000 132.69440 415 THR C CA 1
ATOM 4718 C C . THR C 1 194 ? 36.24692 34.20964 17.31147 1.000 131.33941 415 THR C C 1
ATOM 4719 O O . THR C 1 194 ? 36.57857 33.62797 18.34976 1.000 134.54151 415 THR C O 1
ATOM 4723 N N . LYS C 1 195 ? 36.70648 33.88438 16.09975 1.000 114.79213 416 LYS C N 1
ATOM 4724 C CA . LYS C 1 195 ? 37.66372 32.76047 15.91146 1.000 112.21370 416 LYS C CA 1
ATOM 4725 C C . LYS C 1 195 ? 39.02642 33.16682 16.48192 1.000 127.15835 416 LYS C C 1
ATOM 4726 O O . LYS C 1 195 ? 39.50141 34.26479 16.13682 1.000 135.53512 416 LYS C O 1
ATOM 4728 N N . ALA C 1 196 ? 39.61919 32.31513 17.31740 1.000 134.57378 417 ALA C N 1
ATOM 4729 C CA . ALA C 1 196 ? 40.88788 32.63849 17.94885 1.000 134.76047 417 ALA C CA 1
ATOM 4730 C C . ALA C 1 196 ? 42.02128 32.80438 16.94028 1.000 139.24827 417 ALA C C 1
ATOM 4731 O O . ALA C 1 196 ? 43.03105 33.43361 17.26454 1.000 144.95321 417 ALA C O 1
ATOM 4733 N N . GLU C 1 197 ? 41.87487 32.25803 15.73437 1.000 127.35828 418 GLU C N 1
ATOM 4734 C CA . GLU C 1 197 ? 42.85130 32.42888 14.66173 1.000 131.64728 418 GLU C CA 1
ATOM 4735 C C . GLU C 1 197 ? 42.06877 32.83443 13.41329 1.000 132.35287 418 GLU C C 1
ATOM 4736 O O . GLU C 1 197 ? 41.64122 31.98515 12.62934 1.000 134.82740 418 GLU C O 1
ATOM 4742 N N . GLY C 1 198 ? 41.87265 34.13435 13.24486 1.000 139.74959 419 GLY C N 1
ATOM 4743 C CA . GLY C 1 198 ? 41.10605 34.63994 12.12240 1.000 138.55831 419 GLY C CA 1
ATOM 4744 C C . GLY C 1 198 ? 41.55601 36.03290 11.74521 1.000 137.78567 419 GLY C C 1
ATOM 4745 O O . GLY C 1 198 ? 42.08055 36.78320 12.57823 1.000 137.28929 419 GLY C O 1
ATOM 4746 N N . THR C 1 199 ? 41.34349 36.38252 10.47703 1.000 123.80580 420 THR C N 1
ATOM 4747 C CA . THR C 1 199 ? 41.78351 37.67845 9.97586 1.000 115.80354 420 THR C CA 1
ATOM 4748 C C . THR C 1 199 ? 41.01107 38.81852 10.63122 1.000 107.59037 420 THR C C 1
ATOM 4749 O O . THR C 1 199 ? 41.60771 39.75775 11.16722 1.000 107.86070 420 THR C O 1
ATOM 4753 N N . GLY C 1 200 ? 39.68409 38.74432 10.61068 1.000 113.12798 421 GLY C N 1
ATOM 4754 C CA . GLY C 1 200 ? 38.85574 39.83533 11.06704 1.000 107.23949 421 GLY C CA 1
ATOM 4755 C C . GLY C 1 200 ? 38.49305 40.84198 9.99961 1.000 100.89839 421 GLY C C 1
ATOM 4756 O O . GLY C 1 200 ? 37.71979 41.76695 10.28604 1.000 104.27814 421 GLY C O 1
ATOM 4757 N N . LEU C 1 201 ? 39.01358 40.68473 8.78487 1.000 93.64613 422 LEU C N 1
ATOM 4758 C CA . LEU C 1 201 ? 38.85988 41.67442 7.72554 1.000 98.61859 422 LEU C CA 1
ATOM 4759 C C . LEU C 1 201 ? 38.05746 41.13598 6.54835 1.000 97.07386 422 LEU C C 1
ATOM 4760 O O . LEU C 1 201 ? 38.25188 41.56170 5.41031 1.000 91.62130 422 LEU C O 1
ATOM 4765 N N . GLY C 1 202 ? 37.14549 40.20492 6.80222 1.000 97.63607 423 GLY C N 1
ATOM 4766 C CA . GLY C 1 202 ? 36.33302 39.66151 5.73002 1.000 83.51332 423 GLY C CA 1
ATOM 4767 C C . GLY C 1 202 ? 35.10402 40.49425 5.43428 1.000 90.70637 423 GLY C C 1
ATOM 4768 O O . GLY C 1 202 ? 34.92143 40.96992 4.30707 1.000 90.71432 423 GLY C O 1
ATOM 4769 N N . LEU C 1 203 ? 34.25257 40.68640 6.44387 1.000 89.85147 424 LEU C N 1
ATOM 4770 C CA . LEU C 1 203 ? 33.08052 41.53418 6.25814 1.000 93.15101 424 LEU C CA 1
ATOM 4771 C C . LEU C 1 203 ? 33.46242 42.98317 6.00891 1.000 94.75038 424 LEU C C 1
ATOM 4772 O O . LEU C 1 203 ? 32.70058 43.71089 5.37439 1.000 98.42879 424 LEU C O 1
ATOM 4777 N N . ALA C 1 204 ? 34.62415 43.41847 6.49528 1.000 87.33886 425 ALA C N 1
ATOM 4778 C CA . ALA C 1 204 ? 35.09010 44.75945 6.15611 1.000 95.55689 425 ALA C CA 1
ATOM 4779 C C . ALA C 1 204 ? 35.25771 44.90506 4.65014 1.000 88.05854 425 ALA C C 1
ATOM 4780 O O . ALA C 1 204 ? 34.75683 45.85983 4.04267 1.000 92.20152 425 ALA C O 1
ATOM 4782 N N . VAL C 1 205 ? 35.93512 43.93799 4.02769 1.000 89.48405 426 VAL C N 1
ATOM 4783 C CA . VAL C 1 205 ? 36.10872 43.94962 2.57976 1.000 90.24186 426 VAL C CA 1
ATOM 4784 C C . VAL C 1 205 ? 34.76404 43.82724 1.87823 1.000 92.26540 426 VAL C C 1
ATOM 4785 O O . VAL C 1 205 ? 34.49336 44.51993 0.88093 1.000 94.16998 426 VAL C O 1
ATOM 4789 N N . VAL C 1 206 ? 33.89595 42.94425 2.38110 1.000 92.52155 427 VAL C N 1
ATOM 4790 C CA . VAL C 1 206 ? 32.59225 42.73989 1.74961 1.000 91.78006 427 VAL C CA 1
ATOM 4791 C C . VAL C 1 206 ? 31.78306 44.03378 1.76292 1.000 91.61907 427 VAL C C 1
ATOM 4792 O O . VAL C 1 206 ? 31.17942 44.42242 0.75456 1.000 94.68910 427 VAL C O 1
ATOM 4796 N N . HIS C 1 207 ? 31.75247 44.71508 2.91072 1.000 94.67390 428 HIS C N 1
ATOM 4797 C CA . HIS C 1 207 ? 31.01224 45.96101 3.03007 1.000 93.53425 428 HIS C CA 1
ATOM 4798 C C . HIS C 1 207 ? 31.61545 47.05086 2.15803 1.000 95.25510 428 HIS C C 1
ATOM 4799 O O . HIS C 1 207 ? 30.87862 47.80158 1.50751 1.000 95.32931 428 HIS C O 1
ATOM 4806 N N . ASN C 1 208 ? 32.94445 47.15905 2.13656 1.000 93.98029 429 ASN C N 1
ATOM 4807 C CA . ASN C 1 208 ? 33.58668 48.11690 1.24957 1.000 89.65171 429 ASN C CA 1
ATOM 4808 C C . ASN C 1 208 ? 33.14432 47.90644 -0.19156 1.000 90.64980 429 ASN C C 1
ATOM 4809 O O . ASN C 1 208 ? 32.70547 48.84020 -0.86600 1.000 91.05317 429 ASN C O 1
ATOM 4814 N N . ILE C 1 209 ? 33.22470 46.65833 -0.66619 1.000 94.73803 430 ILE C N 1
ATOM 4815 C CA . ILE C 1 209 ? 32.94033 46.38890 -2.06924 1.000 87.22733 430 ILE C CA 1
ATOM 4816 C C . ILE C 1 209 ? 31.45943 46.57061 -2.37291 1.000 87.86150 430 ILE C C 1
ATOM 4817 O O . ILE C 1 209 ? 31.09382 47.03626 -3.46019 1.000 80.88759 430 ILE C O 1
ATOM 4822 N N . VAL C 1 210 ? 30.58208 46.23174 -1.42819 1.000 83.79858 431 VAL C N 1
ATOM 4823 C CA . VAL C 1 210 ? 29.15416 46.38246 -1.67083 1.000 88.93659 431 VAL C CA 1
ATOM 4824 C C . VAL C 1 210 ? 28.73092 47.84942 -1.60041 1.000 85.96541 431 VAL C C 1
ATOM 4825 O O . VAL C 1 210 ? 27.74313 48.24411 -2.22793 1.000 83.43090 431 VAL C O 1
ATOM 4829 N N . GLU C 1 211 ? 29.45448 48.67373 -0.84033 1.000 86.74577 432 GLU C N 1
ATOM 4830 C CA . GLU C 1 211 ? 29.17328 50.10269 -0.84283 1.000 91.34412 432 GLU C CA 1
ATOM 4831 C C . GLU C 1 211 ? 29.67972 50.75442 -2.11980 1.000 83.31642 432 GLU C C 1
ATOM 4832 O O . GLU C 1 211 ? 29.01084 51.61817 -2.69431 1.000 70.44815 432 GLU C O 1
ATOM 4834 N N . GLN C 1 212 ? 30.86098 50.33946 -2.58419 1.000 77.63647 433 GLN C N 1
ATOM 4835 C CA . GLN C 1 212 ? 31.39843 50.87220 -3.83210 1.000 75.79407 433 GLN C CA 1
ATOM 4836 C C . GLN C 1 212 ? 30.48097 50.57775 -5.01341 1.000 77.60667 433 GLN C C 1
ATOM 4837 O O . GLN C 1 212 ? 30.52529 51.28748 -6.02258 1.000 91.56364 433 GLN C O 1
ATOM 4843 N N . HIS C 1 213 ? 29.65408 49.53966 -4.91748 1.000 80.10126 434 HIS C N 1
ATOM 4844 C CA . HIS C 1 213 ? 28.67756 49.23423 -5.95781 1.000 76.84512 434 HIS C CA 1
ATOM 4845 C C . HIS C 1 213 ? 27.36637 49.97609 -5.77256 1.000 81.21870 434 HIS C C 1
ATOM 4846 O O . HIS C 1 213 ? 26.46875 49.82774 -6.60590 1.000 87.60337 434 HIS C O 1
ATOM 4853 N N . GLY C 1 214 ? 27.23181 50.76336 -4.71383 1.000 75.60007 435 GLY C N 1
ATOM 4854 C CA . GLY C 1 214 ? 25.95560 51.37826 -4.41354 1.000 85.04033 435 GLY C CA 1
ATOM 4855 C C . GLY C 1 214 ? 24.89358 50.37421 -4.03271 1.000 89.13471 435 GLY C C 1
ATOM 4856 O O . GLY C 1 214 ? 23.75577 50.46791 -4.50622 1.000 93.57721 435 GLY C O 1
ATOM 4857 N N . GLY C 1 215 ? 25.24737 49.39449 -3.19230 1.000 92.76182 436 GLY C N 1
ATOM 4858 C CA . GLY C 1 215 ? 24.33935 48.34746 -2.79739 1.000 96.29586 436 GLY C CA 1
ATOM 4859 C C . GLY C 1 215 ? 24.19673 48.28085 -1.28444 1.000 98.52116 436 GLY C C 1
ATOM 4860 O O . GLY C 1 215 ? 24.94832 48.91117 -0.53029 1.000 100.36762 436 GLY C O 1
ATOM 4861 N N . THR C 1 216 ? 23.21566 47.49883 -0.85064 1.000 96.62104 437 THR C N 1
ATOM 4862 C CA . THR C 1 216 ? 22.86208 47.40716 0.55524 1.000 102.48703 437 THR C CA 1
ATOM 4863 C C . THR C 1 216 ? 23.14205 46.01034 1.08974 1.000 105.62573 437 THR C C 1
ATOM 4864 O O . THR C 1 216 ? 23.15051 45.03314 0.33900 1.000 100.29958 437 THR C O 1
ATOM 4868 N N . ILE C 1 217 ? 23.36451 45.93673 2.40085 1.000 110.51280 438 ILE C N 1
ATOM 4869 C CA . ILE C 1 217 ? 23.60240 44.68696 3.10229 1.000 98.93792 438 ILE C CA 1
ATOM 4870 C C . ILE C 1 217 ? 22.48599 44.48407 4.12387 1.000 100.66031 438 ILE C C 1
ATOM 4871 O O . ILE C 1 217 ? 21.79569 45.42508 4.52133 1.000 113.08312 438 ILE C O 1
ATOM 4876 N N . GLN C 1 218 ? 22.31200 43.23316 4.53214 1.000 106.08930 439 GLN C N 1
ATOM 4877 C CA . GLN C 1 218 ? 21.28865 42.87427 5.50181 1.000 104.77094 439 GLN C CA 1
ATOM 4878 C C . GLN C 1 218 ? 21.70554 41.58952 6.20133 1.000 100.06196 439 GLN C C 1
ATOM 4879 O O . GLN C 1 218 ? 22.17295 40.65142 5.55578 1.000 98.20745 439 GLN C O 1
ATOM 4885 N N . VAL C 1 219 ? 21.51699 41.55385 7.51726 1.000 101.36154 440 VAL C N 1
ATOM 4886 C CA . VAL C 1 219 ? 21.89080 40.41313 8.34473 1.000 102.63467 440 VAL C CA 1
ATOM 4887 C C . VAL C 1 219 ? 20.65057 39.91515 9.06934 1.000 102.21272 440 VAL C C 1
ATOM 4888 O O . VAL C 1 219 ? 19.87523 40.71618 9.60480 1.000 101.53140 440 VAL C O 1
ATOM 4892 N N . ALA C 1 220 ? 20.46275 38.59313 9.08462 1.000 97.35821 441 ALA C N 1
ATOM 4893 C CA . ALA C 1 220 ? 19.36552 37.99717 9.84132 1.000 94.13877 441 ALA C CA 1
ATOM 4894 C C . ALA C 1 220 ? 19.85450 36.64739 10.36389 1.000 97.30681 441 ALA C C 1
ATOM 4895 O O . ALA C 1 220 ? 19.80895 35.65318 9.63714 1.000 95.55109 441 ALA C O 1
ATOM 4897 N N . SER C 1 221 ? 20.32798 36.62479 11.60210 1.000 98.86108 442 SER C N 1
ATOM 4898 C CA . SER C 1 221 ? 20.86790 35.41603 12.20265 1.000 94.68129 442 SER C CA 1
ATOM 4899 C C . SER C 1 221 ? 20.00047 34.96422 13.36941 1.000 102.65920 442 SER C C 1
ATOM 4900 O O . SER C 1 221 ? 19.19813 35.72026 13.91387 1.000 103.87534 442 SER C O 1
ATOM 4903 N N . GLN C 1 222 ? 20.17850 33.69935 13.74383 1.000 106.79733 443 GLN C N 1
ATOM 4904 C CA . GLN C 1 222 ? 19.49910 33.11257 14.89970 1.000 109.08440 443 GLN C CA 1
ATOM 4905 C C . GLN C 1 222 ? 20.44002 32.04785 15.45139 1.000 107.95880 443 GLN C C 1
ATOM 4906 O O . GLN C 1 222 ? 20.65044 31.01271 14.81376 1.000 108.45012 443 GLN C O 1
ATOM 4912 N N . GLU C 1 223 ? 21.00448 32.31925 16.62655 1.000 120.98139 444 GLU C N 1
ATOM 4913 C CA . GLU C 1 223 ? 22.06037 31.48556 17.18922 1.000 122.73228 444 GLU C CA 1
ATOM 4914 C C . GLU C 1 223 ? 21.61452 30.03653 17.31543 1.000 125.01625 444 GLU C C 1
ATOM 4915 O O . GLU C 1 223 ? 20.51536 29.75050 17.80004 1.000 125.84873 444 GLU C O 1
ATOM 4921 N N . GLY C 1 224 ? 22.46884 29.12553 16.86504 1.000 111.11562 445 GLY C N 1
ATOM 4922 C CA . GLY C 1 224 ? 22.15104 27.71149 16.88629 1.000 92.44115 445 GLY C CA 1
ATOM 4923 C C . GLY C 1 224 ? 21.37162 27.25205 15.67208 1.000 96.12383 445 GLY C C 1
ATOM 4924 O O . GLY C 1 224 ? 21.45395 26.08295 15.28543 1.000 104.63702 445 GLY C O 1
ATOM 4925 N N . LYS C 1 225 ? 20.61475 28.15877 15.05952 1.000 93.21070 446 LYS C N 1
ATOM 4926 C CA . LYS C 1 225 ? 19.81929 27.81534 13.88728 1.000 89.97477 446 LYS C CA 1
ATOM 4927 C C . LYS C 1 225 ? 20.55379 28.12809 12.58850 1.000 91.81088 446 LYS C C 1
ATOM 4928 O O . LYS C 1 225 ? 20.64929 27.26987 11.70877 1.000 83.40079 446 LYS C O 1
ATOM 4930 N N . GLY C 1 226 ? 21.07068 29.34313 12.44839 1.000 92.65958 447 GLY C N 1
ATOM 4931 C CA . GLY C 1 226 ? 21.80113 29.69591 11.24760 1.000 87.39555 447 GLY C CA 1
ATOM 4932 C C . GLY C 1 226 ? 21.83999 31.20186 11.05621 1.000 84.15809 447 GLY C C 1
ATOM 4933 O O . GLY C 1 226 ? 21.72248 31.96410 12.01195 1.000 88.76007 447 GLY C O 1
ATOM 4934 N N . SER C 1 227 ? 22.01047 31.59654 9.79817 1.000 86.23784 448 SER C N 1
ATOM 4935 C CA . SER C 1 227 ? 22.13440 33.00948 9.47584 1.000 81.85677 448 SER C CA 1
ATOM 4936 C C . SER C 1 227 ? 21.89799 33.22004 7.98968 1.000 81.21072 448 SER C C 1
ATOM 4937 O O . SER C 1 227 ? 22.12147 32.31285 7.18302 1.000 75.34577 448 SER C O 1
ATOM 4940 N N . THR C 1 228 ? 21.41997 34.41087 7.63516 1.000 82.08998 449 THR C N 1
ATOM 4941 C CA . THR C 1 228 ? 21.19950 34.81147 6.25296 1.000 81.18061 449 THR C CA 1
ATOM 4942 C C . THR C 1 228 ? 21.78639 36.19249 6.02883 1.000 86.16009 449 THR C C 1
ATOM 4943 O O . THR C 1 228 ? 21.42496 37.15262 6.71742 1.000 90.53045 449 THR C O 1
ATOM 4947 N N . PHE C 1 229 ? 22.68979 36.29036 5.05818 1.000 87.77316 450 PHE C N 1
ATOM 4948 C CA . PHE C 1 229 ? 23.24679 37.55831 4.60907 1.000 80.09210 450 PHE C CA 1
ATOM 4949 C C . PHE C 1 229 ? 22.63932 37.88686 3.25373 1.000 80.92128 450 PHE C C 1
ATOM 4950 O O . PHE C 1 229 ? 22.79383 37.12162 2.29700 1.000 81.92583 450 PHE C O 1
ATOM 4958 N N . THR C 1 230 ? 21.93918 39.01474 3.17713 1.000 77.30850 451 THR C N 1
ATOM 4959 C CA . THR C 1 230 ? 21.26664 39.43531 1.95973 1.000 85.67978 451 THR C CA 1
ATOM 4960 C C . THR C 1 230 ? 21.94068 40.68726 1.42067 1.000 89.88615 451 THR C C 1
ATOM 4961 O O . THR C 1 230 ? 22.16523 41.64649 2.16151 1.000 90.25479 451 THR C O 1
ATOM 4965 N N . LEU C 1 231 ? 22.27123 40.67196 0.13682 1.000 82.91354 452 LEU C N 1
ATOM 4966 C CA . LEU C 1 231 ? 22.91234 41.79687 -0.52822 1.000 90.50639 452 LEU C CA 1
ATOM 4967 C C . LEU C 1 231 ? 22.02476 42.26443 -1.66972 1.000 92.25542 452 LEU C C 1
ATOM 4968 O O . LEU C 1 231 ? 21.52020 41.45015 -2.44071 1.000 83.54673 452 LEU C O 1
ATOM 4973 N N . TRP C 1 232 ? 21.83162 43.57238 -1.78216 1.000 94.87449 453 TRP C N 1
ATOM 4974 C CA . TRP C 1 232 ? 21.07500 44.14197 -2.88963 1.000 94.48565 453 TRP C CA 1
ATOM 4975 C C . TRP C 1 232 ? 22.01924 44.97887 -3.73546 1.000 91.49789 453 TRP C C 1
ATOM 4976 O O . TRP C 1 232 ? 22.71889 45.85512 -3.21040 1.000 96.11596 453 TRP C O 1
ATOM 4987 N N . LEU C 1 233 ? 22.04783 44.69452 -5.03637 1.000 92.78129 454 LEU C N 1
ATOM 4988 C CA . LEU C 1 233 ? 22.89412 45.40539 -5.97621 1.000 92.75606 454 LEU C CA 1
ATOM 4989 C C . LEU C 1 233 ? 22.06554 45.89895 -7.15269 1.000 95.98110 454 LEU C C 1
ATOM 4990 O O . LEU C 1 233 ? 21.19185 45.18069 -7.63986 1.000 97.03026 454 LEU C O 1
ATOM 4995 N N . PRO C 1 234 ? 22.32457 47.10686 -7.63791 1.000 92.43836 455 PRO C N 1
ATOM 4996 C CA . PRO C 1 234 ? 21.53496 47.64944 -8.74439 1.000 94.85296 455 PRO C CA 1
ATOM 4997 C C . PRO C 1 234 ? 22.01060 47.16414 -10.10206 1.000 92.86430 455 PRO C C 1
ATOM 4998 O O . PRO C 1 234 ? 23.17374 46.80926 -10.30147 1.000 89.26612 455 PRO C O 1
ATOM 5002 N N . VAL C 1 235 ? 21.10701 47.20175 -11.07945 1.000 91.97532 456 VAL C N 1
ATOM 5003 C CA . VAL C 1 235 ? 21.50065 46.85842 -12.47619 1.000 97.16738 456 VAL C CA 1
ATOM 5004 C C . VAL C 1 235 ? 22.38870 47.98741 -12.99212 1.000 97.66080 456 VAL C C 1
ATOM 5005 O O . VAL C 1 235 ? 23.47596 47.68843 -13.48958 1.000 93.34428 456 VAL C O 1
ATOM 5009 N N . ASN C 1 236 ? 21.92747 49.22838 -12.86265 1.000 93.31645 457 ASN C N 1
ATOM 5010 C CA . ASN C 1 236 ? 22.75048 50.38639 -13.27362 1.000 93.94074 457 ASN C CA 1
ATOM 5011 C C . ASN C 1 236 ? 23.33486 51.00581 -12.01554 1.000 94.76439 457 ASN C C 1
ATOM 5012 O O . ASN C 1 236 ? 22.54943 51.37494 -11.13397 1.000 89.31634 457 ASN C O 1
ATOM 5017 N N . ILE C 1 237 ? 24.65982 51.15802 -11.97202 1.000 92.04063 458 ILE C N 1
ATOM 5018 C CA . ILE C 1 237 ? 25.33924 51.83243 -10.83092 1.000 95.33321 458 ILE C CA 1
ATOM 5019 C C . ILE C 1 237 ? 24.71598 53.21737 -10.68956 1.000 96.45789 458 ILE C C 1
ATOM 5020 O O . ILE C 1 237 ? 24.76443 53.78168 -9.59169 1.000 103.27549 458 ILE C O 1
ATOM 5025 N N . THR C 1 238 ? 24.10536 53.71299 -11.76495 1.000 95.40832 459 THR C N 1
ATOM 5026 C CA . THR C 1 238 ? 23.52416 55.07591 -11.77457 1.000 98.11599 459 THR C CA 1
ATOM 5027 C C . THR C 1 238 ? 22.00321 54.97966 -11.85818 1.000 94.54222 459 THR C C 1
ATOM 5028 O O . THR C 1 238 ? 21.36377 55.62580 -11.02763 1.000 96.66059 459 THR C O 1
ATOM 5032 N N . MET D 1 2 ? 47.15579 85.15373 14.31341 1.000 96.68334 223 MET D N 1
ATOM 5033 C CA . MET D 1 2 ? 46.34780 83.93770 14.03850 1.000 99.93040 223 MET D CA 1
ATOM 5034 C C . MET D 1 2 ? 45.90488 83.89255 12.57348 1.000 97.79104 223 MET D C 1
ATOM 5035 O O . MET D 1 2 ? 45.39292 84.90950 12.09034 1.000 98.66972 223 MET D O 1
ATOM 5040 N N . ALA D 1 3 ? 46.06291 82.74347 11.91161 1.000 99.15741 224 ALA D N 1
ATOM 5041 C CA . ALA D 1 3 ? 45.62999 82.58632 10.50660 1.000 99.45221 224 ALA D CA 1
ATOM 5042 C C . ALA D 1 3 ? 44.85099 81.28031 10.33170 1.000 95.13854 224 ALA D C 1
ATOM 5043 O O . ALA D 1 3 ? 45.40697 80.23935 10.67984 1.000 90.06374 224 ALA D O 1
ATOM 5045 N N . TYR D 1 4 ? 43.62302 81.33226 9.80262 1.000 106.45271 225 TYR D N 1
ATOM 5046 C CA . TYR D 1 4 ? 42.80802 80.13026 9.67271 1.000 113.17717 225 TYR D CA 1
ATOM 5047 C C . TYR D 1 4 ? 42.17110 80.08011 8.29167 1.000 115.57866 225 TYR D C 1
ATOM 5048 O O . TYR D 1 4 ? 42.22515 81.04403 7.51857 1.000 121.23583 225 TYR D O 1
ATOM 5057 N N . LEU D 1 5 ? 41.54711 78.94808 7.94676 1.000 122.86331 226 LEU D N 1
ATOM 5058 C CA . LEU D 1 5 ? 41.03319 78.73393 6.56475 1.000 121.33203 226 LEU D CA 1
ATOM 5059 C C . LEU D 1 5 ? 39.93622 79.72390 6.16858 1.000 122.88384 226 LEU D C 1
ATOM 5060 O O . LEU D 1 5 ? 40.16929 80.43579 5.17952 1.000 127.57115 226 LEU D O 1
ATOM 5065 N N . ARG D 1 6 ? 38.78718 79.68498 6.83152 1.000 106.65885 227 ARG D N 1
ATOM 5066 C CA . ARG D 1 6 ? 37.64521 80.56095 6.47436 1.000 107.76998 227 ARG D CA 1
ATOM 5067 C C . ARG D 1 6 ? 36.92328 79.97282 5.26738 1.000 105.04850 227 ARG D C 1
ATOM 5068 O O . ARG D 1 6 ? 36.00031 80.62178 4.76326 1.000 110.95870 227 ARG D O 1
ATOM 5076 N N . SER D 1 7 ? 37.32029 78.78277 4.82953 1.000 106.75937 228 SER D N 1
ATOM 5077 C CA . SER D 1 7 ? 36.55835 78.11766 3.73756 1.000 107.35587 228 SER D CA 1
ATOM 5078 C C . SER D 1 7 ? 35.80431 76.91173 4.30165 1.000 104.60171 228 SER D C 1
ATOM 5079 O O . SER D 1 7 ? 36.41126 76.12580 5.03377 1.000 102.12753 228 SER D O 1
ATOM 5082 N N . ARG D 1 8 ? 34.53033 76.78970 3.96359 1.000 111.91873 229 ARG D N 1
ATOM 5083 C CA . ARG D 1 8 ? 33.74529 75.64276 4.41167 1.000 112.09563 229 ARG D CA 1
ATOM 5084 C C . ARG D 1 8 ? 34.12933 74.38367 3.64983 1.000 112.11659 229 ARG D C 1
ATOM 5085 O O . ARG D 1 8 ? 34.50328 73.37173 4.25496 1.000 112.31381 229 ARG D O 1
ATOM 5087 N N . GLN D 1 9 ? 34.05740 74.42853 2.31682 1.000 99.79101 230 GLN D N 1
ATOM 5088 C CA . GLN D 1 9 ? 34.32944 73.24244 1.51296 1.000 103.69927 230 GLN D CA 1
ATOM 5089 C C . GLN D 1 9 ? 35.75743 72.75545 1.70910 1.000 103.40235 230 GLN D C 1
ATOM 5090 O O . GLN D 1 9 ? 36.01242 71.54445 1.71324 1.000 97.69105 230 GLN D O 1
ATOM 5092 N N . LEU D 1 10 ? 36.68142 73.69146 1.89305 1.000 97.95830 231 LEU D N 1
ATOM 5093 C CA . LEU D 1 10 ? 38.10841 73.31446 2.01017 1.000 99.72976 231 LEU D CA 1
ATOM 5094 C C . LEU D 1 10 ? 38.29933 72.56660 3.31727 1.000 101.01705 231 LEU D C 1
ATOM 5095 O O . LEU D 1 10 ? 39.22132 71.75060 3.40041 1.000 102.72905 231 LEU D O 1
ATOM 5100 N N . LEU D 1 11 ? 37.45728 72.86271 4.29619 1.000 100.68488 232 LEU D N 1
ATOM 5101 C CA . LEU D 1 11 ? 37.58420 72.21586 5.61626 1.000 97.36813 232 LEU D CA 1
ATOM 5102 C C . LEU D 1 11 ? 36.89419 70.86185 5.53137 1.000 99.14762 232 LEU D C 1
ATOM 5103 O O . LEU D 1 11 ? 37.41115 69.90291 6.10350 1.000 95.59466 232 LEU D O 1
ATOM 5108 N N . GLN D 1 12 ? 35.75323 70.79579 4.85531 1.000 100.11202 233 GLN D N 1
ATOM 5109 C CA . GLN D 1 12 ? 35.12923 69.49477 4.61942 1.000 98.69538 233 GLN D CA 1
ATOM 5110 C C . GLN D 1 12 ? 36.10626 68.54169 3.94058 1.000 93.49285 233 GLN D C 1
ATOM 5111 O O . GLN D 1 12 ? 36.20623 67.36473 4.30871 1.000 95.16785 233 GLN D O 1
ATOM 5117 N N . ASP D 1 13 ? 36.83733 69.04257 2.93756 1.000 102.77687 234 ASP D N 1
ATOM 5118 C CA . ASP D 1 13 ? 37.82136 68.21549 2.25371 1.000 106.19323 234 ASP D CA 1
ATOM 5119 C C . ASP D 1 13 ? 38.93130 67.77658 3.20282 1.000 103.70460 234 ASP D C 1
ATOM 5120 O O . ASP D 1 13 ? 39.35729 66.61658 3.18097 1.000 103.24822 234 ASP D O 1
ATOM 5125 N N . GLU D 1 14 ? 39.40926 68.69467 4.04275 1.000 93.32614 235 GLU D N 1
ATOM 5126 C CA . GLU D 1 14 ? 40.45920 68.34077 4.99285 1.000 90.39245 235 GLU D CA 1
ATOM 5127 C C . GLU D 1 14 ? 39.95913 67.33088 6.01393 1.000 96.33082 235 GLU D C 1
ATOM 5128 O O . GLU D 1 14 ? 40.71210 66.45192 6.44307 1.000 88.67355 235 GLU D O 1
ATOM 5134 N N . MET D 1 15 ? 38.69011 67.43093 6.40785 1.000 92.81253 236 MET D N 1
ATOM 5135 C CA . MET D 1 15 ? 38.13605 66.45404 7.33592 1.000 92.26715 236 MET D CA 1
ATOM 5136 C C . MET D 1 15 ? 38.01008 65.08397 6.68406 1.000 93.63173 236 MET D C 1
ATOM 5137 O O . MET D 1 15 ? 38.26003 64.06204 7.32419 1.000 94.73181 236 MET D O 1
ATOM 5142 N N . LYS D 1 16 ? 37.61915 65.04283 5.40604 1.000 94.77036 237 LYS D N 1
ATOM 5143 C CA . LYS D 1 16 ? 37.58918 63.76976 4.69118 1.000 93.06533 237 LYS D CA 1
ATOM 5144 C C . LYS D 1 16 ? 38.98218 63.15774 4.60833 1.000 79.14585 237 LYS D C 1
ATOM 5145 O O . LYS D 1 16 ? 39.15516 61.94876 4.80547 1.000 88.16855 237 LYS D O 1
ATOM 5151 N N . ARG D 1 17 ? 39.97420 63.99870 4.37429 1.000 90.76447 238 ARG D N 1
ATOM 5152 C CA . ARG D 1 17 ? 41.36620 63.51568 4.28543 1.000 87.74376 238 ARG D CA 1
ATOM 5153 C C . ARG D 1 17 ? 41.77412 62.97383 5.64851 1.000 81.15472 238 ARG D C 1
ATOM 5154 O O . ARG D 1 17 ? 42.41511 61.92983 5.68166 1.000 87.79565 238 ARG D O 1
ATOM 5162 N N . LYS D 1 18 ? 41.43606 63.68295 6.71841 1.000 85.07658 239 LYS D N 1
ATOM 5163 C CA . LYS D 1 18 ? 41.78498 63.23009 8.06048 1.000 84.20108 239 LYS D CA 1
ATOM 5164 C C . LYS D 1 18 ? 41.09795 61.91813 8.40559 1.000 81.75362 239 LYS D C 1
ATOM 5165 O O . LYS D 1 18 ? 41.69591 61.06420 9.06371 1.000 82.31976 239 LYS D O 1
ATOM 5171 N N . GLU D 1 19 ? 39.84498 61.74510 7.98153 1.000 82.23013 240 GLU D N 1
ATOM 5172 C CA . GLU D 1 19 ? 39.14795 60.48413 8.21363 1.000 85.14011 240 GLU D CA 1
ATOM 5173 C C . GLU D 1 19 ? 39.82999 59.34104 7.47679 1.000 79.23335 240 GLU D C 1
ATOM 5174 O O . GLU D 1 19 ? 40.00795 58.24510 8.02392 1.000 81.21738 240 GLU D O 1
ATOM 5180 N N . LYS D 1 20 ? 40.22206 59.57690 6.22579 1.000 73.61398 241 LYS D N 1
ATOM 5181 C CA . LYS D 1 20 ? 40.94809 58.54982 5.48794 1.000 77.19355 241 LYS D CA 1
ATOM 5182 C C . LYS D 1 20 ? 42.26605 58.21188 6.17606 1.000 78.65570 241 LYS D C 1
ATOM 5183 O O . LYS D 1 20 ? 42.63704 57.03689 6.28121 1.000 80.97881 241 LYS D O 1
ATOM 5186 N N . LEU D 1 21 ? 42.97503 59.22893 6.66599 1.000 81.75387 242 LEU D N 1
ATOM 5187 C CA . LEU D 1 21 ? 44.22999 58.98899 7.36909 1.000 84.36812 242 LEU D CA 1
ATOM 5188 C C . LEU D 1 21 ? 44.01491 58.18614 8.64816 1.000 82.98241 242 LEU D C 1
ATOM 5189 O O . LEU D 1 21 ? 44.81288 57.30517 8.97930 1.000 77.83038 242 LEU D O 1
ATOM 5194 N N . VAL D 1 22 ? 42.95187 58.49422 9.38607 1.000 76.13970 243 VAL D N 1
ATOM 5195 C CA . VAL D 1 22 ? 42.66779 57.77436 10.62113 1.000 78.86251 243 VAL D CA 1
ATOM 5196 C C . VAL D 1 22 ? 42.34280 56.31733 10.31827 1.000 75.35893 243 VAL D C 1
ATOM 5197 O O . VAL D 1 22 ? 42.80475 55.40340 11.01239 1.000 80.03101 243 VAL D O 1
ATOM 5201 N N . ALA D 1 23 ? 41.56486 56.11422 9.26924 1.000 77.23076 244 ALA D N 1
ATOM 5202 C CA . ALA D 1 23 ? 41.24187 54.74118 8.86237 1.000 68.24315 244 ALA D CA 1
ATOM 5203 C C . ALA D 1 23 ? 42.52488 53.98514 8.53753 1.000 75.91348 244 ALA D C 1
ATOM 5204 O O . ALA D 1 23 ? 42.71384 52.90819 9.08166 1.000 81.90614 244 ALA D O 1
ATOM 5206 N N . LEU D 1 24 ? 43.37194 54.52403 7.63952 1.000 78.45572 245 LEU D N 1
ATOM 5207 C CA . LEU D 1 24 ? 44.63496 53.83897 7.20467 1.000 69.38676 245 LEU D CA 1
ATOM 5208 C C . LEU D 1 24 ? 45.50088 53.50410 8.41776 1.000 68.36263 245 LEU D C 1
ATOM 5209 O O . LEU D 1 24 ? 46.10588 52.44109 8.41291 1.000 72.86165 245 LEU D O 1
ATOM 5214 N N . GLY D 1 25 ? 45.55083 54.38021 9.41266 1.000 74.29117 246 GLY D N 1
ATOM 5215 C CA . GLY D 1 25 ? 46.38676 54.15533 10.60274 1.000 77.02654 246 GLY D CA 1
ATOM 5216 C C . GLY D 1 25 ? 45.78070 53.09143 11.48282 1.000 74.51633 246 GLY D C 1
ATOM 5217 O O . GLY D 1 25 ? 46.53766 52.32649 12.07394 1.000 74.11817 246 GLY D O 1
ATOM 5218 N N . HIS D 1 26 ? 44.45970 53.08445 11.59774 1.000 69.84498 247 HIS D N 1
ATOM 5219 C CA . HIS D 1 26 ? 43.82065 52.00254 12.33182 1.000 76.47050 247 HIS D CA 1
ATOM 5220 C C . HIS D 1 26 ? 44.11167 50.65146 11.68299 1.000 78.65785 247 HIS D C 1
ATOM 5221 O O . HIS D 1 26 ? 44.47163 49.68854 12.36911 1.000 73.66816 247 HIS D O 1
ATOM 5228 N N . LEU D 1 27 ? 43.98475 50.57232 10.35499 1.000 75.22619 248 LEU D N 1
ATOM 5229 C CA . LEU D 1 27 ? 44.31378 49.33124 9.66014 1.000 74.56011 248 LEU D CA 1
ATOM 5230 C C . LEU D 1 27 ? 45.78077 48.96925 9.84526 1.000 79.03874 248 LEU D C 1
ATOM 5231 O O . LEU D 1 27 ? 46.11975 47.79327 10.04141 1.000 83.06045 248 LEU D O 1
ATOM 5236 N N . ALA D 1 28 ? 46.66978 49.95924 9.77421 1.000 74.80519 249 ALA D N 1
ATOM 5237 C CA . ALA D 1 28 ? 48.09477 49.68524 9.92532 1.000 76.24750 249 ALA D CA 1
ATOM 5238 C C . ALA D 1 28 ? 48.42368 49.17739 11.32240 1.000 75.74610 249 ALA D C 1
ATOM 5239 O O . ALA D 1 28 ? 49.18267 48.21640 11.47554 1.000 73.95730 249 ALA D O 1
ATOM 5241 N N . ALA D 1 29 ? 47.86063 49.80951 12.35029 1.000 71.32151 250 ALA D N 1
ATOM 5242 C CA . ALA D 1 29 ? 48.08054 49.33865 13.71336 1.000 75.49592 250 ALA D CA 1
ATOM 5243 C C . ALA D 1 29 ? 47.52552 47.94068 13.90348 1.000 79.96918 250 ALA D C 1
ATOM 5244 O O . ALA D 1 29 ? 48.14248 47.09975 14.56961 1.000 79.38405 250 ALA D O 1
ATOM 5246 N N . GLY D 1 30 ? 46.35955 47.66062 13.31744 1.000 80.23025 251 GLY D N 1
ATOM 5247 C CA . GLY D 1 30 ? 45.79654 46.32764 13.40955 1.000 78.97248 251 GLY D CA 1
ATOM 5248 C C . GLY D 1 30 ? 46.68757 45.27456 12.78572 1.000 86.63954 251 GLY D C 1
ATOM 5249 O O . GLY D 1 30 ? 46.93052 44.21763 13.36885 1.000 89.73129 251 GLY D O 1
ATOM 5250 N N . VAL D 1 31 ? 47.18964 45.54743 11.57972 1.000 85.15115 252 VAL D N 1
ATOM 5251 C CA . VAL D 1 31 ? 48.03467 44.56835 10.90787 1.000 79.20447 252 VAL D CA 1
ATOM 5252 C C . VAL D 1 31 ? 49.36163 44.40542 11.64597 1.000 81.36278 252 VAL D C 1
ATOM 5253 O O . VAL D 1 31 ? 49.90461 43.29942 11.72312 1.000 87.45115 252 VAL D O 1
ATOM 5257 N N . ALA D 1 32 ? 49.89260 45.48848 12.21588 1.000 78.45145 253 ALA D N 1
ATOM 5258 C CA . ALA D 1 32 ? 51.12255 45.37555 12.99697 1.000 86.99384 253 ALA D CA 1
ATOM 5259 C C . ALA D 1 32 ? 50.90548 44.51369 14.23705 1.000 84.91584 253 ALA D C 1
ATOM 5260 O O . ALA D 1 32 ? 51.75145 43.68172 14.58119 1.000 85.26144 253 ALA D O 1
ATOM 5262 N N . HIS D 1 33 ? 49.77544 44.70777 14.91496 1.000 78.75561 254 HIS D N 1
ATOM 5263 C CA . HIS D 1 33 ? 49.45636 43.87290 16.06903 1.000 89.03863 254 HIS D CA 1
ATOM 5264 C C . HIS D 1 33 ? 49.28738 42.41785 15.65018 1.000 84.93716 254 HIS D C 1
ATOM 5265 O O . HIS D 1 33 ? 49.70633 41.50593 16.36830 1.000 84.27278 254 HIS D O 1
ATOM 5272 N N . GLU D 1 34 ? 48.67844 42.18473 14.48317 1.000 88.97271 255 GLU D N 1
ATOM 5273 C CA . GLU D 1 34 ? 48.49546 40.82168 13.99431 1.000 80.92895 255 GLU D CA 1
ATOM 5274 C C . GLU D 1 34 ? 49.82447 40.14664 13.67746 1.000 77.58690 255 GLU D C 1
ATOM 5275 O O . GLU D 1 34 ? 49.98045 38.94466 13.91460 1.000 83.15548 255 GLU D O 1
ATOM 5281 N N . ILE D 1 35 ? 50.80751 40.88458 13.19244 1.000 76.49347 256 ILE D N 1
ATOM 5282 C CA . ILE D 1 35 ? 52.02353 40.18951 12.68758 1.000 76.88548 256 ILE D CA 1
ATOM 5283 C C . ILE D 1 35 ? 53.13247 40.01261 13.70966 1.000 74.72094 256 ILE D C 1
ATOM 5284 O O . ILE D 1 35 ? 53.81747 38.99860 13.61381 1.000 77.68218 256 ILE D O 1
ATOM 5289 N N . ARG D 1 36 ? 53.22442 40.84272 14.73158 1.000 65.53234 257 ARG D N 1
ATOM 5290 C CA . ARG D 1 36 ? 54.44137 40.80481 15.58465 1.000 74.93344 257 ARG D CA 1
ATOM 5291 C C . ARG D 1 36 ? 54.71932 39.45187 16.22382 1.000 71.05812 257 ARG D C 1
ATOM 5292 O O . ARG D 1 36 ? 55.83533 38.91184 16.03294 1.000 75.35224 257 ARG D O 1
ATOM 5294 N N . ASN D 1 37 ? 53.71728 38.88095 16.87582 1.000 76.63901 258 ASN D N 1
ATOM 5295 C CA . ASN D 1 37 ? 53.93523 37.59503 17.57597 1.000 70.37653 258 ASN D CA 1
ATOM 5296 C C . ASN D 1 37 ? 54.25728 36.49791 16.55611 1.000 64.95369 258 ASN D C 1
ATOM 5297 O O . ASN D 1 37 ? 55.30626 35.84292 16.71324 1.000 65.32139 258 ASN D O 1
ATOM 5302 N N . PRO D 1 38 ? 53.51334 36.35780 15.44508 1.000 64.33280 259 PRO D N 1
ATOM 5303 C CA . PRO D 1 38 ? 53.87539 35.34569 14.49021 1.000 65.06452 259 PRO D CA 1
ATOM 5304 C C . PRO D 1 38 ? 55.29042 35.53862 13.95528 1.000 70.36870 259 PRO D C 1
ATOM 5305 O O . PRO D 1 38 ? 55.97742 34.57560 13.81742 1.000 79.16669 259 PRO D O 1
ATOM 5309 N N . LEU D 1 39 ? 55.68545 36.76659 13.66517 1.000 64.04801 260 LEU D N 1
ATOM 5310 C CA . LEU D 1 39 ? 57.00749 36.96151 13.04522 1.000 74.82996 260 LEU D CA 1
ATOM 5311 C C . LEU D 1 39 ? 58.08643 36.57261 14.03533 1.000 64.77855 260 LEU D C 1
ATOM 5312 O O . LEU D 1 39 ? 59.05344 35.92856 13.62945 1.000 69.52862 260 LEU D O 1
ATOM 5317 N N . SER D 1 40 ? 57.91836 36.97675 15.28227 1.000 65.21223 261 SER D N 1
ATOM 5318 C CA . SER D 1 40 ? 58.99830 36.67784 16.24537 1.000 74.48148 261 SER D CA 1
ATOM 5319 C C . SER D 1 40 ? 59.05227 35.16886 16.43653 1.000 66.84820 261 SER D C 1
ATOM 5320 O O . SER D 1 40 ? 60.14026 34.64388 16.67965 1.000 68.04452 261 SER D O 1
ATOM 5323 N N . SER D 1 41 ? 57.90027 34.51186 16.34554 1.000 65.99536 262 SER D N 1
ATOM 5324 C CA . SER D 1 41 ? 57.90926 33.03387 16.40570 1.000 71.71858 262 SER D CA 1
ATOM 5325 C C . SER D 1 41 ? 58.66433 32.46573 15.19681 1.000 74.91298 262 SER D C 1
ATOM 5326 O O . SER D 1 41 ? 59.56931 31.64375 15.40695 1.000 77.39296 262 SER D O 1
ATOM 5329 N N . ILE D 1 42 ? 58.32040 32.89760 13.98274 1.000 69.35492 263 ILE D N 1
ATOM 5330 C CA . ILE D 1 42 ? 59.00246 32.37147 12.80784 1.000 77.88392 263 ILE D CA 1
ATOM 5331 C C . ILE D 1 42 ? 60.50346 32.57847 12.92690 1.000 72.29845 263 ILE D C 1
ATOM 5332 O O . ILE D 1 42 ? 61.29847 31.71342 12.55104 1.000 78.27642 263 ILE D O 1
ATOM 5337 N N . LYS D 1 43 ? 60.91944 33.73552 13.45180 1.000 68.29839 264 LYS D N 1
ATOM 5338 C CA . LYS D 1 43 ? 62.34143 33.97454 13.66585 1.000 76.14349 264 LYS D CA 1
ATOM 5339 C C . LYS D 1 43 ? 62.93336 32.97164 14.64900 1.000 74.08757 264 LYS D C 1
ATOM 5340 O O . LYS D 1 43 ? 64.02837 32.43961 14.42912 1.000 85.22225 264 LYS D O 1
ATOM 5346 N N . GLY D 1 44 ? 62.21430 32.69376 15.74199 1.000 78.27624 265 GLY D N 1
ATOM 5347 C CA . GLY D 1 44 ? 62.70023 31.71986 16.70312 1.000 77.18227 265 GLY D CA 1
ATOM 5348 C C . GLY D 1 44 ? 62.82526 30.32780 16.11028 1.000 76.87681 265 GLY D C 1
ATOM 5349 O O . GLY D 1 44 ? 63.82924 29.63581 16.31841 1.000 78.81340 265 GLY D O 1
ATOM 5350 N N . LEU D 1 45 ? 61.81230 29.90072 15.36127 1.000 73.52411 266 LEU D N 1
ATOM 5351 C CA . LEU D 1 45 ? 61.86132 28.58366 14.73941 1.000 81.89824 266 LEU D CA 1
ATOM 5352 C C . LEU D 1 45 ? 62.96738 28.49753 13.69349 1.000 85.64492 266 LEU D C 1
ATOM 5353 O O . LEU D 1 45 ? 63.63038 27.46351 13.55864 1.000 98.96144 266 LEU D O 1
ATOM 5358 N N . ALA D 1 46 ? 63.17143 29.57445 12.93138 1.000 84.32762 267 ALA D N 1
ATOM 5359 C CA . ALA D 1 46 ? 64.26249 29.59334 11.96844 1.000 86.73294 267 ALA D CA 1
ATOM 5360 C C . ALA D 1 46 ? 65.60745 29.46640 12.66153 1.000 85.06137 267 ALA D C 1
ATOM 5361 O O . ALA D 1 46 ? 66.48447 28.73234 12.20066 1.000 88.39694 267 ALA D O 1
ATOM 5363 N N . LYS D 1 47 ? 65.79039 30.17352 13.77847 1.000 83.70298 268 LYS D N 1
ATOM 5364 C CA . LYS D 1 47 ? 67.02334 30.01359 14.54456 1.000 91.11349 268 LYS D CA 1
ATOM 5365 C C . LYS D 1 47 ? 67.16830 28.59265 15.07472 1.000 104.68549 268 LYS D C 1
ATOM 5366 O O . LYS D 1 47 ? 68.28029 28.05865 15.12484 1.000 110.84970 268 LYS D O 1
ATOM 5369 N N . TYR D 1 48 ? 66.05827 27.96570 15.45872 1.000 106.46745 269 TYR D N 1
ATOM 5370 C CA . TYR D 1 48 ? 66.11024 26.58875 15.93588 1.000 107.33612 269 TYR D CA 1
ATOM 5371 C C . TYR D 1 48 ? 66.59029 25.64563 14.84201 1.000 108.11027 269 TYR D C 1
ATOM 5372 O O . TYR D 1 48 ? 67.52927 24.86464 15.04515 1.000 110.87481 269 TYR D O 1
ATOM 5381 N N . PHE D 1 49 ? 65.96936 25.71751 13.66096 1.000 104.40381 270 PHE D N 1
ATOM 5382 C CA . PHE D 1 49 ? 66.41142 24.86638 12.55708 1.000 106.17095 270 PHE D CA 1
ATOM 5383 C C . PHE D 1 49 ? 67.83745 25.18533 12.13213 1.000 111.14374 270 PHE D C 1
ATOM 5384 O O . PHE D 1 49 ? 68.57846 24.28028 11.72527 1.000 118.01555 270 PHE D O 1
ATOM 5392 N N . ALA D 1 50 ? 68.24945 26.45133 12.21601 1.000 125.70725 271 ALA D N 1
ATOM 5393 C CA . ALA D 1 50 ? 69.62847 26.80129 11.89606 1.000 126.24425 271 ALA D CA 1
ATOM 5394 C C . ALA D 1 50 ? 70.59641 26.15738 12.87618 1.000 127.84495 271 ALA D C 1
ATOM 5395 O O . ALA D 1 50 ? 71.66043 25.67533 12.48130 1.000 128.58269 271 ALA D O 1
ATOM 5397 N N . GLU D 1 51 ? 70.24434 26.14353 14.16316 1.000 123.27978 272 GLU D N 1
ATOM 5398 C CA . GLU D 1 51 ? 71.06027 25.45063 15.14529 1.000 121.32397 272 GLU D CA 1
ATOM 5399 C C . GLU D 1 51 ? 71.05027 23.94360 14.93545 1.000 120.52125 272 GLU D C 1
ATOM 5400 O O . GLU D 1 51 ? 72.02925 23.27564 15.29258 1.000 116.29469 272 GLU D O 1
ATOM 5403 N N . ARG D 1 52 ? 70.01030 23.40254 14.30945 1.000 123.45067 273 ARG D N 1
ATOM 5404 C CA . ARG D 1 52 ? 69.93430 21.92553 14.15560 1.000 124.60261 273 ARG D CA 1
ATOM 5405 C C . ARG D 1 52 ? 70.49338 21.50338 12.79068 1.000 126.10376 273 ARG D C 1
ATOM 5406 O O . ARG D 1 52 ? 71.19137 20.48937 12.74483 1.000 126.88244 273 ARG D O 1
ATOM 5408 N N . ALA D 1 53 ? 70.21245 22.25226 11.72759 1.000 121.62414 274 ALA D N 1
ATOM 5409 C CA . ALA D 1 53 ? 70.66052 21.84312 10.40566 1.000 115.39885 274 ALA D CA 1
ATOM 5410 C C . ALA D 1 53 ? 72.18153 21.92309 10.30073 1.000 111.45610 274 ALA D C 1
ATOM 5411 O O . ALA D 1 53 ? 72.82849 22.64717 11.06569 1.000 109.77896 274 ALA D O 1
ATOM 5413 N N . PRO D 1 54 ? 72.77757 21.17299 9.37385 1.000 110.58902 275 PRO D N 1
ATOM 5414 C CA . PRO D 1 54 ? 74.23159 21.26295 9.18493 1.000 110.03496 275 PRO D CA 1
ATOM 5415 C C . PRO D 1 54 ? 74.64862 22.64790 8.71380 1.000 113.86648 275 PRO D C 1
ATOM 5416 O O . PRO D 1 54 ? 74.00068 23.25481 7.85870 1.000 110.17160 275 PRO D O 1
ATOM 5420 N N . ALA D 1 55 ? 75.75159 23.12795 9.27481 1.000 123.20604 276 ALA D N 1
ATOM 5421 C CA . ALA D 1 55 ? 76.20062 24.48592 9.00069 1.000 122.42799 276 ALA D CA 1
ATOM 5422 C C . ALA D 1 55 ? 76.67071 24.63576 7.55670 1.000 123.05509 276 ALA D C 1
ATOM 5423 O O . ALA D 1 55 ? 77.29973 23.73169 6.99884 1.000 126.77802 276 ALA D O 1
ATOM 5425 N N . GLY D 1 56 ? 76.35875 25.77870 6.95756 1.000 116.91075 277 GLY D N 1
ATOM 5426 C CA . GLY D 1 56 ? 76.81783 26.11155 5.63055 1.000 107.21920 277 GLY D CA 1
ATOM 5427 C C . GLY D 1 56 ? 76.06089 25.45243 4.49958 1.000 111.33183 277 GLY D C 1
ATOM 5428 O O . GLY D 1 56 ? 76.43296 25.65630 3.33458 1.000 108.49505 277 GLY D O 1
ATOM 5429 N N . GLY D 1 57 ? 74.94486 24.80348 4.84858 1.000 131.56641 278 GLY D N 1
ATOM 5430 C CA . GLY D 1 57 ? 74.18291 24.00538 3.87062 1.000 130.64479 278 GLY D CA 1
ATOM 5431 C C . GLY D 1 57 ? 72.77694 24.47836 3.57949 1.000 129.20464 278 GLY D C 1
ATOM 5432 O O . GLY D 1 57 ? 72.37291 25.51142 4.14136 1.000 128.81565 278 GLY D O 1
ATOM 5433 N N . GLU D 1 58 ? 71.99897 23.66029 2.87454 1.000 104.92368 279 GLU D N 1
ATOM 5434 C CA . GLU D 1 58 ? 70.69900 24.14524 2.36141 1.000 100.99199 279 GLU D CA 1
ATOM 5435 C C . GLU D 1 58 ? 69.76594 24.61737 3.45930 1.000 95.54960 279 GLU D C 1
ATOM 5436 O O . GLU D 1 58 ? 69.41795 25.80437 3.44015 1.000 96.44245 279 GLU D O 1
ATOM 5442 N N . ALA D 1 59 ? 69.52088 23.79848 4.46038 1.000 91.13200 280 ALA D N 1
ATOM 5443 C CA . ALA D 1 59 ? 68.51583 24.22859 5.44627 1.000 86.11480 280 ALA D CA 1
ATOM 5444 C C . ALA D 1 59 ? 69.02279 25.43967 6.22517 1.000 83.86058 280 ALA D C 1
ATOM 5445 O O . ALA D 1 59 ? 68.22278 26.32271 6.47003 1.000 83.16448 280 ALA D O 1
ATOM 5447 N N . HIS D 1 60 ? 70.30777 25.46970 6.57724 1.000 82.40207 281 HIS D N 1
ATOM 5448 C CA . HIS D 1 60 ? 70.82173 26.58479 7.40815 1.000 88.41435 281 HIS D CA 1
ATOM 5449 C C . HIS D 1 60 ? 70.64679 27.86570 6.61100 1.000 86.75076 281 HIS D C 1
ATOM 5450 O O . HIS D 1 60 ? 70.08876 28.83577 7.14386 1.000 79.70860 281 HIS D O 1
ATOM 5457 N N . GLN D 1 61 ? 71.02386 27.81756 5.33903 1.000 86.89470 282 GLN D N 1
ATOM 5458 C CA . GLN D 1 61 ? 70.96292 29.05448 4.54089 1.000 80.87204 282 GLN D CA 1
ATOM 5459 C C . GLN D 1 61 ? 69.50593 29.47047 4.41576 1.000 80.93071 282 GLN D C 1
ATOM 5460 O O . GLN D 1 61 ? 69.21293 30.65949 4.56961 1.000 80.42089 282 GLN D O 1
ATOM 5466 N N . LEU D 1 62 ? 68.62593 28.51545 4.17581 1.000 69.88380 283 LEU D N 1
ATOM 5467 C CA . LEU D 1 62 ? 67.22095 28.91144 3.94769 1.000 75.26080 283 LEU D CA 1
ATOM 5468 C C . LEU D 1 62 ? 66.63988 29.50458 5.23159 1.000 81.44793 283 LEU D C 1
ATOM 5469 O O . LEU D 1 62 ? 65.84789 30.42258 5.13944 1.000 80.95746 283 LEU D O 1
ATOM 5474 N N . ALA D 1 63 ? 67.00381 28.95771 6.37867 1.000 77.34319 284 ALA D N 1
ATOM 5475 C CA . ALA D 1 63 ? 66.50874 29.46485 7.66559 1.000 78.06035 284 ALA D CA 1
ATOM 5476 C C . ALA D 1 63 ? 67.03074 30.88187 7.90546 1.000 69.91401 284 ALA D C 1
ATOM 5477 O O . ALA D 1 63 ? 66.26971 31.72993 8.40733 1.000 71.23594 284 ALA D O 1
ATOM 5479 N N . GLN D 1 64 ? 68.29576 31.11783 7.58051 1.000 68.42219 285 GLN D N 1
ATOM 5480 C CA . GLN D 1 64 ? 68.84676 32.48084 7.71939 1.000 75.57958 285 GLN D CA 1
ATOM 5481 C C . GLN D 1 64 ? 68.05782 33.42374 6.79925 1.000 68.67801 285 GLN D C 1
ATOM 5482 O O . GLN D 1 64 ? 67.69880 34.53379 7.24010 1.000 71.58646 285 GLN D O 1
ATOM 5488 N N . VAL D 1 65 ? 67.73189 32.96262 5.59928 1.000 69.97123 286 VAL D N 1
ATOM 5489 C CA . VAL D 1 65 ? 66.95695 33.79652 4.64914 1.000 65.29333 286 VAL D CA 1
ATOM 5490 C C . VAL D 1 65 ? 65.58492 34.07459 5.24003 1.000 66.17887 286 VAL D C 1
ATOM 5491 O O . VAL D 1 65 ? 65.12893 35.21159 5.12488 1.000 77.40459 286 VAL D O 1
ATOM 5495 N N . MET D 1 66 ? 64.96787 33.08867 5.86210 1.000 65.03581 287 MET D N 1
ATOM 5496 C CA . MET D 1 66 ? 63.61884 33.24774 6.45401 1.000 64.66421 287 MET D CA 1
ATOM 5497 C C . MET D 1 66 ? 63.67778 34.28486 7.57090 1.000 68.03007 287 MET D C 1
ATOM 5498 O O . MET D 1 66 ? 62.75178 35.09288 7.68376 1.000 66.73004 287 MET D O 1
ATOM 5503 N N . ALA D 1 67 ? 64.73974 34.23894 8.35696 1.000 65.28367 288 ALA D N 1
ATOM 5504 C CA . ALA D 1 67 ? 64.88668 35.22606 9.43487 1.000 67.97310 288 ALA D CA 1
ATOM 5505 C C . ALA D 1 67 ? 64.99773 36.61599 8.82472 1.000 76.09564 288 ALA D C 1
ATOM 5506 O O . ALA D 1 67 ? 64.22671 37.49604 9.21658 1.000 67.06166 288 ALA D O 1
ATOM 5508 N N . LYS D 1 68 ? 65.85179 36.75287 7.81676 1.000 70.69584 289 LYS D N 1
ATOM 5509 C CA . LYS D 1 68 ? 66.07283 38.08381 7.21862 1.000 72.32426 289 LYS D CA 1
ATOM 5510 C C . LYS D 1 68 ? 64.76587 38.59775 6.61249 1.000 65.94897 289 LYS D C 1
ATOM 5511 O O . LYS D 1 68 ? 64.50987 39.78876 6.73135 1.000 75.23638 289 LYS D O 1
ATOM 5517 N N . GLU D 1 69 ? 63.96190 37.73169 6.02254 1.000 63.65826 290 GLU D N 1
ATOM 5518 C CA . GLU D 1 69 ? 62.73794 38.18963 5.32742 1.000 66.79741 290 GLU D CA 1
ATOM 5519 C C . GLU D 1 69 ? 61.68689 38.65774 6.32231 1.000 62.95311 290 GLU D C 1
ATOM 5520 O O . GLU D 1 69 ? 60.95391 39.58271 6.00216 1.000 70.73353 290 GLU D O 1
ATOM 5526 N N . ALA D 1 70 ? 61.62582 38.06987 7.50937 1.000 69.98147 291 ALA D N 1
ATOM 5527 C CA . ALA D 1 70 ? 60.55977 38.50098 8.43426 1.000 68.60766 291 ALA D CA 1
ATOM 5528 C C . ALA D 1 70 ? 60.99174 39.83004 9.02014 1.000 70.07405 291 ALA D C 1
ATOM 5529 O O . ALA D 1 70 ? 60.13873 40.67408 9.27600 1.000 73.01590 291 ALA D O 1
ATOM 5531 N N . ASP D 1 71 ? 62.28973 39.99405 9.19520 1.000 66.14388 292 ASP D N 1
ATOM 5532 C CA . ASP D 1 71 ? 62.80672 41.28810 9.67509 1.000 63.86499 292 ASP D CA 1
ATOM 5533 C C . ASP D 1 71 ? 62.44778 42.35899 8.65095 1.000 68.22051 292 ASP D C 1
ATOM 5534 O O . ASP D 1 71 ? 62.02977 43.43604 9.05581 1.000 72.37989 292 ASP D O 1
ATOM 5539 N N . ARG D 1 72 ? 62.56286 42.04885 7.36599 1.000 67.34684 293 ARG D N 1
ATOM 5540 C CA . ARG D 1 72 ? 62.25692 43.02774 6.30287 1.000 68.34585 293 ARG D CA 1
ATOM 5541 C C . ARG D 1 72 ? 60.75693 43.27274 6.27175 1.000 64.07812 293 ARG D C 1
ATOM 5542 O O . ARG D 1 72 ? 60.36795 44.40472 6.05161 1.000 72.37931 293 ARG D O 1
ATOM 5550 N N . LEU D 1 73 ? 59.94591 42.26378 6.53181 1.000 62.16250 294 LEU D N 1
ATOM 5551 C CA . LEU D 1 73 ? 58.48990 42.51580 6.60970 1.000 65.81485 294 LEU D CA 1
ATOM 5552 C C . LEU D 1 73 ? 58.19284 43.46093 7.77958 1.000 73.74247 294 LEU D C 1
ATOM 5553 O O . LEU D 1 73 ? 57.40086 44.39692 7.60744 1.000 74.84270 294 LEU D O 1
ATOM 5558 N N . ASN D 1 74 ? 58.85878 43.27305 8.90764 1.000 62.51273 295 ASN D N 1
ATOM 5559 C CA . ASN D 1 74 ? 58.65372 44.22517 10.01953 1.000 79.41943 295 ASN D CA 1
ATOM 5560 C C . ASN D 1 74 ? 59.10676 45.61912 9.57140 1.000 72.13801 295 ASN D C 1
ATOM 5561 O O . ASN D 1 74 ? 58.39575 46.56715 9.87426 1.000 65.72731 295 ASN D O 1
ATOM 5563 N N . ARG D 1 75 ? 60.23580 45.72103 8.87946 1.000 64.81856 296 ARG D N 1
ATOM 5564 C CA . ARG D 1 75 ? 60.73583 47.04298 8.45534 1.000 68.36504 296 ARG D CA 1
ATOM 5565 C C . ARG D 1 75 ? 59.67289 47.70390 7.58921 1.000 62.06013 296 ARG D C 1
ATOM 5566 O O . ARG D 1 75 ? 59.40489 48.87892 7.77706 1.000 65.15891 296 ARG D O 1
ATOM 5574 N N . VAL D 1 76 ? 59.07593 46.94880 6.69726 1.000 61.78428 297 VAL D N 1
ATOM 5575 C CA . VAL D 1 76 ? 58.12299 47.56271 5.74613 1.000 64.91280 297 VAL D CA 1
ATOM 5576 C C . VAL D 1 76 ? 56.87795 47.97980 6.51302 1.000 70.15055 297 VAL D C 1
ATOM 5577 O O . VAL D 1 76 ? 56.33198 49.03977 6.21387 1.000 71.04686 297 VAL D O 1
ATOM 5581 N N . VAL D 1 77 ? 56.43689 47.15691 7.45208 1.000 71.25563 298 VAL D N 1
ATOM 5582 C CA . VAL D 1 77 ? 55.18085 47.50300 8.17597 1.000 65.41064 298 VAL D CA 1
ATOM 5583 C C . VAL D 1 77 ? 55.43481 48.76308 8.98985 1.000 62.08161 298 VAL D C 1
ATOM 5584 O O . VAL D 1 77 ? 54.56982 49.62709 9.02970 1.000 66.97557 298 VAL D O 1
ATOM 5588 N N . SER D 1 78 ? 56.60778 48.85014 9.59291 1.000 62.34047 299 SER D N 1
ATOM 5589 C CA . SER D 1 78 ? 56.94374 50.01823 10.43480 1.000 63.25872 299 SER D CA 1
ATOM 5590 C C . SER D 1 78 ? 56.94080 51.25813 9.54766 1.000 70.59635 299 SER D C 1
ATOM 5591 O O . SER D 1 78 ? 56.49678 52.31418 10.00752 1.000 77.49410 299 SER D O 1
ATOM 5594 N N . GLU D 1 79 ? 57.39587 51.11099 8.31571 1.000 75.37798 300 GLU D N 1
ATOM 5595 C CA . GLU D 1 79 ? 57.40494 52.23689 7.35758 1.000 74.60106 300 GLU D CA 1
ATOM 5596 C C . GLU D 1 79 ? 55.98196 52.64186 6.99046 1.000 74.40839 300 GLU D C 1
ATOM 5597 O O . GLU D 1 79 ? 55.70597 53.82986 6.99731 1.000 77.05970 300 GLU D O 1
ATOM 5599 N N . LEU D 1 80 ? 55.10597 51.67584 6.75651 1.000 65.98096 301 LEU D N 1
ATOM 5600 C CA . LEU D 1 80 ? 53.70299 52.02882 6.44939 1.000 67.21012 301 LEU D CA 1
ATOM 5601 C C . LEU D 1 80 ? 53.13292 52.79095 7.63728 1.000 61.98875 301 LEU D C 1
ATOM 5602 O O . LEU D 1 80 ? 52.46294 53.80994 7.42713 1.000 77.98530 301 LEU D O 1
ATOM 5607 N N . LEU D 1 81 ? 53.45385 52.33608 8.83634 1.000 63.99325 302 LEU D N 1
ATOM 5608 C CA . LEU D 1 81 ? 52.89179 52.99222 10.03524 1.000 68.28315 302 LEU D CA 1
ATOM 5609 C C . LEU D 1 81 ? 53.37879 54.43822 10.10911 1.000 62.99140 302 LEU D C 1
ATOM 5610 O O . LEU D 1 81 ? 52.55179 55.31525 10.28997 1.000 69.47073 302 LEU D O 1
ATOM 5615 N N . GLU D 1 82 ? 54.67280 54.69819 9.97216 1.000 62.85697 303 GLU D N 1
ATOM 5616 C CA . GLU D 1 82 ? 55.18881 56.09119 9.98204 1.000 72.38309 303 GLU D CA 1
ATOM 5617 C C . GLU D 1 82 ? 54.55089 56.91608 8.86791 1.000 64.82501 303 GLU D C 1
ATOM 5618 O O . GLU D 1 82 ? 54.25588 58.07710 9.09977 1.000 68.55191 303 GLU D O 1
ATOM 5621 N N . LEU D 1 83 ? 54.38795 56.33495 7.68996 1.000 62.43286 304 LEU D N 1
ATOM 5622 C CA . LEU D 1 83 ? 53.83802 57.09383 6.55685 1.000 63.64643 304 LEU D CA 1
ATOM 5623 C C . LEU D 1 83 ? 52.42901 57.54088 6.89272 1.000 70.48516 304 LEU D C 1
ATOM 5624 O O . LEU D 1 83 ? 52.04804 58.64784 6.51858 1.000 71.06882 304 LEU D O 1
ATOM 5629 N N . VAL D 1 84 ? 51.67496 56.66795 7.52977 1.000 71.09011 305 VAL D N 1
ATOM 5630 C CA . VAL D 1 84 ? 50.25995 57.05899 7.75365 1.000 75.77669 305 VAL D CA 1
ATOM 5631 C C . VAL D 1 84 ? 50.18089 57.94212 8.99854 1.000 73.15603 305 VAL D C 1
ATOM 5632 O O . VAL D 1 84 ? 49.07987 58.44217 9.30643 1.000 73.21354 305 VAL D O 1
ATOM 5636 N N . LYS D 1 85 ? 51.31285 58.14219 9.66859 1.000 66.47056 306 LYS D N 1
ATOM 5637 C CA . LYS D 1 85 ? 51.23579 59.04031 10.80949 1.000 67.78791 306 LYS D CA 1
ATOM 5638 C C . LYS D 1 85 ? 50.88483 60.44927 10.35031 1.000 80.56724 306 LYS D C 1
ATOM 5639 O O . LYS D 1 85 ? 51.35989 60.89415 9.30029 1.000 78.39379 306 LYS D O 1
ATOM 5645 N N . PRO D 1 86 ? 50.04479 61.17135 11.09219 1.000 80.62109 307 PRO D N 1
ATOM 5646 C CA . PRO D 1 86 ? 49.76782 62.56632 10.73302 1.000 78.77098 307 PRO D CA 1
ATOM 5647 C C . PRO D 1 86 ? 50.96681 63.45534 11.01099 1.000 77.85910 307 PRO D C 1
ATOM 5648 O O . PRO D 1 86 ? 51.82576 63.16042 11.84607 1.000 77.93608 307 PRO D O 1
ATOM 5652 N N . THR D 1 87 ? 51.01486 64.56426 10.28287 1.000 65.37819 308 THR D N 1
ATOM 5653 C CA . THR D 1 87 ? 52.14187 65.47126 10.34384 1.000 73.24968 308 THR D CA 1
ATOM 5654 C C . THR D 1 87 ? 52.11380 66.30839 11.61875 1.000 76.45099 308 THR D C 1
ATOM 5655 O O . THR D 1 87 ? 51.06677 66.51547 12.22966 1.000 66.62445 308 THR D O 1
ATOM 5659 N N . HIS D 1 88 ? 53.27678 66.84542 11.96776 1.000 72.23637 309 HIS D N 1
ATOM 5660 C CA . HIS D 1 88 ? 53.39672 67.73355 13.14267 1.000 66.88073 309 HIS D CA 1
ATOM 5661 C C . HIS D 1 88 ? 52.50174 68.94253 12.93648 1.000 72.18741 309 HIS D C 1
ATOM 5662 O O . HIS D 1 88 ? 52.38681 69.40541 11.80643 1.000 74.00145 309 HIS D O 1
ATOM 5669 N N . LEU D 1 89 ? 51.89469 69.42666 14.01040 1.000 79.38697 310 LEU D N 1
ATOM 5670 C CA . LEU D 1 89 ? 50.93870 70.54965 13.93122 1.000 74.22909 310 LEU D CA 1
ATOM 5671 C C . LEU D 1 89 ? 51.64672 71.89664 13.83011 1.000 74.16684 310 LEU D C 1
ATOM 5672 O O . LEU D 1 89 ? 52.76369 72.01969 14.35416 1.000 76.08462 310 LEU D O 1
ATOM 5677 N N . ALA D 1 90 ? 51.00776 72.84657 13.14597 1.000 76.00146 311 ALA D N 1
ATOM 5678 C CA . ALA D 1 90 ? 51.53978 74.21955 13.02785 1.000 69.57518 311 ALA D CA 1
ATOM 5679 C C . ALA D 1 90 ? 51.10872 74.99669 14.25874 1.000 70.51696 311 ALA D C 1
ATOM 5680 O O . ALA D 1 90 ? 49.94372 75.38670 14.30163 1.000 71.06922 311 ALA D O 1
ATOM 5682 N N . LEU D 1 91 ? 52.02166 75.22978 15.19877 1.000 75.07767 312 LEU D N 1
ATOM 5683 C CA . LEU D 1 91 ? 51.64859 75.84093 16.47168 1.000 71.67691 312 LEU D CA 1
ATOM 5684 C C . LEU D 1 91 ? 51.63162 77.35391 16.31552 1.000 72.26617 312 LEU D C 1
ATOM 5685 O O . LEU D 1 91 ? 52.67762 78.00590 16.32651 1.000 76.96864 312 LEU D O 1
ATOM 5690 N N . GLN D 1 92 ? 50.41862 77.86792 16.32539 1.000 72.93960 313 GLN D N 1
ATOM 5691 C CA . GLN D 1 92 ? 50.24864 79.32191 16.23622 1.000 80.00331 313 GLN D CA 1
ATOM 5692 C C . GLN D 1 92 ? 49.63056 79.79406 17.54314 1.000 76.41849 313 GLN D C 1
ATOM 5693 O O . GLN D 1 92 ? 49.15751 78.96514 18.30120 1.000 80.48167 313 GLN D O 1
ATOM 5699 N N . ALA D 1 93 ? 49.65856 81.08908 17.77200 1.000 78.08291 314 ALA D N 1
ATOM 5700 C CA . ALA D 1 93 ? 49.01150 81.67221 18.93890 1.000 86.51434 314 ALA D CA 1
ATOM 5701 C C . ALA D 1 93 ? 47.56452 81.96219 18.57578 1.000 82.12056 314 ALA D C 1
ATOM 5702 O O . ALA D 1 93 ? 47.29658 82.66808 17.60069 1.000 89.59700 314 ALA D O 1
ATOM 5704 N N . VAL D 1 94 ? 46.63147 81.40428 19.34579 1.000 78.11196 315 VAL D N 1
ATOM 5705 C CA . VAL D 1 94 ? 45.21449 81.44725 19.01870 1.000 89.18667 315 VAL D CA 1
ATOM 5706 C C . VAL D 1 94 ? 44.43943 82.04939 20.18759 1.000 96.96390 315 VAL D C 1
ATOM 5707 O O . VAL D 1 94 ? 44.72636 81.76451 21.35864 1.000 94.30172 315 VAL D O 1
ATOM 5711 N N . ASP D 1 95 ? 43.34746 82.72335 19.81346 1.000 103.72773 316 ASP D N 1
ATOM 5712 C CA . ASP D 1 95 ? 42.37940 83.26047 20.79134 1.000 103.23793 316 ASP D CA 1
ATOM 5713 C C . ASP D 1 95 ? 41.12841 82.44545 20.51736 1.000 100.99677 316 ASP D C 1
ATOM 5714 O O . ASP D 1 95 ? 40.57648 82.58333 19.42131 1.000 98.95213 316 ASP D O 1
ATOM 5719 N N . LEU D 1 96 ? 40.68435 81.65556 21.48542 1.000 99.21191 317 LEU D N 1
ATOM 5720 C CA . LEU D 1 96 ? 39.57736 80.70354 21.23746 1.000 101.32290 317 LEU D CA 1
ATOM 5721 C C . LEU D 1 96 ? 38.27238 81.38251 20.85131 1.000 104.76567 317 LEU D C 1
ATOM 5722 O O . LEU D 1 96 ? 37.53343 80.79143 20.06833 1.000 106.34325 317 LEU D O 1
ATOM 5727 N N . ASN D 1 97 ? 37.96836 82.53157 21.42416 1.000 96.26754 318 ASN D N 1
ATOM 5728 C CA . ASN D 1 97 ? 36.64038 83.13355 21.16302 1.000 100.38057 318 ASN D CA 1
ATOM 5729 C C . ASN D 1 97 ? 36.41347 83.23639 19.66000 1.000 101.81964 318 ASN D C 1
ATOM 5730 O O . ASN D 1 97 ? 35.41149 82.69235 19.18300 1.000 102.77415 318 ASN D O 1
ATOM 5735 N N . THR D 1 98 ? 37.31651 83.91731 18.95498 1.000 111.77279 319 THR D N 1
ATOM 5736 C CA . THR D 1 98 ? 37.17460 84.09015 17.49095 1.000 106.77507 319 THR D CA 1
ATOM 5737 C C . THR D 1 98 ? 37.05363 82.71508 16.84709 1.000 103.94457 319 THR D C 1
ATOM 5738 O O . THR D 1 98 ? 36.21168 82.56499 15.97206 1.000 108.75190 319 THR D O 1
ATOM 5742 N N . LEU D 1 99 ? 37.86059 81.75912 17.30124 1.000 92.22791 320 LEU D N 1
ATOM 5743 C CA . LEU D 1 99 ? 37.84362 80.41506 16.68439 1.000 97.46494 320 LEU D CA 1
ATOM 5744 C C . LEU D 1 99 ? 36.46260 79.81209 16.86737 1.000 98.73534 320 LEU D C 1
ATOM 5745 O O . LEU D 1 99 ? 35.88966 79.36098 15.87139 1.000 92.73763 320 LEU D O 1
ATOM 5750 N N . ILE D 1 100 ? 35.94853 79.84323 18.09234 1.000 92.53882 321 ILE D N 1
ATOM 5751 C CA . ILE D 1 100 ? 34.65051 79.17827 18.36734 1.000 98.35589 321 ILE D CA 1
ATOM 5752 C C . ILE D 1 100 ? 33.54256 79.95120 17.65619 1.000 94.64591 321 ILE D C 1
ATOM 5753 O O . ILE D 1 100 ? 32.59058 79.31916 17.19920 1.000 98.61394 321 ILE D O 1
ATOM 5758 N N . ASN D 1 101 ? 33.71358 81.25818 17.49806 1.000 89.90386 322 ASN D N 1
ATOM 5759 C CA . ASN D 1 101 ? 32.70563 82.05111 16.75591 1.000 100.46863 322 ASN D CA 1
ATOM 5760 C C . ASN D 1 101 ? 32.70571 81.62895 15.28996 1.000 102.67098 322 ASN D C 1
ATOM 5761 O O . ASN D 1 101 ? 31.62974 81.29190 14.78493 1.000 106.18712 322 ASN D O 1
ATOM 5766 N N . HIS D 1 102 ? 33.85775 81.68087 14.63202 1.000 104.68736 323 HIS D N 1
ATOM 5767 C CA . HIS D 1 102 ? 33.99382 81.23372 13.25107 1.000 99.74491 323 HIS D CA 1
ATOM 5768 C C . HIS D 1 102 ? 33.40782 79.83670 13.06319 1.000 94.85414 323 HIS D C 1
ATOM 5769 O O . HIS D 1 102 ? 32.72788 79.56360 12.07118 1.000 103.02857 323 HIS D O 1
ATOM 5776 N N . SER D 1 103 ? 33.67276 78.94180 14.02031 1.000 93.49651 324 SER D N 1
ATOM 5777 C CA . SER D 1 103 ? 33.14275 77.58480 13.94342 1.000 102.45357 324 SER D CA 1
ATOM 5778 C C . SER D 1 103 ? 31.62676 77.59380 13.82333 1.000 101.53628 324 SER D C 1
ATOM 5779 O O . SER D 1 103 ? 31.05181 76.93471 12.95037 1.000 100.56324 324 SER D O 1
ATOM 5782 N N . LEU D 1 104 ? 30.97971 78.30290 14.73222 1.000 104.05803 325 LEU D N 1
ATOM 5783 C CA . LEU D 1 104 ? 29.50671 78.25291 14.73814 1.000 105.25780 325 LEU D CA 1
ATOM 5784 C C . LEU D 1 104 ? 29.01579 78.99478 13.50803 1.000 96.58517 325 LEU D C 1
ATOM 5785 O O . LEU D 1 104 ? 27.93682 78.66574 13.00600 1.000 100.68104 325 LEU D O 1
ATOM 5790 N N . GLN D 1 105 ? 29.80483 79.93772 13.03397 1.000 101.46031 326 GLN D N 1
ATOM 5791 C CA . GLN D 1 105 ? 29.40890 80.64659 11.79787 1.000 107.96182 326 GLN D CA 1
ATOM 5792 C C . GLN D 1 105 ? 29.37896 79.63247 10.66398 1.000 107.59580 326 GLN D C 1
ATOM 5793 O O . GLN D 1 105 ? 28.46701 79.71939 9.82692 1.000 108.32572 326 GLN D O 1
ATOM 5795 N N . LEU D 1 106 ? 30.32895 78.70446 10.65714 1.000 110.04905 327 LEU D N 1
ATOM 5796 C CA . LEU D 1 106 ? 30.44401 77.74934 9.52825 1.000 112.35425 327 LEU D CA 1
ATOM 5797 C C . LEU D 1 106 ? 29.21801 76.84234 9.44728 1.000 112.59482 327 LEU D C 1
ATOM 5798 O O . LEU D 1 106 ? 28.97607 76.30822 8.35732 1.000 116.08050 327 LEU D O 1
ATOM 5803 N N . VAL D 1 107 ? 28.48794 76.66446 10.54525 1.000 103.20723 328 VAL D N 1
ATOM 5804 C CA . VAL D 1 107 ? 27.36394 75.72847 10.53129 1.000 105.32793 328 VAL D CA 1
ATOM 5805 C C . VAL D 1 107 ? 26.06093 76.45652 10.83813 1.000 117.72428 328 VAL D C 1
ATOM 5806 O O . VAL D 1 107 ? 25.03591 75.82055 11.11014 1.000 127.56962 328 VAL D O 1
ATOM 5810 N N . SER D 1 108 ? 26.11094 77.78952 10.84899 1.000 116.24917 329 SER D N 1
ATOM 5811 C CA . SER D 1 108 ? 24.89793 78.57655 11.05284 1.000 110.76657 329 SER D CA 1
ATOM 5812 C C . SER D 1 108 ? 23.80499 78.21445 10.05681 1.000 121.97078 329 SER D C 1
ATOM 5813 O O . SER D 1 108 ? 22.62596 78.18950 10.42275 1.000 128.26331 329 SER D O 1
ATOM 5816 N N . GLN D 1 109 ? 24.19705 77.89631 8.82887 1.000 122.78979 330 GLN D N 1
ATOM 5817 C CA . GLN D 1 109 ? 23.19111 77.56421 7.78985 1.000 129.71202 330 GLN D CA 1
ATOM 5818 C C . GLN D 1 109 ? 22.45508 76.30226 8.22194 1.000 139.98120 330 GLN D C 1
ATOM 5819 O O . GLN D 1 109 ? 21.21808 76.30127 8.20487 1.000 145.41415 330 GLN D O 1
ATOM 5825 N N . ASP D 1 110 ? 23.19905 75.26930 8.60410 1.000 141.56471 331 ASP D N 1
ATOM 5826 C CA . ASP D 1 110 ? 22.59501 74.01335 9.02320 1.000 146.89387 331 ASP D CA 1
ATOM 5827 C C . ASP D 1 110 ? 21.73694 74.20449 10.26413 1.000 151.05606 331 ASP D C 1
ATOM 5828 O O . ASP D 1 110 ? 20.64193 73.64251 10.36213 1.000 155.24178 331 ASP D O 1
ATOM 5830 N N . ALA D 1 111 ? 22.22489 74.99059 11.22407 1.000 142.08017 332 ALA D N 1
ATOM 5831 C CA . ALA D 1 111 ? 21.47382 75.20973 12.45500 1.000 139.70034 332 ALA D CA 1
ATOM 5832 C C . ALA D 1 111 ? 20.15184 75.92071 12.17485 1.000 150.14797 332 ALA D C 1
ATOM 5833 O O . ALA D 1 111 ? 19.11181 75.56578 12.74183 1.000 150.32852 332 ALA D O 1
ATOM 5835 N N . ASN D 1 112 ? 20.17790 76.93261 11.30474 1.000 162.64883 333 ASN D N 1
ATOM 5836 C CA . ASN D 1 112 ? 18.95693 77.64058 10.94659 1.000 160.50858 333 ASN D CA 1
ATOM 5837 C C . ASN D 1 112 ? 18.06198 76.82049 10.03163 1.000 164.13835 333 ASN D C 1
ATOM 5838 O O . ASN D 1 112 ? 16.86498 77.11349 9.92253 1.000 165.82987 333 ASN D O 1
ATOM 5843 N N . SER D 1 113 ? 18.60401 75.79942 9.37077 1.000 160.07448 334 SER D N 1
ATOM 5844 C CA . SER D 1 113 ? 17.78605 74.96133 8.50482 1.000 162.01574 334 SER D CA 1
ATOM 5845 C C . SER D 1 113 ? 16.90100 74.01542 9.29987 1.000 158.11631 334 SER D C 1
ATOM 5846 O O . SER D 1 113 ? 15.79802 73.68138 8.84684 1.000 156.63539 334 SER D O 1
ATOM 5849 N N . ARG D 1 114 ? 17.35192 73.57555 10.47494 1.000 152.80887 335 ARG D N 1
ATOM 5850 C CA . ARG D 1 114 ? 16.65887 72.55063 11.24301 1.000 153.37408 335 ARG D CA 1
ATOM 5851 C C . ARG D 1 114 ? 16.19680 73.05679 12.59993 1.000 145.86985 335 ARG D C 1
ATOM 5852 O O . ARG D 1 114 ? 16.02474 72.26289 13.52801 1.000 153.19076 335 ARG D O 1
ATOM 5854 N N . GLU D 1 115 ? 15.98280 74.36680 12.73778 1.000 145.63022 336 GLU D N 1
ATOM 5855 C CA . GLU D 1 115 ? 15.55373 74.98394 13.99669 1.000 147.09674 336 GLU D CA 1
ATOM 5856 C C . GLU D 1 115 ? 16.47266 74.55406 15.14179 1.000 141.29040 336 GLU D C 1
ATOM 5857 O O . GLU D 1 115 ? 16.05260 73.85016 16.06484 1.000 137.05866 336 GLU D O 1
ATOM 5863 N N . ILE D 1 116 ? 17.74267 74.91204 15.05082 1.000 140.72893 337 ILE D N 1
ATOM 5864 C CA . ILE D 1 116 ? 18.69961 74.64615 16.11690 1.000 134.39867 337 ILE D CA 1
ATOM 5865 C C . ILE D 1 116 ? 19.31059 75.96919 16.55080 1.000 140.07826 337 ILE D C 1
ATOM 5866 O O . ILE D 1 116 ? 19.88164 76.69810 15.73175 1.000 139.44483 337 ILE D O 1
ATOM 5871 N N . GLN D 1 117 ? 19.18352 76.28333 17.82975 1.000 141.65093 338 GLN D N 1
ATOM 5872 C CA . GLN D 1 117 ? 19.78550 77.48439 18.39266 1.000 135.02135 338 GLN D CA 1
ATOM 5873 C C . GLN D 1 117 ? 21.24548 77.20241 18.71277 1.000 134.12495 338 GLN D C 1
ATOM 5874 O O . GLN D 1 117 ? 21.60244 76.08745 19.09592 1.000 133.79667 338 GLN D O 1
ATOM 5876 N N . LEU D 1 118 ? 22.09049 78.21238 18.52671 1.000 133.18380 339 LEU D N 1
ATOM 5877 C CA . LEU D 1 118 ? 23.50947 78.11741 18.84581 1.000 129.11546 339 LEU D CA 1
ATOM 5878 C C . LEU D 1 118 ? 23.85642 79.19051 19.86471 1.000 122.08846 339 LEU D C 1
ATOM 5879 O O . LEU D 1 118 ? 23.61445 80.37949 19.63057 1.000 123.40057 339 LEU D O 1
ATOM 5884 N N . ARG D 1 119 ? 24.42836 78.76763 20.99079 1.000 120.89881 340 ARG D N 1
ATOM 5885 C CA . ARG D 1 119 ? 24.70830 79.65875 22.10571 1.000 122.69112 340 ARG D CA 1
ATOM 5886 C C . ARG D 1 119 ? 26.19528 79.64377 22.40880 1.000 113.48520 340 ARG D C 1
ATOM 5887 O O . ARG D 1 119 ? 26.78826 78.56878 22.56295 1.000 113.29592 340 ARG D O 1
ATOM 5891 N N . PHE D 1 120 ? 26.79629 80.82477 22.46870 1.000 107.59044 341 PHE D N 1
ATOM 5892 C CA . PHE D 1 120 ? 28.17226 80.97181 22.91877 1.000 107.57035 341 PHE D CA 1
ATOM 5893 C C . PHE D 1 120 ? 28.38125 82.40886 23.37462 1.000 105.07016 341 PHE D C 1
ATOM 5894 O O . PHE D 1 120 ? 27.88629 83.34179 22.74049 1.000 105.36455 341 PHE D O 1
ATOM 5902 N N . THR D 1 121 ? 29.11418 82.57497 24.47265 1.000 104.50205 342 THR D N 1
ATOM 5903 C CA . THR D 1 121 ? 29.39716 83.88703 25.03252 1.000 114.40461 342 THR D CA 1
ATOM 5904 C C . THR D 1 121 ? 30.88415 83.98705 25.32460 1.000 108.87327 342 THR D C 1
ATOM 5905 O O . THR D 1 121 ? 31.44310 83.12812 26.01272 1.000 113.80703 342 THR D O 1
ATOM 5909 N N . ALA D 1 122 ? 31.51018 85.04399 24.81252 1.000 110.92770 343 ALA D N 1
ATOM 5910 C CA . ALA D 1 122 ? 32.95218 85.19299 24.93958 1.000 113.61977 343 ALA D CA 1
ATOM 5911 C C . ALA D 1 122 ? 33.33210 85.54415 26.36957 1.000 124.30274 343 ALA D C 1
ATOM 5912 O O . ALA D 1 122 ? 32.81007 86.49921 26.94943 1.000 130.93742 343 ALA D O 1
ATOM 5914 N N . ASN D 1 123 ? 34.25906 84.76820 26.94171 1.000 124.45500 344 ASN D N 1
ATOM 5915 C CA . ASN D 1 123 ? 34.74698 85.05634 28.28270 1.000 126.95275 344 ASN D CA 1
ATOM 5916 C C . ASN D 1 123 ? 35.50999 86.37634 28.31960 1.000 130.97099 344 ASN D C 1
ATOM 5917 O O . ASN D 1 123 ? 35.36494 87.15445 29.26851 1.000 129.60393 344 ASN D O 1
ATOM 5922 N N . ASP D 1 124 ? 36.33905 86.63522 27.30762 1.000 128.87185 345 ASP D N 1
ATOM 5923 C CA . ASP D 1 124 ? 37.21807 87.79420 27.17555 1.000 124.02442 345 ASP D CA 1
ATOM 5924 C C . ASP D 1 124 ? 38.35501 87.75830 28.18962 1.000 114.56403 345 ASP D C 1
ATOM 5925 O O . ASP D 1 124 ? 39.18602 88.66930 28.20257 1.000 114.52174 345 ASP D O 1
ATOM 5930 N N . THR D 1 125 ? 38.42395 86.73940 29.04073 1.000 119.16691 346 THR D N 1
ATOM 5931 C CA . THR D 1 125 ? 39.55690 86.52948 29.93282 1.000 117.37483 346 THR D CA 1
ATOM 5932 C C . THR D 1 125 ? 40.32191 85.26044 29.59300 1.000 115.23977 346 THR D C 1
ATOM 5933 O O . THR D 1 125 ? 41.23686 84.88151 30.32810 1.000 108.11209 346 THR D O 1
ATOM 5937 N N . LEU D 1 126 ? 39.95797 84.59633 28.49906 1.000 117.52399 347 LEU D N 1
ATOM 5938 C CA . LEU D 1 126 ? 40.64298 83.38128 28.09023 1.000 102.15086 347 LEU D CA 1
ATOM 5939 C C . LEU D 1 126 ? 42.09400 83.69323 27.74828 1.000 102.96732 347 LEU D C 1
ATOM 5940 O O . LEU D 1 126 ? 42.36205 84.67415 27.04219 1.000 95.34613 347 LEU D O 1
ATOM 5945 N N . PRO D 1 127 ? 43.04897 82.90227 28.21742 1.000 100.26212 348 PRO D N 1
ATOM 5946 C CA . PRO D 1 127 ? 44.43100 83.05721 27.75648 1.000 102.79577 348 PRO D CA 1
ATOM 5947 C C . PRO D 1 127 ? 44.61907 82.43106 26.38456 1.000 93.36657 348 PRO D C 1
ATOM 5948 O O . PRO D 1 127 ? 43.99708 81.42303 26.03563 1.000 82.78160 348 PRO D O 1
ATOM 5952 N N . GLU D 1 128 ? 45.48012 83.05397 25.59454 1.000 92.67011 349 GLU D N 1
ATOM 5953 C CA . GLU D 1 128 ? 45.76920 82.55282 24.25861 1.000 96.83553 349 GLU D CA 1
ATOM 5954 C C . GLU D 1 128 ? 46.56318 81.25582 24.33780 1.000 85.81946 349 GLU D C 1
ATOM 5955 O O . GLU D 1 128 ? 47.48313 81.11990 25.14587 1.000 96.43804 349 GLU D O 1
ATOM 5961 N N . ILE D 1 129 ? 46.20422 80.29973 23.48188 1.000 90.63458 350 ILE D N 1
ATOM 5962 C CA . ILE D 1 129 ? 46.87121 78.99872 23.47606 1.000 91.05384 350 ILE D CA 1
ATOM 5963 C C . ILE D 1 129 ? 47.73128 78.85958 22.23213 1.000 83.75650 350 ILE D C 1
ATOM 5964 O O . ILE D 1 129 ? 47.38735 79.35947 21.15906 1.000 80.85122 350 ILE D O 1
ATOM 5969 N N . GLN D 1 130 ? 48.81827 78.10159 22.39327 1.000 89.09184 351 GLN D N 1
ATOM 5970 C CA . GLN D 1 130 ? 49.63233 77.71246 21.22436 1.000 88.60389 351 GLN D CA 1
ATOM 5971 C C . GLN D 1 130 ? 48.98336 76.43140 20.68447 1.000 80.12754 351 GLN D C 1
ATOM 5972 O O . GLN D 1 130 ? 49.04731 75.40748 21.36958 1.000 81.10293 351 GLN D O 1
ATOM 5978 N N . ALA D 1 131 ? 48.35042 76.50928 19.52442 1.000 76.75982 352 ALA D N 1
ATOM 5979 C CA . ALA D 1 131 ? 47.58545 75.40423 18.97250 1.000 86.74768 352 ALA D CA 1
ATOM 5980 C C . ALA D 1 131 ? 47.44653 75.60607 17.46947 1.000 74.86342 352 ALA D C 1
ATOM 5981 O O . ALA D 1 131 ? 48.00058 76.54800 16.89440 1.000 77.09720 352 ALA D O 1
ATOM 5983 N N . ASP D 1 132 ? 46.69256 74.71600 16.83152 1.000 72.95909 353 ASP D N 1
ATOM 5984 C CA . ASP D 1 132 ? 46.50965 74.73985 15.38551 1.000 79.70211 353 ASP D CA 1
ATOM 5985 C C . ASP D 1 132 ? 45.08367 75.15282 15.05338 1.000 72.96254 353 ASP D C 1
ATOM 5986 O O . ASP D 1 132 ? 44.15365 74.35485 15.24441 1.000 75.81034 353 ASP D O 1
ATOM 5991 N N . PRO D 1 133 ? 44.86671 76.36277 14.53923 1.000 73.44328 354 PRO D N 1
ATOM 5992 C CA . PRO D 1 133 ? 43.48673 76.82075 14.29110 1.000 74.13512 354 PRO D CA 1
ATOM 5993 C C . PRO D 1 133 ? 42.67877 75.91966 13.38016 1.000 73.62528 354 PRO D C 1
ATOM 5994 O O . PRO D 1 133 ? 41.48576 75.71270 13.62711 1.000 74.10169 354 PRO D O 1
ATOM 5998 N N . ASP D 1 134 ? 43.29483 75.36754 12.33725 1.000 86.03999 355 ASP D N 1
ATOM 5999 C CA . ASP D 1 134 ? 42.53788 74.60444 11.35329 1.000 86.42436 355 ASP D CA 1
ATOM 6000 C C . ASP D 1 134 ? 42.12784 73.23750 11.88642 1.000 86.08316 355 ASP D C 1
ATOM 6001 O O . ASP D 1 134 ? 41.00585 72.78248 11.64340 1.000 88.07363 355 ASP D O 1
ATOM 6006 N N . ARG D 1 135 ? 43.01279 72.57458 12.63554 1.000 73.95506 356 ARG D N 1
ATOM 6007 C CA . ARG D 1 135 ? 42.66775 71.26864 13.18466 1.000 84.37271 356 ARG D CA 1
ATOM 6008 C C . ARG D 1 135 ? 41.61669 71.38677 14.28759 1.000 76.72703 356 ARG D C 1
ATOM 6009 O O . ARG D 1 135 ? 40.69768 70.56078 14.35862 1.000 74.57474 356 ARG D O 1
ATOM 6017 N N . LEU D 1 136 ? 41.73364 72.39786 15.14648 1.000 75.04001 357 LEU D N 1
ATOM 6018 C CA . LEU D 1 136 ? 40.67559 72.62698 16.13240 1.000 83.49924 357 LEU D CA 1
ATOM 6019 C C . LEU D 1 136 ? 39.37463 73.03591 15.46528 1.000 84.03662 357 LEU D C 1
ATOM 6020 O O . LEU D 1 136 ? 38.29260 72.68397 15.94925 1.000 85.29662 357 LEU D O 1
ATOM 6025 N N . THR D 1 137 ? 39.46670 73.76379 14.35920 1.000 85.20191 358 THR D N 1
ATOM 6026 C CA . THR D 1 137 ? 38.21875 74.06172 13.62910 1.000 84.24821 358 THR D CA 1
ATOM 6027 C C . THR D 1 137 ? 37.61876 72.71268 13.23721 1.000 84.47669 358 THR D C 1
ATOM 6028 O O . THR D 1 137 ? 36.44874 72.49473 13.52617 1.000 86.45967 358 THR D O 1
ATOM 6032 N N . GLN D 1 138 ? 38.41979 71.84561 12.62135 1.000 78.32556 359 GLN D N 1
ATOM 6033 C CA . GLN D 1 138 ? 37.89180 70.55357 12.18746 1.000 92.13215 359 GLN D CA 1
ATOM 6034 C C . GLN D 1 138 ? 37.26373 69.79370 13.35051 1.000 87.25133 359 GLN D C 1
ATOM 6035 O O . GLN D 1 138 ? 36.21273 69.16569 13.19752 1.000 86.63198 359 GLN D O 1
ATOM 6041 N N . VAL D 1 139 ? 37.89166 69.84782 14.52554 1.000 86.44757 360 VAL D N 1
ATOM 6042 C CA . VAL D 1 139 ? 37.40459 69.16096 15.71058 1.000 86.58585 360 VAL D CA 1
ATOM 6043 C C . VAL D 1 139 ? 36.03057 69.69701 16.10145 1.000 98.26713 360 VAL D C 1
ATOM 6044 O O . VAL D 1 139 ? 35.07955 68.92704 16.30348 1.000 98.75802 360 VAL D O 1
ATOM 6048 N N . LEU D 1 140 ? 35.91557 71.02402 16.20030 1.000 91.80200 361 LEU D N 1
ATOM 6049 C CA . LEU D 1 140 ? 34.64056 71.62907 16.56716 1.000 93.72759 361 LEU D CA 1
ATOM 6050 C C . LEU D 1 140 ? 33.59962 71.41196 15.47812 1.000 94.74232 361 LEU D C 1
ATOM 6051 O O . LEU D 1 140 ? 32.40760 71.27200 15.76907 1.000 95.47025 361 LEU D O 1
ATOM 6056 N N . LEU D 1 141 ? 34.02469 71.38882 14.21715 1.000 87.58777 362 LEU D N 1
ATOM 6057 C CA . LEU D 1 141 ? 33.09975 71.09771 13.13312 1.000 93.79290 362 LEU D CA 1
ATOM 6058 C C . LEU D 1 141 ? 32.53273 69.69773 13.27624 1.000 108.56176 362 LEU D C 1
ATOM 6059 O O . LEU D 1 141 ? 31.33374 69.48072 13.07420 1.000 114.37793 362 LEU D O 1
ATOM 6064 N N . ASN D 1 142 ? 33.38570 68.73076 13.62540 1.000 105.30634 363 ASN D N 1
ATOM 6065 C CA . ASN D 1 142 ? 32.90768 67.37379 13.85852 1.000 104.24233 363 ASN D CA 1
ATOM 6066 C C . ASN D 1 142 ? 31.93061 67.33792 15.02947 1.000 111.61698 363 ASN D C 1
ATOM 6067 O O . ASN D 1 142 ? 30.88761 66.67193 14.96348 1.000 116.11098 363 ASN D O 1
ATOM 6072 N N . LEU D 1 143 ? 32.25355 68.05604 16.10641 1.000 110.01037 364 LEU D N 1
ATOM 6073 C CA . LEU D 1 143 ? 31.37149 68.07517 17.26935 1.000 108.71084 364 LEU D CA 1
ATOM 6074 C C . LEU D 1 143 ? 29.99751 68.64314 16.91321 1.000 109.62325 364 LEU D C 1
ATOM 6075 O O . LEU D 1 143 ? 28.96549 68.05019 17.24322 1.000 111.46380 364 LEU D O 1
ATOM 6080 N N . TYR D 1 144 ? 29.96756 69.79007 16.23409 1.000 109.72713 365 TYR D N 1
ATOM 6081 C CA . TYR D 1 144 ? 28.68659 70.39404 15.88095 1.000 110.27339 365 TYR D CA 1
ATOM 6082 C C . TYR D 1 144 ? 27.93964 69.57294 14.84299 1.000 117.94855 365 TYR D C 1
ATOM 6083 O O . TYR D 1 144 ? 26.70864 69.52295 14.86993 1.000 123.82084 365 TYR D O 1
ATOM 6092 N N . LEU D 1 145 ? 28.65369 68.92483 13.92010 1.000 129.58344 366 LEU D N 1
ATOM 6093 C CA . LEU D 1 145 ? 27.98574 68.05373 12.96216 1.000 129.71083 366 LEU D CA 1
ATOM 6094 C C . LEU D 1 145 ? 27.32369 66.87781 13.66225 1.000 132.03383 366 LEU D C 1
ATOM 6095 O O . LEU D 1 145 ? 26.18970 66.51079 13.33822 1.000 134.02496 366 LEU D O 1
ATOM 6097 N N . ASN D 1 146 ? 28.00963 66.27991 14.63935 1.000 127.65638 367 ASN D N 1
ATOM 6098 C CA . ASN D 1 146 ? 27.41157 65.19700 15.40844 1.000 121.27399 367 ASN D CA 1
ATOM 6099 C C . ASN D 1 146 ? 26.20853 65.68710 16.20331 1.000 123.00654 367 ASN D C 1
ATOM 6100 O O . ASN D 1 146 ? 25.18452 65.00111 16.27833 1.000 125.93661 367 ASN D O 1
ATOM 6105 N N . ALA D 1 147 ? 26.31950 66.87416 16.80219 1.000 120.20439 368 ALA D N 1
ATOM 6106 C CA . ALA D 1 147 ? 25.19747 67.42325 17.55507 1.000 125.27076 368 ALA D CA 1
ATOM 6107 C C . ALA D 1 147 ? 23.99252 67.65816 16.65297 1.000 130.52533 368 ALA D C 1
ATOM 6108 O O . ALA D 1 147 ? 22.85650 67.34221 17.01894 1.000 138.54238 368 ALA D O 1
ATOM 6110 N N . ILE D 1 148 ? 24.22059 68.21603 15.46492 1.000 126.17153 369 ILE D N 1
ATOM 6111 C CA . ILE D 1 148 ? 23.12465 68.47494 14.53583 1.000 130.00318 369 ILE D CA 1
ATOM 6112 C C . ILE D 1 148 ? 22.53367 67.16789 14.02494 1.000 133.97694 369 ILE D C 1
ATOM 6113 O O . ILE D 1 148 ? 21.32268 67.06488 13.79988 1.000 137.83071 369 ILE D O 1
ATOM 6115 N N . GLN D 1 149 ? 23.37367 66.15486 13.82410 1.000 135.94326 370 GLN D N 1
ATOM 6116 C CA . GLN D 1 149 ? 22.87869 64.84982 13.41021 1.000 131.72189 370 GLN D CA 1
ATOM 6117 C C . GLN D 1 149 ? 22.02062 64.22395 14.49823 1.000 137.22988 370 GLN D C 1
ATOM 6118 O O . GLN D 1 149 ? 21.03263 63.53792 14.20825 1.000 136.30030 370 GLN D O 1
ATOM 6124 N N . ALA D 1 150 ? 22.38455 64.44608 15.76423 1.000 137.91657 371 ALA D N 1
ATOM 6125 C CA . ALA D 1 150 ? 21.60548 63.91821 16.87124 1.000 141.02352 371 ALA D CA 1
ATOM 6126 C C . ALA D 1 150 ? 20.19648 64.48922 16.87309 1.000 148.92826 371 ALA D C 1
ATOM 6127 O O . ALA D 1 150 ? 19.21049 63.76221 16.69912 1.000 154.66686 371 ALA D O 1
ATOM 6129 N N . ILE D 1 151 ? 20.08348 65.80024 17.06595 1.000 163.36863 372 ILE D N 1
ATOM 6130 C CA . ILE D 1 151 ? 18.78549 66.47325 17.07580 1.000 163.60119 372 ILE D CA 1
ATOM 6131 C C . ILE D 1 151 ? 18.53657 66.94210 15.64373 1.000 168.90859 372 ILE D C 1
ATOM 6132 O O . ILE D 1 151 ? 18.92260 68.04005 15.24864 1.000 173.47703 372 ILE D O 1
ATOM 6134 N N . GLY D 1 152 ? 17.99661 66.03301 14.82780 1.000 150.76099 373 GLY D N 1
ATOM 6135 C CA . GLY D 1 152 ? 17.75470 66.35586 13.41175 1.000 143.96452 373 GLY D CA 1
ATOM 6136 C C . GLY D 1 152 ? 16.95771 67.62786 13.30157 1.000 148.80968 373 GLY D C 1
ATOM 6137 O O . GLY D 1 152 ? 17.03878 68.27974 12.25350 1.000 151.40450 373 GLY D O 1
ATOM 6138 N N . GLN D 1 153 ? 16.19166 67.94097 14.34249 1.000 152.34266 374 GLN D N 1
ATOM 6139 C CA . GLN D 1 153 ? 15.40566 69.19398 14.35931 1.000 149.58159 374 GLN D CA 1
ATOM 6140 C C . GLN D 1 153 ? 15.06158 69.52014 15.81325 1.000 150.95528 374 GLN D C 1
ATOM 6141 O O . GLN D 1 153 ? 15.22453 68.62523 16.65336 1.000 147.48026 374 GLN D O 1
ATOM 6147 N N . HIS D 1 154 ? 14.65158 70.75818 16.10009 1.000 152.46099 375 HIS D N 1
ATOM 6148 C CA . HIS D 1 154 ? 14.15750 71.10733 17.46003 1.000 153.28013 375 HIS D CA 1
ATOM 6149 C C . HIS D 1 154 ? 15.16043 70.83144 18.58711 1.000 152.85430 375 HIS D C 1
ATOM 6150 O O . HIS D 1 154 ? 14.89938 69.92153 19.38620 1.000 159.10658 375 HIS D O 1
ATOM 6152 N N . GLY D 1 155 ? 16.26844 71.57444 18.64110 1.000 145.55050 376 GLY D N 1
ATOM 6153 C CA . GLY D 1 155 ? 17.25937 71.39255 19.72117 1.000 140.43018 376 GLY D CA 1
ATOM 6154 C C . GLY D 1 155 ? 18.12737 72.62057 19.91809 1.000 143.18656 376 GLY D C 1
ATOM 6155 O O . GLY D 1 155 ? 17.97942 73.55948 19.12198 1.000 144.27987 376 GLY D O 1
ATOM 6156 N N . VAL D 1 156 ? 18.97131 72.63167 20.95914 1.000 145.20528 377 VAL D N 1
ATOM 6157 C CA . VAL D 1 156 ? 19.89730 73.77869 21.21607 1.000 145.00304 377 VAL D CA 1
ATOM 6158 C C . VAL D 1 156 ? 21.33229 73.27070 21.43021 1.000 144.40726 377 VAL D C 1
ATOM 6159 O O . VAL D 1 156 ? 21.50323 72.35879 22.26132 1.000 138.66931 377 VAL D O 1
ATOM 6163 N N . ILE D 1 157 ? 22.31933 73.83562 20.71620 1.000 139.87781 378 ILE D N 1
ATOM 6164 C CA . ILE D 1 157 ? 23.75232 73.46663 20.93033 1.000 135.30656 378 ILE D CA 1
ATOM 6165 C C . ILE D 1 157 ? 24.42428 74.59771 21.70124 1.000 129.36035 378 ILE D C 1
ATOM 6166 O O . ILE D 1 157 ? 24.45132 75.72165 21.19112 1.000 132.17841 378 ILE D O 1
ATOM 6171 N N . SER D 1 158 ? 24.94621 74.28983 22.88031 1.000 132.28391 379 SER D N 1
ATOM 6172 C CA . SER D 1 158 ? 25.53017 75.34792 23.72822 1.000 133.53690 379 SER D CA 1
ATOM 6173 C C . SER D 1 158 ? 27.03016 75.11193 23.88834 1.000 127.97083 379 SER D C 1
ATOM 6174 O O . SER D 1 158 ? 27.41713 74.00296 24.27048 1.000 122.68186 379 SER D O 1
ATOM 6177 N N . VAL D 1 159 ? 27.82518 76.13489 23.59827 1.000 117.56232 380 VAL D N 1
ATOM 6178 C CA . VAL D 1 159 ? 29.29618 75.98389 23.69637 1.000 109.22319 380 VAL D CA 1
ATOM 6179 C C . VAL D 1 159 ? 29.80213 77.00199 24.71029 1.000 105.39675 380 VAL D C 1
ATOM 6180 O O . VAL D 1 159 ? 29.29914 78.12500 24.71014 1.000 110.38788 380 VAL D O 1
ATOM 6184 N N . THR D 1 160 ? 30.71107 76.58308 25.57839 1.000 103.08951 381 THR D N 1
ATOM 6185 C CA . THR D 1 160 ? 31.31603 77.53118 26.52532 1.000 99.58067 381 THR D CA 1
ATOM 6186 C C . THR D 1 160 ? 32.81502 77.29317 26.56943 1.000 99.87325 381 THR D C 1
ATOM 6187 O O . THR D 1 160 ? 33.23503 76.17614 26.26858 1.000 108.71791 381 THR D O 1
ATOM 6191 N N . ALA D 1 161 ? 33.58401 78.32120 26.90437 1.000 112.90852 382 ALA D N 1
ATOM 6192 C CA . ALA D 1 161 ? 35.04300 78.15021 27.06047 1.000 113.20576 382 ALA D CA 1
ATOM 6193 C C . ALA D 1 161 ? 35.47393 78.78335 28.37143 1.000 116.65286 382 ALA D C 1
ATOM 6194 O O . ALA D 1 161 ? 34.97592 79.86938 28.68628 1.000 114.06103 382 ALA D O 1
ATOM 6196 N N . SER D 1 162 ? 36.38488 78.13842 29.08055 1.000 106.22694 383 SER D N 1
ATOM 6197 C CA . SER D 1 162 ? 36.74381 78.61856 30.42952 1.000 110.02883 383 SER D CA 1
ATOM 6198 C C . SER D 1 162 ? 38.17279 78.19458 30.74865 1.000 107.02489 383 SER D C 1
ATOM 6199 O O . SER D 1 162 ? 38.64781 77.24651 30.13278 1.000 109.46510 383 SER D O 1
ATOM 6202 N N . GLU D 1 163 ? 38.80874 78.87968 31.69961 1.000 107.97498 384 GLU D N 1
ATOM 6203 C CA . GLU D 1 163 ? 40.19271 78.52971 32.08473 1.000 102.17497 384 GLU D CA 1
ATOM 6204 C C . GLU D 1 163 ? 40.14265 77.28881 32.95786 1.000 115.55571 384 GLU D C 1
ATOM 6205 O O . GLU D 1 163 ? 39.11261 77.06689 33.60982 1.000 115.97682 384 GLU D O 1
ATOM 6211 N N . SER D 1 164 ? 41.19765 76.48880 32.92101 1.000 122.04221 385 SER D N 1
ATOM 6212 C CA . SER D 1 164 ? 41.30459 75.29388 33.74614 1.000 118.81723 385 SER D CA 1
ATOM 6213 C C . SER D 1 164 ? 42.66255 75.24195 34.42623 1.000 128.41027 385 SER D C 1
ATOM 6214 O O . SER D 1 164 ? 43.23553 74.16797 34.63538 1.000 129.15755 385 SER D O 1
ATOM 6217 N N . GLY D 1 165 ? 43.19154 76.39598 34.77613 1.000 144.09945 386 GLY D N 1
ATOM 6218 C CA . GLY D 1 165 ? 44.48050 76.47405 35.46320 1.000 146.97525 386 GLY D CA 1
ATOM 6219 C C . GLY D 1 165 ? 45.62256 76.61593 34.46825 1.000 150.57288 386 GLY D C 1
ATOM 6220 O O . GLY D 1 165 ? 45.75460 77.64886 33.81515 1.000 142.02544 386 GLY D O 1
ATOM 6221 N N . ALA D 1 166 ? 46.44256 75.56791 34.35941 1.000 175.50015 387 ALA D N 1
ATOM 6222 C CA . ALA D 1 166 ? 47.52561 75.55780 33.38648 1.000 175.22292 387 ALA D CA 1
ATOM 6223 C C . ALA D 1 166 ? 47.02369 75.41865 31.95746 1.000 175.21084 387 ALA D C 1
ATOM 6224 O O . ALA D 1 166 ? 47.82575 75.53654 31.02450 1.000 175.10497 387 ALA D O 1
ATOM 6226 N N . GLY D 1 167 ? 45.70470 75.28564 31.81940 1.000 137.93472 388 GLY D N 1
ATOM 6227 C CA . GLY D 1 167 ? 45.13278 75.12550 30.48438 1.000 122.16270 388 GLY D CA 1
ATOM 6228 C C . GLY D 1 167 ? 43.77479 75.76349 30.32324 1.000 119.95778 388 GLY D C 1
ATOM 6229 O O . GLY D 1 167 ? 43.44975 76.63158 31.13412 1.000 127.47558 388 GLY D O 1
ATOM 6230 N N . VAL D 1 168 ? 43.04185 75.37039 29.28024 1.000 111.23098 389 VAL D N 1
ATOM 6231 C CA . VAL D 1 168 ? 41.68587 75.91837 28.99710 1.000 109.87739 389 VAL D CA 1
ATOM 6232 C C . VAL D 1 168 ? 40.79788 74.71234 28.69518 1.000 105.02138 389 VAL D C 1
ATOM 6233 O O . VAL D 1 168 ? 41.33289 73.70529 28.25532 1.000 107.04017 389 VAL D O 1
ATOM 6237 N N . LYS D 1 169 ? 39.49886 74.81438 28.94909 1.000 100.85297 390 LYS D N 1
ATOM 6238 C CA . LYS D 1 169 ? 38.56987 73.71535 28.62816 1.000 100.22472 390 LYS D CA 1
ATOM 6239 C C . LYS D 1 169 ? 37.44593 74.23426 27.74804 1.000 100.69392 390 LYS D C 1
ATOM 6240 O O . LYS D 1 169 ? 36.97692 75.34829 27.98289 1.000 100.41985 390 LYS D O 1
ATOM 6242 N N . ILE D 1 170 ? 37.03798 73.44516 26.76010 1.000 95.47430 391 ILE D N 1
ATOM 6243 C CA . ILE D 1 170 ? 35.90603 73.83107 25.87699 1.000 100.81108 391 ILE D CA 1
ATOM 6244 C C . ILE D 1 170 ? 34.81701 72.78310 26.05904 1.000 103.30564 391 ILE D C 1
ATOM 6245 O O . ILE D 1 170 ? 35.14301 71.59209 26.00819 1.000 99.82897 391 ILE D O 1
ATOM 6250 N N . SER D 1 171 ? 33.57801 73.21713 26.27592 1.000 99.04879 392 SER D N 1
ATOM 6251 C CA . SER D 1 171 ? 32.48198 72.26317 26.55396 1.000 105.44906 392 SER D CA 1
ATOM 6252 C C . SER D 1 171 ? 31.38904 72.45007 25.51088 1.000 101.31580 392 SER D C 1
ATOM 6253 O O . SER D 1 171 ? 30.97406 73.59405 25.30573 1.000 107.22528 392 SER D O 1
ATOM 6256 N N . VAL D 1 172 ? 30.94807 71.37100 24.87597 1.000 98.88042 393 VAL D N 1
ATOM 6257 C CA . VAL D 1 172 ? 29.86513 71.46390 23.85690 1.000 108.16848 393 VAL D CA 1
ATOM 6258 C C . VAL D 1 172 ? 28.70410 70.58396 24.30493 1.000 115.90834 393 VAL D C 1
ATOM 6259 O O . VAL D 1 172 ? 28.93808 69.38698 24.50507 1.000 116.66524 393 VAL D O 1
ATOM 6263 N N . THR D 1 173 ? 27.49710 71.14998 24.39779 1.000 118.89688 394 THR D N 1
ATOM 6264 C CA . THR D 1 173 ? 26.33606 70.40005 24.94381 1.000 126.12900 394 THR D CA 1
ATOM 6265 C C . THR D 1 173 ? 25.20612 70.32894 23.91375 1.000 125.54080 394 THR D C 1
ATOM 6266 O O . THR D 1 173 ? 24.93416 71.35888 23.28462 1.000 123.70678 394 THR D O 1
ATOM 6270 N N . ASP D 1 174 ? 24.59812 69.15393 23.74784 1.000 126.76940 395 ASP D N 1
ATOM 6271 C CA . ASP D 1 174 ? 23.54918 68.98983 22.70780 1.000 126.58810 395 ASP D CA 1
ATOM 6272 C C . ASP D 1 174 ? 22.26114 68.41190 23.29279 1.000 132.77447 395 ASP D C 1
ATOM 6273 O O . ASP D 1 174 ? 22.34309 67.39497 23.96590 1.000 135.26665 395 ASP D O 1
ATOM 6278 N N . SER D 1 175 ? 21.11016 69.00287 22.97166 1.000 134.33028 396 SER D N 1
ATOM 6279 C CA . SER D 1 175 ? 19.81313 68.43293 23.40864 1.000 134.08417 396 SER D CA 1
ATOM 6280 C C . SER D 1 175 ? 19.27219 67.56681 22.27571 1.000 129.14224 396 SER D C 1
ATOM 6281 O O . SER D 1 175 ? 18.83526 68.13071 21.26462 1.000 129.83812 396 SER D O 1
ATOM 6284 N N . GLY D 1 176 ? 19.30817 66.24783 22.43685 1.000 132.02727 397 GLY D N 1
ATOM 6285 C CA . GLY D 1 176 ? 18.90923 65.35071 21.33693 1.000 135.93017 397 GLY D CA 1
ATOM 6286 C C . GLY D 1 176 ? 18.88219 63.91476 21.79608 1.000 135.88610 397 GLY D C 1
ATOM 6287 O O . GLY D 1 176 ? 18.51412 63.69189 22.95708 1.000 138.57838 397 GLY D O 1
ATOM 6288 N N . LYS D 1 177 ? 19.28523 62.97967 20.94121 1.000 138.76431 398 LYS D N 1
ATOM 6289 C CA . LYS D 1 177 ? 19.13620 61.57571 21.31035 1.000 133.70573 398 LYS D CA 1
ATOM 6290 C C . LYS D 1 177 ? 20.01313 61.18383 22.49144 1.000 138.05647 398 LYS D C 1
ATOM 6291 O O . LYS D 1 177 ? 19.58307 60.40193 23.34350 1.000 146.39233 398 LYS D O 1
ATOM 6293 N N . GLY D 1 178 ? 21.23313 61.70383 22.56746 1.000 137.09799 399 GLY D N 1
ATOM 6294 C CA . GLY D 1 178 ? 22.15407 61.29093 23.60356 1.000 136.01256 399 GLY D CA 1
ATOM 6295 C C . GLY D 1 178 ? 22.76607 59.93490 23.30374 1.000 137.63856 399 GLY D C 1
ATOM 6296 O O . GLY D 1 178 ? 22.53313 59.32279 22.26379 1.000 135.72939 399 GLY D O 1
ATOM 6297 N N . ILE D 1 179 ? 23.57001 59.46299 24.25684 1.000 139.87320 400 ILE D N 1
ATOM 6298 C CA . ILE D 1 179 ? 24.26401 58.18997 24.13002 1.000 137.79154 400 ILE D CA 1
ATOM 6299 C C . ILE D 1 179 ? 23.77694 57.25910 25.22809 1.000 143.91551 400 ILE D C 1
ATOM 6300 O O . ILE D 1 179 ? 23.34888 57.68622 26.29802 1.000 144.99745 400 ILE D O 1
ATOM 6305 N N . ALA D 1 180 ? 23.85195 55.95507 24.94523 1.000 145.72743 401 ALA D N 1
ATOM 6306 C CA . ALA D 1 180 ? 23.34089 54.91117 25.82932 1.000 145.41982 401 ALA D CA 1
ATOM 6307 C C . ALA D 1 180 ? 24.09981 54.80430 27.14637 1.000 146.91440 401 ALA D C 1
ATOM 6308 O O . ALA D 1 180 ? 23.77376 53.91839 27.94445 1.000 151.84364 401 ALA D O 1
ATOM 6310 N N . ALA D 1 181 ? 25.10480 55.64632 27.38134 1.000 146.45573 402 ALA D N 1
ATOM 6311 C CA . ALA D 1 181 ? 25.86073 55.72645 28.63038 1.000 145.63349 402 ALA D CA 1
ATOM 6312 C C . ALA D 1 181 ? 26.66770 54.46648 28.91956 1.000 148.82943 402 ALA D C 1
ATOM 6313 O O . ALA D 1 181 ? 27.34064 54.39858 29.95561 1.000 152.05639 402 ALA D O 1
ATOM 6315 N N . ASP D 1 182 ? 26.62475 53.47238 28.04367 1.000 153.42322 403 ASP D N 1
ATOM 6316 C CA . ASP D 1 182 ? 27.46573 52.28839 28.16084 1.000 158.46208 403 ASP D CA 1
ATOM 6317 C C . ASP D 1 182 ? 28.53179 52.20226 27.08591 1.000 158.67100 403 ASP D C 1
ATOM 6318 O O . ASP D 1 182 ? 29.60177 51.64728 27.34404 1.000 162.05770 403 ASP D O 1
ATOM 6323 N N . GLN D 1 183 ? 28.27587 52.74214 25.90084 1.000 168.84467 404 GLN D N 1
ATOM 6324 C CA . GLN D 1 183 ? 29.19493 52.69801 24.77490 1.000 168.56138 404 GLN D CA 1
ATOM 6325 C C . GLN D 1 183 ? 30.16594 53.87300 24.75783 1.000 164.29427 404 GLN D C 1
ATOM 6326 O O . GLN D 1 183 ? 30.89700 54.03688 23.76985 1.000 159.72714 404 GLN D O 1
ATOM 6332 N N . LEU D 1 184 ? 30.18189 54.68911 25.81074 1.000 151.38630 405 LEU D N 1
ATOM 6333 C CA . LEU D 1 184 ? 31.06489 55.85111 25.85266 1.000 142.61370 405 LEU D CA 1
ATOM 6334 C C . LEU D 1 184 ? 32.52690 55.45108 25.70479 1.000 146.98776 405 LEU D C 1
ATOM 6335 O O . LEU D 1 184 ? 33.30394 56.12700 25.02276 1.000 142.59612 405 LEU D O 1
ATOM 6340 N N . ASP D 1 185 ? 32.92085 54.35415 26.35293 1.000 149.08085 406 ASP D N 1
ATOM 6341 C CA . ASP D 1 185 ? 34.30185 53.89513 26.26606 1.000 148.33397 406 ASP D CA 1
ATOM 6342 C C . ASP D 1 185 ? 34.69293 53.53597 24.84313 1.000 150.22559 406 ASP D C 1
ATOM 6343 O O . ASP D 1 185 ? 35.86595 53.66692 24.48418 1.000 151.82384 406 ASP D O 1
ATOM 6348 N N . ALA D 1 186 ? 33.74298 53.08589 24.02712 1.000 160.16560 407 ALA D N 1
ATOM 6349 C CA . ALA D 1 186 ? 34.02005 52.68174 22.65618 1.000 161.18631 407 ALA D CA 1
ATOM 6350 C C . ALA D 1 186 ? 33.56012 53.70463 21.62604 1.000 158.45274 407 ALA D C 1
ATOM 6351 O O . ALA D 1 186 ? 33.71719 53.46650 20.42408 1.000 158.48668 407 ALA D O 1
ATOM 6353 N N . ILE D 1 187 ? 32.99510 54.83168 22.05689 1.000 139.36849 408 ILE D N 1
ATOM 6354 C CA . ILE D 1 187 ? 32.54517 55.84658 21.10975 1.000 132.47271 408 ILE D CA 1
ATOM 6355 C C . ILE D 1 187 ? 33.71221 56.56250 20.44474 1.000 128.30807 408 ILE D C 1
ATOM 6356 O O . ILE D 1 187 ? 33.52428 57.21639 19.41366 1.000 118.15895 408 ILE D O 1
ATOM 6361 N N . PHE D 1 188 ? 34.91718 56.44755 20.99882 1.000 126.83657 409 PHE D N 1
ATOM 6362 C CA . PHE D 1 188 ? 36.10922 57.06048 20.43182 1.000 116.25138 409 PHE D CA 1
ATOM 6363 C C . PHE D 1 188 ? 36.86126 56.13137 19.49497 1.000 114.78185 409 PHE D C 1
ATOM 6364 O O . PHE D 1 188 ? 37.95629 56.48131 19.04699 1.000 103.26333 409 PHE D O 1
ATOM 6372 N N . THR D 1 189 ? 36.31727 54.96134 19.20107 1.000 122.36114 410 THR D N 1
ATOM 6373 C CA . THR D 1 189 ? 37.03931 53.99425 18.39621 1.000 115.17361 410 THR D CA 1
ATOM 6374 C C . THR D 1 189 ? 36.74740 54.18809 16.91017 1.000 108.07140 410 THR D C 1
ATOM 6375 O O . THR D 1 189 ? 35.65342 54.62806 16.53606 1.000 105.92763 410 THR D O 1
ATOM 6379 N N . PRO D 1 190 ? 37.71445 53.88199 16.04626 1.000 105.61932 411 PRO D N 1
ATOM 6380 C CA . PRO D 1 190 ? 37.48853 54.00583 14.60224 1.000 99.08766 411 PRO D CA 1
ATOM 6381 C C . PRO D 1 190 ? 36.35655 53.09979 14.12727 1.000 100.24227 411 PRO D C 1
ATOM 6382 O O . PRO D 1 190 ? 36.12451 52.01885 14.67137 1.000 99.63943 411 PRO D O 1
ATOM 6386 N N . TYR D 1 191 ? 35.64461 53.57569 13.10818 1.000 98.38464 412 TYR D N 1
ATOM 6387 C CA . TYR D 1 191 ? 34.52965 52.90762 12.44318 1.000 96.64685 412 TYR D CA 1
ATOM 6388 C C . TYR D 1 191 ? 33.31859 52.73873 13.34813 1.000 105.81931 412 TYR D C 1
ATOM 6389 O O . TYR D 1 191 ? 32.30362 52.19869 12.89013 1.000 111.09104 412 TYR D O 1
ATOM 6398 N N . PHE D 1 192 ? 33.37452 53.18587 14.60109 1.000 105.93595 413 PHE D N 1
ATOM 6399 C CA . PHE D 1 192 ? 32.25547 53.03698 15.51804 1.000 105.10979 413 PHE D CA 1
ATOM 6400 C C . PHE D 1 192 ? 31.20350 54.09695 15.21086 1.000 114.80192 413 PHE D C 1
ATOM 6401 O O . PHE D 1 192 ? 31.43349 55.28997 15.42575 1.000 120.27118 413 PHE D O 1
ATOM 6409 N N . THR D 1 193 ? 30.04352 53.65791 14.73184 1.000 109.83200 414 THR D N 1
ATOM 6410 C CA . THR D 1 193 ? 28.97155 54.57788 14.39468 1.000 112.92268 414 THR D CA 1
ATOM 6411 C C . THR D 1 193 ? 27.63453 53.90091 14.62168 1.000 108.48753 414 THR D C 1
ATOM 6412 O O . THR D 1 193 ? 27.52852 52.67292 14.64380 1.000 111.68804 414 THR D O 1
ATOM 6416 N N . THR D 1 194 ? 26.59853 54.72194 14.78653 1.000 113.72271 415 THR D N 1
ATOM 6417 C CA . THR D 1 194 ? 25.23951 54.24797 14.99650 1.000 113.72125 415 THR D CA 1
ATOM 6418 C C . THR D 1 194 ? 24.33258 54.48885 13.80242 1.000 120.47395 415 THR D C 1
ATOM 6419 O O . THR D 1 194 ? 23.45459 53.67283 13.52746 1.000 119.31000 415 THR D O 1
ATOM 6423 N N . LYS D 1 195 ? 24.51663 55.59677 13.09431 1.000 121.32580 416 LYS D N 1
ATOM 6424 C CA . LYS D 1 195 ? 23.75270 55.83965 11.88124 1.000 129.56457 416 LYS D CA 1
ATOM 6425 C C . LYS D 1 195 ? 24.11876 54.81353 10.81037 1.000 135.57674 416 LYS D C 1
ATOM 6426 O O . LYS D 1 195 ? 25.25976 54.35251 10.72549 1.000 132.75806 416 LYS D O 1
ATOM 6432 N N . ALA D 1 196 ? 23.12280 54.44845 10.00036 1.000 144.83875 417 ALA D N 1
ATOM 6433 C CA . ALA D 1 196 ? 23.31385 53.39434 9.00848 1.000 148.75896 417 ALA D CA 1
ATOM 6434 C C . ALA D 1 196 ? 24.39991 53.76522 8.00350 1.000 156.40095 417 ALA D C 1
ATOM 6435 O O . ALA D 1 196 ? 25.32892 52.98819 7.77164 1.000 151.81717 417 ALA D O 1
ATOM 6437 N N . GLU D 1 197 ? 24.29496 54.94716 7.39937 1.000 161.22315 418 GLU D N 1
ATOM 6438 C CA . GLU D 1 197 ? 25.26202 55.37504 6.39938 1.000 162.05618 418 GLU D CA 1
ATOM 6439 C C . GLU D 1 197 ? 26.40399 56.19609 6.97936 1.000 158.93885 418 GLU D C 1
ATOM 6440 O O . GLU D 1 197 ? 27.27904 56.63200 6.22436 1.000 157.65545 418 GLU D O 1
ATOM 6446 N N . GLY D 1 198 ? 26.49491 56.24424 8.30336 1.000 142.12575 419 GLY D N 1
ATOM 6447 C CA . GLY D 1 198 ? 27.55388 57.04030 8.94633 1.000 140.37595 419 GLY D CA 1
ATOM 6448 C C . GLY D 1 198 ? 28.93088 56.41128 8.86648 1.000 139.55161 419 GLY D C 1
ATOM 6449 O O . GLY D 1 198 ? 29.03486 55.22031 9.16361 1.000 141.51998 419 GLY D O 1
ATOM 6450 N N . THR D 1 199 ? 29.94791 57.17923 8.46445 1.000 156.61420 420 THR D N 1
ATOM 6451 C CA . THR D 1 199 ? 31.34490 56.67322 8.50359 1.000 155.64674 420 THR D CA 1
ATOM 6452 C C . THR D 1 199 ? 31.91383 57.14936 9.83057 1.000 155.42924 420 THR D C 1
ATOM 6453 O O . THR D 1 199 ? 32.24984 58.34037 9.91946 1.000 155.58939 420 THR D O 1
ATOM 6457 N N . GLY D 1 200 ? 32.05677 56.26047 10.80968 1.000 125.58670 421 GLY D N 1
ATOM 6458 C CA . GLY D 1 200 ? 32.45169 56.72161 12.15365 1.000 120.96187 421 GLY D CA 1
ATOM 6459 C C . GLY D 1 200 ? 33.94268 56.87262 12.36472 1.000 115.50509 421 GLY D C 1
ATOM 6460 O O . GLY D 1 200 ? 34.48363 56.17771 13.23383 1.000 110.23911 421 GLY D O 1
ATOM 6461 N N . LEU D 1 201 ? 34.57473 57.79754 11.65666 1.000 117.82182 422 LEU D N 1
ATOM 6462 C CA . LEU D 1 201 ? 36.00772 58.04855 11.91471 1.000 106.20609 422 LEU D CA 1
ATOM 6463 C C . LEU D 1 201 ? 36.14270 59.46761 12.48457 1.000 109.69573 422 LEU D C 1
ATOM 6464 O O . LEU D 1 201 ? 37.26368 59.86064 12.81859 1.000 107.48289 422 LEU D O 1
ATOM 6469 N N . GLY D 1 202 ? 35.02269 60.18464 12.65642 1.000 103.34203 423 GLY D N 1
ATOM 6470 C CA . GLY D 1 202 ? 35.06768 61.58769 13.10527 1.000 101.21270 423 GLY D CA 1
ATOM 6471 C C . GLY D 1 202 ? 35.60660 61.82284 14.50528 1.000 97.32133 423 GLY D C 1
ATOM 6472 O O . GLY D 1 202 ? 36.44060 62.70785 14.66123 1.000 92.56857 423 GLY D O 1
ATOM 6473 N N . LEU D 1 203 ? 35.17653 61.05295 15.49434 1.000 92.30313 424 LEU D N 1
ATOM 6474 C CA . LEU D 1 203 ? 35.66346 61.37609 16.85333 1.000 94.92907 424 LEU D CA 1
ATOM 6475 C C . LEU D 1 203 ? 37.06545 60.80009 16.96247 1.000 94.37035 424 LEU D C 1
ATOM 6476 O O . LEU D 1 203 ? 37.82640 61.28618 17.80047 1.000 94.67420 424 LEU D O 1
ATOM 6481 N N . ALA D 1 204 ? 37.37248 59.77901 16.16960 1.000 95.00621 425 ALA D N 1
ATOM 6482 C CA . ALA D 1 204 ? 38.74348 59.29099 16.10474 1.000 93.39808 425 ALA D CA 1
ATOM 6483 C C . ALA D 1 204 ? 39.69352 60.39693 15.66067 1.000 91.30196 425 ALA D C 1
ATOM 6484 O O . ALA D 1 204 ? 40.78349 60.55498 16.22372 1.000 92.94207 425 ALA D O 1
ATOM 6486 N N . VAL D 1 205 ? 39.27758 61.18283 14.66656 1.000 87.87599 426 VAL D N 1
ATOM 6487 C CA . VAL D 1 205 ? 40.05962 62.33277 14.23148 1.000 89.60734 426 VAL D CA 1
ATOM 6488 C C . VAL D 1 205 ? 40.18556 63.34290 15.36838 1.000 84.30133 426 VAL D C 1
ATOM 6489 O O . VAL D 1 205 ? 41.26655 63.89092 15.62138 1.000 84.92097 426 VAL D O 1
ATOM 6493 N N . VAL D 1 206 ? 39.08052 63.59998 16.06929 1.000 84.07318 427 VAL D N 1
ATOM 6494 C CA . VAL D 1 206 ? 39.10446 64.53710 17.18719 1.000 84.36476 427 VAL D CA 1
ATOM 6495 C C . VAL D 1 206 ? 40.05040 64.04621 18.27629 1.000 86.08030 427 VAL D C 1
ATOM 6496 O O . VAL D 1 206 ? 40.82837 64.82227 18.84325 1.000 85.69117 427 VAL D O 1
ATOM 6500 N N . HIS D 1 207 ? 40.00637 62.75325 18.58143 1.000 83.67160 428 HIS D N 1
ATOM 6501 C CA . HIS D 1 207 ? 40.89031 62.17735 19.58855 1.000 90.15286 428 HIS D CA 1
ATOM 6502 C C . HIS D 1 207 ? 42.34733 62.33129 19.18161 1.000 84.20304 428 HIS D C 1
ATOM 6503 O O . HIS D 1 207 ? 43.19229 62.70438 20.00262 1.000 85.90043 428 HIS D O 1
ATOM 6510 N N . ASN D 1 208 ? 42.66240 62.05315 17.91666 1.000 79.27520 429 ASN D N 1
ATOM 6511 C CA . ASN D 1 208 ? 44.04343 62.16109 17.46373 1.000 80.83338 429 ASN D CA 1
ATOM 6512 C C . ASN D 1 208 ? 44.53244 63.59710 17.53960 1.000 76.02902 429 ASN D C 1
ATOM 6513 O O . ASN D 1 208 ? 45.64941 63.86614 18.00164 1.000 77.09623 429 ASN D O 1
ATOM 6518 N N . ILE D 1 209 ? 43.69747 64.54806 17.10645 1.000 72.20969 430 ILE D N 1
ATOM 6519 C CA . ILE D 1 209 ? 44.09048 65.95706 17.16232 1.000 80.46731 430 ILE D CA 1
ATOM 6520 C C . ILE D 1 209 ? 44.29840 66.40622 18.60428 1.000 81.57175 430 ILE D C 1
ATOM 6521 O O . ILE D 1 209 ? 45.29338 67.06224 18.92527 1.000 78.23181 430 ILE D O 1
ATOM 6526 N N . VAL D 1 210 ? 43.37234 66.05032 19.49727 1.000 86.09053 431 VAL D N 1
ATOM 6527 C CA . VAL D 1 210 ? 43.48526 66.46847 20.89423 1.000 81.12789 431 VAL D CA 1
ATOM 6528 C C . VAL D 1 210 ? 44.72522 65.86253 21.53437 1.000 78.18499 431 VAL D C 1
ATOM 6529 O O . VAL D 1 210 ? 45.45218 66.54160 22.26834 1.000 80.06907 431 VAL D O 1
ATOM 6533 N N . GLU D 1 211 ? 44.98823 64.58250 21.27152 1.000 74.01355 432 GLU D N 1
ATOM 6534 C CA . GLU D 1 211 ? 46.18119 63.94755 21.82566 1.000 83.12113 432 GLU D CA 1
ATOM 6535 C C . GLU D 1 211 ? 47.44223 64.60748 21.29566 1.000 81.76978 432 GLU D C 1
ATOM 6536 O O . GLU D 1 211 ? 48.42218 64.77355 22.02670 1.000 81.28318 432 GLU D O 1
ATOM 6542 N N . GLN D 1 212 ? 47.43730 64.98334 20.01362 1.000 75.17427 433 GLN D N 1
ATOM 6543 C CA . GLN D 1 212 ? 48.57834 65.68227 19.43361 1.000 83.12677 433 GLN D CA 1
ATOM 6544 C C . GLN D 1 212 ? 48.82231 67.00635 20.13648 1.000 79.02376 433 GLN D C 1
ATOM 6545 O O . GLN D 1 212 ? 49.97130 67.37737 20.39951 1.000 72.00589 433 GLN D O 1
ATOM 6551 N N . HIS D 1 213 ? 47.75030 67.73339 20.45634 1.000 76.72703 434 HIS D N 1
ATOM 6552 C CA . HIS D 1 213 ? 47.86427 69.00546 21.15421 1.000 84.01629 434 HIS D CA 1
ATOM 6553 C C . HIS D 1 213 ? 48.30118 68.85462 22.60325 1.000 81.82024 434 HIS D C 1
ATOM 6554 O O . HIS D 1 213 ? 48.60615 69.86569 23.24516 1.000 80.34004 434 HIS D O 1
ATOM 6561 N N . GLY D 1 214 ? 48.35414 67.63467 23.12839 1.000 80.15095 435 GLY D N 1
ATOM 6562 C CA . GLY D 1 214 ? 48.68506 67.43082 24.51943 1.000 87.84506 435 GLY D CA 1
ATOM 6563 C C . GLY D 1 214 ? 47.52201 67.55894 25.46635 1.000 92.52867 435 GLY D C 1
ATOM 6564 O O . GLY D 1 214 ? 47.71694 67.48307 26.68637 1.000 79.15341 435 GLY D O 1
ATOM 6565 N N . GLY D 1 215 ? 46.31304 67.75189 24.94925 1.000 92.79563 436 GLY D N 1
ATOM 6566 C CA . GLY D 1 215 ? 45.13299 67.89999 25.76617 1.000 93.28940 436 GLY D CA 1
ATOM 6567 C C . GLY D 1 215 ? 44.43497 66.57502 26.01327 1.000 97.11851 436 GLY D C 1
ATOM 6568 O O . GLY D 1 215 ? 44.95698 65.49898 25.72642 1.000 99.34783 436 GLY D O 1
ATOM 6569 N N . THR D 1 216 ? 43.23294 66.67409 26.55919 1.000 96.80403 437 THR D N 1
ATOM 6570 C CA . THR D 1 216 ? 42.42391 65.51513 26.88627 1.000 96.71880 437 THR D CA 1
ATOM 6571 C C . THR D 1 216 ? 41.00294 65.74809 26.40416 1.000 96.74795 437 THR D C 1
ATOM 6572 O O . THR D 1 216 ? 40.57996 66.88107 26.18902 1.000 101.17359 437 THR D O 1
ATOM 6576 N N . ILE D 1 217 ? 40.26394 64.65207 26.21124 1.000 98.58651 438 ILE D N 1
ATOM 6577 C CA . ILE D 1 217 ? 38.82396 64.77105 25.84514 1.000 107.84426 438 ILE D CA 1
ATOM 6578 C C . ILE D 1 217 ? 38.02691 63.79715 26.72020 1.000 121.23436 438 ILE D C 1
ATOM 6579 O O . ILE D 1 217 ? 38.40789 62.62015 26.77735 1.000 121.43870 438 ILE D O 1
ATOM 6584 N N . GLN D 1 218 ? 36.98287 64.28223 27.40009 1.000 150.63340 439 GLN D N 1
ATOM 6585 C CA . GLN D 1 218 ? 36.14881 63.42633 28.28814 1.000 150.69594 439 GLN D CA 1
ATOM 6586 C C . GLN D 1 218 ? 34.68784 63.53830 27.85404 1.000 150.82591 439 GLN D C 1
ATOM 6587 O O . GLN D 1 218 ? 34.32388 64.58924 27.30690 1.000 150.96675 439 GLN D O 1
ATOM 6593 N N . VAL D 1 219 ? 33.89982 62.47532 28.03611 1.000 140.19391 440 VAL D N 1
ATOM 6594 C CA . VAL D 1 219 ? 32.44484 62.55930 27.72101 1.000 133.77687 440 VAL D CA 1
ATOM 6595 C C . VAL D 1 219 ? 31.63176 62.04344 28.90702 1.000 132.74814 440 VAL D C 1
ATOM 6596 O O . VAL D 1 219 ? 31.95773 60.95949 29.40716 1.000 127.51932 440 VAL D O 1
ATOM 6600 N N . ALA D 1 220 ? 30.67474 62.83150 29.39088 1.000 128.12306 441 ALA D N 1
ATOM 6601 C CA . ALA D 1 220 ? 29.75068 62.36162 30.44588 1.000 132.51222 441 ALA D CA 1
ATOM 6602 C C . ALA D 1 220 ? 28.35771 62.67257 29.90877 1.000 139.06496 441 ALA D C 1
ATOM 6603 O O . ALA D 1 220 ? 28.14774 63.84653 29.55463 1.000 136.00823 441 ALA D O 1
ATOM 6605 N N . SER D 1 221 ? 27.45171 61.69157 29.82882 1.000 142.08615 442 SER D N 1
ATOM 6606 C CA . SER D 1 221 ? 26.16275 61.96450 29.14372 1.000 146.12108 442 SER D CA 1
ATOM 6607 C C . SER D 1 221 ? 25.03372 61.00955 29.51575 1.000 152.37808 442 SER D C 1
ATOM 6608 O O . SER D 1 221 ? 25.32368 59.95261 30.08689 1.000 149.04212 442 SER D O 1
ATOM 6611 N N . GLN D 1 222 ? 23.80275 61.36452 29.13364 1.000 175.17112 443 GLN D N 1
ATOM 6612 C CA . GLN D 1 222 ? 22.63073 60.48855 29.32467 1.000 178.28128 443 GLN D CA 1
ATOM 6613 C C . GLN D 1 222 ? 21.67380 60.81444 28.18558 1.000 174.57321 443 GLN D C 1
ATOM 6614 O O . GLN D 1 222 ? 21.80884 61.90637 27.60747 1.000 170.38805 443 GLN D O 1
ATOM 6616 N N . GLU D 1 223 ? 20.73581 59.92241 27.88462 1.000 155.89948 444 GLU D N 1
ATOM 6617 C CA . GLU D 1 223 ? 19.84988 60.13929 26.71155 1.000 153.61130 444 GLU D CA 1
ATOM 6618 C C . GLU D 1 223 ? 18.86287 61.26233 26.99437 1.000 156.10671 444 GLU D C 1
ATOM 6619 O O . GLU D 1 223 ? 18.57180 61.48846 28.17633 1.000 159.98811 444 GLU D O 1
ATOM 6625 N N . GLY D 1 224 ? 18.39594 61.95122 25.94927 1.000 151.70415 445 GLY D N 1
ATOM 6626 C CA . GLY D 1 224 ? 17.34993 62.98124 26.10409 1.000 148.02682 445 GLY D CA 1
ATOM 6627 C C . GLY D 1 224 ? 17.80191 64.29931 26.71298 1.000 157.43096 445 GLY D C 1
ATOM 6628 O O . GLY D 1 224 ? 17.52195 65.33824 26.09285 1.000 152.83854 445 GLY D O 1
ATOM 6629 N N . LYS D 1 225 ? 18.57885 64.24742 27.79503 1.000 158.19471 446 LYS D N 1
ATOM 6630 C CA . LYS D 1 225 ? 19.13982 65.49947 28.35092 1.000 156.19287 446 LYS D CA 1
ATOM 6631 C C . LYS D 1 225 ? 20.33988 65.90237 27.49195 1.000 158.11653 446 LYS D C 1
ATOM 6632 O O . LYS D 1 225 ? 20.75192 65.11227 26.62406 1.000 157.09496 446 LYS D O 1
ATOM 6634 N N . GLY D 1 226 ? 20.88287 67.09039 27.73885 1.000 154.52677 447 GLY D N 1
ATOM 6635 C CA . GLY D 1 226 ? 22.03392 67.56330 26.96387 1.000 145.77342 447 GLY D CA 1
ATOM 6636 C C . GLY D 1 226 ? 23.24990 66.69631 27.18403 1.000 150.81438 447 GLY D C 1
ATOM 6637 O O . GLY D 1 226 ? 23.48483 66.29744 28.33809 1.000 153.08386 447 GLY D O 1
ATOM 6638 N N . SER D 1 227 ? 24.01096 66.44519 26.11710 1.000 150.53095 448 SER D N 1
ATOM 6639 C CA . SER D 1 227 ? 25.26495 65.66019 26.22426 1.000 143.35301 448 SER D CA 1
ATOM 6640 C C . SER D 1 227 ? 26.43696 66.64218 26.19522 1.000 139.60545 448 SER D C 1
ATOM 6641 O O . SER D 1 227 ? 26.39601 67.53809 25.37412 1.000 140.06651 448 SER D O 1
ATOM 6644 N N . THR D 1 228 ? 27.42191 66.47927 27.07330 1.000 127.19838 449 THR D N 1
ATOM 6645 C CA . THR D 1 228 ? 28.51991 67.46527 27.14225 1.000 120.79240 449 THR D CA 1
ATOM 6646 C C . THR D 1 228 ? 29.83793 66.82921 26.71540 1.000 119.84139 449 THR D C 1
ATOM 6647 O O . THR D 1 228 ? 30.22889 65.83628 27.34353 1.000 119.61317 449 THR D O 1
ATOM 6651 N N . PHE D 1 229 ? 30.49099 67.38410 25.69238 1.000 114.46637 450 PHE D N 1
ATOM 6652 C CA . PHE D 1 229 ? 31.82301 66.89704 25.28451 1.000 101.05703 450 PHE D CA 1
ATOM 6653 C C . PHE D 1 229 ? 32.82799 67.89509 25.80846 1.000 98.17638 450 PHE D C 1
ATOM 6654 O O . PHE D 1 229 ? 32.63401 69.08807 25.60432 1.000 107.30410 450 PHE D O 1
ATOM 6662 N N . THR D 1 230 ? 33.82795 67.40716 26.51957 1.000 98.05683 451 THR D N 1
ATOM 6663 C CA . THR D 1 230 ? 34.74891 68.34822 27.18052 1.000 108.60773 451 THR D CA 1
ATOM 6664 C C . THR D 1 230 ? 36.15494 68.13816 26.67462 1.000 105.59407 451 THR D C 1
ATOM 6665 O O . THR D 1 230 ? 36.59094 66.99215 26.61977 1.000 103.86825 451 THR D O 1
ATOM 6669 N N . LEU D 1 231 ? 36.84897 69.20211 26.30555 1.000 99.34355 452 LEU D N 1
ATOM 6670 C CA . LEU D 1 231 ? 38.26999 68.97106 25.98166 1.000 95.30841 452 LEU D CA 1
ATOM 6671 C C . LEU D 1 231 ? 39.07596 70.06313 26.65158 1.000 95.01193 452 LEU D C 1
ATOM 6672 O O . LEU D 1 231 ? 38.62597 71.20813 26.63943 1.000 94.47118 452 LEU D O 1
ATOM 6677 N N . TRP D 1 232 ? 40.20192 69.69318 27.22569 1.000 96.18624 453 TRP D N 1
ATOM 6678 C CA . TRP D 1 232 ? 41.12889 70.62325 27.91164 1.000 102.12920 453 TRP D CA 1
ATOM 6679 C C . TRP D 1 232 ? 42.36494 70.77315 27.03070 1.000 100.82253 453 TRP D C 1
ATOM 6680 O O . TRP D 1 232 ? 42.76997 69.77508 26.44583 1.000 96.39011 453 TRP D O 1
ATOM 6691 N N . LEU D 1 233 ? 42.90796 71.98013 26.91960 1.000 91.22911 454 LEU D N 1
ATOM 6692 C CA . LEU D 1 233 ? 44.06001 72.18502 26.01264 1.000 101.99824 454 LEU D CA 1
ATOM 6693 C C . LEU D 1 233 ? 45.18398 72.94309 26.73162 1.000 98.49635 454 LEU D C 1
ATOM 6694 O O . LEU D 1 233 ? 44.87295 73.94016 27.37750 1.000 105.61731 454 LEU D O 1
ATOM 6699 N N . PRO D 1 234 ? 46.46898 72.52407 26.65774 1.000 92.52333 455 PRO D N 1
ATOM 6700 C CA . PRO D 1 234 ? 47.51594 73.17915 27.40773 1.000 96.89487 455 PRO D CA 1
ATOM 6701 C C . PRO D 1 234 ? 47.88398 74.55408 26.84761 1.000 101.71449 455 PRO D C 1
ATOM 6702 O O . PRO D 1 234 ? 48.13705 74.63795 25.68561 1.000 108.20932 455 PRO D O 1
ATOM 6706 N N . VAL D 1 235 ? 47.93794 75.57518 27.70550 1.000 108.36857 456 VAL D N 1
ATOM 6707 C CA . VAL D 1 235 ? 48.20998 76.91512 27.19737 1.000 109.36187 456 VAL D CA 1
ATOM 6708 C C . VAL D 1 235 ? 49.56602 76.94803 26.50144 1.000 106.54720 456 VAL D C 1
ATOM 6709 O O . VAL D 1 235 ? 49.73409 77.62992 25.48738 1.000 96.72665 456 VAL D O 1
ATOM 6713 N N . ASN D 1 236 ? 50.45899 76.07007 26.93159 1.000 112.78861 457 ASN D N 1
ATOM 6714 C CA . ASN D 1 236 ? 51.76903 75.95199 26.25068 1.000 110.61610 457 ASN D CA 1
ATOM 6715 C C . ASN D 1 236 ? 52.07202 74.46097 26.11586 1.000 116.21201 457 ASN D C 1
ATOM 6716 O O . ASN D 1 236 ? 51.49497 73.69006 26.89291 1.000 115.48327 457 ASN D O 1
ATOM 6718 N N . ILE D 1 237 ? 52.98107 74.08086 25.21295 1.000 117.52917 458 ILE D N 1
ATOM 6719 C CA . ILE D 1 237 ? 53.30108 72.64883 24.94013 1.000 120.53547 458 ILE D CA 1
ATOM 6720 C C . ILE D 1 237 ? 54.82308 72.49781 24.87623 1.000 119.41578 458 ILE D C 1
ATOM 6721 O O . ILE D 1 237 ? 55.32604 71.49187 25.41737 1.000 111.87868 458 ILE D O 1
#